Protein AF-0000000077150929 (afdb_homodimer)

Organism: Ruminiclostridium cellulolyticum (strain ATCC 35319 / DSM 5812 / JCM 6584 / H10) (NCBI:txid394503)

Structure (mmCIF, N/CA/C/O backbone):
data_AF-0000000077150929-model_v1
#
loop_
_entity.id
_entity.type
_entity.pdbx_description
1 polymer 'Diaminopimelate decarboxylase'
#
loop_
_atom_site.group_PDB
_atom_site.id
_atom_site.type_symbol
_atom_site.label_atom_id
_atom_site.label_alt_id
_atom_site.label_comp_id
_atom_site.label_asym_id
_atom_site.label_entity_id
_atom_site.label_seq_id
_atom_site.pdbx_PDB_ins_code
_atom_site.Cartn_x
_atom_site.Cartn_y
_atom_site.Cartn_z
_atom_site.occupancy
_atom_site.B_iso_or_equiv
_atom_site.auth_seq_id
_atom_site.auth_comp_id
_atom_site.auth_asym_id
_atom_site.auth_atom_id
_atom_site.pdbx_PDB_model_num
ATOM 1 N N . MET A 1 1 ? -29.828 -8.18 18.344 1 57.78 1 MET A N 1
ATOM 2 C CA . MET A 1 1 ? -28.828 -8.023 17.281 1 57.78 1 MET A CA 1
ATOM 3 C C . MET A 1 1 ? -28.578 -6.555 16.984 1 57.78 1 MET A C 1
ATOM 5 O O . MET A 1 1 ? -29.516 -5.754 16.938 1 57.78 1 MET A O 1
ATOM 9 N N . THR A 1 2 ? -27.281 -6.09 17.109 1 67.56 2 THR A N 1
ATOM 10 C CA . THR A 1 2 ? -26.969 -4.676 16.922 1 67.56 2 THR A CA 1
ATOM 11 C C . THR A 1 2 ? -27.359 -4.219 15.516 1 67.56 2 THR A C 1
ATOM 13 O O . THR A 1 2 ? -27.062 -4.906 14.531 1 67.56 2 THR A O 1
ATOM 16 N N . GLU A 1 3 ? -28.234 -3.213 15.422 1 86.12 3 GLU A N 1
ATOM 17 C CA . GLU A 1 3 ? -28.609 -2.625 14.133 1 86.12 3 GLU A CA 1
ATOM 18 C C . GLU A 1 3 ? -27.375 -2.074 13.406 1 86.12 3 GLU A C 1
ATOM 20 O O . GLU A 1 3 ? -26.5 -1.465 14.031 1 86.12 3 GLU A O 1
ATOM 25 N N . TYR A 1 4 ? -27.344 -2.453 12.133 1 93.94 4 TYR A N 1
ATOM 26 C CA . TYR A 1 4 ? -26.219 -2.029 11.297 1 93.94 4 TYR A CA 1
ATOM 27 C C . TYR A 1 4 ? -26.156 -0.51 11.203 1 93.94 4 TYR A C 1
ATOM 29 O O . TYR A 1 4 ? -27.188 0.16 11.164 1 93.94 4 TYR A O 1
ATOM 37 N N . TYR A 1 5 ? -24.969 0.054 11.242 1 94.94 5 TYR A N 1
ATOM 38 C CA . TYR A 1 5 ? -24.719 1.474 11.023 1 94.94 5 TYR A CA 1
ATOM 39 C C . TYR A 1 5 ? -25.375 1.953 9.734 1 94.94 5 TYR A C 1
ATOM 41 O O . TYR A 1 5 ? -25.969 3.035 9.695 1 94.94 5 TYR A O 1
ATOM 49 N N . SER A 1 6 ? -25.312 1.135 8.648 1 95.81 6 SER A N 1
ATOM 50 C CA . SER A 1 6 ? -25.859 1.521 7.352 1 95.81 6 SER A CA 1
ATOM 51 C C . SER A 1 6 ? -27.375 1.677 7.422 1 95.81 6 SER A C 1
ATOM 53 O O . SER A 1 6 ? -27.953 2.553 6.766 1 95.81 6 SER A O 1
ATOM 55 N N . THR A 1 7 ? -28 0.831 8.227 1 94.5 7 THR A N 1
ATOM 56 C CA . THR A 1 7 ? -29.453 0.877 8.383 1 94.5 7 THR A CA 1
ATOM 57 C C . THR A 1 7 ? -29.859 2.08 9.219 1 94.5 7 THR A C 1
ATOM 59 O O . THR A 1 7 ? -30.781 2.82 8.852 1 94.5 7 THR A O 1
ATOM 62 N N . ILE A 1 8 ? -29.141 2.316 10.305 1 94.75 8 ILE A N 1
ATOM 63 C CA . ILE A 1 8 ? -29.453 3.389 11.242 1 94.75 8 ILE A CA 1
ATOM 64 C C . ILE A 1 8 ? -29.328 4.742 10.539 1 94.75 8 ILE A C 1
ATOM 66 O O . ILE A 1 8 ? -30.125 5.652 10.781 1 94.75 8 ILE A O 1
ATOM 70 N N . THR A 1 9 ? -28.406 4.863 9.617 1 97.06 9 THR A N 1
ATOM 71 C CA . THR A 1 9 ? -28.078 6.156 9.023 1 97.06 9 THR A CA 1
ATOM 72 C C . THR A 1 9 ? -28.75 6.324 7.672 1 97.06 9 THR A C 1
ATOM 74 O O . THR A 1 9 ? -28.688 7.402 7.07 1 97.06 9 THR A O 1
ATOM 77 N N . GLY A 1 10 ? -29.422 5.27 7.137 1 97.38 10 GLY A N 1
ATOM 78 C CA . GLY A 1 10 ? -29.875 5.348 5.754 1 97.38 10 GLY A CA 1
ATOM 79 C C . GLY A 1 10 ? -28.734 5.566 4.773 1 97.38 10 GLY A C 1
ATOM 80 O O . GLY A 1 10 ? -28.859 6.352 3.83 1 97.38 10 GLY A O 1
ATOM 81 N N . PHE A 1 11 ? -27.641 4.926 5.004 1 98.5 11 PHE A N 1
ATOM 82 C CA . PHE A 1 11 ? -26.344 5.203 4.387 1 98.5 11 PHE A CA 1
ATOM 83 C C . PHE A 1 11 ? -26.453 5.168 2.869 1 98.5 11 PHE A C 1
ATOM 85 O O . PHE A 1 11 ? -25.844 5.984 2.18 1 98.5 11 PHE A O 1
ATOM 92 N N . PHE A 1 12 ? -27.219 4.297 2.264 1 98.5 12 PHE A N 1
ATOM 93 C CA . PHE A 1 12 ? -27.188 4.051 0.828 1 98.5 12 PHE A CA 1
ATOM 94 C C . PHE A 1 12 ? -28.281 4.82 0.117 1 98.5 12 PHE A C 1
ATOM 96 O O . PHE A 1 12 ? -28.516 4.629 -1.08 1 98.5 12 PHE A O 1
ATOM 103 N N . GLY A 1 13 ? -29.047 5.699 0.881 1 98.06 13 GLY A N 1
ATOM 104 C CA . GLY A 1 13 ? -30.078 6.531 0.282 1 98.06 13 GLY A CA 1
ATOM 105 C C . GLY A 1 13 ? -31.109 5.734 -0.485 1 98.06 13 GLY A C 1
ATOM 106 O O . GLY A 1 13 ? -31.672 4.77 0.039 1 98.06 13 GLY A O 1
ATOM 107 N N . ASN A 1 14 ? -31.328 6.145 -1.753 1 97.81 14 ASN A N 1
ATOM 108 C CA . ASN A 1 14 ? -32.344 5.523 -2.59 1 97.81 14 ASN A CA 1
ATOM 109 C C . ASN A 1 14 ? -31.828 4.254 -3.256 1 97.81 14 ASN A C 1
ATOM 111 O O . ASN A 1 14 ? -32.438 3.748 -4.199 1 97.81 14 ASN A O 1
ATOM 115 N N . SER A 1 15 ? -30.781 3.77 -2.852 1 97.88 15 SER A N 1
ATOM 116 C CA . SER A 1 15 ? -30.188 2.568 -3.422 1 97.88 15 SER A CA 1
ATOM 117 C C . SER A 1 15 ? -29.906 1.526 -2.346 1 97.88 15 SER A C 1
ATOM 119 O O . SER A 1 15 ? -30.469 1.587 -1.252 1 97.88 15 SER A O 1
ATOM 121 N N . ASN A 1 16 ? -29.234 0.502 -2.641 1 97.94 16 ASN A N 1
ATOM 122 C CA . ASN A 1 16 ? -28.734 -0.528 -1.731 1 97.94 16 ASN A CA 1
ATOM 123 C C . ASN A 1 16 ? -27.469 -1.186 -2.266 1 97.94 16 ASN A C 1
ATOM 125 O O . ASN A 1 16 ? -27.062 -0.921 -3.395 1 97.94 16 ASN A O 1
ATOM 129 N N . PRO A 1 17 ? -26.812 -1.961 -1.461 1 98.44 17 PRO A N 1
ATOM 130 C CA . PRO A 1 17 ? -25.531 -2.535 -1.854 1 98.44 17 PRO A CA 1
ATOM 131 C C . PRO A 1 17 ? -25.609 -3.328 -3.156 1 98.44 17 PRO A C 1
ATOM 133 O O . PRO A 1 17 ? -24.719 -3.229 -4 1 98.44 17 PRO A O 1
ATOM 136 N N . GLU A 1 18 ? -26.641 -4.094 -3.352 1 98.5 18 GLU A N 1
ATOM 137 C CA . GLU A 1 18 ? -26.766 -4.918 -4.551 1 98.5 18 GLU A CA 1
ATOM 138 C C . GLU A 1 18 ? -26.906 -4.051 -5.801 1 98.5 18 GLU A C 1
ATOM 140 O O . GLU A 1 18 ? -26.234 -4.301 -6.809 1 98.5 18 GLU A O 1
ATOM 145 N N . LYS A 1 19 ? -27.766 -3.045 -5.727 1 98.44 19 LYS A N 1
ATOM 146 C CA . LYS A 1 19 ? -27.969 -2.139 -6.852 1 98.44 19 LYS A CA 1
ATOM 147 C C . LYS A 1 19 ? -26.703 -1.371 -7.18 1 98.44 19 LYS A C 1
ATOM 149 O O . LYS A 1 19 ? -26.359 -1.182 -8.352 1 98.44 19 LYS A O 1
ATOM 154 N N . LEU A 1 20 ? -26 -0.906 -6.168 1 98.81 20 LEU A N 1
ATOM 155 C CA . LEU A 1 20 ? -24.766 -0.151 -6.355 1 98.81 20 LEU A CA 1
ATOM 156 C C . LEU A 1 20 ? -23.703 -1.002 -7.051 1 98.81 20 LEU A C 1
ATOM 158 O O . LEU A 1 20 ? -23.047 -0.542 -7.992 1 98.81 20 LEU A O 1
ATOM 162 N N . LEU A 1 21 ? -23.531 -2.291 -6.613 1 98.69 21 LEU A N 1
ATOM 163 C CA . LEU A 1 21 ? -22.516 -3.148 -7.219 1 98.69 21 LEU A CA 1
ATOM 164 C C . LEU A 1 21 ? -22.906 -3.52 -8.648 1 98.69 21 LEU A C 1
ATOM 166 O O . LEU A 1 21 ? -22.031 -3.668 -9.508 1 98.69 21 LEU A O 1
ATOM 170 N N . LYS A 1 22 ? -24.172 -3.709 -8.867 1 98.06 22 LYS A N 1
ATOM 171 C CA . LYS A 1 22 ? -24.625 -3.996 -10.227 1 98.06 22 LYS A CA 1
ATOM 172 C C . LYS A 1 22 ? -24.312 -2.84 -11.164 1 98.06 22 LYS A C 1
ATOM 174 O O . LYS A 1 22 ? -23.906 -3.059 -12.312 1 98.06 22 LYS A O 1
ATOM 179 N N . GLU A 1 23 ? -24.516 -1.656 -10.688 1 98.31 23 GLU A N 1
ATOM 180 C CA . GLU A 1 23 ? -24.375 -0.468 -11.523 1 98.31 23 GLU A CA 1
ATOM 181 C C . GLU A 1 23 ? -22.906 -0.069 -11.664 1 98.31 23 GLU A C 1
ATOM 183 O O . GLU A 1 23 ? -22.453 0.307 -12.75 1 98.31 23 GLU A O 1
ATOM 188 N N . PHE A 1 24 ? -22.047 -0.119 -10.594 1 98.5 24 PHE A N 1
ATOM 189 C CA . PHE A 1 24 ? -20.734 0.52 -10.586 1 98.5 24 PHE A CA 1
ATOM 190 C C . PHE A 1 24 ? -19.625 -0.521 -10.477 1 98.5 24 PHE A C 1
ATOM 192 O O . PHE A 1 24 ? -18.453 -0.191 -10.594 1 98.5 24 PHE A O 1
ATOM 199 N N . GLY A 1 25 ? -20 -1.821 -10.227 1 98.12 25 GLY A N 1
ATOM 200 C CA . GLY A 1 25 ? -19.016 -2.893 -10.148 1 98.12 25 GLY A CA 1
ATOM 201 C C . GLY A 1 25 ? -18.5 -3.117 -8.742 1 98.12 25 GLY A C 1
ATOM 202 O O . GLY A 1 25 ? -18.688 -2.283 -7.859 1 98.12 25 GLY A O 1
ATOM 203 N N . SER A 1 26 ? -17.844 -4.215 -8.469 1 98.5 26 SER A N 1
ATOM 204 C CA . SER A 1 26 ? -17.219 -4.633 -7.223 1 98.5 26 SER A CA 1
ATOM 205 C C . SER A 1 26 ? -15.711 -4.777 -7.383 1 98.5 26 SER A C 1
ATOM 207 O O . SER A 1 26 ? -15.227 -5.188 -8.445 1 98.5 26 SER A O 1
ATOM 209 N N . PRO A 1 27 ? -14.984 -4.484 -6.352 1 98.69 27 PRO A N 1
ATOM 210 C CA . PRO A 1 27 ? -15.352 -3.758 -5.137 1 98.69 27 PRO A CA 1
ATOM 211 C C . PRO A 1 27 ? -15.641 -2.279 -5.395 1 98.69 27 PRO A C 1
ATOM 213 O O . PRO A 1 27 ? -15.344 -1.77 -6.477 1 98.69 27 PRO A O 1
ATOM 216 N N . LEU A 1 28 ? -16.281 -1.668 -4.43 1 98.94 28 LEU A N 1
ATOM 217 C CA . LEU A 1 28 ? -16.75 -0.303 -4.625 1 98.94 28 LEU A CA 1
ATOM 218 C C . LEU A 1 28 ? -16.625 0.508 -3.34 1 98.94 28 LEU A C 1
ATOM 220 O O . LEU A 1 28 ? -17.016 0.044 -2.266 1 98.94 28 LEU A O 1
ATOM 224 N N . TYR A 1 29 ? -16 1.685 -3.414 1 98.94 29 TYR A N 1
ATOM 225 C CA . TYR A 1 29 ? -16.094 2.646 -2.322 1 98.94 29 TYR A CA 1
ATOM 226 C C . TYR A 1 29 ? -17.359 3.477 -2.434 1 98.94 29 TYR A C 1
ATOM 228 O O . TYR A 1 29 ? -17.656 4.027 -3.496 1 98.94 29 TYR A O 1
ATOM 236 N N . VAL A 1 30 ? -18.094 3.543 -1.378 1 98.94 30 VAL A N 1
ATOM 237 C CA . VAL A 1 30 ? -19.312 4.336 -1.333 1 98.94 30 VAL A CA 1
ATOM 238 C C . VAL A 1 30 ? -19.234 5.352 -0.193 1 98.94 30 VAL A C 1
ATOM 240 O O . VAL A 1 30 ? -18.891 4.996 0.937 1 98.94 30 VAL A O 1
ATOM 243 N N . TYR A 1 31 ? -19.5 6.598 -0.533 1 98.94 31 TYR A N 1
ATOM 244 C CA . TYR A 1 31 ? -19.5 7.668 0.458 1 98.94 31 TYR A CA 1
ATOM 245 C C . TYR A 1 31 ? -20.906 8.25 0.623 1 98.94 31 TYR A C 1
ATOM 247 O O . TYR A 1 31 ? -21.719 8.195 -0.3 1 98.94 31 TYR A O 1
ATOM 255 N N . ASN A 1 32 ? -21.172 8.766 1.785 1 98.94 32 ASN A N 1
ATOM 256 C CA . ASN A 1 32 ? -22.438 9.43 2.088 1 98.94 32 ASN A CA 1
ATOM 257 C C . ASN A 1 32 ? -22.234 10.922 2.355 1 98.94 32 ASN A C 1
ATOM 259 O O . ASN A 1 32 ? -21.609 11.297 3.348 1 98.94 32 ASN A O 1
ATOM 263 N N . GLU A 1 33 ? -22.828 11.711 1.55 1 98.94 33 GLU A N 1
ATOM 264 C CA . GLU A 1 33 ? -22.625 13.156 1.597 1 98.94 33 GLU A CA 1
ATOM 265 C C . GLU A 1 33 ? -23.172 13.75 2.895 1 98.94 33 GLU A C 1
ATOM 267 O O . GLU A 1 33 ? -22.547 14.641 3.482 1 98.94 33 GLU A O 1
ATOM 272 N N . LYS A 1 34 ? -24.312 13.32 3.344 1 98.81 34 LYS A N 1
ATOM 273 C CA . LYS A 1 34 ? -24.922 13.852 4.555 1 98.81 34 LYS A CA 1
ATOM 274 C C . LYS A 1 34 ? -24.016 13.641 5.766 1 98.81 34 LYS A C 1
ATOM 276 O O . LYS A 1 34 ? -23.844 14.547 6.582 1 98.81 34 LYS A O 1
ATOM 281 N N . ILE A 1 35 ? -23.5 12.484 5.844 1 98.88 35 ILE A N 1
ATOM 282 C CA . ILE A 1 35 ? -22.609 12.164 6.957 1 98.88 35 ILE A CA 1
ATOM 283 C C . ILE A 1 35 ? -21.344 13.016 6.879 1 98.88 35 ILE A C 1
ATOM 285 O O . ILE A 1 35 ? -20.922 13.594 7.883 1 98.88 35 ILE A O 1
ATOM 289 N N . LEU A 1 36 ? -20.75 13.109 5.707 1 98.94 36 LEU A N 1
ATOM 290 C CA . LEU A 1 36 ? -19.547 13.914 5.504 1 98.94 36 LEU A CA 1
ATOM 291 C C . LEU A 1 36 ? -19.781 15.359 5.93 1 98.94 36 LEU A C 1
ATOM 293 O O . LEU A 1 36 ? -18.984 15.93 6.676 1 98.94 36 LEU A O 1
ATOM 297 N N . ARG A 1 37 ? -20.859 15.961 5.477 1 98.88 37 ARG A N 1
ATOM 298 C CA . ARG A 1 37 ? -21.188 17.344 5.793 1 98.88 37 ARG A CA 1
ATOM 299 C C . ARG A 1 37 ? -21.391 17.531 7.293 1 98.88 37 ARG A C 1
ATOM 301 O O . ARG A 1 37 ? -20.922 18.516 7.875 1 98.88 37 ARG A O 1
ATOM 308 N N . GLN A 1 38 ? -22.109 16.594 7.871 1 98.62 38 GLN A N 1
ATOM 309 C CA . GLN A 1 38 ? -22.344 16.688 9.305 1 98.62 38 GLN A CA 1
ATOM 310 C C . GLN A 1 38 ? -21.016 16.641 10.078 1 98.62 38 GLN A C 1
ATOM 312 O O . GLN A 1 38 ? -20.828 17.375 11.047 1 98.62 38 GLN A O 1
ATOM 317 N N . LYS A 1 39 ? -20.125 15.75 9.711 1 98.62 39 LYS A N 1
ATOM 318 C CA . LYS A 1 39 ? -18.828 15.641 10.375 1 98.62 39 LYS A CA 1
ATOM 319 C C . LYS A 1 39 ? -18.016 16.922 10.219 1 98.62 39 LYS A C 1
ATOM 321 O O . LYS A 1 39 ? -17.312 17.344 11.141 1 98.62 39 LYS A O 1
ATOM 326 N N . CYS A 1 40 ? -18.094 17.531 9.039 1 98.75 40 CYS A N 1
ATOM 327 C CA . CYS A 1 40 ? -17.453 18.828 8.828 1 98.75 40 CYS A CA 1
ATOM 328 C C . CYS A 1 40 ? -18 19.875 9.805 1 98.75 40 CYS A C 1
ATOM 330 O O . CYS A 1 40 ? -17.219 20.594 10.438 1 98.75 40 CYS A O 1
ATOM 332 N N . ARG A 1 41 ? -19.281 19.891 9.961 1 98.31 41 ARG A N 1
ATOM 333 C CA . ARG A 1 41 ? -19.938 20.875 10.836 1 98.31 41 ARG A CA 1
ATOM 334 C C . ARG A 1 41 ? -19.562 20.625 12.297 1 98.31 41 ARG A C 1
ATOM 336 O O . ARG A 1 41 ? -19.406 21.562 13.07 1 98.31 41 ARG A O 1
ATOM 343 N N . ASP A 1 42 ? -19.438 19.312 12.633 1 97.75 42 ASP A N 1
ATOM 344 C CA . ASP A 1 42 ? -18.984 18.984 13.977 1 97.75 42 ASP A CA 1
ATOM 345 C C . ASP A 1 42 ? -17.625 19.625 14.266 1 97.75 42 ASP A C 1
ATOM 347 O O . ASP A 1 42 ? -17.422 20.219 15.32 1 97.75 42 ASP A O 1
ATOM 351 N N . MET A 1 43 ? -16.719 19.547 13.32 1 97.62 43 MET A N 1
ATOM 352 C CA . MET A 1 43 ? -15.359 20.047 13.531 1 97.62 43 MET A CA 1
ATOM 353 C C . MET A 1 43 ? -15.32 21.562 13.469 1 97.62 43 MET A C 1
ATOM 355 O O . MET A 1 43 ? -14.531 22.203 14.18 1 97.62 43 MET A O 1
ATOM 359 N N . LYS A 1 44 ? -16.141 22.141 12.633 1 97 44 LYS A N 1
ATOM 360 C CA . LYS A 1 44 ? -16.219 23.594 12.562 1 97 44 LYS A CA 1
ATOM 361 C C . LYS A 1 44 ? -16.688 24.188 13.883 1 97 44 LYS A C 1
ATOM 363 O O . LYS A 1 44 ? -16.281 25.281 14.25 1 97 44 LYS A O 1
ATOM 368 N N . ASN A 1 45 ? -17.484 23.406 14.555 1 96.19 45 ASN A N 1
ATOM 369 C CA . ASN A 1 45 ? -18.078 23.875 15.805 1 96.19 45 ASN A CA 1
ATOM 370 C C . ASN A 1 45 ? -17.406 23.219 17.016 1 96.19 45 ASN A C 1
ATOM 372 O O . ASN A 1 45 ? -18.031 23.078 18.078 1 96.19 45 ASN A O 1
ATOM 376 N N . LEU A 1 46 ? -16.234 22.781 16.812 1 95.31 46 LEU A N 1
ATOM 377 C CA . LEU A 1 46 ? -15.508 22.062 17.844 1 95.31 46 LEU A CA 1
ATOM 378 C C . LEU A 1 46 ? -15.32 22.922 19.094 1 95.31 46 LEU A C 1
ATOM 380 O O . LEU A 1 46 ? -15.242 22.391 20.203 1 95.31 46 LEU A O 1
ATOM 384 N N . VAL A 1 47 ? -15.195 24.297 18.938 1 96.5 47 VAL A N 1
ATOM 385 C CA . VAL A 1 47 ? -15.023 25.234 20.062 1 96.5 47 VAL A CA 1
ATOM 386 C C . VAL A 1 47 ? -15.938 26.438 19.875 1 96.5 47 VAL A C 1
ATOM 388 O O . VAL A 1 47 ? -16.422 26.688 18.766 1 96.5 47 VAL A O 1
ATOM 391 N N . GLU A 1 48 ? -16.203 27.141 21 1 94.56 48 GLU A N 1
ATOM 392 C CA . GLU A 1 48 ? -16.938 28.406 20.938 1 94.56 48 GLU A CA 1
ATOM 393 C C . GLU A 1 48 ? -15.984 29.594 20.812 1 94.56 48 GLU A C 1
ATOM 395 O O . GLU A 1 48 ? -16.406 30.75 20.859 1 94.56 48 GLU A O 1
ATOM 400 N N . TYR A 1 49 ? -14.875 29.469 20.328 1 94.94 49 TYR A N 1
ATOM 401 C CA . TYR A 1 49 ? -13.875 30.5 20.078 1 94.94 49 TYR A CA 1
ATOM 402 C C . TYR A 1 49 ? -14.008 31.047 18.656 1 94.94 49 TYR A C 1
ATOM 404 O O . TYR A 1 49 ? -14.062 30.297 17.688 1 94.94 49 TYR A O 1
ATOM 412 N N . LYS A 1 50 ? -14.148 32.375 18.484 1 92.94 50 LYS A N 1
ATOM 413 C CA . LYS A 1 50 ? -14.516 33.062 17.25 1 92.94 50 LYS A CA 1
ATOM 414 C C . LYS A 1 50 ? -13.477 32.812 16.156 1 92.94 50 LYS A C 1
ATOM 416 O O . LYS A 1 50 ? -13.828 32.562 15.008 1 92.94 50 LYS A O 1
ATOM 421 N N . ASN A 1 51 ? -12.164 32.938 16.469 1 96.88 51 ASN A N 1
ATOM 422 C CA . ASN A 1 51 ? -11.094 32.75 15.492 1 96.88 51 ASN A CA 1
ATOM 423 C C . ASN A 1 51 ? -10.586 31.328 15.453 1 96.88 51 ASN A C 1
ATOM 425 O O . ASN A 1 51 ? -9.461 31.047 15.875 1 96.88 51 ASN A O 1
ATOM 429 N N . PHE A 1 52 ? -11.445 30.453 14.984 1 98.19 52 PHE A N 1
ATOM 430 C CA . PHE A 1 52 ? -11.148 29.031 14.914 1 98.19 52 PHE A CA 1
ATOM 431 C C . PHE A 1 52 ? -11.492 28.469 13.539 1 98.19 52 PHE A C 1
ATOM 433 O O . PHE A 1 52 ? -12.523 28.828 12.953 1 98.19 52 PHE A O 1
ATOM 440 N N . VAL A 1 53 ? -10.602 27.672 12.93 1 98.25 53 VAL A N 1
ATOM 441 C CA . VAL A 1 53 ? -10.914 27.031 11.648 1 98.25 53 VAL A CA 1
ATOM 442 C C . VAL A 1 53 ? -10.242 25.672 11.57 1 98.25 53 VAL A C 1
ATOM 444 O O . VAL A 1 53 ? -9.062 25.531 11.914 1 98.25 53 VAL A O 1
ATOM 447 N N . PRO A 1 54 ? -10.984 24.625 11.266 1 98.56 54 PRO A N 1
ATOM 448 C CA . PRO A 1 54 ? -10.367 23.328 11.016 1 98.56 54 PRO A CA 1
ATOM 449 C C . PRO A 1 54 ? -9.773 23.219 9.609 1 98.56 54 PRO A C 1
ATOM 451 O O . PRO A 1 54 ? -10.359 23.719 8.648 1 98.56 54 PRO A O 1
ATOM 454 N N . ASN A 1 55 ? -8.602 22.688 9.484 1 98.81 55 ASN A N 1
ATOM 455 C CA . ASN A 1 55 ? -7.992 22.266 8.227 1 98.81 55 ASN A CA 1
ATOM 456 C C . ASN A 1 55 ? -8.203 20.781 7.965 1 98.81 55 ASN A C 1
ATOM 458 O O . ASN A 1 55 ? -7.668 19.938 8.688 1 98.81 55 ASN A O 1
ATOM 462 N N . TYR A 1 56 ? -8.969 20.516 6.957 1 98.88 56 TYR A N 1
ATOM 463 C CA . TYR A 1 56 ? -9.117 19.109 6.582 1 98.88 56 TYR A CA 1
ATOM 464 C C . TYR A 1 56 ? -7.789 18.531 6.102 1 98.88 56 TYR A C 1
ATOM 466 O O . TYR A 1 56 ? -7.199 19.031 5.141 1 98.88 56 TYR A O 1
ATOM 474 N N . SER A 1 57 ? -7.27 17.516 6.852 1 98.62 57 SER A N 1
ATOM 475 C CA . SER A 1 57 ? -6.062 16.828 6.406 1 98.62 57 SER A CA 1
ATOM 476 C C . SER A 1 57 ? -6.363 15.875 5.254 1 98.62 57 SER A C 1
ATOM 478 O O . SER A 1 57 ? -6.82 14.75 5.477 1 98.62 57 SER A O 1
ATOM 480 N N . ILE A 1 58 ? -5.98 16.203 4.051 1 98.44 58 ILE A N 1
ATOM 481 C CA . ILE A 1 58 ? -6.5 15.5 2.883 1 98.44 58 ILE A CA 1
ATOM 482 C C . ILE A 1 58 ? -5.762 14.172 2.703 1 98.44 58 ILE A C 1
ATOM 484 O O . ILE A 1 58 ? -6.168 13.336 1.897 1 98.44 58 ILE A O 1
ATOM 488 N N . LYS A 1 59 ? -4.672 13.945 3.51 1 97.94 59 LYS A N 1
ATOM 489 C CA . LYS A 1 59 ? -4.02 12.641 3.443 1 97.94 59 LYS A CA 1
ATOM 490 C C . LYS A 1 59 ? -4.996 11.523 3.793 1 97.94 59 LYS A C 1
ATOM 492 O O . LYS A 1 59 ? -4.812 10.375 3.379 1 97.94 59 LYS A O 1
ATOM 497 N N . ALA A 1 60 ? -6.074 11.859 4.566 1 98.38 60 ALA A N 1
ATOM 498 C CA . ALA A 1 60 ? -7.086 10.875 4.949 1 98.38 60 ALA A CA 1
ATOM 499 C C . ALA A 1 60 ? -7.887 10.406 3.734 1 98.38 60 ALA A C 1
ATOM 501 O O . ALA A 1 60 ? -8.266 9.234 3.643 1 98.38 60 ALA A O 1
ATOM 502 N N . ASN A 1 61 ? -8.211 11.297 2.904 1 98.88 61 ASN A N 1
ATOM 503 C CA . ASN A 1 61 ? -8.969 11.047 1.679 1 98.88 61 ASN A CA 1
ATOM 504 C C . ASN A 1 61 ? -8.852 12.219 0.706 1 98.88 61 ASN A C 1
ATOM 506 O O . ASN A 1 61 ? -9.305 13.328 1 1 98.88 61 ASN A O 1
ATOM 510 N N . SER A 1 62 ? -8.281 12.008 -0.423 1 98.5 62 SER A N 1
ATOM 511 C CA . SER A 1 62 ? -7.965 13.078 -1.362 1 98.5 62 SER A CA 1
ATOM 512 C C . SER A 1 62 ? -8.898 13.055 -2.566 1 98.5 62 SER A C 1
ATOM 514 O O . SER A 1 62 ? -8.555 13.547 -3.641 1 98.5 62 SER A O 1
ATOM 516 N N . ASN A 1 63 ? -10.07 12.383 -2.463 1 98.81 63 ASN A N 1
ATOM 517 C CA . ASN A 1 63 ? -11.039 12.43 -3.557 1 98.81 63 ASN A CA 1
ATOM 518 C C . ASN A 1 63 ? -11.477 13.859 -3.854 1 98.81 63 ASN A C 1
ATOM 520 O O . ASN A 1 63 ? -11.906 14.578 -2.953 1 98.81 63 ASN A O 1
ATOM 524 N N . LEU A 1 64 ? -11.422 14.234 -5.066 1 98.44 64 LEU A N 1
ATOM 525 C CA . LEU A 1 64 ? -11.648 15.609 -5.492 1 98.44 64 LEU A CA 1
ATOM 526 C C . LEU A 1 64 ? -13.062 16.062 -5.121 1 98.44 64 LEU A C 1
ATOM 528 O O . LEU A 1 64 ? -13.25 17.172 -4.629 1 98.44 64 LEU A O 1
ATOM 532 N N . SER A 1 65 ? -14.055 15.219 -5.348 1 98.5 65 SER A N 1
ATOM 533 C CA . SER A 1 65 ? -15.445 15.562 -5.055 1 98.5 65 SER A CA 1
ATOM 534 C C . SER A 1 65 ? -15.656 15.758 -3.555 1 98.5 65 SER A C 1
ATOM 536 O O . SER A 1 65 ? -16.391 16.656 -3.139 1 98.5 65 SER A O 1
ATOM 538 N N . LEU A 1 66 ? -15.07 14.945 -2.742 1 98.88 66 LEU A N 1
ATOM 539 C CA . LEU A 1 66 ? -15.203 15.055 -1.292 1 98.88 66 LEU A CA 1
ATOM 540 C C . LEU A 1 66 ? -14.523 16.312 -0.775 1 98.88 66 LEU A C 1
ATOM 542 O O . LEU A 1 66 ? -15.062 17 0.09 1 98.88 66 LEU A O 1
ATOM 546 N N . ILE A 1 67 ? -13.328 16.625 -1.334 1 98.81 67 ILE A N 1
ATOM 547 C CA . ILE A 1 67 ? -12.586 17.812 -0.954 1 98.81 67 ILE A CA 1
ATOM 548 C C . ILE A 1 67 ? -13.422 19.062 -1.247 1 98.81 67 ILE A C 1
ATOM 550 O O . ILE A 1 67 ? -13.453 20 -0.447 1 98.81 67 ILE A O 1
ATOM 554 N N . LYS A 1 68 ? -14.102 19.047 -2.375 1 98.69 68 LYS A N 1
ATOM 555 C CA . LYS A 1 68 ? -14.945 20.188 -2.744 1 98.69 68 LYS A CA 1
ATOM 556 C C . LYS A 1 68 ? -16.109 20.359 -1.765 1 98.69 68 LYS A C 1
ATOM 558 O O . LYS A 1 68 ? -16.469 21.484 -1.422 1 98.69 68 LYS A O 1
ATOM 563 N N . ILE A 1 69 ? -16.656 19.266 -1.326 1 98.81 69 ILE A N 1
ATOM 564 C CA . ILE A 1 69 ? -17.719 19.312 -0.336 1 98.81 69 ILE A CA 1
ATOM 565 C C . ILE A 1 69 ? -17.188 19.891 0.973 1 98.81 69 ILE A C 1
ATOM 567 O O . ILE A 1 69 ? -17.844 20.719 1.603 1 98.81 69 ILE A O 1
ATOM 571 N N . VAL A 1 70 ? -16.016 19.438 1.385 1 98.88 70 VAL A N 1
ATOM 572 C CA . VAL A 1 70 ? -15.375 19.938 2.598 1 98.88 70 VAL A CA 1
ATOM 573 C C . VAL A 1 70 ? -15.18 21.453 2.5 1 98.88 70 VAL A C 1
ATOM 575 O O . VAL A 1 70 ? -15.453 22.188 3.453 1 98.88 70 VAL A O 1
ATOM 578 N N . LYS A 1 71 ? -14.727 21.906 1.338 1 98.81 71 LYS A N 1
ATOM 579 C CA . LYS A 1 71 ? -14.555 23.344 1.102 1 98.81 71 LYS A CA 1
ATOM 580 C C . LYS A 1 71 ? -15.891 24.078 1.198 1 98.81 71 LYS A C 1
ATOM 582 O O . LYS A 1 71 ? -15.969 25.141 1.796 1 98.81 71 LYS A O 1
ATOM 587 N N . GLU A 1 72 ? -16.938 23.516 0.605 1 98.69 72 GLU A N 1
ATOM 588 C CA . GLU A 1 72 ? -18.266 24.094 0.641 1 98.69 72 GLU A CA 1
ATOM 589 C C . GLU A 1 72 ? -18.766 24.266 2.076 1 98.69 72 GLU A C 1
ATOM 591 O O . GLU A 1 72 ? -19.5 25.203 2.377 1 98.69 72 GLU A O 1
ATOM 596 N N . GLU A 1 73 ? -18.359 23.359 2.941 1 98.62 73 GLU A N 1
ATOM 597 C CA . GLU A 1 73 ? -18.766 23.406 4.34 1 98.62 73 GLU A CA 1
ATOM 598 C C . GLU A 1 73 ? -17.938 24.438 5.125 1 98.62 73 GLU A C 1
ATOM 600 O O . GLU A 1 73 ? -18.172 24.625 6.32 1 98.62 73 GLU A O 1
ATOM 605 N N . GLY A 1 74 ? -16.969 24.984 4.531 1 98.06 74 GLY A N 1
ATOM 606 C CA . GLY A 1 74 ? -16.266 26.125 5.125 1 98.06 74 GLY A CA 1
ATOM 607 C C . GLY A 1 74 ? -14.977 25.719 5.824 1 98.06 74 GLY A C 1
ATOM 608 O O . GLY A 1 74 ? -14.391 26.531 6.547 1 98.06 74 GLY A O 1
ATOM 609 N N . LEU A 1 75 ? -14.547 24.516 5.645 1 98.75 75 LEU A N 1
ATOM 610 C CA . LEU A 1 75 ? -13.25 24.125 6.199 1 98.75 75 LEU A CA 1
ATOM 611 C C . LEU A 1 75 ? -12.109 24.609 5.305 1 98.75 75 LEU A C 1
ATOM 613 O O . LEU A 1 75 ? -12.328 24.891 4.125 1 98.75 75 LEU A O 1
ATOM 617 N N . ARG A 1 76 ? -10.969 24.797 5.844 1 98.81 76 ARG A N 1
ATOM 618 C CA . ARG A 1 76 ? -9.703 24.891 5.117 1 98.81 76 ARG A CA 1
ATOM 619 C C . ARG A 1 76 ? -9.039 23.531 4.98 1 98.81 76 ARG A C 1
ATOM 621 O O . ARG A 1 76 ? -9.703 22.5 5.102 1 98.81 76 ARG A O 1
ATOM 628 N N . ALA A 1 77 ? -7.688 23.531 4.523 1 98.88 77 ALA A N 1
ATOM 629 C CA . ALA A 1 77 ? -7.074 22.219 4.32 1 98.88 77 ALA A CA 1
ATOM 630 C C . ALA A 1 77 ? -5.578 22.266 4.609 1 98.88 77 ALA A C 1
ATOM 632 O O . ALA A 1 77 ? -4.949 23.312 4.512 1 98.88 77 ALA A O 1
ATOM 633 N N . ASP A 1 78 ? -5.07 21.203 5.039 1 98.69 78 ASP A N 1
ATOM 634 C CA . ASP A 1 78 ? -3.623 21.047 5.117 1 98.69 78 ASP A CA 1
ATOM 635 C C . ASP A 1 78 ? -3.135 19.953 4.172 1 98.69 78 ASP A C 1
ATOM 637 O O . ASP A 1 78 ? -3.916 19.094 3.752 1 98.69 78 ASP A O 1
ATOM 641 N N . ALA A 1 79 ? -1.914 20.094 3.732 1 98.75 79 ALA A N 1
ATOM 642 C CA . ALA A 1 79 ? -1.27 19.203 2.76 1 98.75 79 ALA A CA 1
ATOM 643 C C . ALA A 1 79 ? 0.066 18.688 3.287 1 98.75 79 ALA A C 1
ATOM 645 O O . ALA A 1 79 ? 0.773 19.406 4.004 1 98.75 79 ALA A O 1
ATOM 646 N N . MET A 1 80 ? 0.397 17.484 2.83 1 98.19 80 MET A N 1
ATOM 647 C CA . MET A 1 80 ? 1.638 16.859 3.277 1 98.19 80 MET A CA 1
ATOM 648 C C . MET A 1 80 ? 2.643 16.766 2.135 1 98.19 80 MET A C 1
ATOM 650 O O . MET A 1 80 ?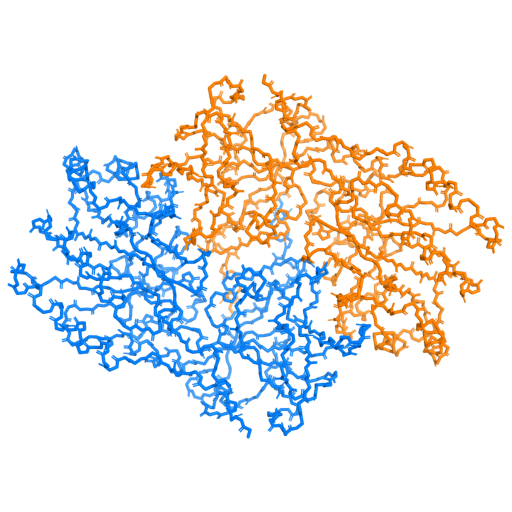 3.803 16.406 2.35 1 98.19 80 MET A O 1
ATOM 654 N N . SER A 1 81 ? 2.256 17.109 0.956 1 98.5 81 SER A N 1
ATOM 655 C CA . SER A 1 81 ? 3.111 17.016 -0.224 1 98.5 81 SER A CA 1
ATOM 656 C C . SER A 1 81 ? 2.742 18.078 -1.252 1 98.5 81 SER A C 1
ATOM 658 O O . SER A 1 81 ? 1.677 18.688 -1.164 1 98.5 81 SER A O 1
ATOM 660 N N . ALA A 1 82 ? 3.654 18.312 -2.209 1 98.19 82 ALA A N 1
ATOM 661 C CA . ALA A 1 82 ? 3.361 19.203 -3.318 1 98.19 82 ALA A CA 1
ATOM 662 C C . ALA A 1 82 ? 2.166 18.719 -4.129 1 98.19 82 ALA A C 1
ATOM 664 O O . ALA A 1 82 ? 1.374 19.516 -4.633 1 98.19 82 ALA A O 1
ATOM 665 N N . GLY A 1 83 ? 2.041 17.375 -4.281 1 98.38 83 GLY A N 1
ATOM 666 C CA . GLY A 1 83 ? 0.894 16.812 -4.98 1 98.38 83 GLY A CA 1
ATOM 667 C C . GLY A 1 83 ? -0.428 17.156 -4.316 1 98.38 83 GLY A C 1
ATOM 668 O O . GLY A 1 83 ? -1.415 17.438 -5 1 98.38 83 GLY A O 1
ATOM 669 N N . GLU A 1 84 ? -0.448 17.172 -3.039 1 98.75 84 GLU A N 1
ATOM 670 C CA . GLU A 1 84 ? -1.664 17.516 -2.314 1 98.75 84 GLU A CA 1
ATOM 671 C C . GLU A 1 84 ? -1.973 19.016 -2.451 1 98.75 84 GLU A C 1
ATOM 673 O O . GLU A 1 84 ? -3.137 19.406 -2.57 1 98.75 84 GLU A O 1
ATOM 678 N N . ILE A 1 85 ? -0.909 19.844 -2.396 1 98.88 85 ILE A N 1
ATOM 679 C CA . ILE A 1 85 ? -1.124 21.266 -2.625 1 98.88 85 ILE A CA 1
ATOM 680 C C . ILE A 1 85 ? -1.756 21.484 -3.998 1 98.88 85 ILE A C 1
ATOM 682 O O . ILE A 1 85 ? -2.752 22.203 -4.125 1 98.88 85 ILE A O 1
ATOM 686 N N . GLN A 1 86 ? -1.175 20.844 -4.977 1 98.75 86 GLN A N 1
ATOM 687 C CA . GLN A 1 86 ? -1.669 20.984 -6.344 1 98.75 86 GLN A CA 1
ATOM 688 C C . GLN A 1 86 ? -3.129 20.562 -6.449 1 98.75 86 GLN A C 1
ATOM 690 O O . GLN A 1 86 ? -3.932 21.219 -7.109 1 98.75 86 GLN A O 1
ATOM 695 N N . LEU A 1 87 ? -3.465 19.469 -5.812 1 98.75 87 LEU A N 1
ATOM 696 C CA . LEU A 1 87 ? -4.836 18.969 -5.828 1 98.75 87 LEU A CA 1
ATOM 697 C C . LEU A 1 87 ? -5.785 19.969 -5.18 1 98.75 87 LEU A C 1
ATOM 699 O O . LEU A 1 87 ? -6.887 20.203 -5.684 1 98.75 87 LEU A O 1
ATOM 703 N N . LEU A 1 88 ? -5.371 20.5 -4.055 1 98.88 88 LEU A N 1
ATOM 704 C CA . LEU A 1 88 ? -6.203 21.438 -3.312 1 98.88 88 LEU A CA 1
ATOM 705 C C . LEU A 1 88 ? -6.426 22.719 -4.113 1 98.88 88 LEU A C 1
ATOM 707 O O . LEU A 1 88 ? -7.539 23.25 -4.152 1 98.88 88 LEU A O 1
ATOM 711 N N . LEU A 1 89 ? -5.379 23.219 -4.703 1 98.81 89 LEU A N 1
ATOM 712 C CA . LEU A 1 89 ? -5.527 24.359 -5.59 1 98.81 89 LEU A CA 1
ATOM 713 C C . LEU A 1 89 ? -6.449 24.031 -6.758 1 98.81 89 LEU A C 1
ATOM 715 O O . LEU A 1 89 ? -7.316 24.844 -7.109 1 98.81 89 LEU A O 1
ATOM 719 N N . HIS A 1 90 ? -6.273 22.828 -7.324 1 98.19 90 HIS A N 1
ATOM 720 C CA . HIS A 1 90 ? -7.125 22.359 -8.414 1 98.19 90 HIS A CA 1
ATOM 721 C C . HIS A 1 90 ? -8.578 22.266 -7.973 1 98.19 90 HIS A C 1
ATOM 723 O O . HIS A 1 90 ? -9.492 22.484 -8.773 1 98.19 90 HIS A O 1
ATOM 729 N N . ALA A 1 91 ? -8.844 21.984 -6.707 1 98.19 91 ALA A N 1
ATOM 730 C CA . ALA A 1 91 ? -10.18 21.844 -6.148 1 98.19 91 ALA A CA 1
ATOM 731 C C . ALA A 1 91 ? -10.812 23.188 -5.859 1 98.19 91 ALA A C 1
ATOM 733 O O . ALA A 1 91 ? -11.992 23.281 -5.508 1 98.19 91 ALA A O 1
ATOM 734 N N . GLY A 1 92 ? -10.023 24.281 -5.914 1 98.44 92 GLY A N 1
ATOM 735 C CA . GLY A 1 92 ? -10.594 25.609 -5.789 1 98.44 92 GLY A CA 1
ATOM 736 C C . GLY A 1 92 ? -10.211 26.297 -4.496 1 98.44 92 GLY A C 1
ATOM 737 O O . GLY A 1 92 ? -10.656 27.422 -4.23 1 98.44 92 GLY A O 1
ATOM 738 N N . PHE A 1 93 ? -9.406 25.703 -3.695 1 98.81 93 PHE A N 1
ATOM 739 C CA . PHE A 1 93 ? -8.914 26.391 -2.506 1 98.81 93 PHE A CA 1
ATOM 740 C C . PHE A 1 93 ? -7.977 27.531 -2.887 1 98.81 93 PHE A C 1
ATOM 742 O O . PHE A 1 93 ? -7.219 27.422 -3.854 1 98.81 93 PHE A O 1
ATOM 749 N N . GLU A 1 94 ? -8.023 28.562 -2.117 1 98.69 94 GLU A N 1
ATOM 750 C CA . GLU A 1 94 ? -7.039 29.641 -2.242 1 98.69 94 GLU A CA 1
ATOM 751 C C . GLU A 1 94 ? -5.793 29.344 -1.408 1 98.69 94 GLU A C 1
ATOM 753 O O . GLU A 1 94 ? -5.871 28.672 -0.381 1 98.69 94 GLU A O 1
ATOM 758 N N . PRO A 1 95 ? -4.652 29.812 -1.849 1 98.62 95 PRO A N 1
ATOM 759 C CA . PRO A 1 95 ? -3.404 29.547 -1.136 1 98.62 95 PRO A CA 1
ATOM 760 C C . PRO A 1 95 ? -3.492 29.859 0.354 1 98.62 95 PRO A C 1
ATOM 762 O O . PRO A 1 95 ? -2.979 29.109 1.184 1 98.62 95 PRO A O 1
ATOM 765 N N . GLU A 1 96 ? -4.184 30.906 0.731 1 98.06 96 GLU A N 1
ATOM 766 C CA . GLU A 1 96 ? -4.266 31.344 2.123 1 98.06 96 GLU A CA 1
ATOM 767 C C . GLU A 1 96 ? -5.078 30.359 2.961 1 98.06 96 GLU A C 1
ATOM 769 O O . GLU A 1 96 ? -5.039 30.406 4.191 1 98.06 96 GLU A O 1
ATOM 774 N N . GLU A 1 97 ? -5.863 29.484 2.279 1 98.69 97 GLU A N 1
ATOM 775 C CA . GLU A 1 97 ? -6.672 28.484 2.953 1 98.69 97 GLU A CA 1
ATOM 776 C C . GLU A 1 97 ? -5.875 27.188 3.17 1 98.69 97 GLU A C 1
ATOM 778 O O . GLU A 1 97 ? -6.371 26.25 3.781 1 98.69 97 GLU A O 1
ATOM 783 N N . LEU A 1 98 ? -4.633 27.188 2.699 1 98.88 98 LEU A N 1
ATOM 784 C CA . LEU A 1 98 ? -3.83 25.969 2.734 1 98.88 98 LEU A CA 1
ATOM 785 C C . LEU A 1 98 ? -2.711 26.078 3.764 1 98.88 98 LEU A C 1
ATOM 787 O O . LEU A 1 98 ? -2.189 27.172 3.998 1 98.88 98 LEU A O 1
ATOM 791 N N . PHE A 1 99 ? -2.393 25.031 4.391 1 98.88 99 PHE A N 1
ATOM 792 C CA . PHE A 1 99 ? -1.291 24.891 5.336 1 98.88 99 PHE A CA 1
ATOM 793 C C . PHE A 1 99 ? -0.432 23.688 4.98 1 98.88 99 PHE A C 1
ATOM 795 O O . PHE A 1 99 ? -0.911 22.547 5 1 98.88 99 PHE A O 1
ATOM 802 N N . PHE A 1 100 ? 0.782 23.922 4.516 1 98.81 100 PHE A N 1
ATOM 803 C CA . PHE A 1 100 ? 1.675 22.844 4.105 1 98.81 100 PHE A CA 1
ATOM 804 C C . PHE A 1 100 ? 2.51 22.359 5.285 1 98.81 100 PHE A C 1
ATOM 806 O O . PHE A 1 100 ? 3.312 23.109 5.84 1 98.81 100 PHE A O 1
ATOM 813 N N . VAL A 1 101 ? 2.314 21.062 5.723 1 98.31 101 VAL A N 1
ATOM 814 C CA . VAL A 1 101 ? 2.984 20.484 6.883 1 98.31 101 VAL A CA 1
ATOM 815 C C . VAL A 1 101 ? 3.797 19.266 6.453 1 98.31 101 VAL A C 1
ATOM 817 O O . VAL A 1 101 ? 3.486 18.141 6.844 1 98.31 101 VAL A O 1
ATOM 820 N N . PRO A 1 102 ? 4.871 19.469 5.77 1 97.19 102 PRO A N 1
ATOM 821 C CA . PRO A 1 102 ? 5.656 18.359 5.223 1 97.19 102 PRO A CA 1
ATOM 822 C C . PRO A 1 102 ? 6.695 17.844 6.211 1 97.19 102 PRO A C 1
ATOM 824 O O . PRO A 1 102 ? 6.852 18.391 7.301 1 97.19 102 PRO A O 1
ATOM 827 N N . ASN A 1 103 ? 7.336 16.703 5.859 1 95.94 103 ASN A N 1
ATOM 828 C CA . ASN A 1 103 ? 8.539 16.203 6.508 1 95.94 103 ASN A CA 1
ATOM 829 C C . ASN A 1 103 ? 9.531 15.633 5.492 1 95.94 103 ASN A C 1
ATOM 831 O O . ASN A 1 103 ? 9.133 14.953 4.547 1 95.94 103 ASN A O 1
ATOM 835 N N . ASN A 1 104 ? 10.766 15.984 5.613 1 96.44 104 ASN A N 1
ATOM 836 C CA . ASN A 1 104 ? 11.867 15.461 4.809 1 96.44 104 ASN A CA 1
ATOM 837 C C . ASN A 1 104 ? 11.672 15.773 3.326 1 96.44 104 ASN A C 1
ATOM 839 O O . ASN A 1 104 ? 11.773 14.883 2.48 1 96.44 104 ASN A O 1
ATOM 843 N N . VAL A 1 105 ? 11.461 17.031 3.035 1 97.19 105 VAL A N 1
ATOM 844 C CA . VAL A 1 105 ? 11.141 17.359 1.652 1 97.19 105 VAL A CA 1
ATOM 845 C C . VAL A 1 105 ? 12.312 18.109 1.016 1 97.19 105 VAL A C 1
ATOM 847 O O . VAL A 1 105 ? 13.156 18.672 1.72 1 97.19 105 VAL A O 1
ATOM 850 N N . SER A 1 106 ? 12.305 18.094 -0.264 1 97.44 106 SER A N 1
ATOM 851 C CA . SER A 1 106 ? 13.344 18.734 -1.066 1 97.44 106 SER A CA 1
ATOM 852 C C . SER A 1 106 ? 13.156 20.25 -1.109 1 97.44 106 SER A C 1
ATOM 854 O O . SER A 1 106 ? 12.094 20.766 -0.762 1 97.44 106 SER A O 1
ATOM 856 N N . GLU A 1 107 ? 14.242 20.891 -1.514 1 97.81 107 GLU A N 1
ATOM 857 C CA . GLU A 1 107 ? 14.164 22.328 -1.774 1 97.81 107 GLU A CA 1
ATOM 858 C C . GLU A 1 107 ? 13.078 22.641 -2.797 1 97.81 107 GLU A C 1
ATOM 860 O O . GLU A 1 107 ? 12.328 23.609 -2.633 1 97.81 107 GLU A O 1
ATOM 865 N N . SER A 1 108 ? 13.016 21.844 -3.828 1 97.62 108 SER A N 1
ATOM 866 C CA . SER A 1 108 ? 12.047 22.078 -4.891 1 97.62 108 SER A CA 1
ATOM 867 C C . SER A 1 108 ? 10.617 21.984 -4.359 1 97.62 108 SER A C 1
ATOM 869 O O . SER A 1 108 ? 9.742 22.75 -4.781 1 97.62 108 SER A O 1
ATOM 871 N N . GLU A 1 109 ? 10.352 21.078 -3.492 1 97.56 109 GLU A N 1
ATOM 872 C CA . GLU A 1 109 ? 9.016 20.922 -2.922 1 97.56 109 GLU A CA 1
ATOM 873 C C . GLU A 1 109 ? 8.664 22.109 -2.031 1 97.56 109 GLU A C 1
ATOM 875 O O . GLU A 1 109 ? 7.543 22.625 -2.078 1 97.56 109 GLU A O 1
ATOM 880 N N . LEU A 1 110 ? 9.609 22.562 -1.23 1 98.38 110 LEU A N 1
ATOM 881 C CA . LEU A 1 110 ? 9.391 23.766 -0.422 1 98.38 110 LEU A CA 1
ATOM 882 C C . LEU A 1 110 ? 9.164 24.984 -1.307 1 98.38 110 LEU A C 1
ATOM 884 O O . LEU A 1 110 ? 8.273 25.797 -1.036 1 98.38 110 LEU A O 1
ATOM 888 N N . LYS A 1 111 ? 9.961 25.078 -2.316 1 98.38 111 LYS A N 1
ATOM 889 C CA . LYS A 1 111 ? 9.852 26.219 -3.232 1 98.38 111 LYS A CA 1
ATOM 890 C C . LYS A 1 111 ? 8.492 26.234 -3.932 1 98.38 111 LYS A C 1
ATOM 892 O O . LYS A 1 111 ? 7.938 27.297 -4.195 1 98.38 111 LYS A O 1
ATOM 897 N N . TYR A 1 112 ? 7.996 25.062 -4.262 1 98.44 112 TYR A N 1
ATOM 898 C CA . TYR A 1 112 ? 6.672 24.969 -4.867 1 98.44 112 TYR A CA 1
ATOM 899 C C . TYR A 1 112 ? 5.617 25.609 -3.971 1 98.44 112 TYR A C 1
ATOM 901 O O . TYR A 1 112 ? 4.762 26.359 -4.445 1 98.44 112 TYR A O 1
ATOM 909 N N . ALA A 1 113 ? 5.664 25.281 -2.678 1 98.69 113 ALA A N 1
ATOM 910 C CA . ALA A 1 113 ? 4.723 25.859 -1.729 1 98.69 113 ALA A CA 1
ATOM 911 C C . ALA A 1 113 ? 4.887 27.375 -1.666 1 98.69 113 ALA A C 1
ATOM 913 O O . ALA A 1 113 ? 3.904 28.125 -1.764 1 98.69 113 ALA A O 1
ATOM 914 N N . VAL A 1 114 ? 6.129 27.859 -1.567 1 98.5 114 VAL A N 1
ATOM 915 C CA . VAL A 1 114 ? 6.445 29.281 -1.445 1 98.5 114 VAL A CA 1
ATOM 916 C C . VAL A 1 114 ? 5.965 30.016 -2.689 1 98.5 114 VAL A C 1
ATOM 918 O O . VAL A 1 114 ? 5.309 31.062 -2.586 1 98.5 114 VAL A O 1
ATOM 921 N N . ASP A 1 115 ? 6.246 29.438 -3.85 1 98.5 115 ASP A N 1
ATOM 922 C CA . ASP A 1 115 ? 5.898 30.078 -5.117 1 98.5 115 ASP A CA 1
ATOM 923 C C . ASP A 1 115 ? 4.387 30.172 -5.289 1 98.5 115 ASP A C 1
ATOM 925 O O . ASP A 1 115 ? 3.893 31.047 -5.996 1 98.5 115 ASP A O 1
ATOM 929 N N . ASN A 1 116 ? 3.645 29.328 -4.668 1 98.56 116 ASN A N 1
ATOM 930 C CA . ASN A 1 116 ? 2.189 29.344 -4.777 1 98.56 116 ASN A CA 1
ATOM 931 C C . ASN A 1 116 ? 1.547 30.047 -3.592 1 98.56 116 ASN A C 1
ATOM 933 O O . ASN A 1 116 ? 0.325 30.031 -3.436 1 98.56 116 ASN A O 1
ATOM 937 N N . GLY A 1 117 ? 2.324 30.609 -2.719 1 98.5 117 GLY A N 1
ATOM 938 C CA . GLY A 1 117 ? 1.816 31.422 -1.622 1 98.5 117 GLY A CA 1
ATOM 939 C C . GLY A 1 117 ? 1.259 30.594 -0.479 1 98.5 117 GLY A C 1
ATOM 940 O O . GLY A 1 117 ? 0.428 31.078 0.294 1 98.5 117 GLY A O 1
ATOM 941 N N . VAL A 1 118 ? 1.641 29.344 -0.355 1 98.81 118 VAL A N 1
ATOM 942 C CA . VAL A 1 118 ? 1.14 28.453 0.689 1 98.81 118 VAL A CA 1
ATOM 943 C C . VAL A 1 118 ? 2.062 28.516 1.904 1 98.81 118 VAL A C 1
ATOM 945 O O . VAL A 1 118 ? 3.283 28.391 1.771 1 98.81 118 VAL A O 1
ATOM 948 N N . LEU A 1 119 ? 1.532 28.734 3.076 1 98.69 119 LEU A N 1
ATOM 949 C CA . LEU A 1 119 ? 2.303 28.797 4.312 1 98.69 119 LEU A CA 1
ATOM 950 C C . LEU A 1 119 ? 2.895 27.422 4.641 1 98.69 119 LEU A C 1
ATOM 952 O O . LEU A 1 119 ? 2.209 26.406 4.539 1 98.69 119 LEU A O 1
ATOM 956 N N . VAL A 1 120 ? 4.156 27.406 5.031 1 98.75 120 VAL A N 1
ATOM 957 C CA . VAL A 1 120 ? 4.875 26.156 5.297 1 98.75 120 VAL A CA 1
ATOM 958 C C . VAL A 1 120 ? 5.148 26.031 6.793 1 98.75 120 VAL A C 1
ATOM 960 O O . VAL A 1 120 ? 5.566 26.984 7.441 1 98.75 120 VAL A O 1
ATOM 963 N N . SER A 1 121 ? 4.863 24.891 7.328 1 98.69 121 SER A N 1
ATOM 964 C CA . SER A 1 121 ? 5.328 24.5 8.656 1 98.69 121 SER A CA 1
ATOM 965 C C . SER A 1 121 ? 6.496 23.531 8.57 1 98.69 121 SER A C 1
ATOM 967 O O . SER A 1 121 ? 6.34 22.391 8.102 1 98.69 121 SER A O 1
ATOM 969 N N . VAL A 1 122 ? 7.652 23.906 9.055 1 97.88 122 VAL A N 1
ATOM 970 C CA . VAL A 1 122 ? 8.828 23.062 8.945 1 97.88 122 VAL A CA 1
ATOM 971 C C . VAL A 1 122 ? 8.867 22.078 10.117 1 97.88 122 VAL A C 1
ATOM 973 O O . VAL A 1 122 ? 8.375 22.375 11.203 1 97.88 122 VAL A O 1
ATOM 976 N N . ASP A 1 123 ? 9.492 20.969 9.883 1 95.94 123 ASP A N 1
ATOM 977 C CA . ASP A 1 123 ? 9.492 19.906 10.883 1 95.94 123 ASP A CA 1
ATOM 978 C C . ASP A 1 123 ? 10.898 19.672 11.438 1 95.94 123 ASP A C 1
ATOM 980 O O . ASP A 1 123 ? 11.141 18.688 12.141 1 95.94 123 ASP A O 1
ATOM 984 N N . SER A 1 124 ? 11.891 20.453 11.047 1 96.44 124 SER A N 1
ATOM 985 C CA . SER A 1 124 ? 13.266 20.344 11.531 1 96.44 124 SER A CA 1
ATOM 986 C C . SER A 1 124 ? 13.992 21.688 11.406 1 96.44 124 SER A C 1
ATOM 988 O O . SER A 1 124 ? 13.578 22.547 10.633 1 96.44 124 SER A O 1
ATOM 990 N N . LEU A 1 125 ? 15.055 21.797 12.211 1 97.31 125 LEU A N 1
ATOM 991 C CA . LEU A 1 125 ? 15.883 23 12.117 1 97.31 125 LEU A CA 1
ATOM 992 C C . LEU A 1 125 ? 16.516 23.109 10.742 1 97.31 125 LEU A C 1
ATOM 994 O O . LEU A 1 125 ? 16.609 24.203 10.18 1 97.31 125 LEU A O 1
ATOM 998 N N . SER A 1 126 ? 16.875 22 10.18 1 96.19 126 SER A N 1
ATOM 999 C CA . SER A 1 126 ? 17.5 21.984 8.852 1 96.19 126 SER A CA 1
ATOM 1000 C C . SER A 1 126 ? 16.516 22.469 7.785 1 96.19 126 SER A C 1
ATOM 1002 O O . SER A 1 126 ? 16.906 23.188 6.859 1 96.19 126 SER A O 1
ATOM 1004 N N . GLN A 1 127 ? 15.312 22.094 7.883 1 97.19 127 GLN A N 1
ATOM 1005 C CA . GLN A 1 127 ? 14.305 22.531 6.934 1 97.19 127 GLN A CA 1
ATOM 1006 C C . GLN A 1 127 ? 14.008 24.031 7.102 1 97.19 127 GLN A C 1
ATOM 1008 O O . GLN A 1 127 ? 13.703 24.719 6.125 1 97.19 127 GLN A O 1
ATOM 1013 N N . LEU A 1 128 ? 14.07 24.469 8.367 1 98.44 128 LEU A N 1
ATOM 1014 C CA . LEU A 1 128 ? 13.914 25.906 8.594 1 98.44 128 LEU A CA 1
ATOM 1015 C C . LEU A 1 128 ? 15.031 26.688 7.91 1 98.44 128 LEU A C 1
ATOM 1017 O O . LEU A 1 128 ? 14.781 27.734 7.289 1 98.44 128 LEU A O 1
ATOM 1021 N N . GLU A 1 129 ? 16.266 26.203 8.086 1 98.25 129 GLU A N 1
ATOM 1022 C CA . GLU A 1 129 ? 17.406 26.812 7.414 1 98.25 129 GLU A CA 1
ATOM 1023 C C . GLU A 1 129 ? 17.188 26.875 5.902 1 98.25 129 GLU A C 1
ATOM 1025 O O . GLU A 1 129 ? 17.422 27.906 5.273 1 98.25 129 GLU A O 1
ATOM 1030 N N . LEU A 1 130 ? 16.766 25.781 5.375 1 97.94 130 LEU A N 1
ATOM 1031 C CA . LEU A 1 130 ? 16.531 25.688 3.938 1 97.94 130 LEU A CA 1
ATOM 1032 C C . LEU A 1 130 ? 15.422 26.641 3.502 1 97.94 130 LEU A C 1
ATOM 1034 O O . LEU A 1 130 ? 15.555 27.344 2.496 1 97.94 130 LEU A O 1
ATOM 1038 N N . LEU A 1 131 ? 14.32 26.625 4.211 1 98.62 131 LEU A N 1
ATOM 1039 C CA . LEU A 1 131 ? 13.211 27.531 3.898 1 98.62 131 LEU A CA 1
ATOM 1040 C C . LEU A 1 131 ? 13.656 28.984 3.961 1 98.62 131 LEU A C 1
ATOM 1042 O O . LEU A 1 131 ? 13.242 29.797 3.135 1 98.62 131 LEU A O 1
ATOM 1046 N N . GLY A 1 132 ? 14.461 29.297 4.984 1 98.56 132 GLY A N 1
ATOM 1047 C CA . GLY A 1 132 ? 14.992 30.641 5.113 1 98.56 132 GLY A CA 1
ATOM 1048 C C . GLY A 1 132 ? 15.758 31.109 3.889 1 98.56 132 GLY A C 1
ATOM 1049 O O . GLY A 1 132 ? 15.625 32.25 3.463 1 98.56 132 GLY A O 1
ATOM 1050 N N . LYS A 1 133 ? 16.531 30.203 3.328 1 98.12 133 LYS A N 1
ATOM 1051 C CA . LYS A 1 133 ? 17.328 30.516 2.146 1 98.12 133 LYS A CA 1
ATOM 1052 C C . LYS A 1 133 ? 16.422 30.812 0.947 1 98.12 133 LYS A C 1
ATOM 1054 O O . LYS A 1 133 ? 16.734 31.703 0.141 1 98.12 133 LYS A O 1
ATOM 1059 N N . ILE A 1 134 ? 15.305 30.172 0.84 1 97.44 134 ILE A N 1
ATOM 1060 C CA . ILE A 1 134 ? 14.531 30.297 -0.39 1 97.44 134 ILE A CA 1
ATOM 1061 C C . ILE A 1 134 ? 13.352 31.25 -0.162 1 97.44 134 ILE A C 1
ATOM 1063 O O . ILE A 1 134 ? 12.664 31.625 -1.109 1 97.44 134 ILE A O 1
ATOM 1067 N N . ASN A 1 135 ? 13.039 31.594 1.003 1 97.94 135 ASN A N 1
ATOM 1068 C CA . ASN A 1 135 ? 11.938 32.469 1.383 1 97.94 135 ASN A CA 1
ATOM 1069 C C . ASN A 1 135 ? 12.406 33.562 2.338 1 97.94 135 ASN A C 1
ATOM 1071 O O . ASN A 1 135 ? 11.773 33.812 3.367 1 97.94 135 ASN A O 1
ATOM 1075 N N . THR A 1 136 ? 13.531 34.188 2.035 1 97.88 136 THR A N 1
ATOM 1076 C CA . THR A 1 136 ? 14.086 35.219 2.889 1 97.88 136 THR A CA 1
ATOM 1077 C C . THR A 1 136 ? 13.07 36.344 3.111 1 97.88 136 THR A C 1
ATOM 1079 O O . THR A 1 136 ? 12.438 36.812 2.164 1 97.88 136 THR A O 1
ATOM 1082 N N . GLY A 1 137 ? 12.883 36.75 4.355 1 98.25 137 GLY A N 1
ATOM 1083 C CA . GLY A 1 137 ? 11.953 37.812 4.699 1 98.25 137 GLY A CA 1
ATOM 1084 C C . GLY A 1 137 ? 10.516 37.344 4.789 1 98.25 137 GLY A C 1
ATOM 1085 O O . GLY A 1 137 ? 9.617 38.125 5.117 1 98.25 137 GLY A O 1
ATOM 1086 N N . GLY A 1 138 ? 10.305 36.062 4.527 1 98 138 GLY A N 1
ATOM 1087 C CA . GLY A 1 138 ? 8.953 35.531 4.492 1 98 138 GLY A CA 1
ATOM 1088 C C . GLY A 1 138 ? 8.484 35 5.832 1 98 138 GLY A C 1
ATOM 1089 O O . GLY A 1 138 ? 9.039 35.344 6.875 1 98 138 GLY A O 1
ATOM 1090 N N . LYS A 1 139 ? 7.402 34.25 5.848 1 98.12 139 LYS A N 1
ATOM 1091 C CA . LYS A 1 139 ? 6.801 33.656 7.039 1 98.12 139 LYS A CA 1
ATOM 1092 C C . LYS A 1 139 ? 7.062 32.156 7.098 1 98.12 139 LYS A C 1
ATOM 1094 O O . LYS A 1 139 ? 7.316 31.516 6.07 1 98.12 139 LYS A O 1
ATOM 1099 N N . ALA A 1 140 ? 7.055 31.609 8.227 1 98.19 140 ALA A N 1
ATOM 1100 C CA . ALA A 1 140 ? 7.133 30.172 8.469 1 98.19 140 ALA A CA 1
ATOM 1101 C C . ALA A 1 140 ? 6.379 29.797 9.742 1 98.19 140 ALA A C 1
ATOM 1103 O O . ALA A 1 140 ? 6.18 30.625 10.625 1 98.19 140 ALA A O 1
ATOM 1104 N N . ALA A 1 141 ? 5.879 28.672 9.734 1 98.69 141 ALA A N 1
ATOM 1105 C CA . ALA A 1 141 ? 5.457 28 10.961 1 98.69 141 ALA A CA 1
ATOM 1106 C C . ALA A 1 141 ? 6.406 26.859 11.32 1 98.69 141 ALA A C 1
ATOM 1108 O O . ALA A 1 141 ? 7.234 26.453 10.5 1 98.69 141 ALA A O 1
ATOM 1109 N N . VAL A 1 142 ? 6.352 26.391 12.562 1 98.56 142 VAL A N 1
ATOM 1110 C CA . VAL A 1 142 ? 7.23 25.312 13.008 1 98.56 142 VAL A CA 1
ATOM 1111 C C . VAL A 1 142 ? 6.414 24.25 13.734 1 98.56 142 VAL A C 1
ATOM 1113 O O . VAL A 1 142 ? 5.594 24.562 14.594 1 98.56 142 VAL A O 1
ATOM 1116 N N . ARG A 1 143 ? 6.559 23.031 13.328 1 97.94 143 ARG A N 1
ATOM 1117 C CA . ARG A 1 143 ? 5.984 21.891 14.039 1 97.94 143 ARG A CA 1
ATOM 1118 C C . ARG A 1 143 ? 6.848 21.5 15.227 1 97.94 143 ARG A C 1
ATOM 1120 O O . ARG A 1 143 ? 8.031 21.188 15.07 1 97.94 143 ARG A O 1
ATOM 1127 N N . PHE A 1 144 ? 6.281 21.484 16.375 1 96.5 144 PHE A N 1
ATOM 1128 C CA . PHE A 1 144 ? 7.035 21.109 17.562 1 96.5 144 PHE A CA 1
ATOM 1129 C C . PHE A 1 144 ? 6.609 19.734 18.062 1 96.5 144 PHE A C 1
ATOM 1131 O O . PHE A 1 144 ? 5.445 19.344 17.922 1 96.5 144 PHE A O 1
ATOM 1138 N N . ASN A 1 145 ? 7.52 19 18.516 1 92.25 145 ASN A N 1
ATOM 1139 C CA . ASN A 1 145 ? 7.32 17.734 19.188 1 92.25 145 ASN A CA 1
ATOM 1140 C C . ASN A 1 145 ? 7.348 17.891 20.703 1 92.25 145 ASN A C 1
ATOM 1142 O O . ASN A 1 145 ? 8.414 18.109 21.297 1 92.25 145 ASN A O 1
ATOM 1146 N N . PRO A 1 146 ? 6.258 17.75 21.344 1 83.81 146 PRO A N 1
ATOM 1147 C CA . PRO A 1 146 ? 6.191 18 22.781 1 83.81 146 PRO A CA 1
ATOM 1148 C C . PRO A 1 146 ? 6.828 16.875 23.609 1 83.81 146 PRO A C 1
ATOM 1150 O O . PRO A 1 146 ? 6.973 17 24.828 1 83.81 146 PRO A O 1
ATOM 1153 N N . GLY A 1 147 ? 7.207 15.773 22.984 1 79.5 147 GLY A N 1
ATOM 1154 C CA . GLY A 1 147 ? 7.809 14.664 23.688 1 79.5 147 GLY A CA 1
ATOM 1155 C C . GLY A 1 147 ? 6.789 13.703 24.266 1 79.5 147 GLY A C 1
ATOM 1156 O O . GLY A 1 147 ? 7.152 12.688 24.875 1 79.5 147 GLY A O 1
ATOM 1157 N N . VAL A 1 148 ? 5.547 14.016 24.078 1 77.5 148 VAL A N 1
ATOM 1158 C CA . VAL A 1 148 ? 4.469 13.125 24.5 1 77.5 148 VAL A CA 1
ATOM 1159 C C . VAL A 1 148 ? 3.604 12.766 23.297 1 77.5 148 VAL A C 1
ATOM 1161 O O . VAL A 1 148 ? 3.354 13.602 22.422 1 77.5 148 VAL A O 1
ATOM 1164 N N . GLY A 1 149 ? 3.414 11.508 23.141 1 72.44 149 GLY A N 1
ATOM 1165 C CA . GLY A 1 149 ? 2.613 11.039 22.031 1 72.44 149 GLY A CA 1
ATOM 1166 C C . GLY A 1 149 ? 1.434 10.18 22.453 1 72.44 149 GLY A C 1
ATOM 1167 O O . GLY A 1 149 ? 1.384 9.711 23.594 1 72.44 149 GLY A O 1
ATOM 1168 N N . ALA A 1 150 ? 0.379 10.18 21.562 1 72.12 150 ALA A N 1
ATOM 1169 C CA . ALA A 1 150 ? -0.812 9.375 21.828 1 72.12 150 ALA A CA 1
ATOM 1170 C C . ALA A 1 150 ? -1.33 8.742 20.531 1 72.12 150 ALA A C 1
ATOM 1172 O O . ALA A 1 150 ? -1.206 9.328 19.453 1 72.12 150 ALA A O 1
ATOM 1173 N N . GLY A 1 151 ? -1.717 7.324 20.656 1 72.56 151 GLY A N 1
ATOM 1174 C CA . GLY A 1 151 ? -2.271 6.68 19.484 1 72.56 151 GLY A CA 1
ATOM 1175 C C . GLY A 1 151 ? -2.611 5.219 19.703 1 72.56 151 GLY A C 1
ATOM 1176 O O . GLY A 1 151 ? -2.244 4.641 20.734 1 72.56 151 GLY A O 1
ATOM 1177 N N . HIS A 1 152 ? -3.328 4.723 18.656 1 71.5 152 HIS A N 1
ATOM 1178 C CA . HIS A 1 152 ? -3.852 3.369 18.797 1 71.5 152 HIS A CA 1
ATOM 1179 C C . HIS A 1 152 ? -2.824 2.334 18.359 1 71.5 152 HIS A C 1
ATOM 1181 O O . HIS A 1 152 ? -2.994 1.138 18.609 1 71.5 152 HIS A O 1
ATOM 1187 N N . HIS A 1 153 ? -1.895 2.773 17.578 1 80.38 153 HIS A N 1
ATOM 1188 C CA . HIS A 1 153 ? -0.817 1.919 17.094 1 80.38 153 HIS A CA 1
ATOM 1189 C C . HIS A 1 153 ? 0.511 2.668 17.062 1 80.38 153 HIS A C 1
ATOM 1191 O O . HIS A 1 153 ? 0.555 3.854 16.734 1 80.38 153 HIS A O 1
ATOM 1197 N N . GLU A 1 154 ? 1.543 1.993 17.312 1 79.62 154 GLU A N 1
ATOM 1198 C CA . GLU A 1 154 ? 2.863 2.615 17.328 1 79.62 154 GLU A CA 1
ATOM 1199 C C . GLU A 1 154 ? 3.184 3.273 16 1 79.62 154 GLU A C 1
ATOM 1201 O O . GLU A 1 154 ? 3.801 4.34 15.953 1 79.62 154 GLU A O 1
ATOM 1206 N N . LYS A 1 155 ? 2.637 2.752 14.945 1 80.94 155 LYS A N 1
ATOM 1207 C CA . LYS A 1 155 ? 2.973 3.193 13.602 1 80.94 155 LYS A CA 1
ATOM 1208 C C . LYS A 1 155 ? 2.266 4.5 13.258 1 80.94 155 LYS A C 1
ATOM 1210 O O . LYS A 1 155 ? 2.559 5.121 12.234 1 80.94 155 LYS A O 1
ATOM 1215 N N . VAL A 1 156 ? 1.424 5.09 14.172 1 79.38 156 VAL A N 1
ATOM 1216 C CA . VAL A 1 156 ? 0.695 6.316 13.875 1 79.38 156 VAL A CA 1
ATOM 1217 C C . VAL A 1 156 ? 0.808 7.285 15.047 1 79.38 156 VAL A C 1
ATOM 1219 O O . VAL A 1 156 ? 0.053 8.258 15.133 1 79.38 156 VAL A O 1
ATOM 1222 N N . VAL A 1 157 ? 1.646 7.004 15.977 1 79 157 VAL A N 1
ATOM 1223 C CA . VAL A 1 157 ? 1.995 7.945 17.031 1 79 157 VAL A CA 1
ATOM 1224 C C . VAL A 1 157 ? 3.021 8.953 16.516 1 79 157 VAL A C 1
ATOM 1226 O O . VAL A 1 157 ? 4.199 8.617 16.359 1 79 157 VAL A O 1
ATOM 1229 N N . THR A 1 158 ? 2.641 10.07 16.312 1 81.44 158 THR A N 1
ATOM 1230 C CA . THR A 1 158 ? 3.443 11.023 15.555 1 81.44 158 THR A CA 1
ATOM 1231 C C . THR A 1 158 ? 4.164 11.992 16.484 1 81.44 158 THR A C 1
ATOM 1233 O O . THR A 1 158 ? 4.793 12.945 16.031 1 81.44 158 THR A O 1
ATOM 1236 N N . ALA A 1 159 ? 4.02 11.867 17.703 1 78.94 159 ALA A N 1
ATOM 1237 C CA . ALA A 1 159 ? 4.812 12.633 18.656 1 78.94 159 ALA A CA 1
ATOM 1238 C C . ALA A 1 159 ? 5.418 11.719 19.719 1 78.94 159 ALA A C 1
ATOM 1240 O O . ALA A 1 159 ? 5.188 10.508 19.719 1 78.94 159 ALA A O 1
ATOM 1241 N N . GLY A 1 160 ? 6.266 12.344 20.609 1 83.44 160 GLY A N 1
ATOM 1242 C CA . GLY A 1 160 ? 6.977 11.547 21.609 1 83.44 160 GLY A CA 1
ATOM 1243 C C . GLY A 1 160 ? 8.461 11.445 21.344 1 83.44 160 GLY A C 1
ATOM 1244 O O . GLY A 1 160 ? 8.961 12.016 20.359 1 83.44 160 GLY A O 1
ATOM 1245 N N . LYS A 1 161 ? 9.094 10.68 22.078 1 83.56 161 LYS A N 1
ATOM 1246 C CA . LYS A 1 161 ? 10.555 10.664 22.047 1 83.56 161 LYS A CA 1
ATOM 1247 C C . LYS A 1 161 ? 11.07 9.773 20.922 1 83.56 161 LYS A C 1
ATOM 1249 O O . LYS A 1 161 ? 12.25 9.844 20.562 1 83.56 161 LYS A O 1
ATOM 1254 N N . LYS A 1 162 ? 10.227 9.039 20.375 1 85.06 162 LYS A N 1
ATOM 1255 C CA . LYS A 1 162 ? 10.664 8.102 19.344 1 85.06 162 LYS A CA 1
ATOM 1256 C C . LYS A 1 162 ? 9.953 8.383 18.016 1 85.06 162 LYS A C 1
ATOM 1258 O O . LYS A 1 162 ? 9.422 7.461 17.391 1 85.06 162 LYS A O 1
ATOM 1263 N N . THR A 1 163 ? 9.945 9.617 17.641 1 89.5 163 THR A N 1
ATOM 1264 C CA . THR A 1 163 ? 9.297 9.945 16.375 1 89.5 163 THR A CA 1
ATOM 1265 C C . THR A 1 163 ? 10.211 10.797 15.508 1 89.5 163 THR A C 1
ATOM 1267 O O . THR A 1 163 ? 11.07 11.516 16.016 1 89.5 163 THR A O 1
ATOM 1270 N N . LYS A 1 164 ? 9.984 10.688 14.227 1 91.5 164 LYS A N 1
ATOM 1271 C CA . LYS A 1 164 ? 10.758 11.43 13.234 1 91.5 164 LYS A CA 1
ATOM 1272 C C . LYS A 1 164 ? 10.242 12.859 13.094 1 91.5 164 LYS A C 1
ATOM 1274 O O . LYS A 1 164 ? 10.812 13.656 12.344 1 91.5 164 LYS A O 1
ATOM 1279 N N . PHE A 1 165 ? 9.148 13.227 13.805 1 94.81 165 PHE A N 1
ATOM 1280 C CA . PHE A 1 165 ? 8.445 14.461 13.484 1 94.81 165 PHE A CA 1
ATOM 1281 C C . PHE A 1 165 ? 8.805 15.555 14.484 1 94.81 165 PHE A C 1
ATOM 1283 O O . PHE A 1 165 ? 8.953 15.297 15.68 1 94.81 165 PHE A O 1
ATOM 1290 N N . GLY A 1 166 ? 8.93 16.781 13.938 1 95.38 166 GLY A N 1
ATOM 1291 C CA . GLY A 1 166 ? 8.867 18.016 14.719 1 95.38 166 GLY A CA 1
ATOM 1292 C C . GLY A 1 166 ? 10.203 18.406 15.32 1 95.38 166 GLY A C 1
ATOM 1293 O O . GLY A 1 166 ? 11.102 17.578 15.445 1 95.38 166 GLY A O 1
ATOM 1294 N N . VAL A 1 167 ? 10.312 19.625 15.68 1 95.81 167 VAL A N 1
ATOM 1295 C CA . VAL A 1 167 ? 11.438 20.203 16.406 1 95.81 167 VAL A CA 1
ATOM 1296 C C . VAL A 1 167 ? 11.219 20.031 17.906 1 95.81 167 VAL A C 1
ATOM 1298 O O . VAL A 1 167 ? 10.109 20.219 18.406 1 95.81 167 VAL A O 1
ATOM 1301 N N . ASN A 1 168 ? 12.258 19.641 18.562 1 94.06 168 ASN A N 1
ATOM 1302 C CA . ASN A 1 168 ? 12.141 19.531 20.016 1 94.06 168 ASN A CA 1
ATOM 1303 C C . ASN A 1 168 ? 11.766 20.875 20.641 1 94.06 168 ASN A C 1
ATOM 1305 O O . ASN A 1 168 ? 12.242 21.922 20.219 1 94.06 168 ASN A O 1
ATOM 1309 N N . ILE A 1 169 ? 10.977 20.797 21.703 1 92.88 169 ILE A N 1
ATOM 1310 C CA . ILE A 1 169 ? 10.445 22 22.312 1 92.88 169 ILE A CA 1
ATOM 1311 C C . ILE A 1 169 ? 11.578 22.828 22.906 1 92.88 169 ILE A C 1
ATOM 1313 O O . ILE A 1 169 ? 11.445 24.047 23.078 1 92.88 169 ILE A O 1
ATOM 1317 N N . ASP A 1 170 ? 12.711 22.219 23.219 1 93.06 170 ASP A N 1
ATOM 1318 C CA . ASP A 1 170 ? 13.828 22.938 23.828 1 93.06 170 ASP A CA 1
ATOM 1319 C C . ASP A 1 170 ? 14.656 23.656 22.766 1 93.06 170 ASP A C 1
ATOM 1321 O O . ASP A 1 170 ? 15.648 24.312 23.094 1 93.06 170 ASP A O 1
ATOM 1325 N N . CYS A 1 171 ? 14.18 23.656 21.516 1 95.25 171 CYS A N 1
ATOM 1326 C CA . CYS A 1 171 ? 14.945 24.25 20.438 1 95.25 171 CYS A CA 1
ATOM 1327 C C . CYS A 1 171 ? 14.344 25.578 20 1 95.25 171 CYS A C 1
ATOM 1329 O O . CYS A 1 171 ? 14.656 26.094 18.922 1 95.25 171 CYS A O 1
ATOM 1331 N N . VAL A 1 172 ? 13.523 26.188 20.797 1 97.38 172 VAL A N 1
ATOM 1332 C CA . VAL A 1 172 ? 12.844 27.438 20.453 1 97.38 172 VAL A CA 1
ATOM 1333 C C . VAL A 1 172 ? 13.867 28.531 20.156 1 97.38 172 VAL A C 1
ATOM 1335 O O . VAL A 1 172 ? 13.734 29.281 19.188 1 97.38 172 VAL A O 1
ATOM 1338 N N . ASP A 1 173 ? 14.914 28.578 21 1 97.75 173 ASP A N 1
ATOM 1339 C CA . ASP A 1 173 ? 15.945 29.594 20.797 1 97.75 173 ASP A CA 1
ATOM 1340 C C . ASP A 1 173 ? 16.656 29.406 19.469 1 97.75 173 ASP A C 1
ATOM 1342 O O . ASP A 1 173 ? 16.953 30.391 18.766 1 97.75 173 ASP A O 1
ATOM 1346 N N . GLN A 1 174 ? 16.922 28.172 19.141 1 98.06 174 GLN A N 1
ATOM 1347 C CA . GLN A 1 174 ? 17.547 27.875 17.844 1 98.06 174 GLN A CA 1
ATOM 1348 C C . GLN A 1 174 ? 16.625 28.266 16.688 1 98.06 174 GLN A C 1
ATOM 1350 O O . GLN A 1 174 ? 17.094 28.766 15.664 1 98.06 174 GLN A O 1
ATOM 1355 N N . VAL A 1 175 ? 15.367 28.047 16.828 1 98.44 175 VAL A N 1
ATOM 1356 C CA . VAL A 1 175 ? 14.375 28.422 15.82 1 98.44 175 VAL A CA 1
ATOM 1357 C C . VAL A 1 175 ? 14.414 29.922 15.602 1 98.44 175 VAL A C 1
ATOM 1359 O O . VAL A 1 175 ? 14.477 30.391 14.461 1 98.44 175 VAL A O 1
ATOM 1362 N N . LYS A 1 176 ? 14.406 30.703 16.719 1 98.25 176 LYS A N 1
ATOM 1363 C CA . LYS A 1 176 ? 14.43 32.156 16.641 1 98.25 176 LYS A CA 1
ATOM 1364 C C . LYS A 1 176 ? 15.711 32.656 15.969 1 98.25 176 LYS A C 1
ATOM 1366 O O . LYS A 1 176 ? 15.688 33.594 15.18 1 98.25 176 LYS A O 1
ATOM 1371 N N . GLU A 1 177 ? 16.766 31.953 16.344 1 98.5 177 GLU A N 1
ATOM 1372 C CA . GLU A 1 177 ? 18.062 32.312 15.766 1 98.5 177 GLU A CA 1
ATOM 1373 C C . GLU A 1 177 ? 18.062 32.156 14.25 1 98.5 177 GLU A C 1
ATOM 1375 O O . GLU A 1 177 ? 18.469 33.031 13.516 1 98.5 177 GLU A O 1
ATOM 1380 N N . ILE A 1 178 ? 17.625 30.984 13.781 1 98.5 178 ILE A N 1
ATOM 1381 C CA . ILE A 1 178 ? 17.609 30.703 12.352 1 98.5 178 ILE A CA 1
ATOM 1382 C C . ILE A 1 178 ? 16.656 31.656 11.648 1 98.5 178 ILE A C 1
ATOM 1384 O O . ILE A 1 178 ? 16.969 32.188 10.578 1 98.5 178 ILE A O 1
ATOM 1388 N N . ALA A 1 179 ? 15.461 31.875 12.211 1 98.06 179 ALA A N 1
ATOM 1389 C CA . ALA A 1 179 ? 14.492 32.812 11.633 1 98.06 179 ALA A CA 1
ATOM 1390 C C . ALA A 1 179 ? 15.102 34.219 11.492 1 98.06 179 ALA A C 1
ATOM 1392 O O . ALA A 1 179 ? 14.914 34.875 10.469 1 98.06 179 ALA A O 1
ATOM 1393 N N . GLY A 1 180 ? 15.781 34.656 12.562 1 98 180 GLY A N 1
ATOM 1394 C CA . GLY A 1 180 ? 16.438 35.938 12.523 1 98 180 GLY A CA 1
ATOM 1395 C C . GLY A 1 180 ? 17.484 36.062 11.438 1 98 180 GLY A C 1
ATOM 1396 O O . GLY A 1 180 ? 17.578 37.094 10.758 1 98 180 GLY A O 1
ATOM 1397 N N . LYS A 1 181 ? 18.25 34.969 11.289 1 98.44 181 LYS A N 1
ATOM 1398 C CA . LYS A 1 181 ? 19.312 34.906 10.289 1 98.44 181 LYS A CA 1
ATOM 1399 C C . LYS A 1 181 ? 18.766 35.25 8.898 1 98.44 181 LYS A C 1
ATOM 1401 O O . LYS A 1 181 ? 19.453 35.844 8.078 1 98.44 181 LYS A O 1
ATOM 1406 N N . TYR A 1 182 ? 17.531 34.906 8.617 1 98.5 182 TYR A N 1
ATOM 1407 C CA . TYR A 1 182 ? 16.984 35.031 7.273 1 98.5 182 TYR A CA 1
ATOM 1408 C C . TYR A 1 182 ? 15.828 36.031 7.266 1 98.5 182 TYR A C 1
ATOM 1410 O O . TYR A 1 182 ? 15.055 36.094 6.305 1 98.5 182 TYR A O 1
ATOM 1418 N N . ASN A 1 183 ? 15.633 36.781 8.367 1 98.25 183 ASN A N 1
ATOM 1419 C CA . ASN A 1 183 ? 14.594 37.781 8.516 1 98.25 183 ASN A CA 1
ATOM 1420 C C . ASN A 1 183 ? 13.203 37.188 8.312 1 98.25 183 ASN A C 1
ATOM 1422 O O . ASN A 1 183 ? 12.359 37.781 7.641 1 98.25 183 ASN A O 1
ATOM 1426 N N . MET A 1 184 ? 13.023 35.969 8.781 1 97.81 184 MET A N 1
ATOM 1427 C CA . MET A 1 184 ? 11.727 35.281 8.688 1 97.81 184 MET A CA 1
ATOM 1428 C C . MET A 1 184 ? 10.859 35.594 9.898 1 97.81 184 MET A C 1
ATOM 1430 O O . MET A 1 184 ? 11.375 35.781 11 1 97.81 184 MET A O 1
ATOM 1434 N N . LYS A 1 185 ? 9.586 35.688 9.734 1 98 185 LYS A N 1
ATOM 1435 C CA . LYS A 1 185 ? 8.641 35.719 10.844 1 98 185 LYS A CA 1
ATOM 1436 C C . LYS A 1 185 ? 8.078 34.344 11.148 1 98 185 LYS A C 1
ATOM 1438 O O . LYS A 1 185 ? 7.465 33.719 10.281 1 98 185 LYS A O 1
ATOM 1443 N N . ILE A 1 186 ? 8.344 33.875 12.297 1 98.44 186 ILE A N 1
ATOM 1444 C CA . ILE A 1 186 ? 7.613 32.688 12.75 1 98.44 186 ILE A CA 1
ATOM 1445 C C . ILE A 1 186 ? 6.188 33.094 13.133 1 98.44 186 ILE A C 1
ATOM 1447 O O . ILE A 1 186 ? 5.957 33.625 14.211 1 98.44 186 ILE A O 1
ATOM 1451 N N . CYS A 1 187 ? 5.25 32.812 12.25 1 98.12 187 CYS A N 1
ATOM 1452 C CA . CYS A 1 187 ? 3.908 33.375 12.422 1 98.12 187 CYS A CA 1
ATOM 1453 C C . CYS A 1 187 ? 2.992 32.344 13.094 1 98.12 187 CYS A C 1
ATOM 1455 O O . CYS A 1 187 ? 1.872 32.688 13.492 1 98.12 187 CYS A O 1
ATOM 1457 N N . GLY A 1 188 ? 3.455 31.109 13.273 1 98.31 188 GLY A N 1
ATOM 1458 C CA . GLY A 1 188 ? 2.627 30.094 13.914 1 98.31 188 GLY A CA 1
ATOM 1459 C C . GLY A 1 188 ? 3.41 28.875 14.352 1 98.31 188 GLY A C 1
ATOM 1460 O O . GLY A 1 188 ? 4.551 28.672 13.93 1 98.31 188 GLY A O 1
ATOM 1461 N N . VAL A 1 189 ? 2.791 28.047 15.203 1 98.31 189 VAL A N 1
ATOM 1462 C CA . VAL A 1 189 ? 3.322 26.766 15.648 1 98.31 189 VAL A CA 1
ATOM 1463 C C . VAL A 1 189 ? 2.246 25.688 15.531 1 98.31 189 VAL A C 1
ATOM 1465 O O . VAL A 1 189 ? 1.051 25.984 15.594 1 98.31 189 VAL A O 1
ATOM 1468 N N . ASN A 1 190 ? 2.654 24.547 15.281 1 98.12 190 ASN A N 1
ATOM 1469 C CA . ASN A 1 190 ? 1.711 23.422 15.188 1 98.12 190 ASN A CA 1
ATOM 1470 C C . ASN A 1 190 ? 2.283 22.156 15.812 1 98.12 190 ASN A C 1
ATOM 1472 O O . ASN A 1 190 ? 3.48 22.078 16.094 1 98.12 190 ASN A O 1
ATOM 1476 N N . GLN A 1 191 ? 1.375 21.188 16.047 1 94.81 191 GLN A N 1
ATOM 1477 C CA . GLN A 1 191 ? 1.729 19.859 16.547 1 94.81 191 GLN A CA 1
ATOM 1478 C C . GLN A 1 191 ? 0.807 18.797 15.961 1 94.81 191 GLN A C 1
ATOM 1480 O O . GLN A 1 191 ? -0.238 19.109 15.391 1 94.81 191 GLN A O 1
ATOM 1485 N N . HIS A 1 192 ? 1.219 17.578 16.031 1 91.38 192 HIS A N 1
ATOM 1486 C CA . HIS A 1 192 ? 0.391 16.406 15.82 1 91.38 192 HIS A CA 1
ATOM 1487 C C . HIS A 1 192 ? 0.805 15.266 16.75 1 91.38 192 HIS A C 1
ATOM 1489 O O . HIS A 1 192 ? 1.873 14.672 16.578 1 91.38 192 HIS A O 1
ATOM 1495 N N . ILE A 1 193 ? -0.033 14.938 17.656 1 83.38 193 ILE A N 1
ATOM 1496 C CA . ILE A 1 193 ? 0.438 14.086 18.75 1 83.38 193 ILE A CA 1
ATOM 1497 C C . ILE A 1 193 ? 0.018 12.641 18.5 1 83.38 193 ILE A C 1
ATOM 1499 O O . ILE A 1 193 ? 0.433 11.734 19.219 1 83.38 193 ILE A O 1
ATOM 1503 N N . GLY A 1 194 ? -0.873 12.422 17.484 1 84.75 194 GLY A N 1
ATOM 1504 C CA . GLY A 1 194 ? -1.276 11.055 17.203 1 84.75 194 GLY A CA 1
ATOM 1505 C C . GLY A 1 194 ? -2.633 10.961 16.531 1 84.75 194 GLY A C 1
ATOM 1506 O O . GLY A 1 194 ? -3.062 11.898 15.852 1 84.75 194 GLY A O 1
ATOM 1507 N N . SER A 1 195 ? -3.094 9.664 16.609 1 83.5 195 SER A N 1
ATOM 1508 C CA . SER A 1 195 ? -4.336 9.375 15.891 1 83.5 195 SER A CA 1
ATOM 1509 C C . SER A 1 195 ? -5.324 8.633 16.781 1 83.5 195 SER A C 1
ATOM 1511 O O . SER A 1 195 ? -4.926 7.953 17.734 1 83.5 195 SER A O 1
ATOM 1513 N N . LEU A 1 196 ? -6.566 8.82 16.5 1 84.94 196 LEU A N 1
ATOM 1514 C CA . LEU A 1 196 ? -7.668 8.055 17.078 1 84.94 196 LEU A CA 1
ATOM 1515 C C . LEU A 1 196 ? -7.82 8.359 18.562 1 84.94 196 LEU A C 1
ATOM 1517 O O . LEU A 1 196 ? -7.918 7.438 19.375 1 84.94 196 LEU A O 1
ATOM 1521 N N . PHE A 1 197 ? -7.859 9.617 18.875 1 84 197 PHE A N 1
ATOM 1522 C CA . PHE A 1 197 ? -8.188 10.031 20.234 1 84 197 PHE A CA 1
ATOM 1523 C C . PHE A 1 197 ? -9.664 9.797 20.531 1 84 197 PHE A C 1
ATOM 1525 O O . PHE A 1 197 ? -10.531 10.289 19.797 1 84 197 PHE A O 1
ATOM 1532 N N . MET A 1 198 ? -9.805 9.07 21.625 1 86.81 198 MET A N 1
ATOM 1533 C CA . MET A 1 198 ? -11.188 8.805 22.016 1 86.81 198 MET A CA 1
ATOM 1534 C C . MET A 1 198 ? -11.516 9.477 23.344 1 86.81 198 MET A C 1
ATOM 1536 O O . MET A 1 198 ? -12.641 9.367 23.844 1 86.81 198 MET A O 1
ATOM 1540 N N . GLU A 1 199 ? -10.469 10.117 23.875 1 83.19 199 GLU A N 1
ATOM 1541 C CA . GLU A 1 199 ? -10.633 10.898 25.109 1 83.19 199 GLU A CA 1
ATOM 1542 C C . GLU A 1 199 ? -10.008 12.281 24.969 1 83.19 199 GLU A C 1
ATOM 1544 O O . GLU A 1 199 ? -8.906 12.422 24.438 1 83.19 199 GLU A O 1
ATOM 1549 N N . GLY A 1 200 ? -10.641 13.211 25.516 1 81.94 200 GLY A N 1
ATOM 1550 C CA . GLY A 1 200 ? -10.258 14.602 25.281 1 81.94 200 GLY A CA 1
ATOM 1551 C C . GLY A 1 200 ? -9.094 15.047 26.141 1 81.94 200 GLY A C 1
ATOM 1552 O O . GLY A 1 200 ? -8.344 15.953 25.766 1 81.94 200 GLY A O 1
ATOM 1553 N N . ASP A 1 201 ? -8.797 14.367 27.234 1 83.5 201 ASP A N 1
ATOM 1554 C CA . ASP A 1 201 ? -7.848 14.883 28.219 1 83.5 201 ASP A CA 1
ATOM 1555 C C . ASP A 1 201 ? -6.422 14.867 27.672 1 83.5 201 ASP A C 1
ATOM 1557 O O . ASP A 1 201 ? -5.672 15.828 27.859 1 83.5 201 ASP A O 1
ATOM 1561 N N . SER A 1 202 ? -6.094 13.797 26.984 1 82.81 202 SER A N 1
ATOM 1562 C CA . SER A 1 202 ? -4.754 13.727 26.422 1 82.81 202 SER A CA 1
ATOM 1563 C C . SER A 1 202 ? -4.555 14.805 25.344 1 82.81 202 SER A C 1
ATOM 1565 O O . SER A 1 202 ? -3.471 15.375 25.234 1 82.81 202 SER A O 1
ATOM 1567 N N . TYR A 1 203 ? -5.543 15.031 24.656 1 88.5 203 TYR A N 1
ATOM 1568 C CA . TYR A 1 203 ? -5.477 16.062 23.625 1 88.5 203 TYR A CA 1
ATOM 1569 C C . TYR A 1 203 ? -5.316 17.453 24.25 1 88.5 203 TYR A C 1
ATOM 1571 O O . TYR A 1 203 ? -4.5 18.25 23.797 1 88.5 203 TYR A O 1
ATOM 1579 N N . ILE A 1 204 ? -6.02 17.688 25.297 1 90.62 204 ILE A N 1
ATOM 1580 C CA . ILE A 1 204 ? -6.004 18.984 25.969 1 90.62 204 ILE A CA 1
ATOM 1581 C C . ILE A 1 204 ? -4.625 19.234 26.578 1 90.62 204 ILE A C 1
ATOM 1583 O O . ILE A 1 204 ? -4.102 20.344 26.5 1 90.62 204 ILE A O 1
ATOM 1587 N N . GLU A 1 205 ? -4.039 18.203 27.094 1 89.62 205 GLU A N 1
ATOM 1588 C CA . GLU A 1 205 ? -2.693 18.328 27.641 1 89.62 205 GLU A CA 1
ATOM 1589 C C . GLU A 1 205 ? -1.687 18.672 26.547 1 89.62 205 GLU A C 1
ATOM 1591 O O . GLU A 1 205 ? -0.768 19.453 26.75 1 89.62 205 GLU A O 1
ATOM 1596 N N . GLY A 1 206 ? -1.875 18 25.422 1 90 206 GLY A N 1
ATOM 1597 C CA . GLY A 1 206 ? -1.049 18.328 24.281 1 90 206 GLY A CA 1
ATOM 1598 C C . GLY A 1 206 ? -1.194 19.781 23.844 1 90 206 GLY A C 1
ATOM 1599 O O . GLY A 1 206 ? -0.205 20.438 23.5 1 90 206 GLY A O 1
ATOM 1600 N N . VAL A 1 207 ? -2.402 20.266 23.891 1 94.19 207 VAL A N 1
ATOM 1601 C CA . VAL A 1 207 ? -2.682 21.656 23.5 1 94.19 207 VAL A CA 1
ATOM 1602 C C . VAL A 1 207 ? -1.997 22.609 24.469 1 94.19 207 VAL A C 1
ATOM 1604 O O . VAL A 1 207 ? -1.366 23.578 24.047 1 94.19 207 VAL A O 1
ATOM 1607 N N . LYS A 1 208 ? -2.092 22.328 25.75 1 94.75 208 LYS A N 1
ATOM 1608 C CA . LYS A 1 208 ? -1.46 23.172 26.75 1 94.75 208 LYS A CA 1
ATOM 1609 C C . LYS A 1 208 ? 0.051 23.234 26.547 1 94.75 208 LYS A C 1
ATOM 1611 O O . LYS A 1 208 ? 0.658 24.297 26.672 1 94.75 208 LYS A O 1
ATOM 1616 N N . SER A 1 209 ? 0.587 22.109 26.219 1 93.62 209 SER A N 1
ATOM 1617 C CA . SER A 1 209 ? 2.021 22.062 25.953 1 93.62 209 SER A CA 1
ATOM 1618 C C . SER A 1 209 ? 2.398 22.938 24.766 1 93.62 209 SER A C 1
ATOM 1620 O O . SER A 1 209 ? 3.395 23.656 24.812 1 93.62 209 SER A O 1
ATOM 1622 N N . LEU A 1 210 ? 1.632 22.891 23.734 1 96 210 LEU A N 1
ATOM 1623 C CA . LEU A 1 210 ? 1.899 23.672 22.531 1 96 210 LEU A CA 1
ATOM 1624 C C . LEU A 1 210 ? 1.728 25.172 22.812 1 96 210 LEU A C 1
ATOM 1626 O O . LEU A 1 210 ? 2.48 25.984 22.281 1 96 210 LEU A O 1
ATOM 1630 N N . LEU A 1 211 ? 0.737 25.5 23.609 1 97.12 211 LEU A N 1
ATOM 1631 C CA . LEU A 1 211 ? 0.5 26.891 23.969 1 97.12 211 LEU A CA 1
ATOM 1632 C C . LEU A 1 211 ? 1.674 27.453 24.766 1 97.12 211 LEU A C 1
ATOM 1634 O O . LEU A 1 211 ? 2.021 28.625 24.609 1 97.12 211 LEU A O 1
ATOM 1638 N N . SER A 1 212 ? 2.258 26.594 25.578 1 96.19 212 SER A N 1
ATOM 1639 C CA . SER A 1 212 ? 3.443 27.016 26.312 1 96.19 212 SER A CA 1
ATOM 1640 C C . SER A 1 212 ? 4.594 27.344 25.375 1 96.19 212 SER A C 1
ATOM 1642 O O . SER A 1 212 ? 5.398 28.25 25.656 1 96.19 212 SER A O 1
ATOM 1644 N N . VAL A 1 213 ? 4.719 26.641 24.297 1 96.69 213 VAL A N 1
ATOM 1645 C CA . VAL A 1 213 ? 5.723 26.922 23.266 1 96.69 213 VAL A CA 1
ATOM 1646 C C . VAL A 1 213 ? 5.371 28.234 22.547 1 96.69 213 VAL A C 1
ATOM 1648 O O . VAL A 1 213 ? 6.234 29.078 22.344 1 96.69 213 VAL A O 1
ATOM 1651 N N . ALA A 1 214 ? 4.125 28.375 22.188 1 97.44 214 ALA A N 1
ATOM 1652 C CA . ALA A 1 214 ? 3.652 29.547 21.469 1 97.44 214 ALA A CA 1
ATOM 1653 C C . ALA A 1 214 ? 3.938 30.828 22.25 1 97.44 214 ALA A C 1
ATOM 1655 O O . ALA A 1 214 ? 4.262 31.875 21.656 1 97.44 214 ALA A O 1
ATOM 1656 N N . GLU A 1 215 ? 3.871 30.75 23.547 1 95.94 215 GLU A N 1
ATOM 1657 C CA . GLU A 1 215 ? 4.062 31.906 24.422 1 95.94 215 GLU A CA 1
ATOM 1658 C C . GLU A 1 215 ? 5.477 32.469 24.297 1 95.94 215 GLU A C 1
ATOM 1660 O O . GLU A 1 215 ? 5.723 33.625 24.641 1 95.94 215 GLU A O 1
ATOM 1665 N N . GLN A 1 216 ? 6.332 31.641 23.828 1 95.88 216 GLN A N 1
ATOM 1666 C CA . GLN A 1 216 ? 7.73 32.031 23.734 1 95.88 216 GLN A CA 1
ATOM 1667 C C . GLN A 1 216 ? 7.98 32.875 22.484 1 95.88 216 GLN A C 1
ATOM 1669 O O . GLN A 1 216 ? 9.062 33.438 22.312 1 95.88 216 GLN A O 1
ATOM 1674 N N . PHE A 1 217 ? 6.992 33 21.656 1 95.38 217 PHE A N 1
ATOM 1675 C CA . PHE A 1 217 ? 7.09 33.812 20.469 1 95.38 217 PHE A CA 1
ATOM 1676 C C . PHE A 1 217 ? 6.285 35.094 20.641 1 95.38 217 PHE A C 1
ATOM 1678 O O . PHE A 1 217 ? 5.191 35.094 21.203 1 95.38 217 PHE A O 1
ATOM 1685 N N . GLU A 1 218 ? 6.723 36.344 20.359 1 87.06 218 GLU A N 1
ATOM 1686 C CA . GLU A 1 218 ? 6.148 37.625 20.656 1 87.06 218 GLU A CA 1
ATOM 1687 C C . GLU A 1 218 ? 4.898 37.906 19.828 1 87.06 218 GLU A C 1
ATOM 1689 O O . GLU A 1 218 ? 3.955 38.531 20.297 1 87.06 218 GLU A O 1
ATOM 1694 N N . ASP A 1 219 ? 4.785 37.469 18.609 1 92.25 219 ASP A N 1
ATOM 1695 C CA . ASP A 1 219 ? 3.693 37.875 17.734 1 92.25 219 ASP A CA 1
ATOM 1696 C C . ASP A 1 219 ? 3.279 36.75 16.797 1 92.25 219 ASP A C 1
ATOM 1698 O O . ASP A 1 219 ? 3.264 36.906 15.57 1 92.25 219 ASP A O 1
ATOM 1702 N N . ILE A 1 220 ? 2.748 35.719 17.484 1 96.44 220 ILE A N 1
ATOM 1703 C CA . ILE A 1 220 ? 2.289 34.625 16.625 1 96.44 220 ILE A CA 1
ATOM 1704 C C . ILE A 1 220 ? 0.897 34.938 16.078 1 96.44 220 ILE A C 1
ATOM 1706 O O . ILE A 1 220 ? 0.108 35.625 16.75 1 96.44 220 ILE A O 1
ATOM 1710 N N . ASP A 1 221 ? 0.611 34.5 14.883 1 97.81 221 ASP A N 1
ATOM 1711 C CA . ASP A 1 221 ? -0.676 34.719 14.234 1 97.81 221 ASP A CA 1
ATOM 1712 C C . ASP A 1 221 ? -1.634 33.562 14.484 1 97.81 221 ASP A C 1
ATOM 1714 O O . ASP A 1 221 ? -2.854 33.719 14.477 1 97.81 221 ASP A O 1
ATOM 1718 N N . PHE A 1 222 ? -1.052 32.344 14.719 1 98.5 222 PHE A N 1
ATOM 1719 C CA . PHE A 1 222 ? -1.951 31.219 14.891 1 98.5 222 PHE A CA 1
ATOM 1720 C C . PHE A 1 222 ? -1.251 30.078 15.625 1 98.5 222 PHE A C 1
ATOM 1722 O O . PHE A 1 222 ? -0.02 30.047 15.688 1 98.5 222 PHE A O 1
ATOM 1729 N N . VAL A 1 223 ? -2.027 29.172 16.203 1 98.44 223 VAL A N 1
ATOM 1730 C CA . VAL A 1 223 ? -1.637 27.875 16.75 1 98.44 223 VAL A CA 1
ATOM 1731 C C . VAL A 1 223 ? -2.488 26.781 16.109 1 98.44 223 VAL A C 1
ATOM 1733 O O . VAL A 1 223 ? -3.719 26.859 16.125 1 98.44 223 VAL A O 1
ATOM 1736 N N . ASP A 1 224 ? -1.825 25.844 15.5 1 98.56 224 ASP A N 1
ATOM 1737 C CA . ASP A 1 224 ? -2.506 24.672 14.984 1 98.56 224 ASP A CA 1
ATOM 1738 C C . ASP A 1 224 ? -2.377 23.484 15.945 1 98.56 224 ASP A C 1
ATOM 1740 O O . ASP A 1 224 ? -1.288 22.938 16.125 1 98.56 224 ASP A O 1
ATOM 1744 N N . MET A 1 225 ? -3.49 23.078 16.484 1 96.75 225 MET A N 1
ATOM 1745 C CA . MET A 1 225 ? -3.506 22.141 17.594 1 96.75 225 MET A CA 1
ATOM 1746 C C . MET A 1 225 ? -3.457 20.703 17.078 1 96.75 225 MET A C 1
ATOM 1748 O O . MET A 1 225 ? -3.531 19.75 17.875 1 96.75 225 MET A O 1
ATOM 1752 N N . GLY A 1 226 ? -3.344 20.516 15.773 1 95.5 226 GLY A N 1
ATOM 1753 C CA . GLY A 1 226 ? -3.213 19.188 15.195 1 95.5 226 GLY A CA 1
ATOM 1754 C C . GLY A 1 226 ? -4.543 18.484 15.016 1 95.5 226 GLY A C 1
ATOM 1755 O O . GLY A 1 226 ? -5.559 19.125 14.734 1 95.5 226 GLY A O 1
ATOM 1756 N N . GLY A 1 227 ? -4.449 17.219 14.883 1 93.69 227 GLY A N 1
ATOM 1757 C CA . GLY A 1 227 ? -5.621 16.391 14.672 1 93.69 227 GLY A CA 1
ATOM 1758 C C . GLY A 1 227 ? -5.602 15.117 15.492 1 93.69 227 GLY A C 1
ATOM 1759 O O . GLY A 1 227 ? -5.242 15.133 16.672 1 93.69 227 GLY A O 1
ATOM 1760 N N . GLY A 1 228 ? -6.203 14.117 14.867 1 91.38 228 GLY A N 1
ATOM 1761 C CA . GLY A 1 228 ? -6.16 12.812 15.508 1 91.38 228 GLY A CA 1
ATOM 1762 C C . GLY A 1 228 ? -7.473 12.43 16.172 1 91.38 228 GLY A C 1
ATOM 1763 O O . GLY A 1 228 ? -7.559 11.391 16.844 1 91.38 228 GLY A O 1
ATOM 1764 N N . PHE A 1 229 ? -8.492 13.203 15.914 1 93.81 229 PHE A N 1
ATOM 1765 C CA . PHE A 1 229 ? -9.797 12.898 16.484 1 93.81 229 PHE A CA 1
ATOM 1766 C C . PHE A 1 229 ? -10.297 11.531 16.016 1 93.81 229 PHE A C 1
ATOM 1768 O O . PHE A 1 229 ? -10.25 11.234 14.812 1 93.81 229 PHE A O 1
ATOM 1775 N N . GLY A 1 230 ? -10.734 10.758 16.984 1 94.25 230 GLY A N 1
ATOM 1776 C CA . GLY A 1 230 ? -11.094 9.383 16.656 1 94.25 230 GLY A CA 1
ATOM 1777 C C . GLY A 1 230 ? -12.578 9.203 16.391 1 94.25 230 GLY A C 1
ATOM 1778 O O . GLY A 1 230 ? -13.367 10.125 16.609 1 94.25 230 GLY A O 1
ATOM 1779 N N . ILE A 1 231 ? -12.953 8.125 15.836 1 96.94 231 ILE A N 1
ATOM 1780 C CA . ILE A 1 231 ? -14.32 7.625 15.664 1 96.94 231 ILE A CA 1
ATOM 1781 C C . ILE A 1 231 ? -14.43 6.215 16.234 1 96.94 231 ILE A C 1
ATOM 1783 O O . ILE A 1 231 ? -13.414 5.531 16.422 1 96.94 231 ILE A O 1
ATOM 1787 N N . PRO A 1 232 ? -15.625 5.844 16.594 1 96.81 232 PRO A N 1
ATOM 1788 C CA . PRO A 1 232 ? -15.773 4.457 17.031 1 96.81 232 PRO A CA 1
ATOM 1789 C C . PRO A 1 232 ? -15.719 3.459 15.883 1 96.81 232 PRO A C 1
ATOM 1791 O O . PRO A 1 232 ? -16.656 3.367 15.094 1 96.81 232 PRO A O 1
ATOM 1794 N N . TYR A 1 233 ? -14.68 2.672 15.836 1 97.19 233 TYR A N 1
ATOM 1795 C CA . TYR A 1 233 ? -14.562 1.644 14.812 1 97.19 233 TYR A CA 1
ATOM 1796 C C . TYR A 1 233 ? -15.289 0.37 15.227 1 97.19 233 TYR A C 1
ATOM 1798 O O . TYR A 1 233 ? -15.641 -0.454 14.383 1 97.19 233 TYR A O 1
ATOM 1806 N N . ASN A 1 234 ? -15.453 0.174 16.5 1 96.56 234 ASN A N 1
ATOM 1807 C CA . ASN A 1 234 ? -16.156 -0.992 17.016 1 96.56 234 ASN A CA 1
ATOM 1808 C C . ASN A 1 234 ? -17.594 -0.651 17.422 1 96.56 234 ASN A C 1
ATOM 1810 O O . ASN A 1 234 ? -18 -0.923 18.547 1 96.56 234 ASN A O 1
ATOM 1814 N N . LYS A 1 235 ? -18.312 -0.117 16.469 1 95.94 235 LYS A N 1
ATOM 1815 C CA . LYS A 1 235 ? -19.688 0.287 16.734 1 95.94 235 LYS A CA 1
ATOM 1816 C C . LYS A 1 235 ? -20.562 -0.917 17.078 1 95.94 235 LYS A C 1
ATOM 1818 O O . LYS A 1 235 ? -21.469 -0.815 17.906 1 95.94 235 LYS A O 1
ATOM 1823 N N . GLN A 1 236 ? -20.359 -2.006 16.453 1 93.62 236 GLN A N 1
ATOM 1824 C CA . GLN A 1 236 ? -21.188 -3.205 16.641 1 93.62 236 GLN A CA 1
ATOM 1825 C C . GLN A 1 236 ? -20.953 -3.816 18.016 1 93.62 236 GLN A C 1
ATOM 1827 O O . GLN A 1 236 ? -21.766 -4.625 18.484 1 93.62 236 GLN A O 1
ATOM 1832 N N . GLU A 1 237 ? -19.906 -3.404 18.656 1 93.62 237 GLU A N 1
ATOM 1833 C CA . GLU A 1 237 ? -19.625 -3.846 20.031 1 93.62 237 GLU A CA 1
ATOM 1834 C C . GLU A 1 237 ? -20.016 -2.773 21.047 1 93.62 237 GLU A C 1
ATOM 1836 O O . GLU A 1 237 ? -19.703 -2.893 22.219 1 93.62 237 GLU A O 1
ATOM 1841 N N . GLY A 1 238 ? -20.469 -1.682 20.609 1 93.44 238 GLY A N 1
ATOM 1842 C CA . GLY A 1 238 ? -21.031 -0.669 21.484 1 93.44 238 GLY A CA 1
ATOM 1843 C C . GLY A 1 238 ? -20.062 0.457 21.797 1 93.44 238 GLY A C 1
ATOM 1844 O O . GLY A 1 238 ? -20.281 1.254 22.703 1 93.44 238 GLY A O 1
ATOM 1845 N N . GLN A 1 239 ? -19.016 0.513 21.031 1 94.38 239 GLN A N 1
ATOM 1846 C CA . GLN A 1 239 ? -18.078 1.604 21.266 1 94.38 239 GLN A CA 1
ATOM 1847 C C . GLN A 1 239 ? -18.734 2.961 21.047 1 94.38 239 GLN A C 1
ATOM 1849 O O . GLN A 1 239 ? -19.406 3.18 20.031 1 94.38 239 GLN A O 1
ATOM 1854 N N . LYS A 1 240 ? -18.531 3.861 21.969 1 92.94 240 LYS A N 1
ATOM 1855 C CA . LYS A 1 240 ? -19.156 5.18 21.906 1 92.94 240 LYS A CA 1
ATOM 1856 C C . LYS A 1 240 ? -18.297 6.16 21.109 1 92.94 240 LYS A C 1
ATOM 1858 O O . LYS A 1 240 ? -17.078 6.023 21.062 1 92.94 240 LYS A O 1
ATOM 1863 N N . PRO A 1 241 ? -18.984 7.07 20.516 1 93.44 241 PRO A N 1
ATOM 1864 C CA . PRO A 1 241 ? -18.234 8.125 19.844 1 93.44 241 PRO A CA 1
ATOM 1865 C C . PRO A 1 241 ? -17.531 9.062 20.812 1 93.44 241 PRO A C 1
ATOM 1867 O O . PRO A 1 241 ? -17.781 9.016 22.016 1 93.44 241 PRO A O 1
ATOM 1870 N N . LEU A 1 242 ? -16.594 9.82 20.219 1 90.19 242 LEU A N 1
ATOM 1871 C CA . LEU A 1 242 ? -15.922 10.875 20.969 1 90.19 242 LEU A CA 1
ATOM 1872 C C . LEU A 1 242 ? -16.938 11.859 21.547 1 90.19 242 LEU A C 1
ATOM 1874 O O . LEU A 1 242 ? -17.875 12.273 20.859 1 90.19 242 LEU A O 1
ATOM 1878 N N . ASP A 1 243 ? -16.812 12.227 22.812 1 90.69 243 ASP A N 1
ATOM 1879 C CA . ASP A 1 243 ? -17.672 13.195 23.469 1 90.69 243 ASP A CA 1
ATOM 1880 C C . ASP A 1 243 ? -17.297 14.625 23.109 1 90.69 243 ASP A C 1
ATOM 1882 O O . ASP A 1 243 ? -16.609 15.312 23.875 1 90.69 243 ASP A O 1
ATOM 1886 N N . LEU A 1 244 ? -17.875 15.102 22.047 1 91.31 244 LEU A N 1
ATOM 1887 C CA . LEU A 1 244 ? -17.5 16.406 21.516 1 91.31 244 LEU A CA 1
ATOM 1888 C C . LEU A 1 244 ? -17.984 17.531 22.422 1 91.31 244 LEU A C 1
ATOM 1890 O O . LEU A 1 244 ? -17.359 18.594 22.5 1 91.31 244 LEU A O 1
ATOM 1894 N N . ALA A 1 245 ? -19.078 17.266 23.094 1 90.5 245 ALA A N 1
ATOM 1895 C CA . ALA A 1 245 ? -19.641 18.312 23.938 1 90.5 245 ALA A CA 1
ATOM 1896 C C . ALA A 1 245 ? -18.688 18.641 25.094 1 90.5 245 ALA A C 1
ATOM 1898 O O . ALA A 1 245 ? -18.359 19.812 25.312 1 90.5 245 ALA A O 1
ATOM 1899 N N . SER A 1 246 ? -18.297 17.641 25.781 1 90.31 246 SER A N 1
ATOM 1900 C CA . SER A 1 246 ? -17.359 17.844 26.891 1 90.31 246 SER A CA 1
ATOM 1901 C C . SER A 1 246 ? -16.031 18.406 26.391 1 90.31 246 SER A C 1
ATOM 1903 O O . SER A 1 246 ? -15.438 19.266 27.047 1 90.31 246 SER A O 1
ATOM 1905 N N . PHE A 1 247 ? -15.641 17.953 25.344 1 91.75 247 PHE A N 1
ATOM 1906 C CA . PHE A 1 247 ? -14.406 18.406 24.719 1 91.75 247 PHE A CA 1
ATOM 1907 C C . PHE A 1 247 ? -14.484 19.891 24.359 1 91.75 247 PHE A C 1
ATOM 1909 O O . PHE A 1 247 ? -13.562 20.656 24.641 1 91.75 247 PHE A O 1
ATOM 1916 N N . LYS A 1 248 ? -15.586 20.25 23.828 1 94.19 248 LYS A N 1
ATOM 1917 C CA . LYS A 1 248 ? -15.828 21.625 23.406 1 94.19 248 LYS A CA 1
ATOM 1918 C C . LYS A 1 248 ? -15.695 22.594 24.578 1 94.19 248 LYS A C 1
ATOM 1920 O O . LYS A 1 248 ? -15.008 23.609 24.469 1 94.19 248 LYS A O 1
ATOM 1925 N N . GLU A 1 249 ? -16.297 22.266 25.641 1 94.5 249 GLU A N 1
ATOM 1926 C CA . GLU A 1 249 ? -16.281 23.125 26.812 1 94.5 249 GLU A CA 1
ATOM 1927 C C . GLU A 1 249 ? -14.859 23.297 27.359 1 94.5 249 GLU A C 1
ATOM 1929 O O . GLU A 1 249 ? -14.398 24.406 27.562 1 94.5 249 GLU A O 1
ATOM 1934 N N . LYS A 1 250 ? -14.188 22.219 27.5 1 94.5 250 LYS A N 1
ATOM 1935 C CA . LYS A 1 250 ? -12.852 22.234 28.094 1 94.5 250 LYS A CA 1
ATOM 1936 C C . LYS A 1 250 ? -11.859 22.953 27.188 1 94.5 250 LYS A C 1
ATOM 1938 O O . LYS A 1 250 ? -11.086 23.797 27.641 1 94.5 250 LYS A O 1
ATOM 1943 N N . LEU A 1 251 ? -11.914 22.703 25.938 1 95.81 251 LEU A N 1
ATOM 1944 C CA . LEU A 1 251 ? -10.977 23.297 25 1 95.81 251 LEU A CA 1
ATOM 1945 C C . LEU A 1 251 ? -11.234 24.781 24.844 1 95.81 251 LEU A C 1
ATOM 1947 O O . LEU A 1 251 ? -10.289 25.578 24.797 1 95.81 251 LEU A O 1
ATOM 1951 N N . THR A 1 252 ? -12.516 25.172 24.812 1 97.5 252 THR A N 1
ATOM 1952 C CA . THR A 1 252 ? -12.867 26.594 24.719 1 97.5 252 THR A CA 1
ATOM 1953 C C . THR A 1 252 ? -12.273 27.359 25.891 1 97.5 252 THR A C 1
ATOM 1955 O O . THR A 1 252 ? -11.688 28.438 25.703 1 97.5 252 THR A O 1
ATOM 1958 N N . GLN A 1 253 ? -12.406 26.75 27.031 1 96.81 253 GLN A N 1
ATOM 1959 C CA . GLN A 1 253 ? -11.898 27.406 28.234 1 96.81 253 GLN A CA 1
ATOM 1960 C C . GLN A 1 253 ? -10.383 27.578 28.172 1 96.81 253 GLN A C 1
ATOM 1962 O O . GLN A 1 253 ? -9.867 28.641 28.5 1 96.81 253 GLN A O 1
ATOM 1967 N N . VAL A 1 254 ? -9.703 26.609 27.734 1 96.88 254 VAL A N 1
ATOM 1968 C CA . VAL A 1 254 ? -8.25 26.625 27.641 1 96.88 254 VAL A CA 1
ATOM 1969 C C . VAL A 1 254 ? -7.816 27.719 26.672 1 96.88 254 VAL A C 1
ATOM 1971 O O . VAL A 1 254 ? -6.91 28.5 26.953 1 96.88 254 VAL A O 1
ATOM 1974 N N . LEU A 1 255 ? -8.453 27.859 25.5 1 98 255 LEU A N 1
ATOM 1975 C CA . LEU A 1 255 ? -8.086 28.797 24.438 1 98 255 LEU A CA 1
ATOM 1976 C C . LEU A 1 255 ? -8.359 30.234 24.859 1 98 255 LEU A C 1
ATOM 1978 O O . LEU A 1 255 ? -7.523 31.125 24.656 1 98 255 LEU A O 1
ATOM 1982 N N . GLU A 1 256 ? -9.516 30.438 25.469 1 97.5 256 GLU A N 1
ATOM 1983 C CA . GLU A 1 256 ? -9.891 31.766 25.906 1 97.5 256 GLU A CA 1
ATOM 1984 C C . GLU A 1 256 ? -8.961 32.281 27 1 97.5 256 GLU A C 1
ATOM 1986 O O . GLU A 1 256 ? -8.477 33.406 26.953 1 97.5 256 GLU A O 1
ATOM 1991 N N . GLN A 1 257 ? -8.734 31.375 27.969 1 97.19 257 GLN A N 1
ATOM 1992 C CA . GLN A 1 257 ? -7.852 31.75 29.062 1 97.19 257 GLN A CA 1
ATOM 1993 C C . GLN A 1 257 ? -6.453 32.094 28.562 1 97.19 257 GLN A C 1
ATOM 1995 O O . GLN A 1 257 ? -5.836 33.062 29.016 1 97.19 257 GLN A O 1
ATOM 2000 N N . TRP A 1 258 ? -5.992 31.312 27.672 1 97.31 258 TRP A N 1
ATOM 2001 C CA . TRP A 1 258 ? -4.645 31.531 27.156 1 97.31 258 TRP A CA 1
ATOM 2002 C C . TRP A 1 258 ? -4.562 32.844 26.359 1 97.31 258 TRP A C 1
ATOM 2004 O O . TRP A 1 258 ? -3.609 33.594 26.516 1 97.31 258 TRP A O 1
ATOM 2014 N N . THR A 1 259 ? -5.5 33.156 25.469 1 97.06 259 THR A N 1
ATOM 2015 C CA . THR A 1 259 ? -5.449 34.344 24.641 1 97.06 259 THR A CA 1
ATOM 2016 C C . THR A 1 259 ? -5.609 35.594 25.484 1 97.06 259 THR A C 1
ATOM 2018 O O . THR A 1 259 ? -5.047 36.656 25.156 1 97.06 259 THR A O 1
ATOM 2021 N N . ASP A 1 260 ? -6.402 35.5 26.547 1 96.5 260 ASP A N 1
ATOM 2022 C CA . ASP A 1 260 ? -6.52 36.594 27.469 1 96.5 260 ASP A CA 1
ATOM 2023 C C . ASP A 1 260 ? -5.172 36.938 28.109 1 96.5 260 ASP A C 1
ATOM 2025 O O . ASP A 1 260 ? -4.82 38.125 28.234 1 96.5 260 ASP A O 1
ATOM 2029 N N . LYS A 1 261 ? -4.516 35.875 28.438 1 96.06 261 LYS A N 1
ATOM 2030 C CA . LYS A 1 261 ? -3.191 36.062 29.016 1 96.06 261 LYS A CA 1
ATOM 2031 C C . LYS A 1 261 ? -2.188 36.562 27.969 1 96.06 261 LYS A C 1
ATOM 2033 O O . LYS A 1 261 ? -1.352 37.406 28.266 1 96.06 261 LYS A O 1
ATOM 2038 N N . TYR A 1 262 ? -2.221 35.938 26.781 1 95.69 262 TYR A N 1
ATOM 2039 C CA . TYR A 1 262 ? -1.315 36.281 25.672 1 95.69 262 TYR A CA 1
ATOM 2040 C C . TYR A 1 262 ? -1.554 37.688 25.188 1 95.69 262 TYR A C 1
ATOM 2042 O O . TYR A 1 262 ? -0.632 38.344 24.703 1 95.69 262 TYR A O 1
ATOM 2050 N N . GLY A 1 263 ? -2.789 38.25 25.281 1 94.94 263 GLY A N 1
ATOM 2051 C CA . GLY A 1 263 ? -3.117 39.625 24.938 1 94.94 263 GLY A CA 1
ATOM 2052 C C . GLY A 1 263 ? -3.477 39.812 23.484 1 94.94 263 GLY A C 1
ATOM 2053 O O . GLY A 1 263 ? -3.564 40.938 23 1 94.94 263 GLY A O 1
ATOM 2054 N N . LYS A 1 264 ? -3.646 38.75 22.766 1 95.12 264 LYS A N 1
ATOM 2055 C CA . LYS A 1 264 ? -3.986 38.812 21.344 1 95.12 264 LYS A CA 1
ATOM 2056 C C . LYS A 1 264 ? -4.895 37.625 20.969 1 95.12 264 LYS A C 1
ATOM 2058 O O . LYS A 1 264 ? -4.625 36.5 21.328 1 95.12 264 LYS A O 1
ATOM 2063 N N . LYS A 1 265 ? -5.988 37.938 20.328 1 96.38 265 LYS A N 1
ATOM 2064 C CA . LYS A 1 265 ? -6.859 36.875 19.797 1 96.38 265 LYS A CA 1
ATOM 2065 C C . LYS A 1 265 ? -6.297 36.312 18.5 1 96.38 265 LYS A C 1
ATOM 2067 O O . LYS A 1 265 ? -6.48 36.875 17.438 1 96.38 265 LYS A O 1
ATOM 2072 N N . ILE A 1 266 ? -5.691 35.219 18.625 1 97.56 266 ILE A N 1
ATOM 2073 C CA . ILE A 1 266 ? -5.035 34.625 17.484 1 97.56 266 ILE A CA 1
ATOM 2074 C C . ILE A 1 266 ? -5.969 33.594 16.844 1 97.56 266 ILE A C 1
ATOM 2076 O O . ILE A 1 266 ? -7.055 33.312 17.359 1 97.56 266 ILE A O 1
ATOM 2080 N N . LEU A 1 267 ? -5.586 33.125 15.695 1 98.44 267 LEU A N 1
ATOM 2081 C CA . LEU A 1 267 ? -6.309 32.031 15.016 1 98.44 267 LEU A CA 1
ATOM 2082 C C . LEU A 1 267 ? -5.914 30.688 15.57 1 98.44 267 LEU A C 1
ATOM 2084 O O . LEU A 1 267 ? -4.727 30.391 15.734 1 98.44 267 LEU A O 1
ATOM 2088 N N . PHE A 1 268 ? -6.887 29.891 15.977 1 98.62 268 PHE A N 1
ATOM 2089 C CA . PHE A 1 268 ? -6.641 28.484 16.312 1 98.62 268 PHE A CA 1
ATOM 2090 C C . PHE A 1 268 ? -7.094 27.562 15.188 1 98.62 268 PHE A C 1
ATOM 2092 O O . PHE A 1 268 ? -8.133 27.797 14.57 1 98.62 268 PHE A O 1
ATOM 2099 N N . LYS A 1 269 ? -6.281 26.578 14.883 1 98.5 269 LYS A N 1
ATOM 2100 C CA . LYS A 1 269 ? -6.574 25.609 13.836 1 98.5 269 LYS A CA 1
ATOM 2101 C C . LYS A 1 269 ? -6.5 24.188 14.375 1 98.5 269 LYS A C 1
ATOM 2103 O O . LYS A 1 269 ? -5.898 23.938 15.422 1 98.5 269 LYS A O 1
ATOM 2108 N N . THR A 1 270 ? -7.16 23.266 13.75 1 97.75 270 THR A N 1
ATOM 2109 C CA . THR A 1 270 ? -7.004 21.828 13.914 1 97.75 270 THR A CA 1
ATOM 2110 C C . THR A 1 270 ? -6.848 21.141 12.555 1 97.75 270 THR A C 1
ATOM 2112 O O . THR A 1 270 ? -7.023 21.781 11.508 1 97.75 270 THR A O 1
ATOM 2115 N N . GLU A 1 271 ? -6.434 19.891 12.594 1 98 271 GLU A N 1
ATOM 2116 C CA . GLU A 1 271 ? -6.188 19.141 11.367 1 98 271 GLU A CA 1
ATOM 2117 C C . GLU A 1 271 ? -6.953 17.828 11.352 1 98 271 GLU A C 1
ATOM 2119 O O . GLU A 1 271 ? -6.355 16.75 11.203 1 98 271 GLU A O 1
ATOM 2124 N N . PRO A 1 272 ? -8.289 17.891 11.445 1 97.75 272 PRO A N 1
ATOM 2125 C CA . PRO A 1 272 ? -9.055 16.641 11.406 1 97.75 272 PRO A CA 1
ATOM 2126 C C . PRO A 1 272 ? -9.023 15.984 10.031 1 97.75 272 PRO A C 1
ATOM 2128 O O . PRO A 1 272 ? -9.25 16.641 9.016 1 97.75 272 PRO A O 1
ATOM 2131 N N . GLY A 1 273 ? -8.641 14.695 9.961 1 97.88 273 GLY A N 1
ATOM 2132 C CA . GLY A 1 273 ? -8.742 13.859 8.781 1 97.88 273 GLY A CA 1
ATOM 2133 C C . GLY A 1 273 ? -9.711 12.703 8.953 1 97.88 273 GLY A C 1
ATOM 2134 O O . GLY A 1 273 ? -10.852 12.758 8.477 1 97.88 273 GLY A O 1
ATOM 2135 N N . ARG A 1 274 ? -9.359 11.836 9.867 1 97.81 274 ARG A N 1
ATOM 2136 C CA . ARG A 1 274 ? -10.133 10.633 10.156 1 97.81 274 ARG A CA 1
ATOM 2137 C C . ARG A 1 274 ? -11.562 10.992 10.547 1 97.81 274 ARG A C 1
ATOM 2139 O O . ARG A 1 274 ? -12.523 10.453 9.984 1 97.81 274 ARG A O 1
ATOM 2146 N N . TYR A 1 275 ? -11.695 11.875 11.5 1 97.69 275 TYR A N 1
ATOM 2147 C CA . TYR A 1 275 ? -13.016 12.195 12.031 1 97.69 275 TYR A CA 1
ATOM 2148 C C . TYR A 1 275 ? -13.953 12.664 10.922 1 97.69 275 TYR A C 1
ATOM 2150 O O . TYR A 1 275 ? -15.141 12.344 10.938 1 97.69 275 TYR A O 1
ATOM 2158 N N . ILE A 1 276 ? -13.414 13.359 10 1 98.5 276 ILE A N 1
ATOM 2159 C CA . ILE A 1 276 ? -14.227 14 8.969 1 98.5 276 ILE A CA 1
ATOM 2160 C C . ILE A 1 276 ? -14.758 12.945 7.996 1 98.5 276 ILE A C 1
ATOM 2162 O O . ILE A 1 276 ? -15.945 12.938 7.668 1 98.5 276 ILE A O 1
ATOM 2166 N N . VAL A 1 277 ? -13.914 12.031 7.594 1 98.88 277 VAL A N 1
ATOM 2167 C CA . VAL A 1 277 ? -14.305 11.328 6.375 1 98.88 277 VAL A CA 1
ATOM 2168 C C . VAL A 1 277 ? -14.477 9.844 6.668 1 98.88 277 VAL A C 1
ATOM 2170 O O . VAL A 1 277 ? -15.109 9.117 5.895 1 98.88 277 VAL A O 1
ATOM 2173 N N . ALA A 1 278 ? -14.008 9.305 7.758 1 98.75 278 ALA A N 1
ATOM 2174 C CA . ALA A 1 278 ? -13.953 7.863 7.992 1 98.75 278 ALA A CA 1
ATOM 2175 C C . ALA A 1 278 ? -15.344 7.246 7.957 1 98.75 278 ALA A C 1
ATOM 2177 O O . ALA A 1 278 ? -15.602 6.312 7.191 1 98.75 278 ALA A O 1
ATOM 2178 N N . GLU A 1 279 ? -16.281 7.812 8.711 1 98.69 279 GLU A N 1
ATOM 2179 C CA . GLU A 1 279 ? -17.594 7.211 8.875 1 98.69 279 GLU A CA 1
ATOM 2180 C C . GLU A 1 279 ? -18.469 7.441 7.648 1 98.69 279 GLU A C 1
ATOM 2182 O O . GLU A 1 279 ? -19.531 6.816 7.5 1 98.69 279 GLU A O 1
ATOM 2187 N N . SER A 1 280 ? -18 8.305 6.762 1 98.81 280 SER A N 1
ATOM 2188 C CA . SER A 1 280 ? -18.781 8.586 5.566 1 98.81 280 SER A CA 1
ATOM 2189 C C . SER A 1 280 ? -18.484 7.59 4.453 1 98.81 280 SER A C 1
ATOM 2191 O O . SER A 1 280 ? -19.125 7.605 3.4 1 98.81 280 SER A O 1
ATOM 2193 N N . GLY A 1 281 ? -17.547 6.695 4.66 1 98.88 281 GLY A N 1
ATOM 2194 C CA . GLY A 1 281 ? -17.125 5.805 3.588 1 98.88 281 GLY A CA 1
ATOM 2195 C C . GLY A 1 281 ? -17.25 4.336 3.953 1 98.88 281 GLY A C 1
ATOM 2196 O O . GLY A 1 281 ? -16.906 3.941 5.07 1 98.88 281 GLY A O 1
ATOM 2197 N N . VAL A 1 282 ? -17.75 3.535 3.035 1 98.81 282 VAL A N 1
ATOM 2198 C CA . VAL A 1 282 ? -17.859 2.086 3.154 1 98.81 282 VAL A CA 1
ATOM 2199 C C . VAL A 1 282 ? -17.312 1.418 1.897 1 98.81 282 VAL A C 1
ATOM 2201 O O . VAL A 1 282 ? -17.391 1.982 0.803 1 98.81 282 VAL A O 1
ATOM 2204 N N . ILE A 1 283 ? -16.688 0.237 2.104 1 98.94 283 ILE A N 1
ATOM 2205 C CA . ILE A 1 283 ? -16.312 -0.59 0.961 1 98.94 283 ILE A CA 1
ATOM 2206 C C . ILE A 1 283 ? -17.312 -1.725 0.793 1 98.94 283 ILE A C 1
ATOM 2208 O O . ILE A 1 283 ? -17.625 -2.432 1.754 1 98.94 283 ILE A O 1
ATOM 2212 N N . LEU A 1 284 ? -17.844 -1.839 -0.385 1 98.94 284 LEU A N 1
ATOM 2213 C CA . LEU A 1 284 ? -18.656 -2.99 -0.738 1 98.94 284 LEU A CA 1
ATOM 2214 C C . LEU A 1 284 ? -17.875 -3.984 -1.581 1 98.94 284 LEU A C 1
ATOM 2216 O O . LEU A 1 284 ? -17.109 -3.588 -2.465 1 98.94 284 LEU A O 1
ATOM 2220 N N . GLY A 1 285 ? -18.016 -5.254 -1.296 1 98.81 285 GLY A N 1
ATOM 2221 C CA . GLY A 1 285 ? -17.391 -6.312 -2.076 1 98.81 285 GLY A CA 1
ATOM 2222 C C . GLY A 1 285 ? -18.172 -7.609 -2.062 1 98.81 285 GLY A C 1
ATOM 2223 O O . GLY A 1 285 ? -19.031 -7.809 -1.202 1 98.81 285 GLY A O 1
ATOM 2224 N N . ASN A 1 286 ? -17.891 -8.492 -2.961 1 98.75 286 ASN A N 1
ATOM 2225 C CA . ASN A 1 286 ? -18.594 -9.766 -3.105 1 98.75 286 ASN A CA 1
ATOM 2226 C C . ASN A 1 286 ? -17.828 -10.898 -2.412 1 98.75 286 ASN A C 1
ATOM 2228 O O . ASN A 1 286 ? -16.609 -10.914 -2.4 1 98.75 286 ASN A O 1
ATOM 2232 N N . VAL A 1 287 ? -18.625 -11.812 -1.871 1 98.62 287 VAL A N 1
ATOM 2233 C CA . VAL A 1 287 ? -18.078 -13.07 -1.39 1 98.62 287 VAL A CA 1
ATOM 2234 C C . VAL A 1 287 ? -18.031 -14.086 -2.529 1 98.62 287 VAL A C 1
ATOM 2236 O O . VAL A 1 287 ? -19.078 -14.422 -3.104 1 98.62 287 VAL A O 1
ATOM 2239 N N . TYR A 1 288 ? -16.844 -14.562 -2.812 1 97.88 288 TYR A N 1
ATOM 2240 C CA . TYR A 1 288 ? -16.703 -15.484 -3.936 1 97.88 288 TYR A CA 1
ATOM 2241 C C . TYR A 1 288 ? -16.453 -16.906 -3.445 1 97.88 288 TYR A C 1
ATOM 2243 O O . TYR A 1 288 ? -16.688 -17.875 -4.176 1 97.88 288 TYR A O 1
ATOM 2251 N N . THR A 1 289 ? -15.945 -17.016 -2.219 1 97.06 289 THR A N 1
ATOM 2252 C CA . THR A 1 289 ? -15.648 -18.344 -1.703 1 97.06 289 THR A CA 1
ATOM 2253 C C . THR A 1 289 ? -15.883 -18.406 -0.197 1 97.06 289 THR A C 1
ATOM 2255 O O . THR A 1 289 ? -15.602 -17.438 0.521 1 97.06 289 THR A O 1
ATOM 2258 N N . THR A 1 290 ? -16.469 -19.484 0.267 1 96.56 290 THR A N 1
ATOM 2259 C CA . THR A 1 290 ? -16.422 -19.891 1.666 1 96.56 290 THR A CA 1
ATOM 2260 C C . THR A 1 290 ? -15.766 -21.266 1.805 1 96.56 290 THR A C 1
ATOM 2262 O O . THR A 1 290 ? -16.078 -22.188 1.049 1 96.56 290 THR A O 1
ATOM 2265 N N . LYS A 1 291 ? -14.758 -21.359 2.561 1 94.19 291 LYS A N 1
ATOM 2266 C CA . LYS A 1 291 ? -14.102 -22.656 2.711 1 94.19 291 LYS A CA 1
ATOM 2267 C C . LYS A 1 291 ? -13.547 -22.828 4.121 1 94.19 291 LYS A C 1
ATOM 2269 O O . LYS A 1 291 ? -13.375 -21.844 4.852 1 94.19 291 LYS A O 1
ATOM 2274 N N . ALA A 1 292 ? -13.383 -24.062 4.434 1 91.44 292 ALA A N 1
ATOM 2275 C CA . ALA A 1 292 ? -12.734 -24.422 5.691 1 91.44 292 ALA A CA 1
ATOM 2276 C C . ALA A 1 292 ? -11.391 -25.109 5.434 1 91.44 292 ALA A C 1
ATOM 2278 O O . ALA A 1 292 ? -11.328 -26.094 4.684 1 91.44 292 ALA A O 1
ATOM 2279 N N . ASN A 1 293 ? -10.32 -24.516 5.852 1 89.88 293 ASN A N 1
ATOM 2280 C CA . ASN A 1 293 ? -9 -25.141 5.828 1 89.88 293 ASN A CA 1
ATOM 2281 C C . ASN A 1 293 ? -8.547 -25.547 7.23 1 89.88 293 ASN A C 1
ATOM 2283 O O . ASN A 1 293 ? -8.312 -24.688 8.086 1 89.88 293 ASN A O 1
ATOM 2287 N N . TYR A 1 294 ? -8.484 -26.844 7.434 1 88.62 294 TYR A N 1
ATOM 2288 C CA . TYR A 1 294 ? -8.031 -27.406 8.703 1 88.62 294 TYR A CA 1
ATOM 2289 C C . TYR A 1 294 ? -8.789 -26.797 9.867 1 88.62 294 TYR A C 1
ATOM 2291 O O . TYR A 1 294 ? -8.18 -26.344 10.852 1 88.62 294 TYR A O 1
ATOM 2299 N N . GLY A 1 295 ? -10.016 -26.578 9.75 1 87.81 295 GLY A N 1
ATOM 2300 C CA . GLY A 1 295 ? -10.883 -26.172 10.836 1 87.81 295 GLY A CA 1
ATOM 2301 C C . GLY A 1 295 ? -11.094 -24.672 10.898 1 87.81 295 GLY A C 1
ATOM 2302 O O . GLY A 1 295 ? -11.898 -24.172 11.695 1 87.81 295 GLY A O 1
ATOM 2303 N N . ASN A 1 296 ? -10.414 -23.906 10.125 1 92.5 296 ASN A N 1
ATOM 2304 C CA . ASN A 1 296 ? -10.594 -22.469 10.055 1 92.5 296 ASN A CA 1
ATOM 2305 C C . ASN A 1 296 ? -11.484 -22.062 8.883 1 92.5 296 ASN A C 1
ATOM 2307 O O . ASN A 1 296 ? -11.234 -22.469 7.746 1 92.5 296 ASN A O 1
ATOM 2311 N N . LYS A 1 297 ? -12.5 -21.328 9.172 1 96.12 297 LYS A N 1
ATOM 2312 C CA . LYS A 1 297 ? -13.414 -20.891 8.117 1 96.12 297 LYS A CA 1
ATOM 2313 C C . LYS A 1 297 ? -12.953 -19.594 7.488 1 96.12 297 LYS A C 1
ATOM 2315 O O . LYS A 1 297 ? -12.695 -18.609 8.195 1 96.12 297 LYS A O 1
ATOM 2320 N N . TYR A 1 298 ? -12.844 -19.609 6.211 1 97.75 298 TYR A N 1
ATOM 2321 C CA . TYR A 1 298 ? -12.422 -18.438 5.445 1 97.75 298 TYR A CA 1
ATOM 2322 C C . TYR A 1 298 ? -13.539 -17.953 4.527 1 97.75 298 TYR A C 1
ATOM 2324 O O . TYR A 1 298 ? -14.242 -18.766 3.918 1 97.75 298 TYR A O 1
ATOM 2332 N N . VAL A 1 299 ? -13.758 -16.672 4.543 1 98.44 299 VAL A N 1
ATOM 2333 C CA . VAL A 1 299 ? -14.641 -16 3.598 1 98.44 299 VAL A CA 1
ATOM 2334 C C . VAL A 1 299 ? -13.82 -15.172 2.615 1 98.44 299 VAL A C 1
ATOM 2336 O O . VAL A 1 299 ? -13.258 -14.141 2.984 1 98.44 299 VAL A O 1
ATOM 2339 N N . GLY A 1 300 ? -13.75 -15.656 1.378 1 98.5 300 GLY A N 1
ATOM 2340 C CA . GLY A 1 300 ? -12.953 -15.016 0.346 1 98.5 300 GLY A CA 1
ATOM 2341 C C . GLY A 1 300 ? -13.711 -13.961 -0.427 1 98.5 300 GLY A C 1
ATOM 2342 O O . GLY A 1 300 ? -14.797 -14.227 -0.954 1 98.5 300 GLY A O 1
ATOM 2343 N N . THR A 1 301 ? -13.125 -12.75 -0.526 1 98.75 301 THR A N 1
ATOM 2344 C CA . THR A 1 301 ? -13.781 -11.609 -1.161 1 98.75 301 THR A CA 1
ATOM 2345 C C . THR A 1 301 ? -12.859 -10.961 -2.186 1 98.75 301 THR A C 1
ATOM 2347 O O . THR A 1 301 ? -11.719 -11.391 -2.365 1 98.75 301 THR A O 1
ATOM 2350 N N . ASP A 1 302 ? -13.406 -9.961 -2.9 1 98.62 302 ASP A N 1
ATOM 2351 C CA . ASP A 1 302 ? -12.578 -9.18 -3.807 1 98.62 302 ASP A CA 1
ATOM 2352 C C . ASP A 1 302 ? -12.039 -7.926 -3.115 1 98.62 302 ASP A C 1
ATOM 2354 O O . ASP A 1 302 ? -11.539 -7.016 -3.775 1 98.62 302 ASP A O 1
ATOM 2358 N N . ILE A 1 303 ? -12.18 -7.871 -1.789 1 98.75 303 ILE A N 1
ATOM 2359 C CA . ILE A 1 303 ? -11.602 -6.773 -1.022 1 98.75 303 ILE A CA 1
ATOM 2360 C C . ILE A 1 303 ? -10.219 -7.176 -0.519 1 98.75 303 ILE A C 1
ATOM 2362 O O . ILE A 1 303 ? -10.062 -7.594 0.631 1 98.75 303 ILE A O 1
ATOM 2366 N N . GLY A 1 304 ? -9.188 -7.051 -1.339 1 98.44 304 GLY A N 1
ATOM 2367 C CA . GLY A 1 304 ? -7.809 -7.305 -0.945 1 98.44 304 GLY A CA 1
ATOM 2368 C C . GLY A 1 304 ? -7.16 -6.121 -0.251 1 98.44 304 GLY A C 1
ATOM 2369 O O . GLY A 1 304 ? -7.746 -5.035 -0.185 1 98.44 304 GLY A O 1
ATOM 2370 N N . PHE A 1 305 ? -5.938 -6.355 0.248 1 98.06 305 PHE A N 1
ATOM 2371 C CA . PHE A 1 305 ? -5.289 -5.25 0.945 1 98.06 305 PHE A CA 1
ATOM 2372 C C . PHE A 1 305 ? -4.887 -4.152 -0.035 1 98.06 305 PHE A C 1
ATOM 2374 O O . PHE A 1 305 ? -4.551 -3.041 0.375 1 98.06 305 PHE A O 1
ATOM 2381 N N . ASN A 1 306 ? -4.902 -4.426 -1.413 1 98.38 306 ASN A N 1
ATOM 2382 C CA . ASN A 1 306 ? -4.746 -3.371 -2.408 1 98.38 306 ASN A CA 1
ATOM 2383 C C . ASN A 1 306 ? -5.918 -2.393 -2.377 1 98.38 306 ASN A C 1
ATOM 2385 O O . ASN A 1 306 ? -5.793 -1.255 -2.832 1 98.38 306 ASN A O 1
ATOM 2389 N N . VAL A 1 307 ? -7.094 -2.871 -1.868 1 98.75 307 VAL A N 1
ATOM 2390 C CA . VAL A 1 307 ? -8.305 -2.061 -1.755 1 98.75 307 VAL A CA 1
ATOM 2391 C C . VAL A 1 307 ? -8.336 -1.365 -0.396 1 98.75 307 VAL A C 1
ATOM 2393 O O . VAL A 1 307 ? -8.594 -0.163 -0.313 1 98.75 307 VAL A O 1
ATOM 2396 N N . LEU A 1 308 ? -8.039 -2.094 0.622 1 98.81 308 LEU A N 1
ATOM 2397 C CA . LEU A 1 308 ? -7.988 -1.573 1.984 1 98.81 308 LEU A CA 1
ATOM 2398 C C . LEU A 1 308 ? -6.754 -2.09 2.717 1 98.81 308 LEU A C 1
ATOM 2400 O O . LEU A 1 308 ? -6.738 -3.229 3.189 1 98.81 308 LEU A O 1
ATOM 2404 N N . ALA A 1 309 ? -5.82 -1.265 2.934 1 98.12 309 ALA A N 1
ATOM 2405 C CA . ALA A 1 309 ? -4.508 -1.668 3.432 1 98.12 309 ALA A CA 1
ATOM 2406 C C . ALA A 1 309 ? -4.469 -1.648 4.957 1 98.12 309 ALA A C 1
ATOM 2408 O O . ALA A 1 309 ? -3.59 -2.256 5.57 1 98.12 309 ALA A O 1
ATOM 2409 N N . ARG A 1 310 ? -5.363 -1.026 5.621 1 97.69 310 ARG A N 1
ATOM 2410 C CA . ARG A 1 310 ? -5.266 -0.67 7.035 1 97.69 310 ARG A CA 1
ATOM 2411 C C . ARG A 1 310 ? -5.184 -1.917 7.906 1 97.69 310 ARG A C 1
ATOM 2413 O O . ARG A 1 310 ? -4.367 -1.982 8.828 1 97.69 310 ARG A O 1
ATOM 2420 N N . PRO A 1 311 ? -5.992 -2.945 7.633 1 97.69 311 PRO A N 1
ATOM 2421 C CA . PRO A 1 311 ? -5.898 -4.113 8.508 1 97.69 311 PRO A CA 1
ATOM 2422 C C . PRO A 1 311 ? -4.52 -4.77 8.477 1 97.69 311 PRO A C 1
ATOM 2424 O O . PRO A 1 311 ? -3.977 -5.133 9.523 1 97.69 311 PRO A O 1
ATOM 2427 N N . VAL A 1 312 ? -3.932 -4.848 7.297 1 95.81 312 VAL A N 1
ATOM 2428 C CA . VAL A 1 312 ? -2.65 -5.535 7.184 1 95.81 312 VAL A CA 1
ATOM 2429 C C . VAL A 1 312 ? -1.532 -4.641 7.707 1 95.81 312 VAL A C 1
ATOM 2431 O O . VAL A 1 312 ? -0.562 -5.125 8.297 1 95.81 312 VAL A O 1
ATOM 2434 N N . MET A 1 313 ? -1.646 -3.393 7.562 1 94.62 313 MET A N 1
ATOM 2435 C CA . MET A 1 313 ? -0.572 -2.465 7.906 1 94.62 313 MET A CA 1
ATOM 2436 C C . MET A 1 313 ? -0.611 -2.117 9.391 1 94.62 313 MET A C 1
ATOM 2438 O O . MET A 1 313 ? 0.435 -1.963 10.023 1 94.62 313 MET A O 1
ATOM 2442 N N . TYR A 1 314 ? -1.898 -1.994 9.961 1 93.69 314 TYR A N 1
ATOM 2443 C CA . TYR A 1 314 ? -2.023 -1.404 11.289 1 93.69 314 TYR A CA 1
ATOM 2444 C C . TYR A 1 314 ? -2.783 -2.334 12.234 1 93.69 314 TYR A C 1
ATOM 2446 O O . TYR A 1 314 ? -3.041 -1.982 13.383 1 93.69 314 TYR A O 1
ATOM 2454 N N . ASP A 1 315 ? -3.188 -3.465 11.734 1 94.5 315 ASP A N 1
ATOM 2455 C CA . ASP A 1 315 ? -4.082 -4.336 12.492 1 94.5 315 ASP A CA 1
ATOM 2456 C C . ASP A 1 315 ? -5.383 -3.615 12.844 1 94.5 315 ASP A C 1
ATOM 2458 O O . ASP A 1 315 ? -5.918 -3.787 13.938 1 94.5 315 ASP A O 1
ATOM 2462 N N . SER A 1 316 ? -5.836 -2.768 11.961 1 96.44 316 SER A N 1
ATOM 2463 C CA . SER A 1 316 ? -7.004 -1.931 12.211 1 96.44 316 SER A CA 1
ATOM 2464 C C . SER A 1 316 ? -8.289 -2.75 12.164 1 96.44 316 SER A C 1
ATOM 2466 O O . SER A 1 316 ? -8.422 -3.662 11.344 1 96.44 316 SER A O 1
ATOM 2468 N N . HIS A 1 317 ? -9.219 -2.381 13.016 1 97.69 317 HIS A N 1
ATOM 2469 C CA . HIS A 1 317 ? -10.555 -2.969 13.023 1 97.69 317 HIS A CA 1
ATOM 2470 C C . HIS A 1 317 ? -11.523 -2.146 12.172 1 97.69 317 HIS A C 1
ATOM 2472 O O . HIS A 1 317 ? -11.539 -0.917 12.266 1 97.69 317 HIS A O 1
ATOM 2478 N N . HIS A 1 318 ? -12.258 -2.771 11.391 1 98.62 318 HIS A N 1
ATOM 2479 C CA . HIS A 1 318 ? -13.445 -2.26 10.719 1 98.62 318 HIS A CA 1
ATOM 2480 C C . HIS A 1 318 ? -14.641 -3.184 10.938 1 98.62 318 HIS A C 1
ATOM 2482 O O . HIS A 1 318 ? -14.531 -4.398 10.766 1 98.62 318 HIS A O 1
ATOM 2488 N N . ASP A 1 319 ? -15.703 -2.607 11.367 1 98 319 ASP A N 1
ATOM 2489 C CA . ASP A 1 319 ? -16.938 -3.395 11.438 1 98 319 ASP A CA 1
ATOM 2490 C C . ASP A 1 319 ? -17.328 -3.906 10.055 1 98 319 ASP A C 1
ATOM 2492 O O . ASP A 1 319 ? -16.984 -3.293 9.039 1 98 319 ASP A O 1
ATOM 2496 N N . ILE A 1 320 ? -18.016 -5.051 10.039 1 98.12 320 ILE A N 1
ATOM 2497 C CA . ILE A 1 320 ? -18.469 -5.652 8.789 1 98.12 320 ILE A CA 1
ATOM 2498 C C . ILE A 1 320 ? -19.984 -5.852 8.828 1 98.12 320 ILE A C 1
ATOM 2500 O O . ILE A 1 320 ? -20.516 -6.355 9.812 1 98.12 320 ILE A O 1
ATOM 2504 N N . GLU A 1 321 ? -20.656 -5.391 7.84 1 97.69 321 GLU A N 1
ATOM 2505 C CA . GLU A 1 321 ? -22.062 -5.68 7.613 1 97.69 321 GLU A CA 1
ATOM 2506 C C . GLU A 1 321 ? -22.25 -6.641 6.445 1 97.69 321 GLU A C 1
ATOM 2508 O O . GLU A 1 321 ? -21.484 -6.609 5.48 1 97.69 321 GLU A O 1
ATOM 2513 N N . V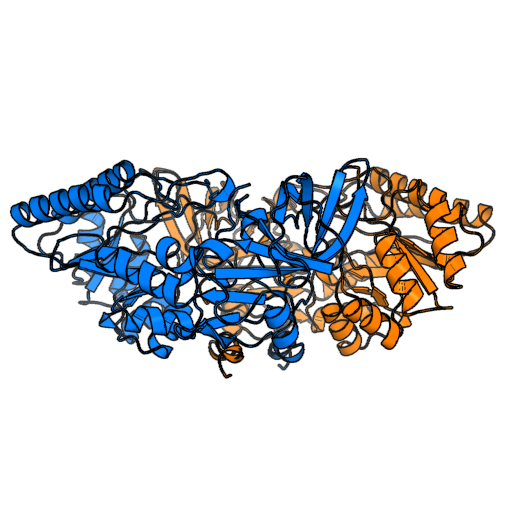AL A 1 322 ? -23.234 -7.543 6.52 1 97.75 322 VAL A N 1
ATOM 2514 C CA . VAL A 1 322 ? -23.484 -8.57 5.512 1 97.75 322 VAL A CA 1
ATOM 2515 C C . VAL A 1 322 ? -24.844 -8.32 4.855 1 97.75 322 VAL A C 1
ATOM 2517 O O . VAL A 1 322 ? -25.828 -8.055 5.539 1 97.75 322 VAL A O 1
ATOM 2520 N N . TYR A 1 323 ? -24.812 -8.383 3.533 1 97.75 323 TYR A N 1
ATOM 2521 C CA . TYR A 1 323 ? -26.047 -8.125 2.783 1 97.75 323 TYR A CA 1
ATOM 2522 C C . TYR A 1 323 ? -26.375 -9.281 1.851 1 97.75 323 TYR A C 1
ATOM 2524 O O . TYR A 1 323 ? -25.469 -9.883 1.258 1 97.75 323 TYR A O 1
ATOM 2532 N N . ARG A 1 324 ? -27.578 -9.625 1.721 1 96.75 324 ARG A N 1
ATOM 2533 C CA . ARG A 1 324 ? -28.125 -10.641 0.82 1 96.75 324 ARG A CA 1
ATOM 2534 C C . ARG A 1 324 ? -29.422 -10.164 0.18 1 96.75 324 ARG A C 1
ATOM 2536 O O . ARG A 1 324 ? -30.312 -9.672 0.87 1 96.75 324 ARG A O 1
ATOM 2543 N N . ASN A 1 325 ? -29.484 -10.258 -1.102 1 93.38 325 ASN A N 1
ATOM 2544 C CA . ASN A 1 325 ? -30.656 -9.828 -1.853 1 93.38 325 ASN A CA 1
ATOM 2545 C C . ASN A 1 325 ? -31.047 -8.391 -1.52 1 93.38 325 ASN A C 1
ATOM 2547 O O . ASN A 1 325 ? -32.219 -8.102 -1.26 1 93.38 325 ASN A O 1
ATOM 2551 N N . GLY A 1 326 ? -30.047 -7.59 -1.365 1 90.69 326 GLY A N 1
ATOM 2552 C CA . GLY A 1 326 ? -30.234 -6.16 -1.175 1 90.69 326 GLY A CA 1
ATOM 2553 C C . GLY A 1 326 ? -30.625 -5.793 0.246 1 90.69 326 GLY A C 1
ATOM 2554 O O . GLY A 1 326 ? -30.875 -4.625 0.542 1 90.69 326 GLY A O 1
ATOM 2555 N N . LYS A 1 327 ? -30.578 -6.762 1.179 1 92.5 327 LYS A N 1
ATOM 2556 C CA . LYS A 1 327 ? -31.016 -6.523 2.553 1 92.5 327 LYS A CA 1
ATOM 2557 C C . LYS A 1 327 ? -29.922 -6.891 3.547 1 92.5 327 LYS A C 1
ATOM 2559 O O . LYS A 1 327 ? -29.125 -7.809 3.307 1 92.5 327 LYS A O 1
ATOM 2564 N N . PRO A 1 328 ? -29.906 -6.117 4.633 1 94.5 328 PRO A N 1
ATOM 2565 C CA . PRO A 1 328 ? -28.953 -6.477 5.684 1 94.5 328 PRO A CA 1
ATOM 2566 C C . PRO A 1 328 ? -29.281 -7.812 6.344 1 94.5 328 PRO A C 1
ATOM 2568 O O . PRO A 1 328 ? -30.453 -8.133 6.562 1 94.5 328 PRO A O 1
ATOM 2571 N N . LEU A 1 329 ? -28.219 -8.562 6.539 1 91.75 329 LEU A N 1
ATOM 2572 C CA . LEU A 1 329 ? -28.328 -9.82 7.273 1 91.75 329 LEU A CA 1
ATOM 2573 C C . LEU A 1 329 ? -27.922 -9.633 8.734 1 91.75 329 LEU A C 1
ATOM 2575 O O . LEU A 1 329 ? -26.734 -9.523 9.039 1 91.75 329 LEU A O 1
ATOM 2579 N N . ASN A 1 330 ? -28.797 -9.352 9.516 1 77.12 330 ASN A N 1
ATOM 2580 C CA . ASN A 1 330 ? -28.484 -9.203 10.93 1 77.12 330 ASN A CA 1
ATOM 2581 C C . ASN A 1 330 ? -29.234 -10.234 11.781 1 77.12 330 ASN A C 1
ATOM 2583 O O . ASN A 1 330 ? -30 -9.867 12.68 1 77.12 330 ASN A O 1
ATOM 2587 N N . GLU A 1 331 ? -29.047 -11.477 11.359 1 74.69 331 GLU A N 1
ATOM 2588 C CA . GLU A 1 331 ? -29.75 -12.578 12.016 1 74.69 331 GLU A CA 1
ATOM 2589 C C . GLU A 1 331 ? -28.984 -13.07 13.234 1 74.69 331 GLU A C 1
ATOM 2591 O O . GLU A 1 331 ? -27.797 -12.742 13.406 1 74.69 331 GLU A O 1
ATOM 2596 N N . ALA A 1 332 ? -29.641 -13.844 14.039 1 73.12 332 ALA A N 1
ATOM 2597 C CA . ALA A 1 332 ? -29.125 -14.266 15.344 1 73.12 332 ALA A CA 1
ATOM 2598 C C . ALA A 1 332 ? -28.047 -15.336 15.195 1 73.12 332 ALA A C 1
ATOM 2600 O O . ALA A 1 332 ? -27.109 -15.383 15.984 1 73.12 332 ALA A O 1
ATOM 2601 N N . GLU A 1 333 ? -28 -16.062 14.117 1 89.56 333 GLU A N 1
ATOM 2602 C CA . GLU A 1 333 ? -26.984 -17.094 14 1 89.56 333 GLU A CA 1
ATOM 2603 C C . GLU A 1 333 ? -25.672 -16.516 13.469 1 89.56 333 GLU A C 1
ATOM 2605 O O . GLU A 1 333 ? -25.656 -15.805 12.461 1 89.56 333 GLU A O 1
ATOM 2610 N N . THR A 1 334 ? -24.609 -16.703 14.273 1 93.69 334 THR A N 1
ATOM 2611 C CA . THR A 1 334 ? -23.297 -16.172 13.898 1 93.69 334 THR A CA 1
ATOM 2612 C C . THR A 1 334 ? -22.25 -17.281 13.906 1 93.69 334 THR A C 1
ATOM 2614 O O . THR A 1 334 ? -22.469 -18.359 14.445 1 93.69 334 THR A O 1
ATOM 2617 N N . GLU A 1 335 ? -21.234 -17.109 13.219 1 94.56 335 GLU A N 1
ATOM 2618 C CA . GLU A 1 335 ? -20.062 -17.969 13.234 1 94.56 335 GLU A CA 1
ATOM 2619 C C . GLU A 1 335 ? -18.766 -17.156 13.18 1 94.56 335 GLU A C 1
ATOM 2621 O O . GLU A 1 335 ? -18.781 -15.992 12.758 1 94.56 335 GLU A O 1
ATOM 2626 N N . GLU A 1 336 ? -17.703 -17.797 13.68 1 96.75 336 GLU A N 1
ATOM 2627 C CA . GLU A 1 336 ? -16.391 -17.156 13.617 1 96.75 336 GLU A CA 1
ATOM 2628 C C . GLU A 1 336 ? -15.727 -17.422 12.266 1 96.75 336 GLU A C 1
ATOM 2630 O O . GLU A 1 336 ? -15.578 -18.578 11.852 1 96.75 336 GLU A O 1
ATOM 2635 N N . VAL A 1 337 ? -15.391 -16.375 11.562 1 97.81 337 VAL A N 1
ATOM 2636 C CA . VAL A 1 337 ? -14.797 -16.531 10.242 1 97.81 337 VAL A CA 1
ATOM 2637 C C . VAL A 1 337 ? -13.625 -15.562 10.078 1 97.81 337 VAL A C 1
ATOM 2639 O O . VAL A 1 337 ? -13.539 -14.562 10.805 1 97.81 337 VAL A O 1
ATOM 2642 N N . THR A 1 338 ? -12.695 -15.898 9.242 1 98.31 338 THR A N 1
ATOM 2643 C CA . THR A 1 338 ? -11.656 -14.992 8.758 1 98.31 338 THR A CA 1
ATOM 2644 C C . THR A 1 338 ? -11.984 -14.492 7.355 1 98.31 338 THR A C 1
ATOM 2646 O O . THR A 1 338 ? -12.086 -15.281 6.418 1 98.31 338 THR A O 1
ATOM 2649 N N . VAL A 1 339 ? -12.227 -13.164 7.246 1 98.75 339 VAL A N 1
ATOM 2650 C CA . VAL A 1 339 ? -12.539 -12.539 5.965 1 98.75 339 VAL A CA 1
ATOM 2651 C C . VAL A 1 339 ? -11.25 -12.172 5.242 1 98.75 339 VAL A C 1
ATOM 2653 O O . VAL A 1 339 ? -10.391 -11.477 5.797 1 98.75 339 VAL A O 1
ATOM 2656 N N . VAL A 1 340 ? -11.086 -12.664 4.016 1 98.56 340 VAL A N 1
ATOM 2657 C CA . VAL A 1 340 ? -9.828 -12.5 3.293 1 98.56 340 VAL A CA 1
ATOM 2658 C C . VAL A 1 340 ? -10.094 -11.938 1.901 1 98.56 340 VAL A C 1
ATOM 2660 O O . VAL A 1 340 ? -11.234 -11.977 1.418 1 98.56 340 VAL A O 1
ATOM 2663 N N 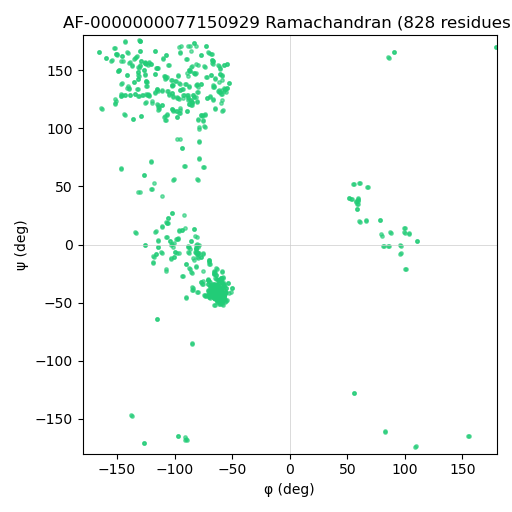. GLY A 1 341 ? -9.055 -11.328 1.335 1 98.38 341 GLY A N 1
ATOM 2664 C CA . GLY A 1 341 ? -9.164 -10.766 0 1 98.38 341 GLY A CA 1
ATOM 2665 C C . GLY A 1 341 ? -8.641 -11.68 -1.086 1 98.38 341 GLY A C 1
ATOM 2666 O O . GLY A 1 341 ? -8.531 -12.891 -0.88 1 98.38 341 GLY A O 1
ATOM 2667 N N . ASN A 1 342 ? -8.414 -11.109 -2.287 1 98.31 342 ASN A N 1
ATOM 2668 C CA . ASN A 1 342 ? -8.031 -11.883 -3.463 1 98.31 342 ASN A CA 1
ATOM 2669 C C . ASN A 1 342 ? -6.586 -11.602 -3.875 1 98.31 342 ASN A C 1
ATOM 2671 O O . ASN A 1 342 ? -6.195 -11.867 -5.012 1 98.31 342 ASN A O 1
ATOM 2675 N N . ILE A 1 343 ? -5.805 -10.969 -2.957 1 97.62 343 ILE A N 1
ATOM 2676 C CA . ILE A 1 343 ? -4.367 -10.82 -3.172 1 97.62 343 ILE A CA 1
ATOM 2677 C C . ILE A 1 343 ? -3.654 -12.117 -2.785 1 97.62 343 ILE A C 1
ATOM 2679 O O . ILE A 1 343 ? -3.971 -12.727 -1.761 1 97.62 343 ILE A O 1
ATOM 2683 N N . CYS A 1 344 ? -2.727 -12.516 -3.564 1 93.69 344 CYS A N 1
ATOM 2684 C CA . CYS A 1 344 ? -2.043 -13.781 -3.344 1 93.69 344 CYS A CA 1
ATOM 2685 C C . CYS A 1 344 ? -0.97 -13.641 -2.271 1 93.69 344 CYS A C 1
ATOM 2687 O O . CYS A 1 344 ? 0.201 -13.938 -2.516 1 93.69 344 CYS A O 1
ATOM 2689 N N . GLU A 1 345 ? -1.334 -13.211 -1.158 1 94 345 GLU A N 1
ATOM 2690 C CA . GLU A 1 345 ? -0.537 -13.109 0.061 1 94 345 GLU A CA 1
ATOM 2691 C C . GLU A 1 345 ? -1.32 -13.609 1.274 1 94 345 GLU A C 1
ATOM 2693 O O . GLU A 1 345 ? -2.508 -13.312 1.416 1 94 345 GLU A O 1
ATOM 2698 N N . SER A 1 346 ? -0.642 -14.305 2.141 1 92.5 346 SER A N 1
ATOM 2699 C CA . SER A 1 346 ? -1.298 -14.844 3.326 1 92.5 346 SER A CA 1
ATOM 2700 C C . SER A 1 346 ? -1.805 -13.734 4.238 1 92.5 346 SER A C 1
ATOM 2702 O O . SER A 1 346 ? -2.793 -13.914 4.953 1 92.5 346 SER A O 1
ATOM 2704 N N . GLY A 1 347 ? -1.145 -12.578 4.156 1 94.19 347 GLY A N 1
ATOM 2705 C CA . GLY A 1 347 ? -1.502 -11.469 5.023 1 94.19 347 GLY A CA 1
ATOM 2706 C C . GLY A 1 347 ? -2.707 -10.688 4.527 1 94.19 347 GLY A C 1
ATOM 2707 O O . GLY A 1 347 ? -3.172 -9.766 5.199 1 94.19 347 GLY A O 1
ATOM 2708 N N . ASP A 1 348 ? -3.262 -11.102 3.406 1 97.25 348 ASP A N 1
ATOM 2709 C CA . ASP A 1 348 ? -4.43 -10.422 2.857 1 97.25 348 ASP A CA 1
ATOM 2710 C C . ASP A 1 348 ? -5.688 -10.766 3.65 1 97.25 348 ASP A C 1
ATOM 2712 O O . ASP A 1 348 ? -6.609 -11.391 3.123 1 97.25 348 ASP A O 1
ATOM 2716 N N . ILE A 1 349 ? -5.711 -10.32 4.883 1 98.06 349 ILE A N 1
ATOM 2717 C CA . ILE A 1 349 ? -6.789 -10.555 5.84 1 98.06 349 ILE A CA 1
ATOM 2718 C C . ILE A 1 349 ? -7.465 -9.234 6.191 1 98.06 349 ILE A C 1
ATOM 2720 O O . ILE A 1 349 ? -6.812 -8.305 6.672 1 98.06 349 ILE A O 1
ATOM 2724 N N . ILE A 1 350 ? -8.719 -9.141 5.941 1 98.19 350 ILE A N 1
ATOM 2725 C CA . ILE A 1 350 ? -9.5 -7.949 6.25 1 98.19 350 ILE A CA 1
ATOM 2726 C C . ILE A 1 350 ? -9.969 -8 7.703 1 98.19 350 ILE A C 1
ATOM 2728 O O . ILE A 1 350 ? -9.992 -6.977 8.391 1 98.19 350 ILE A O 1
ATOM 2732 N N . ALA A 1 351 ? -10.352 -9.18 8.133 1 98.31 351 ALA A N 1
ATOM 2733 C CA . ALA A 1 351 ? -10.82 -9.398 9.5 1 98.31 351 ALA A CA 1
ATOM 2734 C C . ALA A 1 351 ? -10.539 -10.82 9.961 1 98.31 351 ALA A C 1
ATOM 2736 O O . ALA A 1 351 ? -11 -11.781 9.344 1 98.31 351 ALA A O 1
ATOM 2737 N N . LYS A 1 352 ? -9.805 -10.953 11 1 97.25 352 LYS A N 1
ATOM 2738 C CA . LYS A 1 352 ? -9.406 -12.266 11.516 1 97.25 352 LYS A CA 1
ATOM 2739 C C . LYS A 1 352 ? -10.328 -12.719 12.641 1 97.25 352 LYS A C 1
ATOM 2741 O O . LYS A 1 352 ? -10.594 -11.961 13.578 1 97.25 352 LYS A O 1
ATOM 2746 N N . ASN A 1 353 ? -10.891 -13.883 12.492 1 96.5 353 ASN A N 1
ATOM 2747 C CA . ASN A 1 353 ? -11.688 -14.516 13.539 1 96.5 353 ASN A CA 1
ATOM 2748 C C . ASN A 1 353 ? -12.828 -13.617 14.008 1 96.5 353 ASN A C 1
ATOM 2750 O O . ASN A 1 353 ? -12.977 -13.375 15.203 1 96.5 353 ASN A O 1
ATOM 2754 N N . ARG A 1 354 ? -13.586 -13.148 13.125 1 96.62 354 ARG A N 1
ATOM 2755 C CA . ARG A 1 354 ? -14.688 -12.242 13.406 1 96.62 354 ARG A CA 1
ATOM 2756 C C . ARG A 1 354 ? -16 -13 13.531 1 96.62 354 ARG A C 1
ATOM 2758 O O . ARG A 1 354 ? -16.281 -13.914 12.742 1 96.62 354 ARG A O 1
ATOM 2765 N N . LYS A 1 355 ? -16.766 -12.703 14.57 1 95.25 355 LYS A N 1
ATOM 2766 C CA . LYS A 1 355 ? -18.109 -13.25 14.672 1 95.25 355 LYS A CA 1
ATOM 2767 C C . LYS A 1 355 ? -19.078 -12.508 13.75 1 95.25 355 LYS A C 1
ATOM 2769 O O . LYS A 1 355 ? -19.312 -11.312 13.93 1 95.25 355 LYS A O 1
ATOM 2774 N N . LEU A 1 356 ? -19.547 -13.18 12.711 1 96 356 LEU A N 1
ATOM 2775 C CA . LEU A 1 356 ? -20.453 -12.609 11.711 1 96 356 LEU A CA 1
ATOM 2776 C C . LEU A 1 356 ? -21.625 -13.547 11.438 1 96 356 LEU A C 1
ATOM 2778 O O . LEU A 1 356 ? -21.562 -14.734 11.773 1 96 356 LEU A O 1
ATOM 2782 N N . PRO A 1 357 ? -22.719 -12.984 10.836 1 95.44 357 PRO A N 1
ATOM 2783 C CA . PRO A 1 357 ? -23.75 -13.898 10.352 1 95.44 357 PRO A CA 1
ATOM 2784 C C . PRO A 1 357 ? -23.203 -14.961 9.398 1 95.44 357 PRO A C 1
ATOM 2786 O O . PRO A 1 357 ? -22.156 -14.766 8.797 1 95.44 357 PRO A O 1
ATOM 2789 N N . VAL A 1 358 ? -23.922 -16.094 9.328 1 95.81 358 VAL A N 1
ATOM 2790 C CA . VAL A 1 358 ? -23.484 -17.141 8.406 1 95.81 358 VAL A CA 1
ATOM 2791 C C . VAL A 1 358 ? -23.438 -16.578 6.984 1 95.81 358 VAL A C 1
ATOM 2793 O O . VAL A 1 358 ? -24.484 -16.234 6.422 1 95.81 358 VAL A O 1
ATOM 2796 N N . ILE A 1 359 ? -22.266 -16.531 6.445 1 96.94 359 ILE A N 1
ATOM 2797 C CA . ILE A 1 359 ? -22.031 -15.922 5.137 1 96.94 359 ILE A CA 1
ATOM 2798 C C . ILE A 1 359 ? -22.031 -17.016 4.062 1 96.94 359 ILE A C 1
ATOM 2800 O O . ILE A 1 359 ? -21.484 -18.094 4.277 1 96.94 359 ILE A O 1
ATOM 2804 N N . LYS A 1 360 ? -22.625 -16.719 2.982 1 96.69 360 LYS A N 1
ATOM 2805 C CA . LYS A 1 360 ? -22.625 -17.594 1.822 1 96.69 360 LYS A CA 1
ATOM 2806 C C . LYS A 1 360 ? -22 -16.906 0.608 1 96.69 360 LYS A C 1
ATOM 2808 O O . LYS A 1 360 ? -21.906 -15.688 0.562 1 96.69 360 LYS A O 1
ATOM 2813 N N . GLU A 1 361 ? -21.469 -17.719 -0.364 1 97.44 361 GLU A N 1
ATOM 2814 C CA . GLU A 1 361 ? -21.031 -17.156 -1.644 1 97.44 361 GLU A CA 1
ATOM 2815 C C . GLU A 1 361 ? -22.156 -16.359 -2.309 1 97.44 361 GLU A C 1
ATOM 2817 O O . GLU A 1 361 ? -23.312 -16.766 -2.275 1 97.44 361 GLU A O 1
ATOM 2822 N N . GLY A 1 362 ? -21.812 -15.172 -2.812 1 97.06 362 GLY A N 1
ATOM 2823 C CA . GLY A 1 362 ? -22.797 -14.289 -3.412 1 97.06 362 GLY A CA 1
ATOM 2824 C C . GLY A 1 362 ? -23.234 -13.164 -2.492 1 97.06 362 GLY A C 1
ATOM 2825 O O . GLY A 1 362 ? -23.797 -12.164 -2.947 1 97.06 362 GLY A O 1
ATOM 2826 N N . ASP A 1 363 ? -23.031 -13.359 -1.151 1 98.31 363 ASP A N 1
ATOM 2827 C CA . ASP A 1 363 ? -23.297 -12.266 -0.228 1 98.31 363 ASP A CA 1
ATOM 2828 C C . ASP A 1 363 ? -22.406 -11.062 -0.517 1 98.31 363 ASP A C 1
ATOM 2830 O O . ASP A 1 363 ? -21.359 -11.203 -1.152 1 98.31 363 ASP A O 1
ATOM 2834 N N . ILE A 1 364 ? -22.891 -9.898 -0.149 1 98.75 364 ILE A N 1
ATOM 2835 C CA . ILE A 1 364 ? -22.109 -8.664 -0.216 1 98.75 364 ILE A CA 1
ATOM 2836 C C . ILE A 1 364 ? -21.672 -8.258 1.187 1 98.75 364 ILE A C 1
ATOM 2838 O O . ILE A 1 364 ? -22.453 -8.32 2.137 1 98.75 364 ILE A O 1
ATOM 2842 N N . LEU A 1 365 ? -20.422 -8 1.345 1 98.69 365 LEU A N 1
ATOM 2843 C CA . LEU A 1 365 ? -19.922 -7.457 2.604 1 98.69 365 LEU A CA 1
ATOM 2844 C C . LEU A 1 365 ? -19.734 -5.945 2.506 1 98.69 365 LEU A C 1
ATOM 2846 O O . LEU A 1 365 ? -19.328 -5.434 1.465 1 98.69 365 LEU A O 1
ATOM 2850 N N . GLY A 1 366 ? -20.062 -5.262 3.539 1 98.69 366 GLY A N 1
ATOM 2851 C CA . GLY A 1 366 ? -19.75 -3.861 3.748 1 98.69 366 GLY A CA 1
ATOM 2852 C C . GLY A 1 366 ? -18.703 -3.645 4.832 1 98.69 366 GLY A C 1
ATOM 2853 O O . GLY A 1 366 ? -18.969 -3.908 6.008 1 98.69 366 GLY A O 1
ATOM 2854 N N . ILE A 1 367 ? -17.516 -3.229 4.453 1 98.94 367 ILE A N 1
ATOM 2855 C CA . ILE A 1 367 ? -16.484 -2.85 5.418 1 98.94 367 ILE A CA 1
ATOM 2856 C C . ILE A 1 367 ? -16.688 -1.392 5.832 1 98.94 367 ILE A C 1
ATOM 2858 O O . ILE A 1 367 ? -16.5 -0.481 5.02 1 98.94 367 ILE A O 1
ATOM 2862 N N . MET A 1 368 ? -16.906 -1.131 7.109 1 98.62 368 MET A N 1
ATOM 2863 C CA . MET A 1 368 ? -17.375 0.17 7.586 1 98.62 368 MET A CA 1
ATOM 2864 C C . MET A 1 368 ? -16.188 1.082 7.906 1 98.62 368 MET A C 1
ATOM 2866 O O . MET A 1 368 ? -15.062 0.613 8.055 1 98.62 368 MET A O 1
ATOM 2870 N N . ASP A 1 369 ? -16.453 2.365 7.934 1 98.69 369 ASP A N 1
ATOM 2871 C CA . ASP A 1 369 ? -15.531 3.404 8.383 1 98.69 369 ASP A CA 1
ATOM 2872 C C . ASP A 1 369 ? -14.25 3.398 7.551 1 98.69 369 ASP A C 1
ATOM 2874 O O . ASP A 1 369 ? -13.148 3.5 8.094 1 98.69 369 ASP A O 1
ATOM 2878 N N . ALA A 1 370 ? -14.445 3.137 6.211 1 98.75 370 ALA A N 1
ATOM 2879 C CA . ALA A 1 370 ? -13.305 3.023 5.301 1 98.75 370 ALA A CA 1
ATOM 2880 C C . ALA A 1 370 ? -13.047 4.34 4.574 1 98.75 370 ALA A C 1
ATOM 2882 O O . ALA A 1 370 ? -12.258 4.391 3.625 1 98.75 370 ALA A O 1
ATOM 2883 N N . GLY A 1 371 ? -13.688 5.398 5.023 1 98.88 371 GLY A N 1
ATOM 2884 C CA . GLY A 1 371 ? -13.531 6.676 4.348 1 98.88 371 GLY A CA 1
ATOM 2885 C C . GLY A 1 371 ? -12.148 7.281 4.512 1 98.88 371 GLY A C 1
ATOM 2886 O O . GLY A 1 371 ? -11.695 8.047 3.66 1 98.88 371 GLY A O 1
ATOM 2887 N N . ALA A 1 372 ? -11.547 7.023 5.621 1 98.69 372 ALA A N 1
ATOM 2888 C CA . ALA A 1 372 ? -10.219 7.566 5.898 1 98.69 372 ALA A CA 1
ATOM 2889 C C . ALA A 1 372 ? -9.141 6.508 5.695 1 98.69 372 ALA A C 1
ATOM 2891 O O . ALA A 1 372 ? -9.25 5.391 6.207 1 98.69 372 ALA A O 1
ATOM 2892 N N . TYR A 1 373 ? -8.109 6.887 4.945 1 98.06 373 TYR A N 1
ATOM 2893 C CA . TYR A 1 373 ? -6.926 6.066 4.719 1 98.06 373 TYR A CA 1
ATOM 2894 C C . TYR A 1 373 ? -7.297 4.75 4.047 1 98.06 373 TYR A C 1
ATOM 2896 O O . TYR A 1 373 ? -6.66 3.723 4.289 1 98.06 373 TYR A O 1
ATOM 2904 N N . GLY A 1 374 ? -8.477 4.699 3.41 1 98.56 374 GLY A N 1
ATOM 2905 C CA . GLY A 1 374 ? -8.867 3.578 2.57 1 98.56 374 GLY A CA 1
ATOM 2906 C C . GLY A 1 374 ? -8.359 3.688 1.147 1 98.56 374 GLY A C 1
ATOM 2907 O O . GLY A 1 374 ? -7.223 3.299 0.859 1 98.56 374 GLY A O 1
ATOM 2908 N N . PHE A 1 375 ? -9.188 4.449 0.338 1 98.81 375 PHE A N 1
ATOM 2909 C CA . PHE A 1 375 ? -8.805 4.609 -1.061 1 98.81 375 PHE A CA 1
ATOM 2910 C C . PHE A 1 375 ? -7.461 5.312 -1.179 1 98.81 375 PHE A C 1
ATOM 2912 O O . PHE A 1 375 ? -6.672 5.012 -2.078 1 98.81 375 PHE A O 1
ATOM 2919 N N . ALA A 1 376 ? -7.191 6.215 -0.251 1 98.44 376 ALA A N 1
ATOM 2920 C CA . ALA A 1 376 ? -5.965 7.004 -0.307 1 98.44 376 ALA A CA 1
ATOM 2921 C C . ALA A 1 376 ? -4.73 6.109 -0.276 1 98.44 376 ALA A C 1
ATOM 2923 O O . ALA A 1 376 ? -3.693 6.449 -0.847 1 98.44 376 ALA A O 1
ATOM 2924 N N . MET A 1 377 ? -4.844 4.941 0.355 1 98.12 377 MET A N 1
ATOM 2925 C CA . MET A 1 377 ? -3.713 4.027 0.501 1 98.12 377 MET A CA 1
ATOM 2926 C C . MET A 1 377 ? -3.834 2.852 -0.464 1 98.12 377 MET A C 1
ATOM 2928 O O . MET A 1 377 ? -3.025 1.925 -0.425 1 98.12 377 MET A O 1
ATOM 2932 N N . SER A 1 378 ? -4.844 2.822 -1.323 1 98.5 378 SER A N 1
ATOM 2933 C CA . SER A 1 378 ? -5.059 1.71 -2.244 1 98.5 378 SER A CA 1
ATOM 2934 C C . SER A 1 378 ? -3.951 1.639 -3.291 1 98.5 378 SER A C 1
ATOM 2936 O O . SER A 1 378 ? -3.193 2.596 -3.467 1 98.5 378 SER A O 1
ATOM 2938 N N . SER A 1 379 ? -3.75 0.509 -3.9 1 98.06 379 SER A N 1
ATOM 2939 C CA . SER A 1 379 ? -2.723 0.283 -4.91 1 98.06 379 SER A CA 1
ATOM 2940 C C . SER A 1 379 ? -3.223 -0.655 -6.004 1 98.06 379 SER A C 1
ATOM 2942 O O . SER A 1 379 ? -4.348 -1.155 -5.938 1 98.06 379 SER A O 1
ATOM 2944 N N . ASN A 1 380 ? -2.396 -0.82 -7.008 1 98.38 380 ASN A N 1
ATOM 2945 C CA . ASN A 1 380 ? -2.695 -1.737 -8.102 1 98.38 380 ASN A CA 1
ATOM 2946 C C . ASN A 1 380 ? -1.917 -3.043 -7.969 1 98.38 380 ASN A C 1
ATOM 2948 O O . ASN A 1 380 ? -1.621 -3.701 -8.969 1 98.38 380 ASN A O 1
ATOM 2952 N N . TYR A 1 381 ? -1.546 -3.438 -6.715 1 98.31 381 TYR A N 1
ATOM 2953 C CA . TYR A 1 381 ? -0.824 -4.688 -6.516 1 98.31 381 TYR A CA 1
ATOM 2954 C C . TYR A 1 381 ? -1.553 -5.852 -7.176 1 98.31 381 TYR A C 1
ATOM 2956 O O . TYR A 1 381 ? -2.783 -5.922 -7.141 1 98.31 381 TYR A O 1
ATOM 2964 N N . ASN A 1 382 ? -0.812 -6.797 -7.84 1 98.31 382 ASN A N 1
ATOM 2965 C CA . ASN A 1 382 ? -1.285 -7.906 -8.664 1 98.31 382 ASN A CA 1
ATOM 2966 C C . ASN A 1 382 ? -1.964 -7.41 -9.938 1 98.31 382 ASN A C 1
ATOM 2968 O O . ASN A 1 382 ? -2.812 -8.102 -10.5 1 98.31 382 ASN A O 1
ATOM 2972 N N . MET A 1 383 ? -1.653 -6.145 -10.32 1 98.12 383 MET A N 1
ATOM 2973 C CA . MET A 1 383 ? -2.24 -5.523 -11.5 1 98.12 383 MET A CA 1
ATOM 2974 C C . MET A 1 383 ? -3.762 -5.48 -11.398 1 98.12 383 MET A C 1
ATOM 2976 O O . MET A 1 383 ? -4.461 -5.688 -12.391 1 98.12 383 MET A O 1
ATOM 2980 N N . ARG A 1 384 ? -4.246 -5.375 -10.195 1 98.44 384 ARG A N 1
ATOM 2981 C CA . ARG A 1 384 ? -5.684 -5.227 -9.977 1 98.44 384 ARG A CA 1
ATOM 2982 C C . ARG A 1 384 ? -6.109 -3.768 -10.125 1 98.44 384 ARG A C 1
ATOM 2984 O O . ARG A 1 384 ? -5.34 -2.857 -9.812 1 98.44 384 ARG A O 1
ATOM 2991 N N . LEU A 1 385 ? -7.301 -3.531 -10.594 1 98.31 385 LEU A N 1
ATOM 2992 C CA . LEU A 1 385 ? -7.84 -2.195 -10.836 1 98.31 385 LEU A CA 1
ATOM 2993 C C . LEU A 1 385 ? -8.336 -1.57 -9.531 1 98.31 385 LEU A C 1
ATOM 2995 O O . LEU A 1 385 ? -9.039 -2.221 -8.758 1 98.31 385 LEU A O 1
ATOM 2999 N N . ARG A 1 386 ? -7.945 -0.326 -9.242 1 98.56 386 ARG A N 1
ATOM 3000 C CA . ARG A 1 386 ? -8.531 0.357 -8.094 1 98.56 386 ARG A CA 1
ATOM 3001 C C . ARG A 1 386 ? -10.023 0.6 -8.305 1 98.56 386 ARG A C 1
ATOM 3003 O O . ARG A 1 386 ? -10.453 0.92 -9.414 1 98.56 386 ARG A O 1
ATOM 3010 N N . PRO A 1 387 ? -10.828 0.489 -7.25 1 98.69 387 PRO A N 1
ATOM 3011 C CA . PRO A 1 387 ? -12.289 0.543 -7.355 1 98.69 387 PRO A CA 1
ATOM 3012 C C . PRO A 1 387 ? -12.797 1.919 -7.777 1 98.69 387 PRO A C 1
ATOM 3014 O O . PRO A 1 387 ? -12.094 2.918 -7.625 1 98.69 387 PRO A O 1
ATOM 3017 N N . ALA A 1 388 ? -14 1.921 -8.328 1 98.88 388 ALA A N 1
ATOM 3018 C CA . ALA A 1 388 ? -14.727 3.176 -8.484 1 98.88 388 ALA A CA 1
ATOM 3019 C C . ALA A 1 388 ? -15.125 3.75 -7.129 1 98.88 388 ALA A C 1
ATOM 3021 O O . ALA A 1 388 ? -15.133 3.035 -6.125 1 98.88 388 ALA A O 1
ATOM 3022 N N . GLU A 1 389 ? -15.328 5.004 -7.047 1 98.94 389 GLU A N 1
ATOM 3023 C CA . GLU A 1 389 ? -15.875 5.699 -5.883 1 98.94 389 GLU A CA 1
ATOM 3024 C C . GLU A 1 389 ? -17.203 6.371 -6.219 1 98.94 389 GLU A C 1
ATOM 3026 O O . GLU A 1 389 ? -17.328 7.043 -7.246 1 98.94 389 GLU A O 1
ATOM 3031 N N . VAL A 1 390 ? -18.156 6.121 -5.34 1 98.94 390 VAL A N 1
ATOM 3032 C CA . VAL A 1 390 ? -19.516 6.621 -5.547 1 98.94 390 VAL A CA 1
ATOM 3033 C C . VAL A 1 390 ? -19.953 7.449 -4.336 1 98.94 390 VAL A C 1
ATOM 3035 O O . VAL A 1 390 ? -19.625 7.113 -3.197 1 98.94 390 VAL A O 1
ATOM 3038 N N . LEU A 1 391 ? -20.625 8.539 -4.578 1 98.94 391 LEU A N 1
ATOM 3039 C CA . LEU A 1 391 ? -21.188 9.391 -3.535 1 98.94 391 LEU A CA 1
ATOM 3040 C C . LEU A 1 391 ? -22.703 9.32 -3.527 1 98.94 391 LEU A C 1
ATOM 3042 O O . LEU A 1 391 ? -23.344 9.547 -4.555 1 98.94 391 LEU A O 1
ATOM 3046 N N . ILE A 1 392 ? -23.219 8.891 -2.387 1 98.94 392 ILE A N 1
ATOM 3047 C CA . ILE A 1 392 ? -24.641 9.086 -2.172 1 98.94 392 ILE A CA 1
ATOM 3048 C C . ILE A 1 392 ? -24.922 10.547 -1.818 1 98.94 392 ILE A C 1
ATOM 3050 O O . ILE A 1 392 ? -24.625 10.984 -0.708 1 98.94 392 ILE A O 1
ATOM 3054 N N . LYS A 1 393 ? -25.562 11.273 -2.723 1 98.69 393 LYS A N 1
ATOM 3055 C CA . LYS A 1 393 ? -25.812 12.695 -2.539 1 98.69 393 LYS A CA 1
ATOM 3056 C C . LYS A 1 393 ? -26.891 12.93 -1.479 1 98.69 393 LYS A C 1
ATOM 3058 O O . LYS A 1 393 ? -27.547 11.984 -1.036 1 98.69 393 LYS A O 1
ATOM 3063 N N . GLU A 1 394 ? -27.062 14.109 -1.106 1 98.12 394 GLU A N 1
ATOM 3064 C CA . GLU A 1 394 ? -28.031 14.461 -0.072 1 98.12 394 GLU A CA 1
ATOM 3065 C C . GLU A 1 394 ? -29.438 14.055 -0.473 1 98.12 394 GLU A C 1
ATOM 3067 O O . GLU A 1 394 ? -30.266 13.727 0.385 1 98.12 394 GLU A O 1
ATOM 3072 N N . ASP A 1 395 ? -29.766 14.016 -1.751 1 98.12 395 ASP A N 1
ATOM 3073 C CA . ASP A 1 395 ? -31.094 13.633 -2.225 1 98.12 395 ASP A CA 1
ATOM 3074 C C . ASP A 1 395 ? -31.234 12.109 -2.273 1 98.12 395 ASP A C 1
ATOM 3076 O O . ASP A 1 395 ? -32.281 11.594 -2.639 1 98.12 395 ASP A O 1
ATOM 3080 N N . GLY A 1 396 ? -30.156 11.445 -1.957 1 98.31 396 GLY A N 1
ATOM 3081 C CA . GLY A 1 396 ? -30.188 9.992 -1.856 1 98.31 396 GLY A CA 1
ATOM 3082 C C . GLY A 1 396 ? -29.734 9.289 -3.127 1 98.31 396 GLY A C 1
ATOM 3083 O O . GLY A 1 396 ? -29.641 8.062 -3.162 1 98.31 396 GLY A O 1
ATOM 3084 N N . GLU A 1 397 ? -29.391 10.047 -4.137 1 98.5 397 GLU A N 1
ATOM 3085 C CA . GLU A 1 397 ? -29.031 9.453 -5.422 1 98.5 397 GLU A CA 1
ATOM 3086 C C . GLU A 1 397 ? -27.531 9.188 -5.5 1 98.5 397 GLU A C 1
ATOM 3088 O O . GLU A 1 397 ? -26.734 10.016 -5.074 1 98.5 397 GLU A O 1
ATOM 3093 N N . PRO A 1 398 ? -27.172 8.008 -6.055 1 98.69 398 PRO A N 1
ATOM 3094 C CA . PRO A 1 398 ? -25.75 7.711 -6.242 1 98.69 398 PRO A CA 1
ATOM 3095 C C . PRO A 1 398 ? -25.156 8.445 -7.434 1 98.69 398 PRO A C 1
ATOM 3097 O O . PRO A 1 398 ? -25.797 8.578 -8.477 1 98.69 398 PRO A O 1
ATOM 3100 N N . THR A 1 399 ? -23.984 8.938 -7.238 1 98.56 399 THR A N 1
ATOM 3101 C CA . THR A 1 399 ? -23.25 9.609 -8.297 1 98.56 399 THR A CA 1
ATOM 3102 C C . THR A 1 399 ? -21.797 9.125 -8.328 1 98.56 399 THR A C 1
ATOM 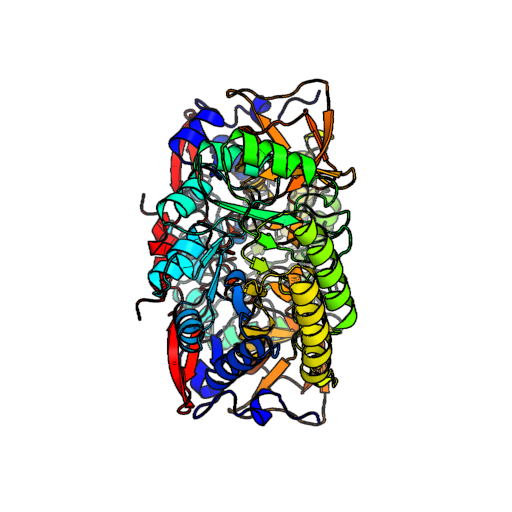3104 O O . THR A 1 399 ? -21.125 9.07 -7.297 1 98.56 399 THR A O 1
ATOM 3107 N N . LEU A 1 400 ? -21.344 8.734 -9.539 1 98.81 400 LEU A N 1
ATOM 3108 C CA . LEU A 1 400 ? -19.938 8.352 -9.719 1 98.81 400 LEU A CA 1
ATOM 3109 C C . LEU A 1 400 ? -19.016 9.555 -9.523 1 98.81 400 LEU A C 1
ATOM 3111 O O . LEU A 1 400 ? -19.203 10.594 -10.164 1 98.81 400 LEU A O 1
ATOM 3115 N N . ILE A 1 401 ? -18.031 9.43 -8.586 1 98.88 401 ILE A N 1
ATOM 3116 C CA . ILE A 1 401 ? -17.172 10.586 -8.328 1 98.88 401 ILE A CA 1
ATOM 3117 C C . ILE A 1 401 ? -15.727 10.25 -8.672 1 98.88 401 ILE A C 1
ATOM 3119 O O . ILE A 1 401 ? -14.867 11.133 -8.695 1 98.88 401 ILE A O 1
ATOM 3123 N N . ARG A 1 402 ? -15.398 9.055 -8.922 1 98.75 402 ARG A N 1
ATOM 3124 C CA . ARG A 1 402 ? -14.148 8.57 -9.5 1 98.75 402 ARG A CA 1
ATOM 3125 C C . ARG A 1 402 ? -14.367 7.277 -10.273 1 98.75 402 ARG A C 1
ATOM 3127 O O . ARG A 1 402 ? -14.883 6.301 -9.727 1 98.75 402 ARG A O 1
ATOM 3134 N N . ARG A 1 403 ? -14.039 7.188 -11.508 1 98.56 403 ARG A N 1
ATOM 3135 C CA . ARG A 1 403 ? -14.219 5.953 -12.266 1 98.56 403 ARG A CA 1
ATOM 3136 C C . ARG A 1 403 ? -13.195 4.902 -11.859 1 98.56 403 ARG A C 1
ATOM 3138 O O . ARG A 1 403 ? -12.117 5.238 -11.359 1 98.56 403 ARG A O 1
ATOM 3145 N N . ARG A 1 404 ? -13.539 3.666 -12.016 1 98.5 404 ARG A N 1
ATOM 3146 C CA . ARG A 1 404 ? -12.641 2.537 -11.82 1 98.5 404 ARG A CA 1
ATOM 3147 C C . ARG A 1 404 ? -11.445 2.615 -12.773 1 98.5 404 ARG A C 1
ATOM 3149 O O . ARG A 1 404 ? -11.562 3.146 -13.875 1 98.5 404 ARG A O 1
ATOM 3156 N N . ASP A 1 405 ? -10.266 2.137 -12.32 1 98.44 405 ASP A N 1
ATOM 3157 C CA . ASP A 1 405 ? -9.133 1.992 -13.234 1 98.44 405 ASP A CA 1
ATOM 3158 C C . ASP A 1 405 ? -9.484 1.098 -14.414 1 98.44 405 ASP A C 1
ATOM 3160 O O . ASP A 1 405 ? -10.406 0.281 -14.328 1 98.44 405 ASP A O 1
ATOM 3164 N N . THR A 1 406 ? -8.805 1.307 -15.477 1 97.88 406 THR A N 1
ATOM 3165 C CA . THR A 1 406 ? -8.789 0.393 -16.609 1 97.88 406 THR A CA 1
ATOM 3166 C C . THR A 1 406 ? -7.391 -0.17 -16.844 1 97.88 406 THR A C 1
ATOM 3168 O O . THR A 1 406 ? -6.426 0.293 -16.234 1 97.88 406 THR A O 1
ATOM 3171 N N . PHE A 1 407 ? -7.281 -1.208 -17.656 1 97.62 407 PHE A N 1
ATOM 3172 C CA . PHE A 1 407 ? -5.977 -1.754 -18 1 97.62 407 PHE A CA 1
ATOM 3173 C C . PHE A 1 407 ? -5.094 -0.685 -18.641 1 97.62 407 PHE A C 1
ATOM 3175 O O . PHE A 1 407 ? -3.898 -0.606 -18.344 1 97.62 407 PHE A O 1
ATOM 3182 N N . GLU A 1 408 ? -5.664 0.155 -19.406 1 97.38 408 GLU A N 1
ATOM 3183 C CA . GLU A 1 408 ? -4.934 1.226 -20.078 1 97.38 408 GLU A CA 1
ATOM 3184 C C . GLU A 1 408 ? -4.348 2.209 -19.078 1 97.38 408 GLU A C 1
ATOM 3186 O O . GLU A 1 408 ? -3.25 2.732 -19.281 1 97.38 408 GLU A O 1
ATOM 3191 N N . ASP A 1 409 ? -5.086 2.484 -18.016 1 97.38 409 ASP A N 1
ATOM 3192 C CA . ASP A 1 409 ? -4.562 3.346 -16.969 1 97.38 409 ASP A CA 1
ATOM 3193 C C . ASP A 1 409 ? -3.287 2.76 -16.359 1 97.38 409 ASP A C 1
ATOM 3195 O O . ASP A 1 409 ? -2.352 3.496 -16.031 1 97.38 409 ASP A O 1
ATOM 3199 N N . LEU A 1 410 ? -3.248 1.376 -16.172 1 97.19 410 LEU A N 1
ATOM 3200 C CA . LEU A 1 410 ? -2.148 0.709 -15.484 1 97.19 410 LEU A CA 1
ATOM 3201 C C . LEU A 1 410 ? -0.883 0.73 -16.344 1 97.19 410 LEU A C 1
ATOM 3203 O O . LEU A 1 410 ? 0.229 0.744 -15.805 1 97.19 410 LEU A O 1
ATOM 3207 N N . ILE A 1 411 ? -0.998 0.717 -17.688 1 97.44 411 ILE A N 1
ATOM 3208 C CA . ILE A 1 411 ? 0.198 0.539 -18.5 1 97.44 411 ILE A CA 1
ATOM 3209 C C . ILE A 1 411 ? 0.574 1.862 -19.172 1 97.44 411 ILE A C 1
ATOM 3211 O O . ILE A 1 411 ? 1.507 1.919 -19.969 1 97.44 411 ILE A O 1
ATOM 3215 N N . ALA A 1 412 ? -0.172 2.971 -18.797 1 97.06 412 ALA A N 1
ATOM 3216 C CA . ALA A 1 412 ? 0.006 4.266 -19.438 1 97.06 412 ALA A CA 1
ATOM 3217 C C . ALA A 1 412 ? 1.453 4.742 -19.328 1 97.06 412 ALA A C 1
ATOM 3219 O O . ALA A 1 412 ? 1.995 5.32 -20.281 1 97.06 412 ALA A O 1
ATOM 3220 N N . ASN A 1 413 ? 2.123 4.48 -18.25 1 97.31 413 ASN A N 1
ATOM 3221 C CA . ASN A 1 413 ? 3.447 5.031 -17.984 1 97.31 413 ASN A CA 1
ATOM 3222 C C . ASN A 1 413 ? 4.539 4.25 -18.703 1 97.31 413 ASN A C 1
ATOM 3224 O O . ASN A 1 413 ? 5.699 4.664 -18.719 1 97.31 413 ASN A O 1
ATOM 3228 N N . PHE A 1 414 ? 4.207 3.117 -19.344 1 97 414 PHE A N 1
ATOM 3229 C CA . PHE A 1 414 ? 5.18 2.332 -20.094 1 97 414 PHE A CA 1
ATOM 3230 C C . PHE A 1 414 ? 5.293 2.842 -21.531 1 97 414 PHE A C 1
ATOM 3232 O O . PHE A 1 414 ? 6.141 2.375 -22.297 1 97 414 PHE A O 1
ATOM 3239 N N . ASN A 1 415 ? 4.426 3.787 -21.938 1 89.94 415 ASN A N 1
ATOM 3240 C CA . ASN A 1 415 ? 4.512 4.391 -23.266 1 89.94 415 ASN A CA 1
ATOM 3241 C C . ASN A 1 415 ? 5.605 5.453 -23.328 1 89.94 415 ASN A C 1
ATOM 3243 O O . ASN A 1 415 ? 5.316 6.652 -23.328 1 89.94 415 ASN A O 1
ATOM 3247 N N . ILE A 1 416 ? 6.836 5.059 -23.359 1 86 416 ILE A N 1
ATOM 3248 C CA . ILE A 1 416 ? 7.996 5.945 -23.297 1 86 416 ILE A CA 1
ATOM 3249 C C . ILE A 1 416 ? 8.57 6.145 -24.688 1 86 416 ILE A C 1
ATOM 3251 O O . ILE A 1 416 ? 8.492 5.254 -25.531 1 86 416 ILE A O 1
ATOM 3255 N N . MET B 1 1 ? 35.75 -3.311 5.699 1 55.53 1 MET B N 1
ATOM 3256 C CA . MET B 1 1 ? 34.375 -2.941 5.441 1 55.53 1 MET B CA 1
ATOM 3257 C C . MET B 1 1 ? 33.844 -3.662 4.207 1 55.53 1 MET B C 1
ATOM 3259 O O . MET B 1 1 ? 34.531 -3.812 3.213 1 55.53 1 MET B O 1
ATOM 3263 N N . THR B 1 2 ? 32.688 -4.418 4.387 1 65.5 2 THR B N 1
ATOM 3264 C CA . THR B 1 2 ? 32.188 -5.219 3.287 1 65.5 2 THR B CA 1
ATOM 3265 C C . THR B 1 2 ? 31.891 -4.348 2.068 1 65.5 2 THR B C 1
ATOM 3267 O O . THR B 1 2 ? 31.344 -3.252 2.197 1 65.5 2 THR B O 1
ATOM 3270 N N . GLU B 1 3 ? 32.5 -4.691 0.924 1 85.62 3 GLU B N 1
ATOM 3271 C CA . GLU B 1 3 ? 32.281 -3.996 -0.337 1 85.62 3 GLU B CA 1
ATOM 3272 C C . GLU B 1 3 ? 30.781 -4.02 -0.704 1 85.62 3 GLU B C 1
ATOM 3274 O O . GLU B 1 3 ? 30.109 -5.027 -0.492 1 85.62 3 GLU B O 1
ATOM 3279 N N . TYR B 1 4 ? 30.359 -2.848 -1.104 1 93.56 4 TYR B N 1
ATOM 3280 C CA . TYR B 1 4 ? 28.953 -2.697 -1.49 1 93.56 4 TYR B CA 1
ATOM 3281 C C . TYR B 1 4 ? 28.609 -3.639 -2.635 1 93.56 4 TYR B C 1
ATOM 3283 O O . TYR B 1 4 ? 29.438 -3.898 -3.512 1 93.56 4 TYR B O 1
ATOM 3291 N N . TYR B 1 5 ? 27.422 -4.207 -2.604 1 94.81 5 TYR B N 1
ATOM 3292 C CA . TYR B 1 5 ? 26.875 -5.023 -3.678 1 94.81 5 TYR B CA 1
ATOM 3293 C C . TYR B 1 5 ? 26.938 -4.289 -5.012 1 94.81 5 TYR B C 1
ATOM 3295 O O . TYR B 1 5 ? 27.297 -4.883 -6.035 1 94.81 5 TYR B O 1
ATOM 3303 N N . SER B 1 6 ? 26.625 -2.98 -5.027 1 95.69 6 SER B N 1
ATOM 3304 C CA . SER B 1 6 ? 26.609 -2.201 -6.258 1 95.69 6 SER B CA 1
ATOM 3305 C C . SER B 1 6 ? 28 -2.113 -6.875 1 95.69 6 SER B C 1
ATOM 3307 O O . SER B 1 6 ? 28.141 -2.125 -8.102 1 95.69 6 SER B O 1
ATOM 3309 N N . THR B 1 7 ? 29 -2.045 -6.004 1 94.31 7 THR B N 1
ATOM 3310 C CA . THR B 1 7 ? 30.375 -1.952 -6.469 1 94.31 7 THR B CA 1
ATOM 3311 C C . THR B 1 7 ? 30.859 -3.297 -7.008 1 94.31 7 THR B C 1
ATOM 3313 O O . THR B 1 7 ? 31.438 -3.367 -8.094 1 94.31 7 THR B O 1
ATOM 3316 N N . ILE B 1 8 ? 30.547 -4.359 -6.289 1 94.62 8 ILE B N 1
ATOM 3317 C CA . ILE B 1 8 ? 30.984 -5.703 -6.641 1 94.62 8 ILE B CA 1
ATOM 3318 C C . ILE B 1 8 ? 30.391 -6.109 -7.984 1 94.62 8 ILE B C 1
ATOM 3320 O O . ILE B 1 8 ? 31.062 -6.754 -8.797 1 94.62 8 ILE B O 1
ATOM 3324 N N . THR B 1 9 ? 29.188 -5.668 -8.289 1 97 9 THR B N 1
ATOM 3325 C CA . THR B 1 9 ? 28.469 -6.148 -9.453 1 97 9 THR B CA 1
ATOM 3326 C C . THR B 1 9 ? 28.578 -5.16 -10.609 1 97 9 THR B C 1
ATOM 3328 O O . THR B 1 9 ? 28.141 -5.449 -11.727 1 97 9 THR B O 1
ATOM 3331 N N . GLY B 1 10 ? 29.172 -3.961 -10.391 1 97.38 10 GLY B N 1
ATOM 3332 C CA . GLY B 1 10 ? 29.078 -2.928 -11.414 1 97.38 10 GLY B CA 1
ATOM 3333 C C . GLY B 1 10 ? 27.656 -2.541 -11.742 1 97.38 10 GLY B C 1
ATOM 3334 O O . GLY B 1 10 ? 27.312 -2.352 -12.906 1 97.38 10 GLY B O 1
ATOM 3335 N N . PHE B 1 11 ? 26.844 -2.459 -10.742 1 98.44 11 PHE B N 1
ATOM 3336 C CA . PHE B 1 11 ? 25.391 -2.406 -10.844 1 98.44 11 PHE B CA 1
ATOM 3337 C C . PHE B 1 11 ? 24.953 -1.257 -11.742 1 98.44 11 PHE B C 1
ATOM 3339 O O . PHE B 1 11 ? 24 -1.398 -12.516 1 98.44 11 PHE B O 1
ATOM 3346 N N . PHE B 1 12 ? 25.578 -0.12 -11.727 1 98.5 12 PHE B N 1
ATOM 3347 C CA . PHE B 1 12 ? 25.078 1.087 -12.367 1 98.5 12 PHE B CA 1
ATOM 3348 C C . PHE B 1 12 ? 25.703 1.274 -13.742 1 98.5 12 PHE B C 1
ATOM 3350 O O . PHE B 1 12 ? 25.516 2.311 -14.383 1 98.5 12 PHE B O 1
ATOM 3357 N N . GLY B 1 13 ? 26.531 0.255 -14.203 1 98.06 13 GLY B N 1
ATOM 3358 C CA . GLY B 1 13 ? 27.125 0.309 -15.531 1 98.06 13 GLY B CA 1
ATOM 3359 C C . GLY B 1 13 ? 27.938 1.566 -15.766 1 98.06 13 GLY B C 1
ATOM 3360 O O . GLY B 1 13 ? 28.797 1.915 -14.961 1 98.06 13 GLY B O 1
ATOM 3361 N N . ASN B 1 14 ? 27.625 2.262 -16.875 1 97.88 14 ASN B N 1
ATOM 3362 C CA . ASN B 1 14 ? 28.359 3.449 -17.281 1 97.88 14 ASN B CA 1
ATOM 3363 C C . ASN B 1 14 ? 27.859 4.695 -16.562 1 97.88 14 ASN B C 1
ATOM 3365 O O . ASN B 1 14 ? 28.188 5.82 -16.953 1 97.88 14 ASN B O 1
ATOM 3369 N N . SER B 1 15 ? 27.125 4.551 -15.586 1 97.88 15 SER B N 1
ATOM 3370 C CA . SER B 1 15 ? 26.562 5.664 -14.828 1 97.88 15 SER B CA 1
ATOM 3371 C C . SER B 1 15 ? 26.875 5.523 -13.344 1 97.88 15 SER B C 1
ATOM 3373 O O . SER B 1 15 ? 27.766 4.777 -12.953 1 97.88 15 SER B O 1
ATOM 3375 N N . ASN B 1 16 ? 26.312 6.309 -12.531 1 98 16 ASN B N 1
ATOM 3376 C CA . ASN B 1 16 ? 26.359 6.25 -11.07 1 98 16 ASN B CA 1
ATOM 3377 C C . ASN B 1 16 ? 25.109 6.863 -10.453 1 98 16 ASN B C 1
ATOM 3379 O O . ASN B 1 16 ? 24.281 7.445 -11.156 1 98 16 ASN B O 1
ATOM 3383 N N . PRO B 1 17 ? 24.922 6.688 -9.18 1 98.44 17 PRO B N 1
ATOM 3384 C CA . PRO B 1 17 ? 23.703 7.141 -8.531 1 98.44 17 PRO B CA 1
ATOM 3385 C C . PRO B 1 17 ? 23.438 8.633 -8.742 1 98.44 17 PRO B C 1
ATOM 3387 O O . PRO B 1 17 ? 22.297 9.031 -8.984 1 98.44 17 PRO B O 1
ATOM 3390 N N . GLU B 1 18 ? 24.438 9.453 -8.664 1 98.5 18 GLU B N 1
ATOM 3391 C CA . GLU B 1 18 ? 24.266 10.891 -8.805 1 98.5 18 GLU B CA 1
ATOM 3392 C C . GLU B 1 18 ? 23.797 11.25 -10.211 1 98.5 18 GLU B C 1
ATOM 3394 O O . GLU B 1 18 ? 22.859 12.039 -10.383 1 98.5 18 GLU B O 1
ATOM 3399 N N . LYS B 1 19 ? 24.438 10.672 -11.211 1 98.5 19 LYS B N 1
ATOM 3400 C CA . LYS B 1 19 ? 24.078 10.922 -12.602 1 98.5 19 LYS B CA 1
ATOM 3401 C C . LYS B 1 19 ? 22.656 10.445 -12.898 1 98.5 19 LYS B C 1
ATOM 3403 O O . LYS B 1 19 ? 21.906 11.117 -13.602 1 98.5 19 LYS B O 1
ATOM 3408 N N . LEU B 1 20 ? 22.297 9.281 -12.398 1 98.81 20 LEU B N 1
ATOM 3409 C CA . LEU B 1 20 ? 20.984 8.719 -12.617 1 98.81 20 LEU B CA 1
ATOM 3410 C C . LEU B 1 20 ? 19.891 9.609 -12.023 1 98.81 20 LEU B C 1
ATOM 3412 O O . LEU B 1 20 ? 18.891 9.883 -12.672 1 98.81 20 LEU B O 1
ATOM 3416 N N . LEU B 1 21 ? 20.109 10.117 -10.766 1 98.69 21 LEU B N 1
ATOM 3417 C CA . LEU B 1 21 ? 19.109 10.961 -10.133 1 98.69 21 LEU B CA 1
ATOM 3418 C C . LEU B 1 21 ? 19 12.312 -10.828 1 98.69 21 LEU B C 1
ATOM 3420 O O . LEU B 1 21 ? 17.922 12.898 -10.906 1 98.69 21 LEU B O 1
ATOM 3424 N N . LYS B 1 22 ? 20.125 12.812 -11.273 1 98.12 22 LYS B N 1
ATOM 3425 C CA . LYS B 1 22 ? 20.109 14.07 -12.016 1 98.12 22 LYS B CA 1
ATOM 3426 C C . LYS B 1 22 ? 19.281 13.938 -13.289 1 98.12 22 LYS B C 1
ATOM 3428 O O . LYS B 1 22 ? 18.531 14.844 -13.648 1 98.12 22 LYS B O 1
ATOM 3433 N N . GLU B 1 23 ? 19.453 12.836 -13.953 1 98.31 23 GLU B N 1
ATOM 3434 C CA . GLU B 1 23 ? 18.812 12.633 -15.258 1 98.31 23 GLU B CA 1
ATOM 3435 C C . GLU B 1 23 ? 17.359 12.227 -15.102 1 98.31 23 GLU B C 1
ATOM 3437 O O . GLU B 1 23 ? 16.5 12.695 -15.852 1 98.31 23 GLU B O 1
ATOM 3442 N N . PHE B 1 24 ? 16.953 11.344 -14.141 1 98.5 24 PHE B N 1
ATOM 3443 C CA . PHE B 1 24 ? 15.656 10.695 -14.133 1 98.5 24 PHE B CA 1
ATOM 3444 C C . PHE B 1 24 ? 14.844 11.117 -12.914 1 98.5 24 PHE B C 1
ATOM 3446 O O . PHE B 1 24 ? 13.664 10.789 -12.797 1 98.5 24 PHE B O 1
ATOM 3453 N N . GLY B 1 25 ? 15.484 11.859 -11.953 1 98.12 25 GLY B N 1
ATOM 3454 C CA . GLY B 1 25 ? 14.789 12.352 -10.773 1 98.12 25 GLY B CA 1
ATOM 3455 C C . GLY B 1 25 ? 14.852 11.391 -9.602 1 98.12 25 GLY B C 1
ATOM 3456 O O . GLY B 1 25 ? 15.227 10.227 -9.766 1 98.12 25 GLY B O 1
ATOM 3457 N N . SER B 1 26 ? 14.523 11.812 -8.414 1 98.5 26 SER B N 1
ATOM 3458 C CA . SER B 1 26 ? 14.469 11.07 -7.156 1 98.5 26 SER B CA 1
ATOM 3459 C C . SER B 1 26 ? 13.047 11.031 -6.602 1 98.5 26 SER B C 1
ATOM 3461 O O . SER B 1 26 ? 12.289 11.992 -6.746 1 98.5 26 SER B O 1
ATOM 3463 N N . PRO B 1 27 ? 12.711 9.969 -5.957 1 98.69 27 PRO B N 1
ATOM 3464 C CA . PRO B 1 27 ? 13.367 8.664 -5.91 1 98.69 27 PRO B CA 1
ATOM 3465 C C . PRO B 1 27 ? 13.297 7.914 -7.238 1 98.69 27 PRO B C 1
ATOM 3467 O O . PRO B 1 27 ? 12.547 8.312 -8.133 1 98.69 27 PRO B O 1
ATOM 3470 N N . LEU B 1 28 ? 14.125 6.914 -7.348 1 98.94 28 LEU B N 1
ATOM 3471 C CA . LEU B 1 28 ? 14.266 6.227 -8.625 1 98.94 28 LEU B CA 1
ATOM 3472 C C . LEU B 1 28 ? 14.477 4.73 -8.422 1 98.94 28 LEU B C 1
ATOM 3474 O O . LEU B 1 28 ? 15.297 4.32 -7.598 1 98.94 28 LEU B O 1
ATOM 3478 N N . TYR B 1 29 ? 13.68 3.898 -9.109 1 98.94 29 TYR B N 1
ATOM 3479 C CA . TYR B 1 29 ? 13.992 2.479 -9.211 1 98.94 29 TYR B CA 1
ATOM 3480 C C . TYR B 1 29 ? 14.984 2.219 -10.336 1 98.94 29 TYR B C 1
ATOM 3482 O O . TYR B 1 29 ? 14.789 2.676 -11.461 1 98.94 29 TYR B O 1
ATOM 3490 N N . VAL B 1 30 ? 16.031 1.524 -10.023 1 98.94 30 VAL B N 1
ATOM 3491 C CA . VAL B 1 30 ? 17.031 1.166 -11.016 1 98.94 30 VAL B CA 1
ATOM 3492 C C . VAL B 1 30 ? 17.203 -0.351 -11.062 1 98.94 30 VAL B C 1
ATOM 3494 O O . VAL B 1 30 ? 17.344 -0.997 -10.023 1 98.94 30 VAL B O 1
ATOM 3497 N N . TYR B 1 31 ? 17.125 -0.885 -12.273 1 98.94 31 TYR B N 1
ATOM 3498 C CA . TYR B 1 31 ? 17.297 -2.318 -12.477 1 98.94 31 TYR B CA 1
ATOM 3499 C C . TYR B 1 31 ? 18.547 -2.598 -13.305 1 98.94 31 TYR B C 1
ATOM 3501 O O . TYR B 1 31 ? 18.984 -1.752 -14.094 1 98.94 31 TYR B O 1
ATOM 3509 N N . ASN B 1 32 ? 19.125 -3.744 -13.094 1 98.94 32 ASN B N 1
ATOM 3510 C CA . ASN B 1 32 ? 20.281 -4.195 -13.852 1 98.94 32 ASN B CA 1
ATOM 3511 C C . ASN B 1 32 ? 19.953 -5.414 -14.711 1 98.94 32 ASN B C 1
ATOM 3513 O O . ASN B 1 32 ? 19.656 -6.488 -14.188 1 98.94 32 ASN B O 1
ATOM 3517 N N . GLU B 1 33 ? 20.078 -5.254 -15.977 1 98.94 33 GLU B N 1
ATOM 3518 C CA . GLU B 1 33 ? 19.656 -6.285 -16.922 1 98.94 33 GLU B CA 1
ATOM 3519 C C . GLU B 1 33 ? 20.531 -7.535 -16.797 1 98.94 33 GLU B C 1
ATOM 3521 O O . GLU B 1 33 ? 20.031 -8.656 -16.875 1 98.94 33 GLU B O 1
ATOM 3526 N N . LYS B 1 34 ? 21.812 -7.383 -16.625 1 98.81 34 LYS B N 1
ATOM 3527 C CA . LYS B 1 34 ? 22.719 -8.523 -16.531 1 98.81 34 LYS B CA 1
ATOM 3528 C C . LYS B 1 34 ? 22.359 -9.414 -15.344 1 98.81 34 LYS B C 1
ATOM 3530 O O . LYS B 1 34 ? 22.344 -10.641 -15.469 1 98.81 34 LYS B O 1
ATOM 3535 N N . ILE B 1 35 ? 22.094 -8.781 -14.266 1 98.88 35 ILE B N 1
ATOM 3536 C CA . ILE B 1 35 ? 21.734 -9.531 -13.07 1 98.88 35 ILE B CA 1
ATOM 3537 C C . ILE B 1 35 ? 20.406 -10.25 -13.289 1 98.88 35 ILE B C 1
ATOM 3539 O O . ILE B 1 35 ? 20.266 -11.43 -12.969 1 98.88 35 ILE B O 1
ATOM 3543 N N . LEU B 1 36 ? 19.406 -9.555 -13.828 1 98.94 36 LEU B N 1
ATOM 3544 C CA . LEU B 1 36 ? 18.109 -10.141 -14.102 1 98.94 36 LEU B CA 1
ATOM 3545 C C . LEU B 1 36 ? 18.234 -11.375 -14.992 1 98.94 36 LEU B C 1
ATOM 3547 O O . LEU B 1 36 ? 17.672 -12.422 -14.688 1 98.94 36 LEU B O 1
ATOM 3551 N N . ARG B 1 37 ? 18.969 -11.258 -16.062 1 98.88 37 ARG B N 1
ATOM 3552 C CA . ARG B 1 37 ? 19.141 -12.359 -17.016 1 98.88 37 ARG B CA 1
ATOM 3553 C C . ARG B 1 37 ? 19.844 -13.539 -16.344 1 98.88 37 ARG B C 1
ATOM 3555 O O . ARG B 1 37 ? 19.469 -14.688 -16.547 1 98.88 37 ARG B O 1
ATOM 3562 N N . GLN B 1 38 ? 20.875 -13.219 -15.586 1 98.62 38 GLN B N 1
ATOM 3563 C CA . GLN B 1 38 ? 21.578 -14.289 -14.891 1 98.62 38 GLN B CA 1
ATOM 3564 C C . GLN B 1 38 ? 20.656 -15.039 -13.938 1 98.62 38 GLN B C 1
ATOM 3566 O O . GLN B 1 38 ? 20.703 -16.266 -13.852 1 98.62 38 GLN B O 1
ATOM 3571 N N . LYS B 1 39 ? 19.844 -14.328 -13.188 1 98.69 39 LYS B N 1
ATOM 3572 C CA . LYS B 1 39 ? 18.906 -14.953 -12.258 1 98.69 39 LYS B CA 1
ATOM 3573 C C . LYS B 1 39 ? 17.891 -15.82 -12.992 1 98.69 39 LYS B C 1
ATOM 3575 O O . LYS B 1 39 ? 17.5 -16.891 -12.508 1 98.69 39 LYS B O 1
ATOM 3580 N N . CYS B 1 40 ? 17.438 -15.359 -14.156 1 98.75 40 CYS B N 1
ATOM 3581 C CA . CYS B 1 40 ? 16.562 -16.172 -14.992 1 98.75 40 CYS B CA 1
ATOM 3582 C C . CYS B 1 40 ? 17.234 -17.484 -15.375 1 98.75 40 CYS B C 1
ATOM 3584 O O . CYS B 1 40 ? 16.641 -18.562 -15.266 1 98.75 40 CYS B O 1
ATOM 3586 N N . ARG B 1 41 ? 18.484 -17.391 -15.766 1 98.31 41 ARG B N 1
ATOM 3587 C CA . ARG B 1 41 ? 19.219 -18.578 -16.203 1 98.31 41 ARG B CA 1
ATOM 3588 C C . ARG B 1 41 ? 19.453 -19.531 -15.031 1 98.31 41 ARG B C 1
ATOM 3590 O O . ARG B 1 41 ? 19.406 -20.75 -15.211 1 98.31 41 ARG B O 1
ATOM 3597 N N . ASP B 1 42 ? 19.672 -18.938 -13.844 1 97.81 42 ASP B N 1
ATOM 3598 C CA . ASP B 1 42 ? 19.781 -19.766 -12.648 1 97.81 42 ASP B CA 1
ATOM 3599 C C . ASP B 1 42 ? 18.531 -20.625 -12.461 1 97.81 42 ASP B C 1
ATOM 3601 O O . ASP B 1 42 ? 18.625 -21.828 -12.211 1 97.81 42 ASP B O 1
ATOM 3605 N N . MET B 1 43 ? 17.375 -20.047 -12.633 1 97.69 43 MET B N 1
ATOM 3606 C CA . MET B 1 43 ? 16.109 -20.75 -12.383 1 97.69 43 MET B CA 1
ATOM 3607 C C . MET B 1 43 ? 15.797 -21.719 -13.516 1 97.69 43 MET B C 1
ATOM 3609 O O . MET B 1 43 ? 15.219 -22.781 -13.281 1 97.69 43 MET B O 1
ATOM 3613 N N . LYS B 1 44 ? 16.172 -21.344 -14.711 1 97 44 LYS B N 1
ATOM 3614 C CA . LYS B 1 44 ? 15.969 -22.25 -15.844 1 97 44 LYS B CA 1
ATOM 3615 C C . LYS B 1 44 ? 16.781 -23.531 -15.672 1 97 44 LYS B C 1
ATOM 3617 O O . LYS B 1 44 ? 16.359 -24.609 -16.109 1 97 44 LYS B O 1
ATOM 3622 N N . ASN B 1 45 ? 17.875 -23.375 -15 1 96.25 45 ASN B N 1
ATOM 3623 C CA . ASN B 1 45 ? 18.781 -24.5 -14.82 1 96.25 45 ASN B CA 1
ATOM 3624 C C . ASN B 1 45 ? 18.719 -25.062 -13.398 1 96.25 45 ASN B C 1
ATOM 3626 O O . ASN B 1 45 ? 19.703 -25.641 -12.906 1 96.25 45 ASN B O 1
ATOM 3630 N N . LEU B 1 46 ? 17.641 -24.812 -12.789 1 95.31 46 LEU B N 1
ATOM 3631 C CA . LEU B 1 46 ? 17.453 -25.203 -11.391 1 95.31 46 LEU B CA 1
ATOM 3632 C C . LEU B 1 46 ? 17.594 -26.703 -11.219 1 95.31 46 LEU B C 1
ATOM 3634 O O . LEU B 1 46 ? 18 -27.188 -10.156 1 95.31 46 LEU B O 1
ATOM 3638 N N . VAL B 1 47 ? 17.188 -27.531 -12.273 1 96.44 47 VAL B N 1
ATOM 3639 C CA . VAL B 1 47 ? 17.281 -29 -12.242 1 96.44 47 VAL B CA 1
ATOM 3640 C C . VAL B 1 47 ? 17.859 -29.5 -13.562 1 96.44 47 VAL B C 1
ATOM 3642 O O . VAL B 1 47 ? 17.859 -28.781 -14.562 1 96.44 47 VAL B O 1
ATOM 3645 N N . GLU B 1 48 ? 18.375 -30.75 -13.547 1 94.69 48 GLU B N 1
ATOM 3646 C CA . GLU B 1 48 ? 18.828 -31.406 -14.766 1 94.69 48 GLU B CA 1
ATOM 3647 C C . GLU B 1 48 ? 17.703 -32.219 -15.414 1 94.69 48 GLU B C 1
ATOM 3649 O O . GLU B 1 48 ? 17.859 -32.75 -16.516 1 94.69 48 GLU B O 1
ATOM 3654 N N . TYR B 1 49 ? 16.547 -32.062 -15.062 1 94.94 49 TYR B N 1
ATOM 3655 C CA . TYR B 1 49 ? 15.375 -32.75 -15.609 1 94.94 49 TYR B CA 1
ATOM 3656 C C . TYR B 1 49 ? 14.906 -32.031 -16.875 1 94.94 49 TYR B C 1
ATOM 3658 O O . TYR B 1 49 ? 14.734 -30.828 -16.906 1 94.94 49 TYR B O 1
ATOM 3666 N N . LYS B 1 50 ? 14.75 -32.781 -18.016 1 92.88 50 LYS B N 1
ATOM 3667 C CA . LYS B 1 50 ? 14.539 -32.25 -19.359 1 92.88 50 LYS B CA 1
ATOM 3668 C C . LYS B 1 50 ? 13.234 -31.453 -19.453 1 92.88 50 LYS B C 1
ATOM 3670 O O . LYS B 1 50 ? 13.18 -30.391 -20.062 1 92.88 50 LYS B O 1
ATOM 3675 N N . ASN B 1 51 ? 12.109 -31.984 -18.906 1 96.94 51 ASN B N 1
ATOM 3676 C CA . ASN B 1 51 ? 10.805 -31.344 -18.969 1 96.94 51 ASN B CA 1
ATOM 3677 C C . ASN B 1 51 ? 10.562 -30.438 -17.766 1 96.94 51 ASN B C 1
ATOM 3679 O O . ASN B 1 51 ? 9.734 -30.75 -16.906 1 96.94 51 ASN B O 1
ATOM 3683 N N . PHE B 1 52 ? 11.32 -29.375 -17.719 1 98.12 52 PHE B N 1
ATOM 3684 C CA . PHE B 1 52 ? 11.258 -28.422 -16.609 1 98.12 52 PHE B CA 1
ATOM 3685 C C . PHE B 1 52 ? 11.18 -26.984 -17.125 1 98.12 52 PHE B C 1
ATOM 3687 O O . PHE B 1 52 ? 11.852 -26.641 -18.094 1 98.12 52 PHE B O 1
ATOM 3694 N N . VAL B 1 53 ? 10.281 -26.156 -16.578 1 98.25 53 VAL B N 1
ATOM 3695 C CA . VAL B 1 53 ? 10.211 -24.75 -16.969 1 98.25 53 VAL B CA 1
ATOM 3696 C C . VAL B 1 53 ? 9.789 -23.891 -15.773 1 98.25 53 VAL B C 1
ATOM 3698 O O . VAL B 1 53 ? 8.852 -24.25 -15.055 1 98.25 53 VAL B O 1
ATOM 3701 N N . PRO B 1 54 ? 10.539 -22.859 -15.477 1 98.56 54 PRO B N 1
ATOM 3702 C CA . PRO B 1 54 ? 10.086 -21.922 -14.453 1 98.56 54 PRO B CA 1
ATOM 3703 C C . PRO B 1 54 ? 9.062 -20.922 -14.984 1 98.56 54 PRO B C 1
ATOM 3705 O O . PRO B 1 54 ? 9.18 -20.453 -16.125 1 98.56 54 PRO B O 1
ATOM 3708 N N . ASN B 1 55 ? 8.023 -20.656 -14.25 1 98.81 55 ASN B N 1
ATOM 3709 C CA . ASN B 1 55 ? 7.086 -19.562 -14.461 1 98.81 55 ASN B CA 1
ATOM 3710 C C . ASN B 1 55 ? 7.43 -18.359 -13.609 1 98.81 55 ASN B C 1
ATOM 3712 O O . ASN B 1 55 ? 7.324 -18.406 -12.383 1 98.81 55 ASN B O 1
ATOM 3716 N N . TYR B 1 56 ? 7.82 -17.312 -14.273 1 98.88 56 TYR B N 1
ATOM 3717 C CA . TYR B 1 56 ? 8.047 -16.094 -13.523 1 98.88 56 TYR B CA 1
ATOM 3718 C C . TYR B 1 56 ? 6.754 -15.578 -12.906 1 98.88 56 TYR B C 1
ATOM 3720 O O . TYR B 1 56 ? 5.789 -15.297 -13.617 1 98.88 56 TYR B O 1
ATOM 3728 N N . SER B 1 57 ? 6.711 -15.531 -11.539 1 98.62 57 SER B N 1
ATOM 3729 C CA . SER B 1 57 ? 5.555 -14.953 -10.867 1 98.62 57 SER B CA 1
ATOM 3730 C C . SER B 1 57 ? 5.574 -13.43 -10.953 1 98.62 57 SER B C 1
ATOM 3732 O O . SER B 1 57 ? 6.266 -12.773 -10.172 1 98.62 57 SER B O 1
ATOM 3734 N N . ILE B 1 58 ? 4.738 -12.82 -11.75 1 98.44 58 ILE B N 1
ATOM 3735 C CA . ILE B 1 58 ? 4.914 -11.414 -12.102 1 98.44 58 ILE B CA 1
ATOM 3736 C C . ILE B 1 58 ? 4.391 -10.531 -10.977 1 98.44 58 ILE B C 1
ATOM 3738 O O . ILE B 1 58 ? 4.609 -9.312 -10.984 1 98.44 58 ILE B O 1
ATOM 3742 N N . LYS B 1 59 ? 3.715 -11.164 -9.953 1 98 59 LYS B N 1
ATOM 3743 C CA . LYS B 1 59 ? 3.307 -10.352 -8.805 1 98 59 LYS B CA 1
ATOM 3744 C C . LYS B 1 59 ? 4.512 -9.703 -8.133 1 98 59 LYS B C 1
ATOM 3746 O O . LYS B 1 59 ? 4.379 -8.672 -7.473 1 98 59 LYS B O 1
ATOM 3751 N N . ALA B 1 60 ? 5.73 -10.297 -8.32 1 98.38 60 ALA B N 1
ATOM 3752 C CA . ALA B 1 60 ? 6.957 -9.758 -7.738 1 98.38 60 ALA B CA 1
ATOM 3753 C C . ALA B 1 60 ? 7.34 -8.438 -8.391 1 98.38 60 ALA B C 1
ATOM 3755 O O . ALA B 1 60 ? 7.852 -7.531 -7.73 1 98.38 60 ALA B O 1
ATOM 3756 N N . ASN B 1 61 ? 7.191 -8.367 -9.641 1 98.88 61 ASN B N 1
ATOM 3757 C CA . ASN B 1 61 ? 7.488 -7.188 -10.445 1 98.88 61 ASN B CA 1
ATOM 3758 C C . ASN B 1 61 ? 6.836 -7.273 -11.828 1 98.88 61 ASN B C 1
ATOM 3760 O O . ASN B 1 61 ? 7.176 -8.148 -12.625 1 98.88 61 ASN B O 1
ATOM 3764 N N . SER B 1 62 ? 5.957 -6.387 -12.125 1 98.56 62 SER B N 1
ATOM 3765 C CA . SER B 1 62 ? 5.148 -6.461 -13.336 1 98.56 62 SER B CA 1
ATOM 3766 C C . SER B 1 62 ? 5.582 -5.41 -14.352 1 98.56 62 SER B C 1
ATOM 3768 O O . SER B 1 62 ? 4.793 -5.008 -15.211 1 98.56 62 SER B O 1
ATOM 3770 N N . ASN B 1 63 ? 6.809 -4.859 -14.227 1 98.81 63 ASN B N 1
ATOM 3771 C CA . ASN B 1 63 ? 7.297 -3.934 -15.242 1 98.81 63 ASN B CA 1
ATOM 3772 C C . ASN B 1 63 ? 7.355 -4.594 -16.609 1 98.81 63 ASN B C 1
ATOM 3774 O O . ASN B 1 63 ? 7.949 -5.66 -16.781 1 98.81 63 ASN B O 1
ATOM 3778 N N . LEU B 1 64 ? 6.797 -3.967 -17.578 1 98.44 64 LEU B N 1
ATOM 3779 C CA . LEU B 1 64 ? 6.629 -4.531 -18.906 1 98.44 64 LEU B CA 1
ATOM 3780 C C . LEU B 1 64 ? 7.98 -4.871 -19.531 1 98.44 64 LEU B C 1
ATOM 3782 O O . LEU B 1 64 ? 8.141 -5.938 -20.125 1 98.44 64 LEU B O 1
ATOM 3786 N N . SER B 1 65 ? 8.953 -3.986 -19.406 1 98.5 65 SER B N 1
ATOM 3787 C CA . SER B 1 65 ? 10.273 -4.203 -19.984 1 98.5 65 SER B CA 1
ATOM 3788 C C . SER B 1 65 ? 10.984 -5.387 -19.328 1 98.5 65 SER B C 1
ATOM 3790 O O . SER B 1 65 ? 11.648 -6.172 -20.016 1 98.5 65 SER B O 1
ATOM 3792 N N . LEU B 1 66 ? 10.867 -5.535 -18.047 1 98.88 66 LEU B N 1
ATOM 3793 C CA . LEU B 1 66 ? 11.492 -6.641 -17.328 1 98.88 66 LEU B CA 1
ATOM 3794 C C . LEU B 1 66 ? 10.844 -7.969 -17.703 1 98.88 66 LEU B C 1
ATOM 3796 O O . LEU B 1 66 ? 11.531 -8.969 -17.906 1 98.88 66 LEU B O 1
ATOM 3800 N N . ILE B 1 67 ? 9.5 -7.961 -17.828 1 98.81 67 ILE B N 1
ATOM 3801 C CA . ILE B 1 67 ? 8.75 -9.156 -18.203 1 98.81 67 ILE B CA 1
ATOM 3802 C C . ILE B 1 67 ? 9.211 -9.625 -19.594 1 98.81 67 ILE B C 1
ATOM 3804 O O . ILE B 1 67 ? 9.375 -10.828 -19.812 1 98.81 67 ILE B O 1
ATOM 3808 N N . LYS B 1 68 ? 9.43 -8.68 -20.484 1 98.69 68 LYS B N 1
ATOM 3809 C CA . LYS B 1 68 ? 9.883 -9.031 -21.828 1 98.69 68 LYS B CA 1
ATOM 3810 C C . LYS B 1 68 ? 11.273 -9.672 -21.797 1 98.69 68 LYS B C 1
ATOM 3812 O O . LYS B 1 68 ? 11.547 -10.602 -22.547 1 98.69 68 LYS B O 1
ATOM 3817 N N . ILE B 1 69 ? 12.117 -9.18 -20.938 1 98.81 69 ILE B N 1
ATOM 3818 C CA . ILE B 1 69 ? 13.445 -9.758 -20.781 1 98.81 69 ILE B CA 1
ATOM 3819 C C . ILE B 1 69 ? 13.328 -11.18 -20.25 1 98.81 69 ILE B C 1
ATOM 3821 O O . ILE B 1 69 ? 14.016 -12.086 -20.719 1 98.81 69 ILE B O 1
ATOM 3825 N N . VAL B 1 70 ? 12.477 -11.383 -19.266 1 98.88 70 VAL B N 1
ATOM 3826 C CA . VAL B 1 70 ? 12.242 -12.703 -18.688 1 98.88 70 VAL B CA 1
ATOM 3827 C C . VAL B 1 70 ? 11.773 -13.664 -19.781 1 98.88 70 VAL B C 1
ATOM 3829 O O . VAL B 1 70 ? 12.25 -14.805 -19.859 1 98.88 70 VAL B O 1
ATOM 3832 N N . LYS B 1 71 ? 10.867 -13.195 -20.625 1 98.81 71 LYS B N 1
ATOM 3833 C CA . LYS B 1 71 ? 10.391 -14 -21.75 1 98.81 71 LYS B CA 1
ATOM 3834 C C . LYS B 1 71 ? 11.523 -14.336 -22.703 1 98.81 71 LYS B C 1
ATOM 3836 O O . LYS B 1 71 ? 11.641 -15.477 -23.172 1 98.81 71 LYS B O 1
ATOM 3841 N N . GLU B 1 72 ? 12.359 -13.359 -23.016 1 98.69 72 GLU B N 1
ATOM 3842 C CA . GLU B 1 72 ? 13.5 -13.555 -23.891 1 98.69 72 GLU B CA 1
ATOM 3843 C C . GLU B 1 72 ? 14.445 -14.633 -23.359 1 98.69 72 GLU B C 1
ATOM 3845 O O . GLU B 1 72 ? 15.078 -15.352 -24.125 1 98.69 72 GLU B O 1
ATOM 3850 N N . GLU B 1 73 ? 14.531 -14.734 -22.062 1 98.62 73 GLU B N 1
ATOM 3851 C CA . GLU B 1 73 ? 15.406 -15.719 -21.422 1 98.62 73 GLU B CA 1
ATOM 3852 C C . GLU B 1 73 ? 14.766 -17.109 -21.422 1 98.62 73 GLU B C 1
ATOM 3854 O O . GLU B 1 73 ? 15.375 -18.078 -20.953 1 98.62 73 GLU B O 1
ATOM 3859 N N . GLY B 1 74 ? 13.562 -17.203 -21.812 1 98.06 74 GLY B N 1
ATOM 3860 C CA . GLY B 1 74 ? 12.953 -18.5 -22.031 1 98.06 74 GLY B CA 1
ATOM 3861 C C . GLY B 1 74 ? 12.078 -18.953 -20.891 1 98.06 74 GLY B C 1
ATOM 3862 O O . GLY B 1 74 ? 11.664 -20.125 -20.844 1 98.06 74 GLY B O 1
ATOM 3863 N N . LEU B 1 75 ? 11.805 -18.094 -19.953 1 98.75 75 LEU B N 1
ATOM 3864 C CA . LEU B 1 75 ? 10.883 -18.469 -18.891 1 98.75 75 LEU B CA 1
ATOM 3865 C C . LEU B 1 75 ? 9.438 -18.312 -19.344 1 98.75 75 LEU B C 1
ATOM 3867 O O . LEU B 1 75 ? 9.164 -17.609 -20.328 1 98.75 75 LEU B O 1
ATOM 3871 N N . ARG B 1 76 ? 8.547 -19.016 -18.766 1 98.81 76 ARG B N 1
ATOM 3872 C CA . ARG B 1 76 ? 7.109 -18.766 -18.797 1 98.81 76 ARG B CA 1
ATOM 3873 C C . ARG B 1 76 ? 6.676 -17.859 -17.656 1 98.81 76 ARG B C 1
ATOM 3875 O O . ARG B 1 76 ? 7.5 -17.156 -17.062 1 98.81 76 ARG B O 1
ATOM 3882 N N . ALA B 1 77 ? 5.27 -17.766 -17.438 1 98.88 77 ALA B N 1
ATOM 3883 C CA . ALA B 1 77 ? 4.848 -16.844 -16.375 1 98.88 77 ALA B CA 1
ATOM 3884 C C . ALA B 1 77 ? 3.57 -17.328 -15.703 1 98.88 77 ALA B C 1
ATOM 3886 O O . ALA B 1 77 ? 2.785 -18.062 -16.312 1 98.88 77 ALA B O 1
ATOM 3887 N N . ASP B 1 78 ? 3.439 -17.016 -14.5 1 98.69 78 ASP B N 1
ATOM 3888 C CA . ASP B 1 78 ? 2.162 -17.219 -13.82 1 98.69 78 ASP B CA 1
ATOM 3889 C C . ASP B 1 78 ? 1.561 -15.875 -13.391 1 98.69 78 ASP B C 1
ATOM 3891 O O . ASP B 1 78 ? 2.273 -14.875 -13.273 1 98.69 78 ASP B O 1
ATOM 3895 N N . ALA B 1 79 ? 0.253 -15.852 -13.32 1 98.75 79 ALA B N 1
ATOM 3896 C CA . ALA B 1 79 ? -0.539 -14.664 -13.016 1 98.75 79 ALA B CA 1
ATOM 3897 C C . ALA B 1 79 ? -1.494 -14.922 -11.852 1 98.75 79 ALA B C 1
ATOM 3899 O O . ALA B 1 79 ? -2.004 -16.031 -11.703 1 98.75 79 ALA B O 1
ATOM 3900 N N . MET B 1 80 ? -1.762 -13.844 -11.117 1 98.19 80 MET B N 1
ATOM 3901 C CA . MET B 1 80 ? -2.641 -13.953 -9.953 1 98.19 80 MET B CA 1
ATOM 3902 C C . MET B 1 80 ? -3.957 -13.227 -10.195 1 98.19 80 MET B C 1
ATOM 3904 O O . MET B 1 80 ? -4.891 -13.344 -9.398 1 98.19 80 MET B O 1
ATOM 3908 N N . SER B 1 81 ? -4.074 -12.523 -11.266 1 98.5 81 SER B N 1
ATOM 3909 C CA . SER B 1 81 ? -5.266 -11.742 -11.586 1 98.5 81 SER B CA 1
ATOM 3910 C C . SER B 1 81 ? -5.473 -11.641 -13.094 1 98.5 81 SER B C 1
ATOM 3912 O O . SER B 1 81 ? -4.566 -11.938 -13.867 1 98.5 81 SER B O 1
ATOM 3914 N N . ALA B 1 82 ? -6.691 -11.242 -13.484 1 98.19 82 ALA B N 1
ATOM 3915 C CA . ALA B 1 82 ? -6.969 -10.984 -14.898 1 98.19 82 ALA B CA 1
ATOM 3916 C C . ALA B 1 82 ? -6.078 -9.867 -15.438 1 98.19 82 ALA B C 1
ATOM 3918 O O . ALA B 1 82 ? -5.664 -9.898 -16.594 1 98.19 82 ALA B O 1
ATOM 3919 N N . GLY B 1 83 ? -5.797 -8.844 -14.602 1 98.38 83 GLY B N 1
ATOM 3920 C CA . GLY B 1 83 ? -4.898 -7.777 -15.008 1 98.38 83 GLY B CA 1
ATOM 3921 C C . GLY B 1 83 ? -3.506 -8.266 -15.344 1 98.38 83 GLY B C 1
ATOM 3922 O O . GLY B 1 83 ? -2.891 -7.797 -16.312 1 98.38 83 GLY B O 1
ATOM 3923 N N . GLU B 1 84 ? -3.037 -9.203 -14.609 1 98.75 84 GLU B N 1
ATOM 3924 C CA . GLU B 1 84 ? -1.719 -9.766 -14.883 1 98.75 84 GLU B CA 1
ATOM 3925 C C . GLU B 1 84 ? -1.73 -10.609 -16.156 1 98.75 84 GLU B C 1
ATOM 3927 O O . GLU B 1 84 ? -0.769 -10.594 -16.922 1 98.75 84 GLU B O 1
ATOM 3932 N N . ILE B 1 85 ? -2.822 -11.375 -16.359 1 98.88 85 ILE B N 1
ATOM 3933 C CA . ILE B 1 85 ? -2.943 -12.125 -17.609 1 98.88 85 ILE B CA 1
ATOM 3934 C C . ILE B 1 85 ? -2.889 -11.156 -18.797 1 98.88 85 ILE B C 1
ATOM 3936 O O . ILE B 1 85 ? -2.139 -11.375 -19.75 1 98.88 85 ILE B O 1
ATOM 3940 N N . GLN B 1 86 ? -3.666 -10.117 -18.688 1 98.75 86 GLN B N 1
ATOM 3941 C CA . GLN B 1 86 ? -3.727 -9.133 -19.766 1 98.75 86 GLN B CA 1
ATOM 3942 C C . GLN B 1 86 ? -2.352 -8.523 -20.031 1 98.75 86 GLN B C 1
ATOM 3944 O O . GLN B 1 86 ? -1.96 -8.352 -21.188 1 98.75 86 GLN B O 1
ATOM 3949 N N . LEU B 1 87 ? -1.64 -8.219 -19 1 98.75 87 LEU B N 1
ATOM 3950 C CA . LEU B 1 87 ? -0.303 -7.645 -19.125 1 98.75 87 LEU B CA 1
ATOM 3951 C C . LEU B 1 87 ? 0.64 -8.625 -19.812 1 98.75 87 LEU B C 1
ATOM 3953 O O . LEU B 1 87 ? 1.431 -8.227 -20.672 1 98.75 87 LEU B O 1
ATOM 3957 N N . LEU B 1 88 ? 0.578 -9.867 -19.391 1 98.88 88 LEU B N 1
ATOM 3958 C CA . LEU B 1 88 ? 1.454 -10.891 -19.953 1 98.88 88 LEU B CA 1
ATOM 3959 C C . LEU B 1 88 ? 1.162 -11.117 -21.422 1 98.88 88 LEU B C 1
ATOM 3961 O O . LEU B 1 88 ? 2.086 -11.258 -22.234 1 98.88 88 LEU B O 1
ATOM 3965 N N . LEU B 1 89 ? -0.094 -11.188 -21.75 1 98.81 89 LEU B N 1
ATOM 3966 C CA . LEU B 1 89 ? -0.465 -11.289 -23.156 1 98.81 89 LEU B CA 1
ATOM 3967 C C . LEU B 1 89 ? 0.016 -10.062 -23.938 1 98.81 89 LEU B C 1
ATOM 3969 O O . LEU B 1 89 ? 0.554 -10.195 -25.031 1 98.81 89 LEU B O 1
ATOM 3973 N N . HIS B 1 90 ? -0.148 -8.875 -23.312 1 98.19 90 HIS B N 1
ATOM 3974 C CA . HIS B 1 90 ? 0.322 -7.629 -23.906 1 98.19 90 HIS B CA 1
ATOM 3975 C C . HIS B 1 90 ? 1.833 -7.652 -24.109 1 98.19 90 HIS B C 1
ATOM 3977 O O . HIS B 1 90 ? 2.344 -7.07 -25.078 1 98.19 90 HIS B O 1
ATOM 3983 N N . ALA B 1 91 ? 2.572 -8.352 -23.266 1 98.19 91 ALA B N 1
ATOM 3984 C CA . ALA B 1 91 ? 4.027 -8.438 -23.312 1 98.19 91 ALA B CA 1
ATOM 3985 C C . ALA B 1 91 ? 4.488 -9.445 -24.359 1 98.19 91 ALA B C 1
ATOM 3987 O O . ALA B 1 91 ? 5.684 -9.555 -24.641 1 98.19 91 ALA B O 1
ATOM 3988 N N . GLY B 1 92 ? 3.553 -10.25 -24.906 1 98.44 92 GLY B N 1
ATOM 3989 C CA . GLY B 1 92 ? 3.896 -11.133 -26 1 98.44 92 GLY B CA 1
ATOM 3990 C C . GLY B 1 92 ? 3.895 -12.594 -25.625 1 98.44 92 GLY B C 1
ATOM 3991 O O . GLY B 1 92 ? 4.203 -13.461 -26.438 1 98.44 92 GLY B O 1
ATOM 3992 N N . PHE B 1 93 ? 3.541 -12.922 -24.422 1 98.81 93 PHE B N 1
ATOM 3993 C CA . PHE B 1 93 ? 3.406 -14.32 -24.047 1 98.81 93 PHE B CA 1
ATOM 3994 C C . PHE B 1 93 ? 2.221 -14.961 -24.766 1 98.81 93 PHE B C 1
ATOM 3996 O O . PHE B 1 93 ? 1.196 -14.305 -24.984 1 98.81 93 PHE B O 1
ATOM 4003 N N . GLU B 1 94 ? 2.369 -16.219 -25.094 1 98.69 94 GLU B N 1
ATOM 4004 C CA . GLU B 1 94 ? 1.247 -17 -25.594 1 98.69 94 GLU B CA 1
ATOM 4005 C C . GLU B 1 94 ? 0.45 -17.625 -24.453 1 98.69 94 GLU B C 1
ATOM 4007 O O . GLU B 1 94 ? 1.002 -17.906 -23.391 1 98.69 94 GLU B O 1
ATOM 4012 N N . PRO B 1 95 ? -0.832 -17.797 -24.641 1 98.62 95 PRO B N 1
ATOM 4013 C CA . PRO B 1 95 ? -1.678 -18.344 -23.578 1 98.62 95 PRO B CA 1
ATOM 4014 C C . PRO B 1 95 ? -1.116 -19.625 -22.969 1 98.62 95 PRO B C 1
ATOM 4016 O O . PRO B 1 95 ? -1.165 -19.812 -21.75 1 98.62 95 PRO B O 1
ATOM 4019 N N . GLU B 1 96 ? -0.517 -20.484 -23.766 1 98.06 96 GLU B N 1
ATOM 4020 C CA . GLU B 1 96 ? -0.013 -21.766 -23.297 1 98.06 96 GLU B CA 1
ATOM 4021 C C . GLU B 1 96 ? 1.197 -21.594 -22.391 1 98.06 96 GLU B C 1
ATOM 4023 O O . GLU B 1 96 ? 1.598 -22.516 -21.688 1 98.06 96 GLU B O 1
ATOM 4028 N N . GLU B 1 97 ? 1.809 -20.391 -22.438 1 98.69 97 GLU B N 1
ATOM 4029 C CA . GLU B 1 97 ? 2.959 -20.078 -21.594 1 98.69 97 GLU B CA 1
ATOM 4030 C C . GLU B 1 97 ? 2.518 -19.516 -20.234 1 98.69 97 GLU B C 1
ATOM 4032 O O . GLU B 1 97 ? 3.35 -19.25 -19.375 1 98.69 97 GLU B O 1
ATOM 4037 N N . LEU B 1 98 ? 1.212 -19.359 -20.062 1 98.88 98 LEU B N 1
ATOM 4038 C CA . LEU B 1 98 ? 0.689 -18.719 -18.875 1 98.88 98 LEU B CA 1
ATOM 4039 C C . LEU B 1 98 ? 0.01 -19.719 -17.953 1 98.88 98 LEU B C 1
ATOM 4041 O O . LEU B 1 98 ? -0.567 -20.703 -18.422 1 98.88 98 LEU B O 1
ATOM 4045 N N . PHE B 1 99 ? 0.111 -19.531 -16.703 1 98.88 99 PHE B N 1
ATOM 4046 C CA . PHE B 1 99 ? -0.538 -20.312 -15.656 1 98.88 99 PHE B CA 1
ATOM 4047 C C . PHE B 1 99 ? -1.256 -19.391 -14.68 1 98.88 99 PHE B C 1
ATOM 4049 O O . PHE B 1 99 ? -0.624 -18.562 -14.016 1 98.88 99 PHE B O 1
ATOM 4056 N N . PHE B 1 100 ? -2.574 -19.406 -14.68 1 98.81 100 PHE B N 1
ATOM 4057 C CA . PHE B 1 100 ? -3.365 -18.547 -13.82 1 98.81 100 PHE B CA 1
ATOM 4058 C C . PHE B 1 100 ? -3.631 -19.219 -12.477 1 98.81 100 PHE B C 1
ATOM 4060 O O . PHE B 1 100 ? -4.293 -20.25 -12.414 1 98.81 100 PHE B O 1
ATOM 4067 N N . VAL B 1 101 ? -3.086 -18.641 -11.352 1 98.31 101 VAL B N 1
ATOM 4068 C CA . VAL B 1 101 ? -3.189 -19.219 -10.008 1 98.31 101 VAL B CA 1
ATOM 4069 C C . VAL B 1 101 ? -3.891 -18.234 -9.078 1 98.31 101 VAL B C 1
ATOM 4071 O O . VAL B 1 101 ? -3.277 -17.703 -8.141 1 98.31 101 VAL B O 1
ATOM 4074 N N . PRO B 1 102 ? -5.16 -18.031 -9.242 1 97.19 102 PRO B N 1
ATOM 4075 C CA . PRO B 1 102 ? -5.895 -17.031 -8.477 1 97.19 102 PRO B CA 1
ATOM 4076 C C . PRO B 1 102 ? -6.41 -17.562 -7.141 1 97.19 102 PRO B C 1
ATOM 4078 O O . PRO B 1 102 ? -6.254 -18.75 -6.852 1 97.19 102 PRO B O 1
ATOM 4081 N N . ASN B 1 103 ? -6.926 -16.672 -6.293 1 95.94 103 ASN B N 1
ATOM 4082 C CA . ASN B 1 103 ? -7.719 -17 -5.113 1 95.94 103 ASN B CA 1
ATOM 4083 C C . ASN B 1 103 ? -8.898 -16.031 -4.945 1 95.94 103 ASN B C 1
ATOM 4085 O O . ASN B 1 103 ? -8.758 -14.828 -5.168 1 95.94 103 ASN B O 1
ATOM 4089 N N . ASN B 1 104 ? -10.047 -16.562 -4.664 1 96.56 104 ASN B N 1
ATOM 4090 C CA . ASN B 1 104 ? -11.25 -15.789 -4.359 1 96.56 104 ASN B CA 1
ATOM 4091 C C . ASN B 1 104 ? -11.648 -14.891 -5.523 1 96.56 104 ASN B C 1
ATOM 4093 O O . ASN B 1 104 ? -11.898 -13.695 -5.336 1 96.56 104 ASN B O 1
ATOM 4097 N N . VAL B 1 105 ? -11.781 -15.477 -6.676 1 97.12 105 VAL B N 1
ATOM 4098 C CA . VAL B 1 105 ? -12.039 -14.656 -7.852 1 97.12 105 VAL B CA 1
ATOM 4099 C C . VAL B 1 105 ? -13.461 -14.883 -8.344 1 97.12 105 VAL B C 1
ATOM 4101 O O . VAL B 1 105 ? -14.07 -15.906 -8.039 1 97.12 105 VAL B O 1
ATOM 4104 N N . SER B 1 106 ? -13.914 -13.938 -9.094 1 97.31 106 SER B N 1
ATOM 4105 C CA . SER B 1 106 ? -15.258 -13.953 -9.664 1 97.31 106 SER B CA 1
ATOM 4106 C C . SER B 1 106 ? -15.352 -14.898 -10.852 1 97.31 106 SER B C 1
ATOM 4108 O O . SER B 1 106 ? -14.328 -15.32 -11.398 1 97.31 106 SER B O 1
ATOM 4110 N N . GLU B 1 107 ? -16.594 -15.219 -11.172 1 97.81 107 GLU B N 1
ATOM 4111 C CA . GLU B 1 107 ? -16.844 -15.977 -12.398 1 97.81 107 GLU B CA 1
ATOM 4112 C C . GLU B 1 107 ? -16.266 -15.266 -13.617 1 97.81 107 GLU B C 1
ATOM 4114 O O . GLU B 1 107 ? -15.68 -15.906 -14.492 1 97.81 107 GLU B O 1
ATOM 4119 N N . SER B 1 108 ? -16.438 -13.961 -13.656 1 97.62 108 SER B N 1
ATOM 4120 C CA . SER B 1 108 ? -15.969 -13.195 -14.797 1 97.62 108 SER B CA 1
ATOM 4121 C C . SER B 1 108 ? -14.453 -13.289 -14.938 1 97.62 108 SER B C 1
ATOM 4123 O O . SER B 1 108 ? -13.93 -13.344 -16.062 1 97.62 108 SER B O 1
ATOM 4125 N N . GLU B 1 109 ? -13.75 -13.266 -13.852 1 97.56 109 GLU B N 1
ATOM 4126 C CA . GLU B 1 109 ? -12.297 -13.367 -13.891 1 97.56 109 GLU B CA 1
ATOM 4127 C C . GLU B 1 109 ? -11.852 -14.75 -14.367 1 97.56 109 GLU B C 1
ATOM 4129 O O . GLU B 1 109 ? -10.914 -14.867 -15.164 1 97.56 109 GLU B O 1
ATOM 4134 N N . LEU B 1 110 ? -12.508 -15.789 -13.898 1 98.38 110 LEU B N 1
ATOM 4135 C CA . LEU B 1 110 ? -12.219 -17.141 -14.375 1 98.38 110 LEU B CA 1
ATOM 4136 C C . LEU B 1 110 ? -12.523 -17.266 -15.859 1 98.38 110 LEU B C 1
ATOM 4138 O O . LEU B 1 110 ? -11.742 -17.859 -16.609 1 98.38 110 LEU B O 1
ATOM 4142 N N . LYS B 1 111 ? -13.633 -16.719 -16.234 1 98.31 111 LYS B N 1
ATOM 4143 C CA . LYS B 1 111 ? -14.055 -16.797 -17.625 1 98.31 111 LYS B CA 1
ATOM 4144 C C . LYS B 1 111 ? -13.062 -16.062 -18.531 1 98.31 111 LYS B C 1
ATOM 4146 O O . LYS B 1 111 ? -12.82 -16.5 -19.672 1 98.31 111 LYS B O 1
ATOM 4151 N N . TYR B 1 112 ? -12.531 -14.961 -18.047 1 98.44 112 TYR B N 1
ATOM 4152 C CA . TYR B 1 112 ? -11.516 -14.242 -18.812 1 98.44 112 TYR B CA 1
ATOM 4153 C C . TYR B 1 112 ? -10.328 -15.148 -19.125 1 98.44 112 TYR B C 1
ATOM 4155 O O . TYR B 1 112 ? -9.844 -15.156 -20.266 1 98.44 112 TYR B O 1
ATOM 4163 N N . ALA B 1 113 ? -9.844 -15.875 -18.125 1 98.69 113 ALA B N 1
ATOM 4164 C CA . ALA B 1 113 ? -8.742 -16.797 -18.344 1 98.69 113 ALA B CA 1
ATOM 4165 C C . ALA B 1 113 ? -9.117 -17.875 -19.344 1 98.69 113 ALA B C 1
ATOM 4167 O O . ALA B 1 113 ? -8.367 -18.141 -20.297 1 98.69 113 ALA B O 1
ATOM 4168 N N . VAL B 1 114 ? -10.305 -18.469 -19.188 1 98.5 114 VAL B N 1
ATOM 4169 C CA . VAL B 1 114 ? -10.781 -19.562 -20.047 1 98.5 114 VAL B CA 1
ATOM 4170 C C . VAL B 1 114 ? -10.914 -19.062 -21.484 1 98.5 114 VAL B C 1
ATOM 4172 O O . VAL B 1 114 ? -10.438 -19.719 -22.422 1 98.5 114 VAL B O 1
ATOM 4175 N N . ASP B 1 115 ? -11.492 -17.875 -21.625 1 98.5 115 ASP B N 1
ATOM 4176 C CA . ASP B 1 115 ? -11.734 -17.312 -22.953 1 98.5 115 ASP B CA 1
ATOM 4177 C C . ASP B 1 115 ? -10.43 -17 -23.672 1 98.5 115 ASP B C 1
ATOM 4179 O O . ASP B 1 115 ? -10.375 -16.984 -24.906 1 98.5 115 ASP B O 1
ATOM 4183 N N . ASN B 1 116 ? -9.375 -16.766 -22.953 1 98.56 116 ASN B N 1
ATOM 4184 C CA . ASN B 1 116 ? -8.078 -16.453 -23.547 1 98.56 116 ASN B CA 1
ATOM 4185 C C . ASN B 1 116 ? -7.184 -17.688 -23.609 1 98.56 116 ASN B C 1
ATOM 4187 O O . ASN B 1 116 ? -6.004 -17.578 -23.953 1 98.56 116 ASN B O 1
ATOM 4191 N N . GLY B 1 117 ? -7.68 -18.828 -23.234 1 98.5 117 GLY B N 1
ATOM 4192 C CA . GLY B 1 117 ? -6.957 -20.078 -23.375 1 98.5 117 GLY B CA 1
ATOM 4193 C C . GLY B 1 117 ? -5.898 -20.266 -22.297 1 98.5 117 GLY B C 1
ATOM 4194 O O . GLY B 1 117 ? -4.938 -21.016 -22.5 1 98.5 117 GLY B O 1
ATOM 4195 N N . VAL B 1 118 ? -6.004 -19.594 -21.172 1 98.81 118 VAL B N 1
ATOM 4196 C CA . VAL B 1 118 ? -5.023 -19.688 -20.109 1 98.81 118 VAL B CA 1
ATOM 4197 C C . VAL B 1 118 ? -5.449 -20.766 -19.109 1 98.81 118 VAL B C 1
ATOM 4199 O O . VAL B 1 118 ? -6.602 -20.797 -18.672 1 98.81 118 VAL B O 1
ATOM 4202 N N . LEU B 1 119 ? -4.574 -21.688 -18.781 1 98.69 119 LEU B N 1
ATOM 4203 C CA . LEU B 1 119 ? -4.848 -22.75 -17.812 1 98.69 119 LEU B CA 1
ATOM 4204 C C . LEU B 1 119 ? -5.051 -22.172 -16.422 1 98.69 119 LEU B C 1
ATOM 4206 O O . LEU B 1 119 ? -4.293 -21.312 -15.977 1 98.69 119 LEU B O 1
ATOM 4210 N N . VAL B 1 120 ? -6.074 -22.656 -15.727 1 98.75 120 VAL B N 1
ATOM 4211 C CA . VAL B 1 120 ? -6.441 -22.141 -14.414 1 98.75 120 VAL B CA 1
ATOM 4212 C C . VAL B 1 120 ? -6.133 -23.188 -13.344 1 98.75 120 VAL B C 1
ATOM 4214 O O . VAL B 1 120 ? -6.441 -24.359 -13.516 1 98.75 120 VAL B O 1
ATOM 4217 N N . SER B 1 121 ? -5.492 -22.781 -12.297 1 98.69 121 SER B N 1
ATOM 4218 C CA . SER B 1 121 ? -5.383 -23.562 -11.078 1 98.69 121 SER B CA 1
ATOM 4219 C C . SER B 1 121 ? -6.336 -23.047 -10 1 98.69 121 SER B C 1
ATOM 4221 O O . SER B 1 121 ? -6.18 -21.938 -9.5 1 98.69 121 SER B O 1
ATOM 4223 N N . VAL B 1 122 ? -7.297 -23.859 -9.594 1 97.94 122 VAL B N 1
ATOM 4224 C CA . VAL B 1 122 ? -8.281 -23.406 -8.609 1 97.94 122 VAL B CA 1
ATOM 4225 C C . VAL B 1 122 ? -7.727 -23.594 -7.203 1 97.94 122 VAL B C 1
ATOM 4227 O O . VAL B 1 122 ? -6.918 -24.5 -6.965 1 97.94 122 VAL B O 1
ATOM 4230 N N . ASP B 1 123 ? -8.211 -22.797 -6.312 1 96.19 123 ASP B N 1
ATOM 4231 C CA . ASP B 1 123 ? -7.684 -22.797 -4.953 1 96.19 123 ASP B CA 1
ATOM 4232 C C . ASP B 1 123 ? -8.727 -23.281 -3.955 1 96.19 123 ASP B C 1
ATOM 4234 O O . ASP B 1 123 ? -8.531 -23.203 -2.742 1 96.19 123 ASP B O 1
ATOM 4238 N N . SER B 1 124 ? -9.898 -23.688 -4.391 1 96.56 124 SER B N 1
ATOM 4239 C CA . SER B 1 124 ? -10.977 -24.188 -3.549 1 96.56 124 SER B CA 1
ATOM 4240 C C . SER B 1 124 ? -11.898 -25.109 -4.336 1 96.56 124 SER B C 1
ATOM 4242 O O . SER B 1 124 ? -11.938 -25.062 -5.566 1 96.56 124 SER B O 1
ATOM 4244 N N . LEU B 1 125 ? -12.602 -25.953 -3.576 1 97.38 125 LEU B N 1
ATOM 4245 C CA . LEU B 1 125 ? -13.594 -26.828 -4.203 1 97.38 125 LEU B CA 1
ATOM 4246 C C . LEU B 1 125 ? -14.695 -26.016 -4.863 1 97.38 125 LEU B C 1
ATOM 4248 O O . LEU B 1 125 ? -15.164 -26.344 -5.953 1 97.38 125 LEU B O 1
ATOM 4252 N N . SER B 1 126 ? -15.047 -24.922 -4.254 1 96.31 126 SER B N 1
ATOM 4253 C CA . SER B 1 126 ? -16.094 -24.062 -4.805 1 96.31 126 SER B CA 1
ATOM 4254 C C . SER B 1 126 ? -15.648 -23.453 -6.133 1 96.31 126 SER B C 1
ATOM 4256 O O . SER B 1 126 ? -16.453 -23.312 -7.059 1 96.31 126 SER B O 1
ATOM 4258 N N . GLN B 1 127 ? -14.445 -23.078 -6.238 1 97.25 127 GLN B N 1
ATOM 4259 C CA . GLN B 1 127 ? -13.922 -22.516 -7.484 1 97.25 127 GLN B CA 1
ATOM 4260 C C . GLN B 1 127 ? -13.852 -23.594 -8.57 1 97.25 127 GLN B C 1
ATOM 4262 O O . GLN B 1 127 ? -14.047 -23.297 -9.75 1 97.25 127 GLN B O 1
ATOM 4267 N N . LEU B 1 128 ? -13.531 -24.828 -8.133 1 98.44 128 LEU B N 1
ATOM 4268 C CA . LEU B 1 128 ? -13.547 -25.906 -9.102 1 98.44 128 LEU B CA 1
ATOM 4269 C C . LEU B 1 128 ? -14.945 -26.109 -9.664 1 98.44 128 LEU B C 1
ATOM 4271 O O . LEU B 1 128 ? -15.109 -26.312 -10.875 1 98.44 128 LEU B O 1
ATOM 4275 N N . GLU B 1 129 ? -15.922 -26.109 -8.758 1 98.25 129 GLU B N 1
ATOM 4276 C CA . GLU B 1 129 ? -17.312 -26.219 -9.188 1 98.25 129 GLU B CA 1
ATOM 4277 C C . GLU B 1 129 ? -17.656 -25.109 -10.188 1 98.25 129 GLU B C 1
ATOM 4279 O O . GLU B 1 129 ? -18.266 -25.391 -11.227 1 98.25 129 GLU B O 1
ATOM 4284 N N . LEU B 1 130 ? -17.281 -23.938 -9.859 1 97.94 130 LEU B N 1
ATOM 4285 C CA . LEU B 1 130 ? -17.562 -22.781 -10.711 1 97.94 130 LEU B CA 1
ATOM 4286 C C . LEU B 1 130 ? -16.859 -22.922 -12.055 1 97.94 130 LEU B C 1
ATOM 4288 O O . LEU B 1 130 ? -17.453 -22.672 -13.102 1 97.94 130 LEU B O 1
ATOM 4292 N N . LEU B 1 131 ? -15.594 -23.25 -12.023 1 98.56 131 LEU B N 1
ATOM 4293 C CA . LEU B 1 131 ? -14.836 -23.438 -13.258 1 98.56 131 LEU B CA 1
ATOM 4294 C C . LEU B 1 131 ? -15.461 -24.516 -14.125 1 98.56 131 LEU B C 1
ATOM 4296 O O . LEU B 1 131 ? -15.5 -24.391 -15.352 1 98.56 131 LEU B O 1
ATOM 4300 N N . GLY B 1 132 ? -15.883 -25.609 -13.469 1 98.56 132 GLY B N 1
ATOM 4301 C CA . GLY B 1 132 ? -16.547 -26.688 -14.195 1 98.56 132 GLY B CA 1
ATOM 4302 C C . GLY B 1 132 ? -17.766 -26.219 -14.969 1 98.56 132 GLY B C 1
ATOM 4303 O O . GLY B 1 132 ? -17.984 -26.656 -16.109 1 98.56 132 GLY B O 1
ATOM 4304 N N . LYS B 1 133 ? -18.516 -25.344 -14.359 1 98.12 133 LYS B N 1
ATOM 4305 C CA . LYS B 1 133 ? -19.719 -24.812 -15 1 98.12 133 LYS B CA 1
ATOM 4306 C C . LYS B 1 133 ? -19.375 -23.984 -16.234 1 98.12 133 LYS B C 1
ATOM 4308 O O . LYS B 1 133 ? -20.094 -24.031 -17.234 1 98.12 133 LYS B O 1
ATOM 4313 N N . ILE B 1 134 ? -18.281 -23.297 -16.219 1 97.44 134 ILE B N 1
ATOM 4314 C CA . ILE B 1 134 ? -18.031 -22.344 -17.297 1 97.44 134 ILE B CA 1
ATOM 4315 C C . ILE B 1 134 ? -17.016 -22.938 -18.281 1 97.44 134 ILE B C 1
ATOM 4317 O O . ILE B 1 134 ? -16.781 -22.391 -19.359 1 97.44 134 ILE B O 1
ATOM 4321 N N . ASN B 1 135 ? -16.375 -23.984 -17.969 1 97.88 135 ASN B N 1
ATOM 4322 C CA . ASN B 1 135 ? -15.375 -24.656 -18.781 1 97.88 135 ASN B CA 1
ATOM 4323 C C . ASN B 1 135 ? -15.633 -26.156 -18.859 1 97.88 135 ASN B C 1
ATOM 4325 O O . ASN B 1 135 ? -14.719 -26.953 -18.672 1 97.88 135 ASN B O 1
ATOM 4329 N N . THR B 1 136 ? -16.859 -26.531 -19.078 1 97.88 136 THR B N 1
ATOM 4330 C CA . THR B 1 136 ? -17.234 -27.938 -19.141 1 97.88 136 THR B CA 1
ATOM 4331 C C . THR B 1 136 ? -16.406 -28.688 -20.188 1 97.88 136 THR B C 1
ATOM 4333 O O . THR B 1 136 ? -16.234 -28.203 -21.312 1 97.88 136 THR B O 1
ATOM 4336 N N . GLY B 1 137 ? -15.852 -29.828 -19.828 1 98.25 137 GLY B N 1
ATOM 4337 C CA . GLY B 1 137 ? -15.047 -30.641 -20.734 1 98.25 137 GLY B CA 1
ATOM 4338 C C . GLY B 1 137 ? -13.617 -30.156 -20.844 1 98.25 137 GLY B C 1
ATOM 4339 O O . GLY B 1 137 ? -12.805 -30.766 -21.547 1 98.25 137 GLY B O 1
ATOM 4340 N N . GLY B 1 138 ? -13.312 -29.047 -20.125 1 98 138 GLY B N 1
ATOM 4341 C CA . GLY B 1 138 ? -11.992 -28.438 -20.234 1 98 138 GLY B CA 1
ATOM 4342 C C . GLY B 1 138 ? -11 -28.984 -19.234 1 98 138 GLY B C 1
ATOM 4343 O O . GLY B 1 138 ? -11.203 -30.078 -18.672 1 98 138 GLY B O 1
ATOM 4344 N N . LYS B 1 139 ? -9.875 -28.328 -19.078 1 98.12 139 LYS B N 1
ATOM 4345 C CA . LYS B 1 139 ? -8.797 -28.703 -18.156 1 98.12 139 LYS B CA 1
ATOM 4346 C C . LYS B 1 139 ? -8.773 -27.797 -16.938 1 98.12 139 LYS B C 1
ATOM 4348 O O . LYS B 1 139 ? -9.266 -26.672 -16.984 1 98.12 139 LYS B O 1
ATOM 4353 N N . ALA B 1 140 ? -8.281 -28.266 -15.891 1 98.19 140 ALA B N 1
ATOM 4354 C CA . ALA B 1 140 ? -8.031 -27.5 -14.68 1 98.19 140 ALA B CA 1
ATOM 4355 C C . ALA B 1 140 ? -6.824 -28.047 -13.922 1 98.19 140 ALA B C 1
ATOM 4357 O O . ALA B 1 140 ? -6.465 -29.219 -14.086 1 98.19 140 ALA B O 1
ATOM 4358 N N . ALA B 1 141 ? -6.172 -27.203 -13.281 1 98.69 141 ALA B N 1
ATOM 4359 C CA . ALA B 1 141 ? -5.242 -27.594 -12.227 1 98.69 141 ALA B CA 1
ATOM 4360 C C . ALA B 1 141 ? -5.801 -27.25 -10.844 1 98.69 141 ALA B C 1
ATOM 4362 O O . ALA B 1 141 ? -6.793 -26.531 -10.734 1 98.69 141 ALA B O 1
ATOM 4363 N N . VAL B 1 142 ? -5.234 -27.844 -9.797 1 98.56 142 VAL B N 1
ATOM 4364 C CA . VAL B 1 142 ? -5.703 -27.594 -8.438 1 98.56 142 VAL B CA 1
ATOM 4365 C C . VAL B 1 142 ? -4.52 -27.281 -7.531 1 98.56 142 VAL B C 1
ATOM 4367 O O . VAL B 1 142 ? -3.506 -27.984 -7.551 1 98.56 142 VAL B O 1
ATOM 4370 N N . ARG B 1 143 ? -4.598 -26.203 -6.828 1 98 143 ARG B N 1
ATOM 4371 C CA . ARG B 1 143 ? -3.625 -25.859 -5.793 1 98 143 ARG B CA 1
ATOM 4372 C C . ARG B 1 143 ? -3.924 -26.609 -4.5 1 98 143 ARG B C 1
ATOM 4374 O O . ARG B 1 143 ? -5.02 -26.484 -3.943 1 98 143 ARG B O 1
ATOM 4381 N N . PHE B 1 144 ? -2.986 -27.344 -4.031 1 96.62 144 PHE B N 1
ATOM 4382 C CA . PHE B 1 144 ? -3.189 -28.078 -2.789 1 96.62 144 PHE B CA 1
ATOM 4383 C C . PHE B 1 144 ? -2.393 -27.453 -1.65 1 96.62 144 PHE B C 1
ATOM 4385 O O . PHE B 1 144 ? -1.307 -26.922 -1.869 1 96.62 144 PHE B O 1
ATOM 4392 N N . ASN B 1 145 ? -2.945 -27.453 -0.531 1 92.5 145 ASN B N 1
ATOM 4393 C CA . ASN B 1 145 ? -2.309 -27.062 0.723 1 92.5 145 ASN B CA 1
ATOM 4394 C C . ASN B 1 145 ? -1.822 -28.281 1.505 1 92.5 145 ASN B C 1
ATOM 4396 O O . ASN B 1 145 ? -2.627 -29.016 2.078 1 92.5 145 ASN B O 1
ATOM 4400 N N . PRO B 1 146 ? -0.569 -28.469 1.582 1 84.44 146 PRO B N 1
ATOM 4401 C CA . PRO B 1 146 ? -0.034 -29.672 2.223 1 84.44 146 PRO B CA 1
ATOM 4402 C C . PRO B 1 146 ? -0.135 -29.625 3.744 1 84.44 146 PRO B C 1
ATOM 4404 O O . PRO B 1 146 ? 0.146 -30.625 4.418 1 84.44 146 PRO B O 1
ATOM 4407 N N . GLY B 1 147 ? -0.525 -28.5 4.309 1 80.19 147 GLY B N 1
ATOM 4408 C CA . GLY B 1 147 ? -0.641 -28.375 5.754 1 80.19 147 GLY B CA 1
ATOM 4409 C C . GLY B 1 147 ? 0.666 -28 6.426 1 80.19 147 GLY B C 1
ATOM 4410 O O . GLY B 1 147 ? 0.714 -27.828 7.645 1 80.19 147 GLY B O 1
ATOM 4411 N N . VAL B 1 148 ? 1.694 -27.875 5.652 1 77.88 148 VAL B N 1
ATOM 4412 C CA . VAL B 1 148 ? 2.986 -27.422 6.152 1 77.88 148 VAL B CA 1
ATOM 4413 C C . VAL B 1 148 ? 3.42 -26.172 5.402 1 77.88 148 VAL B C 1
ATOM 4415 O O . VAL B 1 148 ? 3.201 -26.047 4.195 1 77.88 148 VAL B O 1
ATOM 4418 N N . GLY B 1 149 ? 3.742 -25.188 6.172 1 72.5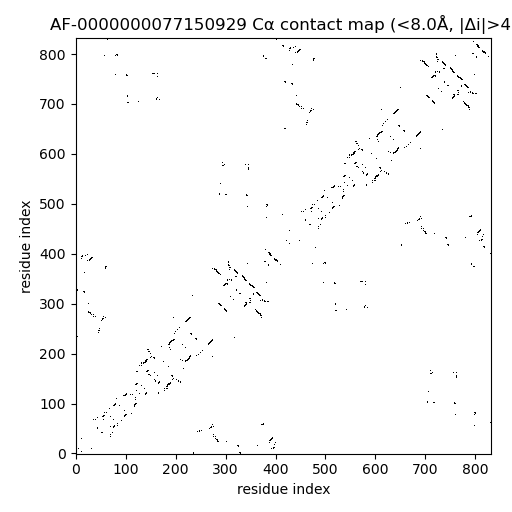 149 GLY B N 1
ATOM 4419 C CA . GLY B 1 149 ? 4.16 -23.938 5.574 1 72.5 149 GLY B CA 1
ATOM 4420 C C . GLY B 1 149 ? 5.543 -23.5 6.02 1 72.5 149 GLY B C 1
ATOM 4421 O O . GLY B 1 149 ? 6.078 -24.016 7.004 1 72.5 149 GLY B O 1
ATOM 4422 N N . ALA B 1 150 ? 6.203 -22.656 5.152 1 72.19 150 ALA B N 1
ATOM 4423 C CA . ALA B 1 150 ? 7.527 -22.125 5.457 1 72.19 150 ALA B CA 1
ATOM 4424 C C . ALA B 1 150 ? 7.656 -20.672 4.992 1 72.19 150 ALA B C 1
ATOM 4426 O O . ALA B 1 150 ? 7.074 -20.281 3.977 1 72.19 150 ALA B O 1
ATOM 4427 N N . GLY B 1 151 ? 8.266 -19.766 5.938 1 72.75 151 GLY B N 1
ATOM 4428 C CA . GLY B 1 151 ? 8.469 -18.391 5.535 1 72.75 151 GLY B CA 1
ATOM 4429 C C . GLY B 1 151 ? 9.094 -17.531 6.621 1 72.75 151 GLY B C 1
ATOM 4430 O O . GLY B 1 151 ? 9.227 -17.984 7.766 1 72.75 151 GLY B O 1
ATOM 4431 N N . HIS B 1 152 ? 9.461 -16.312 6.125 1 71.56 152 HIS B N 1
ATOM 4432 C CA . HIS B 1 152 ? 10.203 -15.438 7.02 1 71.56 152 HIS B CA 1
ATOM 4433 C C . HIS B 1 152 ? 9.266 -14.602 7.875 1 71.56 152 HIS B C 1
ATOM 4435 O O . HIS B 1 152 ? 9.695 -13.961 8.844 1 71.56 152 HIS B O 1
ATOM 4441 N N . HIS B 1 153 ? 8.055 -14.477 7.422 1 80.19 153 HIS B N 1
ATOM 4442 C CA . HIS B 1 153 ? 7.023 -13.727 8.141 1 80.19 153 HIS B CA 1
ATOM 4443 C C . HIS B 1 153 ? 5.672 -14.422 8.039 1 80.19 153 HIS B C 1
ATOM 4445 O O . HIS B 1 153 ? 5.32 -14.969 6.992 1 80.19 153 HIS B O 1
ATOM 4451 N N . GLU B 1 154 ? 4.922 -14.336 9.039 1 79.62 154 GLU B N 1
ATOM 4452 C CA . GLU B 1 154 ? 3.611 -14.984 9.062 1 79.62 154 GLU B CA 1
ATOM 4453 C C . GLU B 1 154 ? 2.732 -14.492 7.914 1 79.62 154 GLU B C 1
ATOM 4455 O O . GLU B 1 154 ? 1.971 -15.266 7.336 1 79.62 154 GLU B O 1
ATOM 4460 N N . LYS B 1 155 ? 2.965 -13.297 7.48 1 80.75 155 LYS B N 1
ATOM 4461 C CA . LYS B 1 155 ? 2.104 -12.656 6.488 1 80.75 155 LYS B CA 1
ATOM 4462 C C . LYS B 1 155 ? 2.418 -13.156 5.082 1 80.75 155 LYS B C 1
ATOM 4464 O O . LYS B 1 155 ? 1.678 -12.875 4.137 1 80.75 155 LYS B O 1
ATOM 4469 N N . VAL B 1 156 ? 3.422 -14.047 4.902 1 79.31 156 VAL B N 1
ATOM 4470 C CA . VAL B 1 156 ? 3.785 -14.523 3.57 1 79.31 156 VAL B CA 1
ATOM 4471 C C . VAL B 1 156 ? 3.941 -16.047 3.582 1 79.31 156 VAL B C 1
ATOM 4473 O O . VAL B 1 156 ? 4.504 -16.625 2.65 1 79.31 156 VAL B O 1
ATOM 4476 N N . VAL B 1 157 ? 3.559 -16.672 4.637 1 78.62 157 VAL B N 1
ATOM 4477 C CA . VAL B 1 157 ? 3.461 -18.125 4.688 1 78.62 157 VAL B CA 1
ATOM 4478 C C . VAL B 1 157 ? 2.164 -18.578 4.02 1 78.62 157 VAL B C 1
ATOM 4480 O O . VAL B 1 157 ? 1.082 -18.453 4.594 1 78.62 157 VAL B O 1
ATOM 4483 N N . THR B 1 158 ? 2.246 -19.125 2.945 1 81.5 158 THR B N 1
ATOM 4484 C CA . THR B 1 158 ? 1.079 -19.328 2.096 1 81.5 158 THR B CA 1
ATOM 4485 C C . THR B 1 158 ? 0.587 -20.766 2.188 1 81.5 158 THR B C 1
ATOM 4487 O O . THR B 1 158 ? -0.318 -21.172 1.453 1 81.5 158 THR B O 1
ATOM 4490 N N . ALA B 1 159 ? 1.178 -21.531 2.928 1 79.19 159 ALA B N 1
ATOM 4491 C CA . ALA B 1 159 ? 0.666 -22.875 3.211 1 79.19 159 ALA B CA 1
ATOM 4492 C C . ALA B 1 159 ? 0.646 -23.156 4.715 1 79.19 159 ALA B C 1
ATOM 4494 O O . ALA B 1 159 ? 1.052 -22.297 5.512 1 79.19 159 ALA B O 1
ATOM 4495 N N . GLY B 1 160 ? 0.098 -24.359 5.086 1 83.75 160 GLY B N 1
ATOM 4496 C CA . GLY B 1 160 ? -0.067 -24.672 6.496 1 83.75 160 GLY B CA 1
ATOM 4497 C C . GLY B 1 160 ? -1.517 -24.656 6.945 1 83.75 160 GLY B C 1
ATOM 4498 O O . GLY B 1 160 ? -2.418 -24.391 6.141 1 83.75 160 GLY B O 1
ATOM 4499 N N . LYS B 1 161 ? -1.703 -24.797 8.141 1 84 161 LYS B N 1
ATOM 4500 C CA . LYS B 1 161 ? -3.051 -25.016 8.664 1 84 161 LYS B CA 1
ATOM 4501 C C . LYS B 1 161 ? -3.787 -23.688 8.844 1 84 161 LYS B C 1
ATOM 4503 O O . LYS B 1 161 ? -5.012 -23.672 9 1 84 161 LYS B O 1
ATOM 4508 N N . LYS B 1 162 ? -3.082 -22.672 8.781 1 85.5 162 LYS B N 1
ATOM 4509 C CA . LYS B 1 162 ? -3.695 -21.375 9.031 1 85.5 162 LYS B CA 1
ATOM 4510 C C . LYS B 1 162 ? -3.57 -20.469 7.809 1 85.5 162 LYS B C 1
ATOM 4512 O O . LYS B 1 162 ? -3.156 -19.312 7.93 1 85.5 162 LYS B O 1
ATOM 4517 N N . THR B 1 163 ? -3.893 -21 6.672 1 89.81 163 THR B N 1
ATOM 4518 C CA . THR B 1 163 ? -3.814 -20.172 5.469 1 89.81 163 THR B CA 1
ATOM 4519 C C . THR B 1 163 ? -5.109 -20.266 4.668 1 89.81 163 THR B C 1
ATOM 4521 O O . THR B 1 163 ? -5.824 -21.266 4.746 1 89.81 163 THR B O 1
ATOM 4524 N N . LYS B 1 164 ? -5.348 -19.219 3.914 1 91.81 164 LYS B N 1
ATOM 4525 C CA . LYS B 1 164 ? -6.543 -19.109 3.08 1 91.81 164 LYS B CA 1
ATOM 4526 C C . LYS B 1 164 ? -6.359 -19.875 1.77 1 91.81 164 LYS B C 1
ATOM 4528 O O . LYS B 1 164 ? -7.285 -19.953 0.959 1 91.81 164 LYS B O 1
ATOM 4533 N N . PHE B 1 165 ? -5.168 -20.469 1.521 1 95.06 165 PHE B N 1
ATOM 4534 C CA . PHE B 1 165 ? -4.84 -20.938 0.18 1 95.06 165 PHE B CA 1
ATOM 4535 C C . PHE B 1 165 ? -4.992 -22.453 0.087 1 95.06 165 PHE B C 1
ATOM 4537 O O . PHE B 1 165 ? -4.652 -23.172 1.026 1 95.06 165 PHE B O 1
ATOM 4544 N N . GLY B 1 166 ? -5.508 -22.875 -1.08 1 95.56 166 GLY B N 1
ATOM 4545 C CA . GLY B 1 166 ? -5.371 -24.25 -1.539 1 95.56 166 GLY B CA 1
ATOM 4546 C C . GLY B 1 166 ? -6.453 -25.172 -1.004 1 95.56 166 GLY B C 1
ATOM 4547 O O . GLY B 1 166 ? -7.105 -24.859 -0.005 1 95.56 166 GLY B O 1
ATOM 4548 N N . VAL B 1 167 ? -6.633 -26.266 -1.634 1 96.06 167 VAL B N 1
ATOM 4549 C CA . VAL B 1 167 ? -7.5 -27.359 -1.234 1 96.06 167 VAL B CA 1
ATOM 4550 C C . VAL B 1 167 ? -6.742 -28.312 -0.312 1 96.06 167 VAL B C 1
ATOM 4552 O O . VAL B 1 167 ? -5.574 -28.625 -0.553 1 96.06 167 VAL B O 1
ATOM 4555 N N . ASN B 1 168 ? -7.398 -28.703 0.732 1 94.44 168 ASN B N 1
ATOM 4556 C CA . ASN B 1 168 ? -6.766 -29.672 1.62 1 94.44 168 ASN B CA 1
ATOM 4557 C C . ASN B 1 168 ? -6.414 -30.953 0.883 1 94.44 168 ASN B C 1
ATOM 4559 O O . ASN B 1 168 ? -7.176 -31.422 0.031 1 94.44 168 ASN B O 1
ATOM 4563 N N . ILE B 1 169 ? -5.297 -31.562 1.276 1 93.19 169 ILE B N 1
ATOM 4564 C CA . ILE B 1 169 ? -4.789 -32.719 0.558 1 93.19 169 ILE B CA 1
ATOM 4565 C C . ILE B 1 169 ? -5.762 -33.875 0.717 1 93.19 169 ILE B C 1
ATOM 4567 O O . ILE B 1 169 ? -5.781 -34.812 -0.112 1 93.19 169 ILE B O 1
ATOM 4571 N N . ASP B 1 170 ? -6.578 -33.906 1.75 1 93.38 170 ASP B N 1
ATOM 4572 C CA . ASP B 1 170 ? -7.516 -35 1.986 1 93.38 170 ASP B CA 1
ATOM 4573 C C . ASP B 1 170 ? -8.773 -34.844 1.129 1 93.38 170 ASP B C 1
ATOM 4575 O O . ASP B 1 170 ? -9.68 -35.656 1.196 1 93.38 170 ASP B O 1
ATOM 4579 N N . CYS B 1 171 ? -8.781 -33.844 0.224 1 95.56 171 CYS B N 1
ATOM 4580 C CA . CYS B 1 171 ? -9.977 -33.562 -0.575 1 95.56 171 CYS B CA 1
ATOM 4581 C C . CYS B 1 171 ? -9.789 -34.031 -2.012 1 95.56 171 CYS B C 1
ATOM 4583 O O . CYS B 1 171 ? -10.547 -33.656 -2.9 1 95.56 171 CYS B O 1
ATOM 4585 N N . VAL B 1 172 ? -8.844 -34.906 -2.295 1 97.44 172 VAL B N 1
ATOM 4586 C CA . VAL B 1 172 ? -8.547 -35.344 -3.648 1 97.44 172 VAL B CA 1
ATOM 4587 C C . VAL B 1 172 ? -9.766 -36.031 -4.242 1 97.44 172 VAL B C 1
ATOM 4589 O O . VAL B 1 172 ? -10.109 -35.812 -5.406 1 97.44 172 VAL B O 1
ATOM 4592 N N . ASP B 1 173 ? -10.438 -36.875 -3.412 1 97.81 173 ASP B N 1
ATOM 4593 C CA . ASP B 1 173 ? -11.617 -37.562 -3.908 1 97.81 173 ASP B CA 1
ATOM 4594 C C . ASP B 1 173 ? -12.719 -36.594 -4.297 1 97.81 173 ASP B C 1
ATOM 4596 O O . ASP B 1 173 ? -13.406 -36.781 -5.305 1 97.81 173 ASP B O 1
ATOM 4600 N N . GLN B 1 174 ? -12.883 -35.562 -3.492 1 98.12 174 GLN B N 1
ATOM 4601 C CA . GLN B 1 174 ? -13.875 -34.531 -3.809 1 98.12 174 GLN B CA 1
ATOM 4602 C C . GLN B 1 174 ? -13.508 -33.812 -5.09 1 98.12 174 GLN B C 1
ATOM 4604 O O . GLN B 1 174 ? -14.383 -33.469 -5.887 1 98.12 174 GLN B O 1
ATOM 4609 N N . VAL B 1 175 ? -12.258 -33.531 -5.297 1 98.44 175 VAL B N 1
ATOM 4610 C CA . VAL B 1 175 ? -11.773 -32.906 -6.512 1 98.44 175 VAL B CA 1
ATOM 4611 C C . VAL B 1 175 ? -12.133 -33.75 -7.73 1 98.44 175 VAL B C 1
ATOM 4613 O O . VAL B 1 175 ? -12.68 -33.25 -8.711 1 98.44 175 VAL B O 1
ATOM 4616 N N . LYS B 1 176 ? -11.852 -35.062 -7.648 1 98.25 176 LYS B N 1
ATOM 4617 C CA . LYS B 1 176 ? -12.141 -36 -8.75 1 98.25 176 LYS B CA 1
ATOM 4618 C C . LYS B 1 176 ? -13.641 -36.031 -9.039 1 98.25 176 LYS B C 1
ATOM 4620 O O . LYS B 1 176 ? -14.047 -36.094 -10.195 1 98.25 176 LYS B O 1
ATOM 4625 N N . GLU B 1 177 ? -14.367 -36.031 -7.934 1 98.5 177 GLU B N 1
ATOM 4626 C CA . GLU B 1 177 ? -15.82 -36.062 -8.078 1 98.5 177 GLU B CA 1
ATOM 4627 C C . GLU B 1 177 ? -16.344 -34.844 -8.82 1 98.5 177 GLU B C 1
ATOM 4629 O O . GLU B 1 177 ? -17.125 -34.969 -9.766 1 98.5 177 GLU B O 1
ATOM 4634 N N . ILE B 1 178 ? -15.914 -33.656 -8.406 1 98.5 178 ILE B N 1
ATOM 4635 C CA . ILE B 1 178 ? -16.359 -32.406 -9.039 1 98.5 178 ILE B CA 1
ATOM 4636 C C . ILE B 1 178 ? -15.891 -32.375 -10.492 1 98.5 178 ILE B C 1
ATOM 4638 O O . ILE B 1 178 ? -16.656 -32 -11.383 1 98.5 178 ILE B O 1
ATOM 4642 N N . ALA B 1 179 ? -14.633 -32.75 -10.75 1 98.06 179 ALA B N 1
ATOM 4643 C CA . ALA B 1 179 ? -14.109 -32.781 -12.109 1 98.06 179 ALA B CA 1
ATOM 4644 C C . ALA B 1 179 ? -14.938 -33.688 -12.992 1 98.06 179 ALA B C 1
ATOM 4646 O O . ALA B 1 179 ? -15.25 -33.344 -14.141 1 98.06 179 ALA B O 1
ATOM 4647 N N . GLY B 1 180 ? -15.25 -34.875 -12.453 1 98 180 GLY B N 1
ATOM 4648 C CA . GLY B 1 180 ? -16.078 -35.844 -13.188 1 98 180 GLY B CA 1
ATOM 4649 C C . GLY B 1 180 ? -17.453 -35.281 -13.531 1 98 180 GLY B C 1
ATOM 4650 O O . GLY B 1 180 ? -17.953 -35.5 -14.633 1 98 180 GLY B O 1
ATOM 4651 N N . LYS B 1 181 ? -18.031 -34.594 -12.562 1 98.44 181 LYS B N 1
ATOM 4652 C CA . LYS B 1 181 ? -19.359 -34 -12.727 1 98.44 181 LYS B CA 1
ATOM 4653 C C . LYS B 1 181 ? -19.406 -33.125 -13.969 1 98.44 181 LYS B C 1
ATOM 4655 O O . LYS B 1 181 ? -20.438 -33.031 -14.648 1 98.44 181 LYS B O 1
ATOM 4660 N N . TYR B 1 182 ? -18.328 -32.469 -14.328 1 98.5 182 TYR B N 1
ATOM 4661 C CA . TYR B 1 182 ? -18.328 -31.5 -15.414 1 98.5 182 TYR B CA 1
ATOM 4662 C C . TYR B 1 182 ? -17.422 -31.969 -16.547 1 98.5 182 TYR B C 1
ATOM 4664 O O . TYR B 1 182 ? -17.062 -31.172 -17.438 1 98.5 182 TYR B O 1
ATOM 4672 N N . ASN B 1 183 ? -16.969 -33.25 -16.516 1 98.25 183 ASN B N 1
ATOM 4673 C CA . ASN B 1 183 ? -16.109 -33.844 -17.547 1 98.25 183 ASN B CA 1
ATOM 4674 C C . ASN B 1 183 ? -14.812 -33.062 -17.719 1 98.25 183 ASN B C 1
ATOM 4676 O O . ASN B 1 183 ? -14.367 -32.844 -18.844 1 98.25 183 ASN B O 1
ATOM 4680 N N . MET B 1 184 ? -14.281 -32.562 -16.594 1 97.81 184 MET B N 1
ATOM 4681 C CA . MET B 1 184 ? -13.023 -31.828 -16.641 1 97.81 184 MET B CA 1
ATOM 4682 C C . MET B 1 184 ? -11.836 -32.781 -16.469 1 97.81 184 MET B C 1
ATOM 4684 O O . MET B 1 184 ? -11.945 -33.781 -15.781 1 97.81 184 MET B O 1
ATOM 4688 N N . LYS B 1 185 ? -10.75 -32.5 -17.062 1 98 185 LYS B N 1
ATOM 4689 C CA . LYS B 1 185 ? -9.484 -33.156 -16.797 1 98 185 LYS B CA 1
ATOM 4690 C C . LYS B 1 185 ? -8.633 -32.375 -15.805 1 98 185 LYS B C 1
ATOM 4692 O O . LYS B 1 185 ? -8.273 -31.219 -16.062 1 98 185 LYS B O 1
ATOM 4697 N N . ILE B 1 186 ? -8.391 -32.938 -14.688 1 98.44 186 ILE B N 1
ATOM 4698 C CA . ILE B 1 186 ? -7.363 -32.375 -13.828 1 98.44 186 ILE B CA 1
ATOM 4699 C C . ILE B 1 186 ? -5.98 -32.688 -14.406 1 98.44 186 ILE B C 1
ATOM 4701 O O . ILE B 1 186 ? -5.469 -33.781 -14.258 1 98.44 186 ILE B O 1
ATOM 4705 N N . CYS B 1 187 ? -5.387 -31.703 -15.07 1 98.19 187 CYS B N 1
ATOM 4706 C CA . CYS B 1 187 ? -4.18 -31.969 -15.844 1 98.19 187 CYS B CA 1
ATOM 4707 C C . CYS B 1 187 ? -2.932 -31.625 -15.039 1 98.19 187 CYS B C 1
ATOM 4709 O O . CYS B 1 187 ? -1.815 -31.938 -15.453 1 98.19 187 CYS B O 1
ATOM 4711 N N . GLY B 1 188 ? -3.084 -31.016 -13.867 1 98.38 188 GLY B N 1
ATOM 4712 C CA . GLY B 1 188 ? -1.929 -30.672 -13.055 1 98.38 188 GLY B CA 1
ATOM 4713 C C . GLY B 1 188 ? -2.291 -30.312 -11.625 1 98.38 188 GLY B C 1
ATOM 4714 O O . GLY B 1 188 ? -3.461 -30.062 -11.32 1 98.38 188 GLY B O 1
ATOM 4715 N N . VAL B 1 189 ? -1.286 -30.281 -10.742 1 98.38 189 VAL B N 1
ATOM 4716 C CA . VAL B 1 189 ? -1.403 -29.844 -9.352 1 98.38 189 VAL B CA 1
ATOM 4717 C C . VAL B 1 189 ? -0.275 -28.859 -9.023 1 98.38 189 VAL B C 1
ATOM 4719 O O . VAL B 1 189 ? 0.796 -28.906 -9.633 1 98.38 189 VAL B O 1
ATOM 4722 N N . ASN B 1 190 ? -0.552 -27.984 -8.195 1 98.19 190 ASN B N 1
ATOM 4723 C CA . ASN B 1 190 ? 0.467 -27.031 -7.777 1 98.19 190 ASN B CA 1
ATOM 4724 C C . ASN B 1 190 ? 0.371 -26.719 -6.285 1 98.19 190 ASN B C 1
ATOM 4726 O O . ASN B 1 190 ? -0.617 -27.078 -5.637 1 98.19 190 ASN B O 1
ATOM 4730 N N . GLN B 1 191 ? 1.454 -26.094 -5.758 1 95 191 GLN B N 1
ATOM 4731 C CA . GLN B 1 191 ? 1.523 -25.625 -4.379 1 95 191 GLN B CA 1
ATOM 4732 C C . GLN B 1 191 ? 2.344 -24.344 -4.27 1 95 191 GLN B C 1
ATOM 4734 O O . GLN B 1 191 ? 3.049 -23.969 -5.211 1 95 191 GLN B O 1
ATOM 4739 N N . HIS B 1 192 ? 2.191 -23.656 -3.203 1 91.62 192 HIS B N 1
ATOM 4740 C CA . HIS B 1 192 ? 3.074 -22.578 -2.762 1 91.62 192 HIS B CA 1
ATOM 4741 C C . HIS B 1 192 ? 3.221 -22.578 -1.243 1 91.62 192 HIS B C 1
ATOM 4743 O O . HIS B 1 192 ? 2.279 -22.234 -0.525 1 91.62 192 HIS B O 1
ATOM 4749 N N . ILE B 1 193 ? 4.367 -22.891 -0.766 1 83.88 193 ILE B N 1
ATOM 4750 C CA . ILE B 1 193 ? 4.465 -23.203 0.655 1 83.88 193 ILE B CA 1
ATOM 4751 C C . ILE B 1 193 ? 5.004 -22 1.416 1 83.88 193 ILE B C 1
ATOM 4753 O O . ILE B 1 193 ? 5.035 -22 2.648 1 83.88 193 ILE B O 1
ATOM 4757 N N . GLY B 1 194 ? 5.5 -20.969 0.663 1 84.94 194 GLY B N 1
ATOM 4758 C CA . GLY B 1 194 ? 6 -19.781 1.35 1 84.94 194 GLY B CA 1
ATOM 4759 C C . GLY B 1 194 ? 7.02 -19 0.538 1 84.94 194 GLY B C 1
ATOM 4760 O O . GLY B 1 194 ? 7.016 -19.062 -0.693 1 84.94 194 GLY B O 1
ATOM 4761 N N . SER B 1 195 ? 7.684 -18.125 1.363 1 83.81 195 SER B N 1
ATOM 4762 C CA . SER B 1 195 ? 8.617 -17.219 0.706 1 83.81 195 SER B CA 1
ATOM 4763 C C . SER B 1 195 ? 9.969 -17.203 1.416 1 83.81 195 SER B C 1
ATOM 4765 O O . SER B 1 195 ? 10.047 -17.516 2.605 1 83.81 195 SER B O 1
ATOM 4767 N N . LEU B 1 196 ? 10.977 -16.906 0.675 1 85.38 196 LEU B N 1
ATOM 4768 C CA . LEU B 1 196 ? 12.32 -16.641 1.175 1 85.38 196 LEU B CA 1
ATOM 4769 C C . LEU B 1 196 ? 12.945 -17.906 1.765 1 85.38 196 LEU B C 1
ATOM 4771 O O . LEU B 1 196 ? 13.469 -17.875 2.879 1 85.38 196 LEU B O 1
ATOM 4775 N N . PHE B 1 197 ? 12.883 -18.953 1.01 1 84 197 PHE B N 1
ATOM 4776 C CA . PHE B 1 197 ? 13.602 -20.172 1.38 1 84 197 PHE B CA 1
ATOM 4777 C C . PHE B 1 197 ? 15.109 -19.984 1.194 1 84 197 PHE B C 1
ATOM 4779 O O . PHE B 1 197 ? 15.562 -19.641 0.102 1 84 197 PHE B O 1
ATOM 4786 N N . MET B 1 198 ? 15.742 -20.281 2.32 1 87.06 198 MET B N 1
ATOM 4787 C CA . MET B 1 198 ? 17.188 -20.172 2.238 1 87.06 198 MET B CA 1
ATOM 4788 C C . MET B 1 198 ? 17.859 -21.531 2.408 1 87.06 198 MET B C 1
ATOM 4790 O O . MET B 1 198 ? 19.094 -21.641 2.363 1 87.06 198 MET B O 1
ATOM 4794 N N . GLU B 1 199 ? 16.984 -22.516 2.633 1 83.31 199 GLU B N 1
ATOM 4795 C CA . GLU B 1 199 ? 17.438 -23.891 2.717 1 83.31 199 GLU B CA 1
ATOM 4796 C C . GLU B 1 199 ? 16.578 -24.812 1.862 1 83.31 199 GLU B C 1
ATOM 4798 O O . GLU B 1 199 ? 15.352 -24.688 1.852 1 83.31 199 GLU B O 1
ATOM 4803 N N . GLY B 1 200 ? 17.203 -25.734 1.273 1 82 200 GLY B N 1
ATOM 4804 C CA . GLY B 1 200 ? 16.531 -26.547 0.268 1 82 200 GLY B CA 1
ATOM 4805 C C . GLY B 1 200 ? 15.695 -27.672 0.863 1 82 200 GLY B C 1
ATOM 4806 O O . GLY B 1 200 ? 14.727 -28.125 0.251 1 82 200 GLY B O 1
ATOM 4807 N N . ASP B 1 201 ? 15.914 -28.062 2.105 1 83.5 201 ASP B N 1
ATOM 4808 C CA . ASP B 1 201 ? 15.32 -29.266 2.648 1 83.5 201 ASP B CA 1
ATOM 4809 C C . ASP B 1 201 ? 13.812 -29.109 2.844 1 83.5 201 ASP B C 1
ATOM 4811 O O . ASP B 1 201 ? 13.031 -30 2.523 1 83.5 201 ASP B O 1
ATOM 4815 N N . SER B 1 202 ? 13.43 -27.953 3.346 1 83.06 202 SER B N 1
ATOM 4816 C CA . SER B 1 202 ? 12.008 -27.719 3.537 1 83.06 202 SER B CA 1
ATOM 4817 C C . SER B 1 202 ? 11.266 -27.688 2.203 1 83.06 202 SER B C 1
ATOM 4819 O O . SER B 1 202 ? 10.133 -28.156 2.102 1 83.06 202 SER B O 1
ATOM 4821 N N . TYR B 1 203 ? 11.891 -27.156 1.274 1 88.75 203 TYR B N 1
ATOM 4822 C CA . TYR B 1 203 ? 11.289 -27.109 -0.056 1 88.75 203 TYR B CA 1
ATOM 4823 C C . TYR B 1 203 ? 11.148 -28.516 -0.639 1 88.75 203 TYR B C 1
ATOM 4825 O O . TYR B 1 203 ? 10.102 -28.844 -1.203 1 88.75 203 TYR B O 1
ATOM 4833 N N . ILE B 1 204 ? 12.133 -29.328 -0.449 1 90.75 204 ILE B N 1
ATOM 4834 C CA . ILE B 1 204 ? 12.148 -30.672 -0.996 1 90.75 204 ILE B CA 1
ATOM 4835 C C . ILE B 1 204 ? 11.055 -31.516 -0.335 1 90.75 204 ILE B C 1
ATOM 4837 O O . ILE B 1 204 ? 10.367 -32.281 -1.005 1 90.75 204 ILE B O 1
ATOM 4841 N N . GLU B 1 205 ? 10.883 -31.297 0.935 1 89.75 205 GLU B N 1
ATOM 4842 C CA . GLU B 1 205 ? 9.812 -32 1.633 1 89.75 205 GLU B CA 1
ATOM 4843 C C . GLU B 1 205 ? 8.438 -31.594 1.108 1 89.75 205 GLU B C 1
ATOM 4845 O O . GLU B 1 205 ? 7.539 -32.438 0.979 1 89.75 205 GLU B O 1
ATOM 4850 N N . GLY B 1 206 ? 8.32 -30.297 0.871 1 90.25 206 GLY B N 1
ATOM 4851 C CA . GLY B 1 206 ? 7.094 -29.812 0.25 1 90.25 206 GLY B CA 1
ATOM 4852 C C . GLY B 1 206 ? 6.836 -30.438 -1.112 1 90.25 206 GLY B C 1
ATOM 4853 O O . GLY B 1 206 ? 5.699 -30.797 -1.429 1 90.25 206 GLY B O 1
ATOM 4854 N N . VAL B 1 207 ? 7.879 -30.609 -1.873 1 94.38 207 VAL B N 1
ATOM 4855 C CA . VAL B 1 207 ? 7.77 -31.188 -3.205 1 94.38 207 VAL B CA 1
ATOM 4856 C C . VAL B 1 207 ? 7.328 -32.656 -3.094 1 94.38 207 VAL B C 1
ATOM 4858 O O . VAL B 1 207 ? 6.438 -33.094 -3.822 1 94.38 207 VAL B O 1
ATOM 4861 N N . LYS B 1 208 ? 7.922 -33.375 -2.178 1 94.81 208 LYS B N 1
ATOM 4862 C CA . LYS B 1 208 ? 7.559 -34.781 -1.988 1 94.81 208 LYS B CA 1
ATOM 4863 C C . LYS B 1 208 ? 6.086 -34.906 -1.611 1 94.81 208 LYS B C 1
ATOM 4865 O O . LYS B 1 208 ? 5.398 -35.812 -2.09 1 94.81 208 LYS B O 1
ATOM 4870 N N . SER B 1 209 ? 5.66 -34.031 -0.787 1 93.69 209 SER B N 1
ATOM 4871 C CA . SER B 1 209 ? 4.258 -34.031 -0.388 1 93.69 209 SER B CA 1
ATOM 4872 C C . SER B 1 209 ? 3.342 -33.781 -1.586 1 93.69 209 SER B C 1
ATOM 4874 O O . SER B 1 209 ? 2.32 -34.469 -1.732 1 93.69 209 SER B O 1
ATOM 4876 N N . LEU B 1 210 ? 3.678 -32.875 -2.43 1 96.06 210 LEU B N 1
ATOM 4877 C CA . LEU B 1 210 ? 2.873 -32.562 -3.607 1 96.06 210 LEU B CA 1
ATOM 4878 C C . LEU B 1 210 ? 2.885 -33.75 -4.594 1 96.06 210 LEU B C 1
ATOM 4880 O O . LEU B 1 210 ? 1.87 -34.031 -5.23 1 96.06 210 LEU B O 1
ATOM 4884 N N . LEU B 1 211 ? 4.035 -34.375 -4.719 1 97.19 211 LEU B N 1
ATOM 4885 C CA . LEU B 1 211 ? 4.152 -35.531 -5.609 1 97.19 211 LEU B CA 1
ATOM 4886 C C . LEU B 1 211 ? 3.262 -36.688 -5.141 1 97.19 211 LEU B C 1
ATOM 4888 O O . LEU B 1 211 ? 2.697 -37.406 -5.957 1 97.19 211 LEU B O 1
ATOM 4892 N N . SER B 1 212 ? 3.158 -36.781 -3.834 1 96.19 212 SER B N 1
ATOM 4893 C CA . SER B 1 212 ? 2.266 -37.812 -3.281 1 96.19 212 SER B CA 1
ATOM 4894 C C . SER B 1 212 ? 0.815 -37.531 -3.662 1 96.19 212 SER B C 1
ATOM 4896 O O . SER B 1 212 ? 0.032 -38.469 -3.855 1 96.19 212 SER B O 1
ATOM 4898 N N . VAL B 1 213 ? 0.426 -36.281 -3.738 1 96.75 213 VAL B N 1
ATOM 4899 C CA . VAL B 1 213 ? -0.908 -35.906 -4.184 1 96.75 213 VAL B CA 1
ATOM 4900 C C . VAL B 1 213 ? -1.06 -36.188 -5.676 1 96.75 213 VAL B C 1
ATOM 4902 O O . VAL B 1 213 ? -2.068 -36.75 -6.109 1 96.75 213 VAL B O 1
ATOM 4905 N N . ALA B 1 214 ? -0.068 -35.812 -6.438 1 97.5 214 ALA B N 1
ATOM 4906 C CA . ALA B 1 214 ? -0.088 -36 -7.891 1 97.5 214 ALA B CA 1
ATOM 4907 C C . ALA B 1 214 ? -0.284 -37.469 -8.266 1 97.5 214 ALA B C 1
ATOM 4909 O O . ALA B 1 214 ? -0.966 -37.75 -9.25 1 97.5 214 ALA B O 1
ATOM 4910 N N . GLU B 1 215 ? 0.263 -38.344 -7.461 1 96 215 GLU B N 1
ATOM 4911 C CA . GLU B 1 215 ? 0.214 -39.781 -7.727 1 96 215 GLU B CA 1
ATOM 4912 C C . GLU B 1 215 ? -1.222 -40.281 -7.695 1 96 215 GLU B C 1
ATOM 4914 O O . GLU B 1 215 ? -1.518 -41.344 -8.258 1 96 215 GLU B O 1
ATOM 4919 N N . GLN B 1 216 ? -2.047 -39.531 -7.07 1 95.94 216 GLN B N 1
ATOM 4920 C CA . GLN B 1 216 ? -3.432 -39.969 -6.918 1 95.94 216 GLN B CA 1
ATOM 4921 C C . GLN B 1 216 ? -4.246 -39.656 -8.172 1 95.94 216 GLN B C 1
ATOM 4923 O O . GLN B 1 216 ? -5.395 -40.094 -8.289 1 95.94 216 GLN B O 1
ATOM 4928 N N . PHE B 1 217 ? -3.658 -38.969 -9.086 1 95.38 217 PHE B N 1
ATOM 4929 C CA . PHE B 1 217 ? -4.312 -38.656 -10.352 1 95.38 217 PHE B CA 1
ATOM 4930 C C . PHE B 1 217 ? -3.723 -39.5 -11.477 1 95.38 217 PHE B C 1
ATOM 4932 O O . PHE B 1 217 ? -2.512 -39.75 -11.523 1 95.38 217 PHE B O 1
ATOM 4939 N N . GLU B 1 218 ? -4.43 -40.188 -12.383 1 87.06 218 GLU B N 1
ATOM 4940 C CA . GLU B 1 218 ? -4 -41.188 -13.359 1 87.06 218 GLU B CA 1
ATOM 4941 C C . GLU B 1 218 ? -3.193 -40.531 -14.484 1 87.06 218 GLU B C 1
ATOM 4943 O O . GLU B 1 218 ? -2.262 -41.156 -15.016 1 87.06 218 GLU B O 1
ATOM 4948 N N . ASP B 1 219 ? -3.443 -39.344 -14.914 1 92.25 219 ASP B N 1
ATOM 4949 C CA . ASP B 1 219 ? -2.82 -38.812 -16.109 1 92.25 219 ASP B CA 1
ATOM 4950 C C . ASP B 1 219 ? -2.59 -37.312 -15.984 1 92.25 219 ASP B C 1
ATOM 4952 O O . ASP B 1 219 ? -3.035 -36.531 -16.828 1 92.25 219 ASP B O 1
ATOM 4956 N N . ILE B 1 220 ? -1.702 -37.031 -15.008 1 96.44 220 ILE B N 1
ATOM 4957 C CA . ILE B 1 220 ? -1.411 -35.594 -14.883 1 96.44 220 ILE B CA 1
ATOM 4958 C C . ILE B 1 220 ? -0.375 -35.188 -15.93 1 96.44 220 ILE B C 1
ATOM 4960 O O . ILE B 1 220 ? 0.48 -36 -16.312 1 96.44 220 ILE B O 1
ATOM 4964 N N . ASP B 1 221 ? -0.459 -33.969 -16.406 1 97.81 221 ASP B N 1
ATOM 4965 C CA . ASP B 1 221 ? 0.454 -33.438 -17.406 1 97.81 221 ASP B CA 1
ATOM 4966 C C . ASP B 1 221 ? 1.617 -32.688 -16.75 1 97.81 221 ASP B C 1
ATOM 4968 O O . ASP B 1 221 ? 2.705 -32.594 -17.328 1 97.81 221 ASP B O 1
ATOM 4972 N N . PHE B 1 222 ? 1.363 -32.156 -15.539 1 98.5 222 PHE B N 1
ATOM 4973 C CA . PHE B 1 222 ? 2.441 -31.391 -14.93 1 98.5 222 PHE B CA 1
ATOM 4974 C C . PHE B 1 222 ? 2.248 -31.281 -13.422 1 98.5 222 PHE B C 1
ATOM 4976 O O . PHE B 1 222 ? 1.147 -31.5 -12.914 1 98.5 222 PHE B O 1
ATOM 4983 N N . VAL B 1 223 ? 3.318 -30.969 -12.703 1 98.44 223 VAL B N 1
ATOM 4984 C CA . VAL B 1 223 ? 3.367 -30.562 -11.297 1 98.44 223 VAL B CA 1
ATOM 4985 C C . VAL B 1 223 ? 4.102 -29.234 -11.172 1 98.44 223 VAL B C 1
ATOM 4987 O O . VAL B 1 223 ? 5.219 -29.078 -11.68 1 98.44 223 VAL B O 1
ATOM 4990 N N . ASP B 1 224 ? 3.43 -28.266 -10.617 1 98.56 224 ASP B N 1
ATOM 4991 C CA . ASP B 1 224 ? 4.062 -27 -10.297 1 98.56 224 ASP B CA 1
ATOM 4992 C C . ASP B 1 224 ? 4.484 -26.938 -8.836 1 98.56 224 ASP B C 1
ATOM 4994 O O . ASP B 1 224 ? 3.633 -26.875 -7.941 1 98.56 224 ASP B O 1
ATOM 4998 N N . MET B 1 225 ? 5.758 -26.875 -8.625 1 96.88 225 MET B N 1
ATOM 4999 C CA . MET B 1 225 ? 6.328 -27.062 -7.293 1 96.88 225 MET B CA 1
ATOM 5000 C C . MET B 1 225 ? 6.34 -25.734 -6.523 1 96.88 225 MET B C 1
ATOM 5002 O O . MET B 1 225 ? 6.848 -25.672 -5.402 1 96.88 225 MET B O 1
ATOM 5006 N N . GLY B 1 226 ? 5.805 -24.688 -7.121 1 95.56 226 GLY B N 1
ATOM 5007 C CA . GLY B 1 226 ? 5.699 -23.391 -6.441 1 95.56 226 GLY B CA 1
ATOM 5008 C C . GLY B 1 226 ? 6.977 -22.578 -6.512 1 95.56 226 GLY B C 1
ATOM 5009 O O . GLY B 1 226 ? 7.695 -22.625 -7.516 1 95.56 226 GLY B O 1
ATOM 5010 N N . GLY B 1 227 ? 7.059 -21.672 -5.641 1 93.81 227 GLY B N 1
ATOM 5011 C CA . GLY B 1 227 ? 8.203 -20.766 -5.582 1 93.81 227 GLY B CA 1
ATOM 5012 C C . GLY B 1 227 ? 8.695 -20.516 -4.172 1 93.81 227 GLY B C 1
ATOM 5013 O O . GLY B 1 227 ? 8.797 -21.453 -3.369 1 93.81 227 GLY B O 1
ATOM 5014 N N . GLY B 1 228 ? 9.172 -19.312 -4.008 1 91.44 228 GLY B N 1
ATOM 5015 C CA . GLY B 1 228 ? 9.578 -18.922 -2.666 1 91.44 228 GLY B CA 1
ATOM 5016 C C . GLY B 1 228 ? 11.078 -18.922 -2.469 1 91.44 228 GLY B C 1
ATOM 5017 O O . GLY B 1 228 ? 11.57 -18.703 -1.357 1 91.44 228 GLY B O 1
ATOM 5018 N N . PHE B 1 229 ? 11.805 -19.078 -3.555 1 93.88 229 PHE B N 1
ATOM 5019 C CA . PHE B 1 229 ? 13.258 -19.078 -3.463 1 93.88 229 PHE B CA 1
ATOM 5020 C C . PHE B 1 229 ? 13.766 -17.75 -2.926 1 93.88 229 PHE B C 1
ATOM 5022 O O . PHE B 1 229 ? 13.352 -16.688 -3.391 1 93.88 229 PHE B O 1
ATOM 5029 N N . GLY B 1 230 ? 14.641 -17.859 -1.951 1 94.25 230 GLY B N 1
ATOM 5030 C CA . GLY B 1 230 ? 15.086 -16.656 -1.264 1 94.25 230 GLY B CA 1
ATOM 5031 C C . GLY B 1 230 ? 16.375 -16.109 -1.818 1 94.25 230 GLY B C 1
ATOM 5032 O O . GLY B 1 230 ? 17.031 -16.734 -2.652 1 94.25 230 GLY B O 1
ATOM 5033 N N . ILE B 1 231 ? 16.703 -14.914 -1.498 1 96.94 231 ILE B N 1
ATOM 5034 C CA . ILE B 1 231 ? 17.969 -14.227 -1.723 1 96.94 231 ILE B CA 1
ATOM 5035 C C . ILE B 1 231 ? 18.516 -13.688 -0.398 1 96.94 231 ILE B C 1
ATOM 5037 O O . ILE B 1 231 ? 17.766 -13.539 0.568 1 96.94 231 ILE B O 1
ATOM 5041 N N . PRO B 1 232 ? 19.797 -13.508 -0.349 1 96.81 232 PRO B N 1
ATOM 5042 C CA . PRO B 1 232 ? 20.328 -12.883 0.869 1 96.81 232 PRO B CA 1
ATOM 5043 C C . PRO B 1 232 ? 20.016 -11.391 0.943 1 96.81 232 PRO B C 1
ATOM 5045 O O . PRO B 1 232 ? 20.609 -10.602 0.2 1 96.81 232 PRO B O 1
ATOM 5048 N N . TYR B 1 233 ? 19.188 -11.008 1.877 1 97.19 233 TYR B N 1
ATOM 5049 C CA . TYR B 1 233 ? 18.891 -9.594 2.07 1 97.19 233 TYR B CA 1
ATOM 5050 C C . TYR B 1 233 ? 19.922 -8.93 2.98 1 97.19 233 TYR B C 1
ATOM 5052 O O . TYR B 1 233 ? 20.078 -7.711 2.959 1 97.19 233 TYR B O 1
ATOM 5060 N N . ASN B 1 234 ? 20.562 -9.703 3.797 1 96.44 234 ASN B N 1
ATOM 5061 C CA . ASN B 1 234 ? 21.578 -9.203 4.703 1 96.44 234 ASN B CA 1
ATOM 5062 C C . ASN B 1 234 ? 22.984 -9.492 4.172 1 96.44 234 ASN B C 1
ATOM 5064 O O . ASN B 1 234 ? 23.812 -10.07 4.879 1 96.44 234 ASN B O 1
ATOM 5068 N N . LYS B 1 235 ? 23.219 -9.023 2.963 1 95.81 235 LYS B N 1
ATOM 5069 C CA . LYS B 1 235 ? 24.516 -9.258 2.324 1 95.81 235 LYS B CA 1
ATOM 5070 C C . LYS B 1 235 ? 25.641 -8.57 3.098 1 95.81 235 LYS B C 1
ATOM 5072 O O . LYS B 1 235 ? 26.75 -9.094 3.186 1 95.81 235 LYS B O 1
ATOM 5077 N N . GLN B 1 236 ? 25.406 -7.422 3.604 1 93.56 236 GLN B N 1
ATOM 5078 C CA . GLN B 1 236 ? 26.422 -6.625 4.293 1 93.56 236 GLN B CA 1
ATOM 5079 C C . GLN B 1 236 ? 26.797 -7.258 5.625 1 93.56 236 GLN B C 1
ATOM 5081 O O . GLN B 1 236 ? 27.844 -6.926 6.199 1 93.56 236 GLN B O 1
ATOM 5086 N N . GLU B 1 237 ? 26 -8.188 6.07 1 93.5 237 GLU B N 1
ATOM 5087 C CA . GLU B 1 237 ? 26.312 -8.93 7.289 1 93.5 237 GLU B CA 1
ATOM 5088 C C . GLU B 1 237 ? 26.844 -10.328 6.961 1 93.5 237 GLU B C 1
ATOM 5090 O O . GLU B 1 237 ? 26.984 -11.164 7.855 1 93.5 237 GLU B O 1
ATOM 5095 N N . GLY B 1 238 ? 26.938 -10.656 5.75 1 93.38 238 GLY B N 1
ATOM 5096 C CA . GLY B 1 238 ? 27.594 -11.883 5.332 1 93.38 238 GLY B CA 1
ATOM 5097 C C . GLY B 1 238 ? 26.609 -13.008 5.039 1 93.38 238 GLY B C 1
ATOM 5098 O O . GLY B 1 238 ? 27.016 -14.172 4.918 1 93.38 238 GLY B O 1
ATOM 5099 N N . GLN B 1 239 ? 25.391 -12.672 4.914 1 94.25 239 GLN B N 1
ATOM 5100 C CA . GLN B 1 239 ? 24.422 -13.719 4.594 1 94.25 239 GLN B CA 1
ATOM 5101 C C . GLN B 1 239 ? 24.719 -14.352 3.24 1 94.25 239 GLN B C 1
ATOM 5103 O O . GLN B 1 239 ? 24.922 -13.648 2.248 1 94.25 239 GLN B O 1
ATOM 5108 N N . LYS B 1 240 ? 24.719 -15.633 3.195 1 92.94 240 LYS B N 1
ATOM 5109 C CA . LYS B 1 240 ? 25.062 -16.375 1.979 1 92.94 240 LYS B CA 1
ATOM 5110 C C . LYS B 1 240 ? 23.828 -16.578 1.108 1 92.94 240 LYS B C 1
ATOM 5112 O O . LYS B 1 240 ? 22.703 -16.656 1.616 1 92.94 240 LYS B O 1
ATOM 5117 N N . PRO B 1 241 ? 24.094 -16.641 -0.148 1 93.5 241 PRO B N 1
ATOM 5118 C CA . PRO B 1 241 ? 22.969 -16.969 -1.041 1 93.5 241 PRO B CA 1
ATOM 5119 C C . PRO B 1 241 ? 22.516 -18.422 -0.911 1 93.5 241 PRO B C 1
ATOM 5121 O O . PRO B 1 241 ? 23.203 -19.234 -0.265 1 93.5 241 PRO B O 1
ATOM 5124 N N . LEU B 1 242 ? 21.328 -18.656 -1.47 1 90.12 242 LEU B N 1
ATOM 5125 C CA . LEU B 1 242 ? 20.812 -20.016 -1.567 1 90.12 242 LEU B CA 1
ATOM 5126 C C . LEU B 1 242 ? 21.797 -20.922 -2.309 1 90.12 242 LEU B C 1
ATOM 5128 O O . LEU B 1 242 ? 22.344 -20.531 -3.344 1 90.12 242 LEU B O 1
ATOM 5132 N N . ASP B 1 243 ? 22.078 -22.109 -1.79 1 90.81 243 ASP B N 1
ATOM 5133 C CA . ASP B 1 243 ? 22.953 -23.078 -2.43 1 90.81 243 ASP B CA 1
ATOM 5134 C C . ASP B 1 243 ? 22.234 -23.828 -3.551 1 90.81 243 ASP B C 1
ATOM 5136 O O . ASP B 1 243 ? 21.766 -24.953 -3.363 1 90.81 243 ASP B O 1
ATOM 5140 N N . LEU B 1 244 ? 22.297 -23.281 -4.723 1 91.31 244 LEU B N 1
ATOM 5141 C CA . LEU B 1 244 ? 21.547 -23.812 -5.855 1 91.31 244 LEU B CA 1
ATOM 5142 C C . LEU B 1 244 ? 22.125 -25.141 -6.32 1 91.31 244 LEU B C 1
ATOM 5144 O O . LEU B 1 244 ? 21.406 -26 -6.824 1 91.31 244 LEU B O 1
ATOM 5148 N N . ALA B 1 245 ? 23.422 -25.266 -6.129 1 90.69 245 ALA B N 1
ATOM 5149 C CA . ALA B 1 245 ? 24.062 -26.5 -6.602 1 90.69 245 ALA B CA 1
ATOM 5150 C C . ALA B 1 245 ? 23.547 -27.703 -5.832 1 90.69 245 ALA B C 1
ATOM 5152 O O . ALA B 1 245 ? 23.125 -28.703 -6.434 1 90.69 245 ALA B O 1
ATOM 5153 N N . SER B 1 246 ? 23.594 -27.609 -4.547 1 90.62 246 SER B N 1
ATOM 5154 C CA . SER B 1 246 ? 23.109 -28.703 -3.713 1 90.62 246 SER B CA 1
ATOM 5155 C C . SER B 1 246 ? 21.609 -28.938 -3.939 1 90.62 246 SER B C 1
ATOM 5157 O O . SER B 1 246 ? 21.156 -30.078 -3.971 1 90.62 246 SER B O 1
ATOM 5159 N N . PHE B 1 247 ? 20.953 -27.922 -4.078 1 91.88 247 PHE B N 1
ATOM 5160 C CA . PHE B 1 247 ? 19.516 -27.984 -4.324 1 91.88 247 PHE B CA 1
ATOM 5161 C C . PHE B 1 247 ? 19.219 -28.703 -5.641 1 91.88 247 PHE B C 1
ATOM 5163 O O . PHE B 1 247 ? 18.344 -29.562 -5.703 1 91.88 247 PHE B O 1
ATOM 5170 N N . LYS B 1 248 ? 19.969 -28.359 -6.617 1 94.25 248 LYS B N 1
ATOM 5171 C CA . LYS B 1 248 ? 19.812 -28.922 -7.953 1 94.25 248 LYS B CA 1
ATOM 5172 C C . LYS B 1 248 ? 19.953 -30.453 -7.926 1 94.25 248 LYS B C 1
ATOM 5174 O O . LYS B 1 248 ? 19.109 -31.156 -8.477 1 94.25 248 LYS B O 1
ATOM 5179 N N . GLU B 1 249 ? 20.938 -30.906 -7.281 1 94.62 249 GLU B N 1
ATOM 5180 C CA . GLU B 1 249 ? 21.203 -32.344 -7.211 1 94.62 249 GLU B CA 1
ATOM 5181 C C . GLU B 1 249 ? 20.078 -33.062 -6.508 1 94.62 249 GLU B C 1
ATOM 5183 O O . GLU B 1 249 ? 19.547 -34.062 -7.035 1 94.62 249 GLU B O 1
ATOM 5188 N N . LYS B 1 250 ? 19.688 -32.594 -5.402 1 94.62 250 LYS B N 1
ATOM 5189 C CA . LYS B 1 250 ? 18.656 -33.25 -4.59 1 94.62 250 LYS B CA 1
ATOM 5190 C C . LYS B 1 250 ? 17.312 -33.219 -5.289 1 94.62 250 LYS B C 1
ATOM 5192 O O . LYS B 1 250 ? 16.625 -34.25 -5.348 1 94.62 250 LYS B O 1
ATOM 5197 N N . LEU B 1 251 ? 16.953 -32.125 -5.844 1 95.88 251 LEU B N 1
ATOM 5198 C CA . LEU B 1 251 ? 15.656 -32 -6.492 1 95.88 251 LEU B CA 1
ATOM 5199 C C . LEU B 1 251 ? 15.586 -32.844 -7.762 1 95.88 251 LEU B C 1
ATOM 5201 O O . LEU B 1 251 ? 14.57 -33.469 -8.031 1 95.88 251 LEU B O 1
ATOM 5205 N N . THR B 1 252 ? 16.688 -32.844 -8.523 1 97.5 252 THR B N 1
ATOM 5206 C CA . THR B 1 252 ? 16.75 -33.656 -9.727 1 97.5 252 THR B CA 1
ATOM 5207 C C . THR B 1 252 ? 16.5 -35.125 -9.398 1 97.5 252 THR B C 1
ATOM 5209 O O . THR B 1 252 ? 15.719 -35.812 -10.086 1 97.5 252 THR B O 1
ATOM 5212 N N . GLN B 1 253 ? 17.125 -35.531 -8.336 1 96.88 253 GLN B N 1
ATOM 5213 C CA . GLN B 1 253 ? 17 -36.906 -7.93 1 96.88 253 GLN B CA 1
ATOM 5214 C C . GLN B 1 253 ? 15.547 -37.25 -7.555 1 96.88 253 GLN B C 1
ATOM 5216 O O . GLN B 1 253 ? 15.016 -38.281 -7.957 1 96.88 253 GLN B O 1
ATOM 5221 N N . VAL B 1 254 ? 14.93 -36.406 -6.848 1 96.94 254 VAL B N 1
ATOM 5222 C CA . VAL B 1 254 ? 13.547 -36.594 -6.402 1 96.94 254 VAL B CA 1
ATOM 5223 C C . VAL B 1 254 ? 12.617 -36.656 -7.609 1 96.94 254 VAL B C 1
ATOM 5225 O O . VAL B 1 254 ? 11.766 -37.562 -7.691 1 96.94 254 VAL B O 1
ATOM 5228 N N . LEU B 1 255 ? 12.773 -35.812 -8.633 1 98 255 LEU B N 1
ATOM 5229 C CA . LEU B 1 255 ? 11.898 -35.719 -9.797 1 98 255 LEU B CA 1
ATOM 5230 C C . LEU B 1 255 ? 12.07 -36.938 -10.695 1 98 255 LEU B C 1
ATOM 5232 O O . LEU B 1 255 ? 11.078 -37.531 -11.156 1 98 255 LEU B O 1
ATOM 5236 N N . GLU B 1 256 ? 13.312 -37.312 -10.898 1 97.5 256 GLU B N 1
ATOM 5237 C CA . GLU B 1 256 ? 13.594 -38.469 -11.758 1 97.5 256 GLU B CA 1
ATOM 5238 C C . GLU B 1 256 ? 13.055 -39.75 -11.141 1 97.5 256 GLU B C 1
ATOM 5240 O O . GLU B 1 256 ? 12.406 -40.531 -11.828 1 97.5 256 GLU B O 1
ATOM 5245 N N . GLN B 1 257 ? 13.336 -39.906 -9.844 1 97.19 257 GLN B N 1
ATOM 5246 C CA . GLN B 1 257 ? 12.852 -41.094 -9.164 1 97.19 257 GLN B CA 1
ATOM 5247 C C . GLN B 1 257 ? 11.336 -41.188 -9.203 1 97.19 257 GLN B C 1
ATOM 5249 O O . GLN B 1 257 ? 10.773 -42.25 -9.422 1 97.19 257 GLN B O 1
ATOM 5254 N N . TRP B 1 258 ? 10.719 -40.094 -9 1 97.25 258 TRP B N 1
ATOM 5255 C CA . TRP B 1 258 ? 9.258 -40.094 -8.969 1 97.25 258 TRP B CA 1
ATOM 5256 C C . TRP B 1 258 ? 8.688 -40.375 -10.352 1 97.25 258 TRP B C 1
ATOM 5258 O O . TRP B 1 258 ? 7.734 -41.156 -10.484 1 97.25 258 TRP B O 1
ATOM 5268 N N . THR B 1 259 ? 9.172 -39.781 -11.43 1 97 259 THR B N 1
ATOM 5269 C CA . THR B 1 259 ? 8.633 -39.969 -12.773 1 97 259 THR B CA 1
ATOM 5270 C C . THR B 1 259 ? 8.875 -41.406 -13.25 1 97 259 THR B C 1
ATOM 5272 O O . THR B 1 259 ? 8.07 -41.969 -14.008 1 97 259 THR B O 1
ATOM 5275 N N . ASP B 1 260 ? 10.008 -41.969 -12.844 1 96.44 260 ASP B N 1
ATOM 5276 C CA . ASP B 1 260 ? 10.266 -43.375 -13.164 1 96.44 260 ASP B CA 1
ATOM 5277 C C . ASP B 1 260 ? 9.195 -44.281 -12.562 1 96.44 260 ASP B C 1
ATOM 5279 O O . ASP B 1 260 ? 8.727 -45.219 -13.211 1 96.44 260 ASP B O 1
ATOM 5283 N N . LYS B 1 261 ? 8.875 -43.938 -11.359 1 96 261 LYS B N 1
ATOM 5284 C CA . LYS B 1 261 ? 7.84 -44.719 -10.68 1 96 261 LYS B CA 1
ATOM 5285 C C . LYS B 1 261 ? 6.465 -44.438 -11.281 1 96 261 LYS B C 1
ATOM 5287 O O . LYS B 1 261 ? 5.656 -45.344 -11.445 1 96 261 LYS B O 1
ATOM 5292 N N . TYR B 1 262 ? 6.16 -43.156 -11.539 1 95.69 262 TYR B N 1
ATOM 5293 C CA . TYR B 1 262 ? 4.883 -42.719 -12.094 1 95.69 262 TYR B CA 1
ATOM 5294 C C . TYR B 1 262 ? 4.691 -43.25 -13.508 1 95.69 262 TYR B C 1
ATOM 5296 O O . TYR B 1 262 ? 3.559 -43.469 -13.945 1 95.69 262 TYR B O 1
ATOM 5304 N N . GLY B 1 263 ? 5.77 -43.5 -14.305 1 94.94 263 GLY B N 1
ATOM 5305 C CA . GLY B 1 263 ? 5.727 -44.125 -15.617 1 94.94 263 GLY B CA 1
ATOM 5306 C C . GLY B 1 263 ? 5.496 -43.125 -16.734 1 94.94 263 GLY B C 1
ATOM 5307 O O . GLY B 1 263 ? 5.215 -43.5 -17.875 1 94.94 263 GLY B O 1
ATOM 5308 N N . LYS B 1 264 ? 5.57 -41.844 -16.453 1 95.06 264 LYS B N 1
ATOM 5309 C CA . LYS B 1 264 ? 5.367 -40.781 -17.422 1 95.06 264 LYS B CA 1
ATOM 5310 C C . LYS B 1 264 ? 6.262 -39.594 -17.125 1 95.06 264 LYS B C 1
ATOM 5312 O O . LYS B 1 264 ? 6.336 -39.125 -15.977 1 95.06 264 LYS B O 1
ATOM 5317 N N . LYS B 1 265 ? 6.988 -39.125 -18.109 1 96.31 265 LYS B N 1
ATOM 5318 C CA . LYS B 1 265 ? 7.773 -37.906 -17.969 1 96.31 265 LYS B CA 1
ATOM 5319 C C . LYS B 1 265 ? 6.891 -36.688 -18.094 1 96.31 265 LYS B C 1
ATOM 5321 O O . LYS B 1 265 ? 6.594 -36.219 -19.203 1 96.31 265 LYS B O 1
ATOM 5326 N N . ILE B 1 266 ? 6.551 -36.156 -17.016 1 97.56 266 ILE B N 1
ATOM 5327 C CA . ILE B 1 266 ? 5.637 -35.031 -17 1 97.56 266 ILE B CA 1
ATOM 5328 C C . ILE B 1 266 ? 6.434 -33.719 -16.969 1 97.56 266 ILE B C 1
ATOM 5330 O O . ILE B 1 266 ? 7.66 -33.75 -16.859 1 97.56 266 ILE B O 1
ATOM 5334 N N . LEU B 1 267 ? 5.754 -32.625 -17.141 1 98.44 267 LEU B N 1
ATOM 5335 C CA . LEU B 1 267 ? 6.352 -31.297 -17.016 1 98.44 267 LEU B CA 1
ATOM 5336 C C . LEU B 1 267 ? 6.41 -30.859 -15.562 1 98.44 267 LEU B C 1
ATOM 5338 O O . LEU B 1 267 ? 5.426 -31 -14.828 1 98.44 267 LEU B O 1
ATOM 5342 N N . PHE B 1 268 ? 7.578 -30.469 -15.086 1 98.62 268 PHE B N 1
ATOM 5343 C CA . PHE B 1 268 ? 7.699 -29.828 -13.781 1 98.62 268 PHE B CA 1
ATOM 5344 C C . PHE B 1 268 ? 7.871 -28.328 -13.93 1 98.62 268 PHE B C 1
ATOM 5346 O O . PHE B 1 268 ? 8.57 -27.859 -14.828 1 98.62 268 PHE B O 1
ATOM 5353 N N . LYS B 1 269 ? 7.18 -27.578 -13.102 1 98.56 269 LYS B N 1
ATOM 5354 C CA . LYS B 1 269 ? 7.234 -26.109 -13.109 1 98.56 269 LYS B CA 1
ATOM 5355 C C . LYS B 1 269 ? 7.594 -25.578 -11.734 1 98.56 269 LYS B C 1
ATOM 5357 O O . LYS B 1 269 ? 7.453 -26.266 -10.727 1 98.56 269 LYS B O 1
ATOM 5362 N N . THR B 1 270 ? 8.133 -24.406 -11.68 1 97.81 270 THR B N 1
ATOM 5363 C CA . THR B 1 270 ? 8.289 -23.594 -10.477 1 97.81 270 THR B CA 1
ATOM 5364 C C . THR B 1 270 ? 7.77 -22.172 -10.711 1 97.81 270 THR B C 1
ATOM 5366 O O . THR B 1 270 ? 7.457 -21.797 -11.844 1 97.81 270 THR B O 1
ATOM 5369 N N . GLU B 1 271 ? 7.613 -21.438 -9.625 1 98.06 271 GLU B N 1
ATOM 5370 C CA . GLU B 1 271 ? 7.066 -20.078 -9.711 1 98.06 271 GLU B CA 1
ATOM 5371 C C . GLU B 1 271 ? 7.984 -19.062 -9.031 1 98.06 271 GLU B C 1
ATOM 5373 O O . GLU B 1 271 ? 7.566 -18.344 -8.125 1 98.06 271 GLU B O 1
ATOM 5378 N N . PRO B 1 272 ? 9.234 -18.969 -9.516 1 97.81 272 PRO B N 1
ATOM 5379 C CA . PRO B 1 272 ? 10.125 -17.984 -8.898 1 97.81 272 PRO B CA 1
ATOM 5380 C C . PRO B 1 272 ? 9.711 -16.547 -9.195 1 97.81 272 PRO B C 1
ATOM 5382 O O . PRO B 1 272 ? 9.438 -16.203 -10.352 1 97.81 272 PRO B O 1
ATOM 5385 N N . GLY B 1 273 ? 9.555 -15.703 -8.164 1 97.94 273 GLY B N 1
ATOM 5386 C CA . GLY B 1 273 ? 9.359 -14.273 -8.273 1 97.94 273 GLY B CA 1
ATOM 5387 C C . GLY B 1 273 ? 10.508 -13.469 -7.676 1 97.94 273 GLY B C 1
ATOM 5388 O O . GLY B 1 273 ? 11.367 -12.969 -8.406 1 97.94 273 GLY B O 1
ATOM 5389 N N . ARG B 1 274 ? 10.648 -13.633 -6.391 1 97.81 274 ARG B N 1
ATOM 5390 C CA . ARG B 1 274 ? 11.664 -12.906 -5.629 1 97.81 274 ARG B CA 1
ATOM 5391 C C . ARG B 1 274 ? 13.062 -13.195 -6.168 1 97.81 274 ARG B C 1
ATOM 5393 O O . ARG B 1 274 ? 13.828 -12.266 -6.445 1 97.81 274 ARG B O 1
ATOM 5400 N N . TYR B 1 275 ? 13.383 -14.445 -6.301 1 97.69 275 TYR B N 1
ATOM 5401 C CA . TYR B 1 275 ? 14.734 -14.828 -6.695 1 97.69 275 TYR B CA 1
ATOM 5402 C C . TYR B 1 275 ? 15.117 -14.18 -8.016 1 97.69 275 TYR B C 1
ATOM 5404 O O . TYR B 1 275 ? 16.266 -13.773 -8.203 1 97.69 275 TYR B O 1
ATOM 5412 N N . ILE B 1 276 ? 14.18 -14.047 -8.867 1 98.56 276 ILE B N 1
ATOM 5413 C CA . ILE B 1 276 ? 14.445 -13.594 -10.227 1 98.56 276 ILE B CA 1
ATOM 5414 C C . ILE B 1 276 ? 14.758 -12.094 -10.219 1 98.56 276 ILE B C 1
ATOM 5416 O O . ILE B 1 276 ? 15.734 -11.648 -10.828 1 98.56 276 ILE B O 1
ATOM 5420 N N . VAL B 1 277 ? 13.992 -11.328 -9.477 1 98.88 277 VAL B N 1
ATOM 5421 C CA . VAL B 1 277 ? 14.023 -9.914 -9.82 1 98.88 277 VAL B CA 1
ATOM 5422 C C . VAL B 1 277 ? 14.539 -9.109 -8.625 1 98.88 277 VAL B C 1
ATOM 5424 O O . VAL B 1 277 ? 14.953 -7.957 -8.773 1 98.88 277 VAL B O 1
ATOM 5427 N N . ALA B 1 278 ? 14.578 -9.633 -7.438 1 98.75 278 ALA B N 1
ATOM 5428 C CA . ALA B 1 278 ? 14.852 -8.852 -6.23 1 98.75 278 ALA B CA 1
ATOM 5429 C C . ALA B 1 278 ? 16.219 -8.18 -6.301 1 98.75 278 ALA B C 1
ATOM 5431 O O . ALA B 1 278 ? 16.328 -6.965 -6.152 1 98.75 278 ALA B O 1
ATOM 5432 N N . GLU B 1 279 ? 17.25 -8.945 -6.617 1 98.69 279 GLU B N 1
ATOM 5433 C CA . GLU B 1 279 ? 18.625 -8.453 -6.551 1 98.69 279 GLU B CA 1
ATOM 5434 C C . GLU B 1 279 ? 18.953 -7.562 -7.746 1 98.69 279 GLU B C 1
ATOM 5436 O O . GLU B 1 279 ? 19.969 -6.863 -7.75 1 98.69 279 GLU B O 1
ATOM 5441 N N . SER B 1 280 ? 18.062 -7.57 -8.727 1 98.81 280 SER B N 1
ATOM 5442 C CA . SER B 1 280 ? 18.312 -6.754 -9.914 1 98.81 280 SER B CA 1
ATOM 5443 C C . SER B 1 280 ? 17.781 -5.332 -9.727 1 98.81 280 SER B C 1
ATOM 5445 O O . SER B 1 280 ? 18 -4.473 -10.586 1 98.81 280 SER B O 1
ATOM 5447 N N . GLY B 1 281 ? 17.156 -5.051 -8.609 1 98.88 281 GLY B N 1
ATOM 5448 C CA . GLY B 1 281 ? 16.531 -3.744 -8.43 1 98.88 281 GLY B CA 1
ATOM 5449 C C . GLY B 1 281 ? 17.016 -3.018 -7.191 1 98.88 281 GLY B C 1
ATOM 5450 O O . GLY B 1 281 ? 17.172 -3.627 -6.133 1 98.88 281 GLY B O 1
ATOM 5451 N N . VAL B 1 282 ? 17.281 -1.738 -7.328 1 98.81 282 VAL B N 1
ATOM 5452 C CA . VAL B 1 282 ? 17.672 -0.843 -6.246 1 98.81 282 VAL B CA 1
ATOM 5453 C C . VAL B 1 282 ? 16.828 0.429 -6.293 1 98.81 282 VAL B C 1
ATOM 5455 O O . VAL B 1 282 ? 16.422 0.868 -7.371 1 98.81 282 VAL B O 1
ATOM 5458 N N . ILE B 1 283 ? 16.531 0.952 -5.094 1 98.94 283 ILE B N 1
ATOM 5459 C CA . ILE B 1 283 ? 15.906 2.271 -5.02 1 98.94 283 ILE B CA 1
ATOM 5460 C C . ILE B 1 283 ? 16.969 3.314 -4.648 1 98.94 283 ILE B C 1
ATOM 5462 O O . ILE B 1 283 ? 17.719 3.131 -3.689 1 98.94 283 ILE B O 1
ATOM 5466 N N . LEU B 1 284 ? 17.047 4.344 -5.43 1 98.94 284 LEU B N 1
ATOM 5467 C CA . LEU B 1 284 ? 17.859 5.5 -5.086 1 98.94 284 LEU B CA 1
ATOM 5468 C C . LEU B 1 284 ? 17 6.645 -4.57 1 98.94 284 LEU B C 1
ATOM 5470 O O . LEU B 1 284 ? 15.914 6.898 -5.102 1 98.94 284 LEU B O 1
ATOM 5474 N N . GLY B 1 285 ? 17.438 7.293 -3.531 1 98.81 285 GLY B N 1
ATOM 5475 C CA . GLY B 1 285 ? 16.75 8.461 -2.99 1 98.81 285 GLY B CA 1
ATOM 5476 C C . GLY B 1 285 ? 17.688 9.445 -2.32 1 98.81 285 GLY B C 1
ATOM 5477 O O . GLY B 1 285 ? 18.828 9.086 -1.969 1 98.81 285 GLY B O 1
ATOM 5478 N N . ASN B 1 286 ? 17.266 10.641 -2.1 1 98.69 286 ASN B N 1
ATOM 5479 C CA . ASN B 1 286 ? 18.062 11.711 -1.505 1 98.69 286 ASN B CA 1
ATOM 5480 C C . ASN B 1 286 ? 17.797 11.836 -0.006 1 98.69 286 ASN B C 1
ATOM 5482 O O . ASN B 1 286 ? 16.672 11.633 0.452 1 98.69 286 ASN B O 1
ATOM 5486 N N . VAL B 1 287 ? 18.875 12.172 0.684 1 98.5 287 VAL B N 1
ATOM 5487 C CA . VAL B 1 287 ? 18.75 12.57 2.082 1 98.5 287 VAL B CA 1
ATOM 5488 C C . VAL B 1 287 ? 18.469 14.07 2.176 1 98.5 287 VAL B C 1
ATOM 5490 O O . VAL B 1 287 ? 19.281 14.883 1.713 1 98.5 287 VAL B O 1
ATOM 5493 N N . TYR B 1 288 ? 17.344 14.391 2.787 1 97.94 288 TYR B N 1
ATOM 5494 C CA . TYR B 1 288 ? 16.984 15.805 2.855 1 97.94 288 TYR B CA 1
ATOM 5495 C C . TYR B 1 288 ? 17.156 16.344 4.27 1 97.94 288 TYR B C 1
ATOM 5497 O O . TYR B 1 288 ? 17.266 17.562 4.465 1 97.94 288 TYR B O 1
ATOM 5505 N N . THR B 1 289 ? 17.156 15.438 5.242 1 97.06 289 THR B N 1
ATOM 5506 C CA . THR B 1 289 ? 17.297 15.891 6.621 1 97.06 289 THR B CA 1
ATOM 5507 C C . THR B 1 289 ? 18.078 14.875 7.453 1 97.06 289 THR B C 1
ATOM 5509 O O . THR B 1 289 ? 17.922 13.664 7.262 1 97.06 289 THR B O 1
ATOM 5512 N N . THR B 1 290 ? 18.953 15.344 8.312 1 96.38 290 THR B N 1
ATOM 5513 C CA . THR B 1 290 ? 19.484 14.594 9.438 1 96.38 290 THR B CA 1
ATOM 5514 C C . THR B 1 290 ? 19.156 15.297 10.758 1 96.38 290 THR B C 1
ATOM 5516 O O . THR B 1 290 ? 19.344 16.5 10.883 1 96.38 290 THR B O 1
ATOM 5519 N N . LYS B 1 291 ? 18.5 14.641 11.617 1 93.94 291 LYS B N 1
ATOM 5520 C CA . LYS B 1 291 ? 18.156 15.281 12.883 1 93.94 291 LYS B CA 1
ATOM 5521 C C . LYS B 1 291 ? 18.188 14.281 14.031 1 93.94 291 LYS B C 1
ATOM 5523 O O . LYS B 1 291 ? 18.141 13.07 13.805 1 93.94 291 LYS B O 1
ATOM 5528 N N . ALA B 1 292 ? 18.344 14.852 15.172 1 91 292 ALA B N 1
ATOM 5529 C CA . ALA B 1 292 ? 18.266 14.062 16.406 1 91 292 ALA B CA 1
ATOM 5530 C C . ALA B 1 292 ? 17.062 14.484 17.234 1 91 292 ALA B C 1
ATOM 5532 O O . ALA B 1 292 ? 16.875 15.672 17.531 1 91 292 ALA B O 1
ATOM 5533 N N . ASN B 1 293 ? 16.125 13.602 17.422 1 89.19 293 ASN B N 1
ATOM 5534 C CA . ASN B 1 293 ? 15.016 13.82 18.344 1 89.19 293 ASN B CA 1
ATOM 5535 C C . ASN B 1 293 ? 15.164 12.992 19.609 1 89.19 293 ASN B C 1
ATOM 5537 O O . ASN B 1 293 ? 15.109 11.758 19.578 1 89.19 293 ASN B O 1
ATOM 5541 N N . TYR B 1 294 ? 15.391 13.688 20.703 1 87.81 294 TYR B N 1
ATOM 5542 C CA . TYR B 1 294 ? 15.523 13.055 22.016 1 87.81 294 TYR B CA 1
ATOM 5543 C C . TYR B 1 294 ? 16.547 11.922 21.969 1 87.81 294 TYR B C 1
ATOM 5545 O O . TYR B 1 294 ? 16.266 10.812 22.422 1 87.81 294 TYR B O 1
ATOM 5553 N N . GLY B 1 295 ? 17.594 12.078 21.312 1 86.88 295 GLY B N 1
ATOM 5554 C CA . GLY B 1 295 ? 18.703 11.156 21.328 1 86.88 295 GLY B CA 1
ATOM 5555 C C . GLY B 1 295 ? 18.672 10.156 20.188 1 86.88 295 GLY B C 1
ATOM 5556 O O . GLY B 1 295 ? 19.609 9.383 20 1 86.88 295 GLY B O 1
ATOM 5557 N N . ASN B 1 296 ? 17.641 10.102 19.438 1 92.12 296 ASN B N 1
ATOM 5558 C CA . ASN B 1 296 ? 17.547 9.219 18.281 1 92.12 296 ASN B CA 1
ATOM 5559 C C . ASN B 1 296 ? 17.875 9.953 16.984 1 92.12 296 ASN B C 1
ATOM 5561 O O . ASN B 1 296 ? 17.312 11.016 16.703 1 92.12 296 ASN B O 1
ATOM 5565 N N . LYS B 1 297 ? 18.781 9.422 16.25 1 95.94 297 LYS B N 1
ATOM 5566 C CA . LYS B 1 297 ? 19.188 10.055 15 1 95.94 297 LYS B CA 1
ATOM 5567 C C . LYS B 1 297 ? 18.312 9.57 13.836 1 95.94 297 LYS B C 1
ATOM 5569 O O . LYS B 1 297 ? 18.172 8.367 13.625 1 95.94 297 LYS B O 1
ATOM 5574 N N . TYR B 1 298 ? 17.75 10.5 13.148 1 97.62 298 TYR B N 1
ATOM 5575 C CA . TYR B 1 298 ? 16.906 10.211 12 1 97.62 298 TYR B CA 1
ATOM 5576 C C . TYR B 1 298 ? 17.516 10.75 10.719 1 97.62 298 TYR B C 1
ATOM 5578 O O . TYR B 1 298 ? 18.078 11.852 10.703 1 97.62 298 TYR B O 1
ATOM 5586 N N . VAL B 1 299 ? 17.516 9.922 9.711 1 98.38 299 VAL B N 1
ATOM 5587 C CA . VAL B 1 299 ? 17.875 10.312 8.359 1 98.38 299 VAL B CA 1
ATOM 5588 C C . VAL B 1 299 ? 16.625 10.352 7.477 1 98.38 299 VAL B C 1
ATOM 5590 O O . VAL B 1 299 ? 16.078 9.305 7.133 1 98.38 299 VAL B O 1
ATOM 5593 N N . GLY B 1 300 ? 16.203 11.562 7.141 1 98.44 300 GLY B N 1
ATOM 5594 C CA . GLY B 1 300 ? 14.992 11.758 6.359 1 98.44 300 GLY B CA 1
ATOM 5595 C C . GLY B 1 300 ? 15.242 11.742 4.863 1 98.44 300 GLY B C 1
ATOM 5596 O O . GLY B 1 300 ? 16.094 12.484 4.359 1 98.44 300 GLY B O 1
ATOM 5597 N N . THR B 1 301 ? 14.469 10.914 4.137 1 98.75 301 THR B N 1
ATOM 5598 C CA . THR B 1 301 ? 14.656 10.727 2.701 1 98.75 301 THR B CA 1
ATOM 5599 C C . THR B 1 301 ? 13.336 10.891 1.96 1 98.75 301 THR B C 1
ATOM 5601 O O . THR B 1 301 ? 12.297 11.125 2.58 1 98.75 301 THR B O 1
ATOM 5604 N N . ASP B 1 302 ? 13.414 10.836 0.621 1 98.62 302 ASP B N 1
ATOM 5605 C CA . ASP B 1 302 ? 12.195 10.844 -0.178 1 98.62 302 ASP B CA 1
ATOM 5606 C C . ASP B 1 302 ? 11.742 9.422 -0.495 1 98.62 302 ASP B C 1
ATOM 5608 O O . ASP B 1 302 ? 10.898 9.211 -1.368 1 98.62 302 ASP B O 1
ATOM 5612 N N . ILE B 1 303 ? 12.344 8.438 0.189 1 98.75 303 ILE B N 1
ATOM 5613 C CA . ILE B 1 303 ? 11.898 7.055 0.046 1 98.75 303 ILE B CA 1
ATOM 5614 C C . ILE B 1 303 ? 10.875 6.723 1.129 1 98.75 303 ILE B C 1
ATOM 5616 O O . ILE B 1 303 ? 11.219 6.141 2.16 1 98.75 303 ILE B O 1
ATOM 5620 N N . GLY B 1 304 ? 9.609 7.07 0.922 1 98.44 304 GLY B N 1
ATOM 5621 C CA . GLY B 1 304 ? 8.531 6.723 1.83 1 98.44 304 GLY B CA 1
ATOM 5622 C C . GLY B 1 304 ? 7.984 5.328 1.604 1 98.44 304 GLY B C 1
ATOM 5623 O O . GLY B 1 304 ? 8.359 4.656 0.64 1 98.44 304 GLY B O 1
ATOM 5624 N N . PHE B 1 305 ? 7.078 4.914 2.504 1 98.06 305 PHE B N 1
ATOM 5625 C CA . PHE B 1 305 ? 6.547 3.564 2.338 1 98.06 305 PHE B CA 1
ATOM 5626 C C . PHE B 1 305 ? 5.645 3.486 1.113 1 98.06 305 PHE B C 1
ATOM 5628 O O . PHE B 1 305 ? 5.301 2.393 0.661 1 98.06 305 PHE B O 1
ATOM 5635 N N . ASN B 1 306 ? 5.215 4.672 0.498 1 98.38 306 ASN B N 1
ATOM 5636 C CA . ASN B 1 306 ? 4.539 4.668 -0.795 1 98.38 306 ASN B CA 1
ATOM 5637 C C . ASN B 1 306 ? 5.461 4.188 -1.91 1 98.38 306 ASN B C 1
ATOM 5639 O O . ASN B 1 306 ? 4.996 3.734 -2.957 1 98.38 306 ASN B O 1
ATOM 5643 N N . VAL B 1 307 ? 6.805 4.332 -1.689 1 98.75 307 VAL B N 1
ATOM 5644 C CA . VAL B 1 307 ? 7.82 3.912 -2.648 1 98.75 307 VAL B CA 1
ATOM 5645 C C . VAL B 1 307 ? 8.219 2.465 -2.375 1 98.75 307 VAL B C 1
ATOM 5647 O O . VAL B 1 307 ? 8.297 1.648 -3.297 1 98.75 307 VAL B O 1
ATOM 5650 N N . LEU B 1 308 ? 8.438 2.158 -1.142 1 98.81 308 LEU B N 1
ATOM 5651 C CA . LEU B 1 308 ? 8.789 0.811 -0.708 1 98.81 308 LEU B CA 1
ATOM 5652 C C . LEU B 1 308 ? 8.008 0.415 0.537 1 98.81 308 LEU B C 1
ATOM 5654 O O . LEU B 1 308 ? 8.352 0.817 1.649 1 98.81 308 LEU B O 1
ATOM 5658 N N . ALA B 1 309 ? 7.09 -0.445 0.395 1 98.12 309 ALA B N 1
ATOM 5659 C CA . ALA B 1 309 ? 6.129 -0.755 1.45 1 98.12 309 ALA B CA 1
ATOM 5660 C C . ALA B 1 309 ? 6.633 -1.889 2.338 1 98.12 309 ALA B C 1
ATOM 5662 O O . ALA B 1 309 ? 6.145 -2.078 3.453 1 98.12 309 ALA B O 1
ATOM 5663 N N . ARG B 1 310 ? 7.586 -2.641 1.95 1 97.69 310 ARG B N 1
ATOM 5664 C CA . ARG B 1 310 ? 7.941 -3.92 2.551 1 97.69 310 ARG B CA 1
ATOM 5665 C C . ARG B 1 310 ? 8.391 -3.74 3.998 1 97.69 310 ARG B C 1
ATOM 5667 O O . ARG B 1 310 ? 7.977 -4.5 4.879 1 97.69 310 ARG B O 1
ATOM 5674 N N . PRO B 1 311 ? 9.203 -2.727 4.297 1 97.75 311 PRO B N 1
ATOM 5675 C CA . PRO B 1 311 ? 9.625 -2.602 5.695 1 97.75 311 PRO B CA 1
ATOM 5676 C C . PRO B 1 311 ? 8.453 -2.367 6.645 1 97.75 311 PRO B C 1
ATOM 5678 O O . PRO B 1 311 ? 8.391 -2.98 7.715 1 97.75 311 PRO B O 1
ATOM 5681 N N . VAL B 1 312 ? 7.504 -1.55 6.234 1 95.94 312 VAL B N 1
ATOM 5682 C CA . VAL B 1 312 ? 6.402 -1.223 7.129 1 95.94 312 VAL B CA 1
ATOM 5683 C C . VAL B 1 312 ? 5.414 -2.387 7.184 1 95.94 312 VAL B C 1
ATOM 5685 O O . VAL B 1 312 ? 4.816 -2.654 8.227 1 95.94 312 VAL B O 1
ATOM 5688 N N . MET B 1 313 ? 5.262 -3.096 6.148 1 94.81 313 MET B N 1
ATOM 5689 C CA . MET B 1 313 ? 4.25 -4.145 6.062 1 94.81 313 MET B CA 1
ATOM 5690 C C . MET B 1 313 ? 4.762 -5.445 6.668 1 94.81 313 MET B C 1
ATOM 5692 O O . MET B 1 313 ? 4.004 -6.184 7.301 1 94.81 313 MET B O 1
ATOM 5696 N N . TYR B 1 314 ? 6.129 -5.734 6.449 1 93.75 314 TYR B N 1
ATOM 5697 C CA . TYR B 1 314 ? 6.625 -7.07 6.754 1 93.75 314 TYR B CA 1
ATOM 5698 C C . TYR B 1 314 ? 7.816 -7.008 7.699 1 93.75 314 TYR B C 1
ATOM 5700 O O . TYR B 1 314 ? 8.414 -8.031 8.023 1 93.75 314 TYR B O 1
ATOM 5708 N N . ASP B 1 315 ? 8.203 -5.816 8.078 1 94.5 315 ASP B N 1
ATOM 5709 C CA . ASP B 1 315 ? 9.445 -5.633 8.828 1 94.5 315 ASP B CA 1
ATOM 5710 C C . ASP B 1 315 ? 10.648 -6.156 8.039 1 94.5 315 ASP B C 1
ATOM 5712 O O . ASP B 1 315 ? 11.562 -6.742 8.609 1 94.5 315 ASP B O 1
ATOM 5716 N N . SER B 1 316 ? 10.594 -6.012 6.742 1 96.44 316 SER B N 1
ATOM 5717 C CA . SER B 1 316 ? 11.617 -6.559 5.859 1 96.44 316 SER B CA 1
ATOM 5718 C C . SER B 1 316 ? 12.922 -5.773 5.965 1 96.44 316 SER B C 1
ATOM 5720 O O . SER B 1 316 ? 12.898 -4.547 6.102 1 96.44 316 SER B O 1
ATOM 5722 N N . HIS B 1 317 ? 14.008 -6.484 5.867 1 97.69 317 HIS B N 1
ATOM 5723 C CA . HIS B 1 317 ? 15.336 -5.879 5.82 1 97.69 317 HIS B CA 1
ATOM 5724 C C . HIS B 1 317 ? 15.789 -5.648 4.383 1 97.69 317 HIS B C 1
ATOM 5726 O O . HIS B 1 317 ? 15.625 -6.527 3.529 1 97.69 317 HIS B O 1
ATOM 5732 N N . HIS B 1 318 ? 16.281 -4.543 4.117 1 98.62 318 HIS B N 1
ATOM 5733 C CA . HIS B 1 318 ? 17.047 -4.199 2.924 1 98.62 318 HIS B CA 1
ATOM 5734 C C . HIS B 1 318 ? 18.375 -3.549 3.291 1 98.62 318 HIS B C 1
ATOM 5736 O O . HIS B 1 318 ? 18.422 -2.623 4.105 1 98.62 318 HIS B O 1
ATOM 5742 N N . ASP B 1 319 ? 19.406 -4.07 2.746 1 97.94 319 ASP B N 1
ATOM 5743 C CA . ASP B 1 319 ? 20.688 -3.4 2.914 1 97.94 319 ASP B CA 1
ATOM 5744 C C . ASP B 1 319 ? 20.656 -1.987 2.338 1 97.94 319 ASP B C 1
ATOM 5746 O O . ASP B 1 319 ? 19.875 -1.706 1.42 1 97.94 319 ASP B O 1
ATOM 5750 N N . ILE B 1 320 ? 21.484 -1.109 2.904 1 98.06 320 ILE B N 1
ATOM 5751 C CA . ILE B 1 320 ? 21.547 0.276 2.453 1 98.06 320 ILE B CA 1
ATOM 5752 C C . ILE B 1 320 ? 22.984 0.63 2.078 1 98.06 320 ILE B C 1
ATOM 5754 O O . ILE B 1 320 ? 23.922 0.323 2.82 1 98.06 320 ILE B O 1
ATOM 5758 N N . GLU B 1 321 ? 23.172 1.173 0.943 1 97.56 321 GLU B N 1
ATOM 5759 C CA . GLU B 1 321 ? 24.438 1.763 0.515 1 97.56 321 GLU B CA 1
ATOM 5760 C C . GLU B 1 321 ? 24.344 3.285 0.47 1 97.56 321 GLU B C 1
ATOM 5762 O O . GLU B 1 321 ? 23.297 3.842 0.163 1 97.56 321 GLU B O 1
ATOM 5767 N N . VAL B 1 322 ? 25.422 3.977 0.822 1 97.5 322 VAL B N 1
ATOM 5768 C CA . VAL B 1 322 ? 25.469 5.434 0.894 1 97.5 322 VAL B CA 1
ATOM 5769 C C . VAL B 1 322 ? 26.438 5.973 -0.153 1 97.5 322 VAL B C 1
ATOM 5771 O O . VAL B 1 322 ? 27.547 5.461 -0.299 1 97.5 322 VAL B O 1
ATOM 5774 N N . TYR B 1 323 ? 25.953 6.973 -0.868 1 97.5 323 TYR B N 1
ATOM 5775 C CA . TYR B 1 323 ? 26.766 7.551 -1.937 1 97.5 323 TYR B CA 1
ATOM 5776 C C . TYR B 1 323 ? 26.922 9.055 -1.748 1 97.5 323 TYR B C 1
ATOM 5778 O O . TYR B 1 323 ? 25.984 9.734 -1.33 1 97.5 323 TYR B O 1
ATOM 5786 N N . ARG B 1 324 ? 28.047 9.57 -2.008 1 96.56 324 ARG B N 1
ATOM 5787 C CA . ARG B 1 324 ? 28.391 10.992 -1.986 1 96.56 324 ARG B CA 1
ATOM 5788 C C . ARG B 1 324 ? 29.281 11.359 -3.176 1 96.56 324 ARG B C 1
ATOM 5790 O O . ARG B 1 324 ? 30.25 10.664 -3.465 1 96.56 324 ARG B O 1
ATOM 5797 N N . ASN B 1 325 ? 28.891 12.367 -3.867 1 93.19 325 ASN B N 1
ATOM 5798 C CA . ASN B 1 325 ? 29.641 12.828 -5.035 1 93.19 325 ASN B CA 1
ATOM 5799 C C . ASN B 1 325 ? 29.875 11.703 -6.035 1 93.19 325 ASN B C 1
ATOM 5801 O O . ASN B 1 325 ? 30.984 11.516 -6.516 1 93.19 325 ASN B O 1
ATOM 5805 N N . GLY B 1 326 ? 28.859 10.883 -6.18 1 90.62 326 GLY B N 1
ATOM 5806 C CA . GLY B 1 326 ? 28.875 9.836 -7.184 1 90.62 326 GLY B CA 1
ATOM 5807 C C . GLY B 1 326 ? 29.672 8.617 -6.766 1 90.62 326 GLY B C 1
ATOM 5808 O O . GLY B 1 326 ? 29.828 7.672 -7.543 1 90.62 326 GLY B O 1
ATOM 5809 N N . LYS B 1 327 ? 30.125 8.578 -5.488 1 92.19 327 LYS B N 1
ATOM 5810 C CA . LYS B 1 327 ? 30.984 7.488 -5.02 1 92.19 327 LYS B CA 1
ATOM 5811 C C . LYS B 1 327 ? 30.406 6.824 -3.775 1 92.19 327 LYS B C 1
ATOM 5813 O O . LYS B 1 327 ? 29.75 7.48 -2.965 1 92.19 327 LYS B O 1
ATOM 5818 N N . PRO B 1 328 ? 30.641 5.52 -3.699 1 94.19 328 PRO B N 1
ATOM 5819 C CA . PRO B 1 328 ? 30.219 4.832 -2.48 1 94.19 328 PRO B CA 1
ATOM 5820 C C . PRO B 1 328 ? 30.984 5.293 -1.242 1 94.19 328 PRO B C 1
ATOM 5822 O O . PRO B 1 328 ? 32.188 5.539 -1.314 1 94.19 328 PRO B O 1
ATOM 5825 N N . LEU B 1 329 ? 30.203 5.473 -0.198 1 91.56 329 LEU B N 1
ATOM 5826 C CA . LEU B 1 329 ? 30.797 5.77 1.102 1 91.56 329 LEU B CA 1
ATOM 5827 C C . LEU B 1 329 ? 30.969 4.496 1.919 1 91.56 329 LEU B C 1
ATOM 5829 O O . LEU B 1 329 ? 30 3.938 2.432 1 91.56 329 LEU B O 1
ATOM 5833 N N . ASN B 1 330 ? 32.031 3.898 1.801 1 74.94 330 ASN B N 1
ATOM 5834 C CA . ASN B 1 330 ? 32.25 2.676 2.561 1 74.94 330 ASN B CA 1
ATOM 5835 C C . ASN B 1 330 ? 33.312 2.883 3.645 1 74.94 330 ASN B C 1
ATOM 5837 O O . ASN B 1 330 ? 34.438 2.352 3.549 1 74.94 330 ASN B O 1
ATOM 5841 N N . GLU B 1 331 ? 33.156 4.031 4.246 1 69.25 331 GLU B N 1
ATOM 5842 C CA . GLU B 1 331 ? 34.219 4.449 5.168 1 69.25 331 GLU B CA 1
ATOM 5843 C C . GLU B 1 331 ? 34.062 3.773 6.527 1 69.25 331 GLU B C 1
ATOM 5845 O O . GLU B 1 331 ? 33.031 3.172 6.809 1 69.25 331 GLU B O 1
ATOM 5850 N N . ALA B 1 332 ? 35 3.904 7.344 1 66.81 332 ALA B N 1
ATOM 5851 C CA . ALA B 1 332 ? 35.219 3.25 8.633 1 66.81 332 ALA B CA 1
ATOM 5852 C C . ALA B 1 332 ? 34.312 3.826 9.711 1 66.81 332 ALA B C 1
ATOM 5854 O O . ALA B 1 332 ? 33.781 3.084 10.531 1 66.81 332 ALA B O 1
ATOM 5855 N N . GLU B 1 333 ? 33.969 5.059 9.648 1 87.38 333 GLU B N 1
ATOM 5856 C CA . GLU B 1 333 ? 33.156 5.551 10.758 1 87.38 333 GLU B CA 1
ATOM 5857 C C . GLU B 1 333 ? 31.672 5.348 10.5 1 87.38 333 GLU B C 1
ATOM 5859 O O . GLU B 1 333 ? 31.172 5.652 9.414 1 87.38 333 GLU B O 1
ATOM 5864 N N . THR B 1 334 ? 31 4.648 11.453 1 93.06 334 THR B N 1
ATOM 5865 C CA . THR B 1 334 ? 29.578 4.348 11.328 1 93.06 334 THR B CA 1
ATOM 5866 C C . THR B 1 334 ? 28.797 4.902 12.523 1 93.06 334 THR B C 1
ATOM 5868 O O . THR B 1 334 ? 29.391 5.262 13.547 1 93.06 334 THR B O 1
ATOM 5871 N N . GLU B 1 335 ? 27.594 5.125 12.375 1 94.25 335 GLU B N 1
ATOM 5872 C CA . GLU B 1 335 ? 26.656 5.484 13.438 1 94.25 335 GLU B CA 1
ATOM 5873 C C . GLU B 1 335 ? 25.328 4.766 13.273 1 94.25 335 GLU B C 1
ATOM 5875 O O . GLU B 1 335 ? 24.984 4.316 12.172 1 94.25 335 GLU B O 1
ATOM 5880 N N . GLU B 1 336 ? 24.625 4.645 14.414 1 96.38 336 GLU B N 1
ATOM 5881 C CA . GLU B 1 336 ? 23.297 4.055 14.391 1 96.38 336 GLU B CA 1
ATOM 5882 C C . GLU B 1 336 ? 22.234 5.098 14.047 1 96.38 336 GLU B C 1
ATOM 5884 O O . GLU B 1 336 ? 22.141 6.141 14.695 1 96.38 336 GLU B O 1
ATOM 5889 N N . VAL B 1 337 ? 21.5 4.859 13 1 97.75 337 VAL B N 1
ATOM 5890 C CA . VAL B 1 337 ? 20.5 5.832 12.562 1 97.75 337 VAL B CA 1
ATOM 5891 C C . VAL B 1 337 ? 19.203 5.113 12.18 1 97.75 337 VAL B C 1
ATOM 5893 O O . VAL B 1 337 ? 19.219 3.91 11.906 1 97.75 337 VAL B O 1
ATOM 5896 N N . THR B 1 338 ? 18.094 5.793 12.266 1 98.25 338 THR B N 1
ATOM 5897 C CA . THR B 1 338 ? 16.828 5.375 11.695 1 98.25 338 THR B CA 1
ATOM 5898 C C . THR B 1 338 ? 16.547 6.121 10.391 1 98.25 338 THR B C 1
ATOM 5900 O O . THR B 1 338 ? 16.438 7.352 10.391 1 98.25 338 THR B O 1
ATOM 5903 N N . VAL B 1 339 ? 16.5 5.355 9.281 1 98.75 339 VAL B N 1
ATOM 5904 C CA . VAL B 1 339 ? 16.219 5.93 7.965 1 98.75 339 VAL B CA 1
ATOM 5905 C C . VAL B 1 339 ? 14.719 6.004 7.75 1 98.75 339 VAL B C 1
ATOM 5907 O O . VAL B 1 339 ? 14.016 5 7.867 1 98.75 339 VAL B O 1
ATOM 5910 N N . VAL B 1 340 ? 14.203 7.207 7.453 1 98.5 340 VAL B N 1
ATOM 5911 C CA . VAL B 1 340 ? 12.766 7.418 7.367 1 98.5 340 VAL B CA 1
ATOM 5912 C C . VAL B 1 340 ? 12.422 8.102 6.047 1 98.5 340 VAL B C 1
ATOM 5914 O O . VAL B 1 340 ? 13.297 8.664 5.387 1 98.5 340 VAL B O 1
ATOM 5917 N N . GLY B 1 341 ? 11.156 7.941 5.645 1 98.38 341 GLY B N 1
ATOM 5918 C CA . GLY B 1 341 ? 10.688 8.562 4.414 1 98.38 341 GLY B CA 1
ATOM 5919 C C . GLY B 1 341 ? 9.969 9.875 4.645 1 98.38 341 GLY B C 1
ATOM 5920 O O . GLY B 1 341 ? 10.133 10.508 5.691 1 98.38 341 GLY B O 1
ATOM 5921 N N . ASN B 1 342 ? 9.234 10.344 3.611 1 98.31 342 ASN B N 1
ATOM 5922 C CA . ASN B 1 342 ? 8.594 11.648 3.629 1 98.31 342 ASN B CA 1
ATOM 5923 C C . ASN B 1 342 ? 7.07 11.523 3.699 1 98.31 342 ASN B C 1
ATOM 5925 O O . ASN B 1 342 ? 6.348 12.461 3.367 1 98.31 342 ASN B O 1
ATOM 5929 N N . ILE B 1 343 ? 6.57 10.305 4.059 1 97.56 343 ILE B N 1
ATOM 5930 C CA . ILE B 1 343 ? 5.152 10.125 4.34 1 97.56 343 ILE B CA 1
ATOM 5931 C C . ILE B 1 343 ? 4.848 10.578 5.766 1 97.56 343 ILE B C 1
ATOM 5933 O O . ILE B 1 343 ? 5.605 10.281 6.691 1 97.56 343 ILE B O 1
ATOM 5937 N N . CYS B 1 344 ? 3.787 11.266 5.93 1 93.5 344 CYS B N 1
ATOM 5938 C CA . CYS B 1 344 ? 3.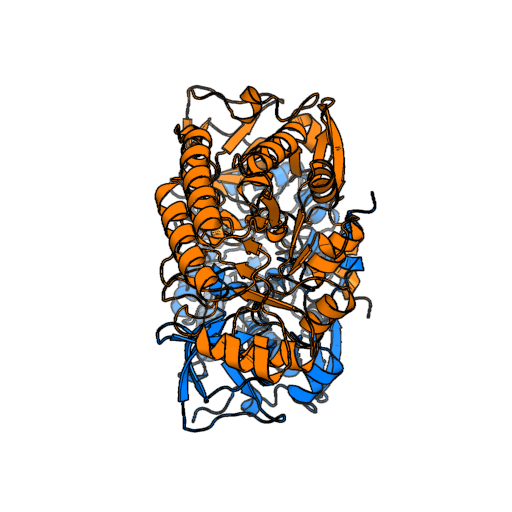447 11.828 7.23 1 93.5 344 CYS B CA 1
ATOM 5939 C C . CYS B 1 344 ? 2.822 10.773 8.133 1 93.5 344 CYS B C 1
ATOM 5941 O O . CYS B 1 344 ? 1.709 10.953 8.633 1 93.5 344 CYS B O 1
ATOM 5943 N N . GLU B 1 345 ? 3.477 9.727 8.336 1 94.06 345 GLU B N 1
ATOM 5944 C CA . GLU B 1 345 ? 3.164 8.641 9.25 1 94.06 345 GLU B CA 1
ATOM 5945 C C . GLU B 1 345 ? 4.398 8.211 10.039 1 94.06 345 GLU B C 1
ATOM 5947 O O . GLU B 1 345 ? 5.492 8.102 9.477 1 94.06 345 GLU B O 1
ATOM 5952 N N . SER B 1 346 ? 4.207 7.934 11.289 1 92.5 346 SER B N 1
ATOM 5953 C CA . SER B 1 346 ? 5.324 7.543 12.148 1 92.5 346 SER B CA 1
ATOM 5954 C C . SER B 1 346 ? 5.938 6.223 11.695 1 92.5 346 SER B C 1
ATOM 5956 O O . SER B 1 346 ? 7.133 5.988 11.883 1 92.5 346 SER B O 1
ATOM 5958 N N . GLY B 1 347 ? 5.113 5.398 11.039 1 94.12 347 GLY B N 1
ATOM 5959 C CA . GLY B 1 347 ? 5.57 4.09 10.609 1 94.12 347 GLY B CA 1
ATOM 5960 C C . GLY B 1 347 ? 6.367 4.133 9.32 1 94.12 347 GLY B C 1
ATOM 5961 O O . GLY B 1 347 ? 6.879 3.105 8.867 1 94.12 347 GLY B O 1
ATOM 5962 N N . ASP 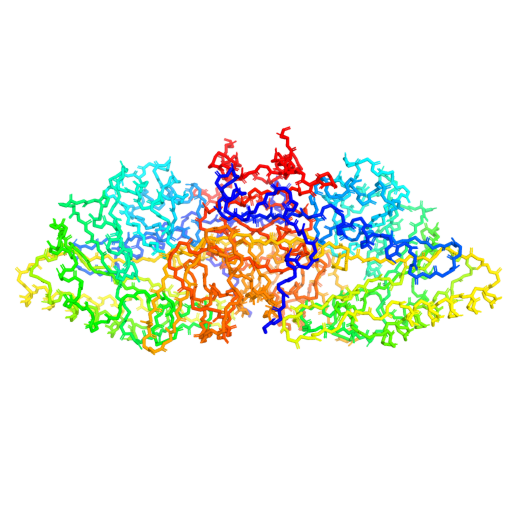B 1 348 ? 6.539 5.316 8.766 1 97.25 348 ASP B N 1
ATOM 5963 C CA . ASP B 1 348 ? 7.301 5.457 7.531 1 97.25 348 ASP B CA 1
ATOM 5964 C C . ASP B 1 348 ? 8.797 5.316 7.789 1 97.25 348 ASP B C 1
ATOM 5966 O O . ASP B 1 348 ? 9.562 6.27 7.605 1 97.25 348 ASP B O 1
ATOM 5970 N N . ILE B 1 349 ? 9.195 4.129 8.18 1 98.06 349 ILE B N 1
ATOM 5971 C CA . ILE B 1 349 ? 10.562 3.768 8.523 1 98.06 349 ILE B CA 1
ATOM 5972 C C . ILE B 1 349 ? 11.094 2.74 7.523 1 98.06 349 ILE B C 1
ATOM 5974 O O . ILE B 1 349 ? 10.516 1.662 7.367 1 98.06 349 ILE B O 1
ATOM 5978 N N . ILE B 1 350 ? 12.133 3.064 6.852 1 98.25 350 ILE B N 1
ATOM 5979 C CA . ILE B 1 350 ? 12.766 2.18 5.879 1 98.25 350 ILE B CA 1
ATOM 5980 C C . ILE B 1 350 ? 13.727 1.229 6.586 1 98.25 350 ILE B C 1
ATOM 5982 O O . ILE B 1 350 ? 13.82 0.052 6.23 1 98.25 350 ILE B O 1
ATOM 5986 N N . ALA B 1 351 ? 14.43 1.767 7.566 1 98.31 351 ALA B N 1
ATOM 5987 C CA . ALA B 1 351 ? 15.383 0.989 8.352 1 98.31 351 ALA B CA 1
ATOM 5988 C C . ALA B 1 351 ? 15.531 1.557 9.758 1 98.31 351 ALA B C 1
ATOM 5990 O O . ALA B 1 351 ? 15.898 2.721 9.93 1 98.31 351 ALA B O 1
ATOM 5991 N N . LYS B 1 352 ? 15.266 0.763 10.734 1 97.12 352 LYS B N 1
ATOM 5992 C CA . LYS B 1 352 ? 15.305 1.189 12.125 1 97.12 352 LYS B CA 1
ATOM 5993 C C . LYS B 1 352 ? 16.641 0.823 12.773 1 97.12 352 LYS B C 1
ATOM 5995 O O . LYS B 1 352 ? 17.094 -0.318 12.672 1 97.12 352 LYS B O 1
ATOM 6000 N N . ASN B 1 353 ? 17.297 1.787 13.344 1 96.31 353 ASN B N 1
ATOM 6001 C CA . ASN B 1 353 ? 18.516 1.578 14.125 1 96.31 353 ASN B CA 1
ATOM 6002 C C . ASN B 1 353 ? 19.578 0.829 13.32 1 96.31 353 ASN B C 1
ATOM 6004 O O . ASN B 1 353 ? 20.109 -0.179 13.781 1 96.31 353 ASN B O 1
ATOM 6008 N N . ARG B 1 354 ? 19.859 1.302 12.195 1 96.56 354 ARG B N 1
ATOM 6009 C CA . ARG B 1 354 ? 20.828 0.68 11.297 1 96.56 354 ARG B CA 1
ATOM 6010 C C . ARG B 1 354 ? 22.203 1.312 11.453 1 96.56 354 ARG B C 1
ATOM 6012 O O . ARG B 1 354 ? 22.328 2.533 11.57 1 96.56 354 ARG B O 1
ATOM 6019 N N . LYS B 1 355 ? 23.234 0.475 11.562 1 95.06 355 LYS B N 1
ATOM 6020 C CA . LYS B 1 355 ? 24.594 0.985 11.531 1 95.06 355 LYS B CA 1
ATOM 6021 C C . LYS B 1 355 ? 25.031 1.326 10.109 1 95.06 355 LYS B C 1
ATOM 6023 O O . LYS B 1 355 ? 25.109 0.444 9.25 1 95.06 355 LYS B O 1
ATOM 6028 N N . LEU B 1 356 ? 25.203 2.6 9.828 1 95.81 356 LEU B N 1
ATOM 6029 C CA . LEU B 1 356 ? 25.578 3.102 8.508 1 95.81 356 LEU B CA 1
ATOM 6030 C C . LEU B 1 356 ? 26.703 4.121 8.617 1 95.81 356 LEU B C 1
ATOM 6032 O O . LEU B 1 356 ? 26.969 4.652 9.703 1 95.81 356 LEU B O 1
ATOM 6036 N N . PRO B 1 357 ? 27.406 4.375 7.477 1 95.19 357 PRO B N 1
ATOM 6037 C CA . PRO B 1 357 ? 28.328 5.508 7.488 1 95.19 357 PRO B CA 1
ATOM 6038 C C . PRO B 1 357 ? 27.656 6.816 7.902 1 95.19 357 PRO B C 1
ATOM 6040 O O . PRO B 1 357 ? 26.438 6.945 7.809 1 95.19 357 PRO B O 1
ATOM 6043 N N . VAL B 1 358 ? 28.469 7.73 8.414 1 95.62 358 VAL B N 1
ATOM 6044 C CA . VAL B 1 358 ? 27.906 9.023 8.797 1 95.62 358 VAL B CA 1
ATOM 6045 C C . VAL B 1 358 ? 27.25 9.688 7.578 1 95.62 358 VAL B C 1
ATOM 6047 O O . VAL B 1 358 ? 27.953 10.039 6.617 1 95.62 358 VAL B O 1
ATOM 6050 N N . ILE B 1 359 ? 25.984 9.836 7.656 1 96.81 359 ILE B N 1
ATOM 6051 C CA . ILE B 1 359 ? 25.188 10.352 6.543 1 96.81 359 ILE B CA 1
ATOM 6052 C C . ILE B 1 359 ? 24.984 11.852 6.715 1 96.81 359 ILE B C 1
ATOM 6054 O O . ILE B 1 359 ? 24.75 12.328 7.824 1 96.81 359 ILE B O 1
ATOM 6058 N N . LYS B 1 360 ? 25.094 12.547 5.66 1 96.5 360 LYS B N 1
ATOM 6059 C CA . LYS B 1 360 ? 24.828 13.984 5.629 1 96.5 360 LYS B CA 1
ATOM 6060 C C . LYS B 1 360 ? 23.719 14.312 4.641 1 96.5 360 LYS B C 1
ATOM 6062 O O . LYS B 1 360 ? 23.406 13.516 3.748 1 96.5 360 LYS B O 1
ATOM 6067 N N . GLU B 1 361 ? 23.016 15.469 4.848 1 97.31 361 GLU B N 1
ATOM 6068 C CA . GLU B 1 361 ? 22.062 15.961 3.859 1 97.31 361 GLU B CA 1
ATOM 6069 C C . GLU B 1 361 ? 22.719 16.094 2.486 1 97.31 361 GLU B C 1
ATOM 6071 O O . GLU B 1 361 ? 23.859 16.531 2.379 1 97.31 361 GLU B O 1
ATOM 6076 N N . GLY B 1 362 ? 22.016 15.625 1.446 1 96.88 362 GLY B N 1
ATOM 6077 C CA . GLY B 1 362 ? 22.562 15.641 0.099 1 96.88 362 GLY B CA 1
ATOM 6078 C C . GLY B 1 362 ? 23.109 14.297 -0.343 1 96.88 362 GLY B C 1
ATOM 6079 O O . GLY B 1 362 ? 23.297 14.055 -1.538 1 96.88 362 GLY B O 1
ATOM 6080 N N . ASP B 1 363 ? 23.438 13.414 0.653 1 98.12 363 ASP B N 1
ATOM 6081 C CA . ASP B 1 363 ? 23.844 12.055 0.294 1 98.12 363 ASP B CA 1
ATOM 6082 C C . ASP B 1 363 ? 22.719 11.32 -0.423 1 98.12 363 ASP B C 1
ATOM 6084 O O . ASP B 1 363 ? 21.547 11.711 -0.319 1 98.12 363 ASP B O 1
ATOM 6088 N N . ILE B 1 364 ? 23.109 10.352 -1.222 1 98.69 364 ILE B N 1
ATOM 6089 C CA . ILE B 1 364 ? 22.172 9.453 -1.885 1 98.69 364 ILE B CA 1
ATOM 6090 C C . ILE B 1 364 ? 22.188 8.086 -1.203 1 98.69 364 ILE B C 1
ATOM 6092 O O . ILE B 1 364 ? 23.266 7.562 -0.887 1 98.69 364 ILE B O 1
ATOM 6096 N N . LEU B 1 365 ? 21.062 7.594 -0.847 1 98.62 365 LEU B N 1
ATOM 6097 C CA . LEU B 1 365 ? 20.969 6.23 -0.332 1 98.62 365 LEU B CA 1
ATOM 6098 C C . LEU B 1 365 ? 20.5 5.27 -1.423 1 98.62 365 LEU B C 1
ATOM 6100 O O . LEU B 1 365 ? 19.656 5.621 -2.248 1 98.62 365 LEU B O 1
ATOM 6104 N N . GLY B 1 366 ? 21.062 4.121 -1.449 1 98.69 366 GLY B N 1
ATOM 6105 C CA . GLY B 1 366 ? 20.609 2.982 -2.23 1 98.69 366 GLY B CA 1
ATOM 6106 C C . GLY B 1 366 ? 20 1.878 -1.38 1 98.69 366 GLY B C 1
ATOM 6107 O O . GLY B 1 366 ? 20.703 1.251 -0.583 1 98.69 366 GLY B O 1
ATOM 6108 N N . ILE B 1 367 ? 18.703 1.678 -1.488 1 98.94 367 ILE B N 1
ATOM 6109 C CA . ILE B 1 367 ? 18.047 0.553 -0.834 1 98.94 367 ILE B CA 1
ATOM 6110 C C . ILE B 1 367 ? 18.125 -0.685 -1.725 1 98.94 367 ILE B C 1
ATOM 6112 O O . ILE B 1 367 ? 17.531 -0.725 -2.799 1 98.94 367 ILE B O 1
ATOM 6116 N N . MET B 1 368 ? 18.75 -1.758 -1.247 1 98.62 368 MET B N 1
ATOM 6117 C CA . MET B 1 368 ? 19.125 -2.895 -2.084 1 98.62 368 MET B CA 1
ATOM 6118 C C . MET B 1 368 ? 18 -3.922 -2.143 1 98.62 368 MET B C 1
ATOM 6120 O O . MET B 1 368 ? 17.094 -3.9 -1.313 1 98.62 368 MET B O 1
ATOM 6124 N N . ASP B 1 369 ? 18.047 -4.754 -3.154 1 98.69 369 ASP B N 1
ATOM 6125 C CA . ASP B 1 369 ? 17.188 -5.922 -3.318 1 98.69 369 ASP B CA 1
ATOM 6126 C C . ASP B 1 369 ? 15.711 -5.52 -3.348 1 98.69 369 ASP B C 1
ATOM 6128 O O . ASP B 1 369 ? 14.875 -6.164 -2.711 1 98.69 369 ASP B O 1
ATOM 6132 N N . ALA B 1 370 ? 15.453 -4.34 -4.004 1 98.75 370 ALA B N 1
ATOM 6133 C CA . ALA B 1 370 ? 14.102 -3.787 -4.043 1 98.75 370 ALA B CA 1
ATOM 6134 C C . ALA B 1 370 ? 13.391 -4.172 -5.336 1 98.75 370 ALA B C 1
ATOM 6136 O O . ALA B 1 370 ? 12.32 -3.639 -5.645 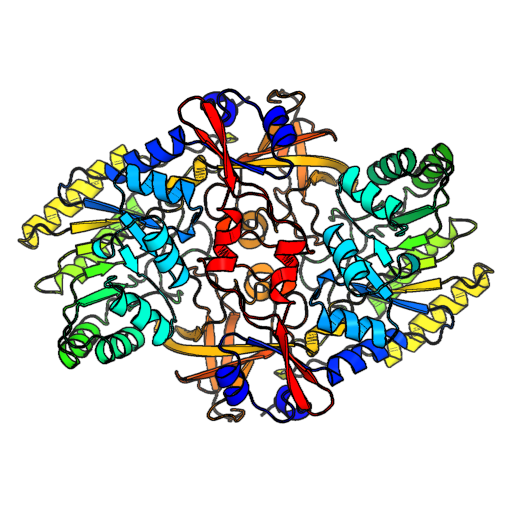1 98.75 370 ALA B O 1
ATOM 6137 N N . GLY B 1 371 ? 13.953 -5.102 -6.074 1 98.88 371 GLY B N 1
ATOM 6138 C CA . GLY B 1 371 ? 13.359 -5.48 -7.344 1 98.88 371 GLY B CA 1
ATOM 6139 C C . GLY B 1 371 ? 12.055 -6.234 -7.191 1 98.88 371 GLY B C 1
ATOM 6140 O O . GLY B 1 371 ? 11.203 -6.203 -8.086 1 98.88 371 GLY B O 1
ATOM 6141 N N . ALA B 1 372 ? 11.938 -6.965 -6.141 1 98.69 372 ALA B N 1
ATOM 6142 C CA . ALA B 1 372 ? 10.727 -7.746 -5.898 1 98.69 372 ALA B CA 1
ATOM 6143 C C . ALA B 1 372 ? 9.836 -7.07 -4.855 1 98.69 372 ALA B C 1
ATOM 6145 O O . ALA B 1 372 ? 10.312 -6.676 -3.789 1 98.69 372 ALA B O 1
ATOM 6146 N N . TYR B 1 373 ? 8.555 -6.938 -5.207 1 98.06 373 TYR B N 1
ATOM 6147 C CA . TYR B 1 373 ? 7.523 -6.422 -4.316 1 98.06 373 TYR B CA 1
ATOM 6148 C C . TYR B 1 373 ? 7.84 -4.996 -3.883 1 98.06 373 TYR B C 1
ATOM 6150 O O . TYR B 1 373 ? 7.5 -4.594 -2.768 1 98.06 373 TYR B O 1
ATOM 6158 N N . GLY B 1 374 ? 8.703 -4.305 -4.633 1 98.56 374 GLY B N 1
ATOM 6159 C CA . GLY B 1 374 ? 8.953 -2.885 -4.449 1 98.56 374 GLY B CA 1
ATOM 6160 C C . GLY B 1 374 ? 7.949 -2.008 -5.176 1 98.56 374 GLY B C 1
ATOM 6161 O O . GLY B 1 374 ? 6.871 -1.727 -4.656 1 98.56 374 GLY B O 1
ATOM 6162 N N . PHE B 1 375 ? 8.305 -1.781 -6.496 1 98.81 375 PHE B N 1
ATOM 6163 C CA . PHE B 1 375 ? 7.43 -0.931 -7.293 1 98.81 375 PHE B CA 1
ATOM 6164 C C . PHE B 1 375 ? 6.035 -1.534 -7.395 1 98.81 375 PHE B C 1
ATOM 6166 O O . PHE B 1 375 ? 5.039 -0.808 -7.418 1 98.81 375 PHE B O 1
ATOM 6173 N N . ALA B 1 376 ? 5.965 -2.855 -7.414 1 98.44 376 ALA B N 1
ATOM 6174 C CA . ALA B 1 376 ? 4.688 -3.541 -7.586 1 98.44 376 ALA B CA 1
ATOM 6175 C C . ALA B 1 376 ? 3.715 -3.172 -6.469 1 98.44 376 ALA B C 1
ATOM 6177 O O . ALA B 1 376 ? 2.498 -3.15 -6.68 1 98.44 376 ALA B O 1
ATOM 6178 N N . MET B 1 377 ? 4.234 -2.844 -5.293 1 98.12 377 MET B N 1
ATOM 6179 C CA . MET B 1 377 ? 3.4 -2.529 -4.133 1 98.12 377 MET B CA 1
ATOM 6180 C C . MET B 1 377 ? 3.361 -1.026 -3.883 1 98.12 377 MET B C 1
ATOM 6182 O O . MET B 1 377 ? 2.781 -0.572 -2.895 1 98.12 377 MET B O 1
ATOM 6186 N N . SER B 1 378 ? 3.986 -0.211 -4.723 1 98.5 378 SER B N 1
ATOM 6187 C CA . SER B 1 378 ? 4.039 1.233 -4.523 1 98.5 378 SER B CA 1
ATOM 6188 C C . SER B 1 378 ? 2.658 1.864 -4.676 1 98.5 378 SER B C 1
ATOM 6190 O O . SER B 1 378 ? 1.738 1.235 -5.203 1 98.5 378 SER B O 1
ATOM 6192 N N . SER B 1 379 ? 2.445 3.023 -4.137 1 98.06 379 SER B N 1
ATOM 6193 C CA . SER B 1 379 ? 1.179 3.746 -4.191 1 98.06 379 SER B CA 1
ATOM 6194 C C . SER B 1 379 ? 1.403 5.246 -4.328 1 98.06 379 SER B C 1
ATOM 6196 O O . SER B 1 379 ? 2.545 5.711 -4.328 1 98.06 379 SER B O 1
ATOM 6198 N N . ASN B 1 380 ? 0.31 5.953 -4.492 1 98.38 380 ASN B N 1
ATOM 6199 C CA . ASN B 1 380 ? 0.344 7.41 -4.566 1 98.38 380 ASN B CA 1
ATOM 6200 C C . ASN B 1 380 ? -0.109 8.047 -3.258 1 98.38 380 ASN B C 1
ATOM 6202 O O . ASN B 1 380 ? -0.637 9.164 -3.254 1 98.38 380 ASN B O 1
ATOM 6206 N N . TYR B 1 381 ? 0.07 7.336 -2.109 1 98.38 381 TYR B N 1
ATOM 6207 C CA . TYR B 1 381 ? -0.317 7.898 -0.821 1 98.38 381 TYR B CA 1
ATOM 6208 C C . TYR B 1 381 ? 0.302 9.273 -0.619 1 98.38 381 TYR B C 1
ATOM 6210 O O . TYR B 1 381 ? 1.459 9.5 -0.984 1 98.38 381 TYR B O 1
ATOM 6218 N N . ASN B 1 382 ? -0.456 10.266 -0.052 1 98.31 382 ASN B N 1
ATOM 6219 C CA . ASN B 1 382 ? -0.137 11.68 0.106 1 98.31 382 ASN B CA 1
ATOM 6220 C C . ASN B 1 382 ? -0.052 12.391 -1.242 1 98.31 382 ASN B C 1
ATOM 6222 O O . ASN B 1 382 ? 0.642 13.398 -1.374 1 98.31 382 ASN B O 1
ATOM 6226 N N . MET B 1 383 ? -0.688 11.781 -2.275 1 98.12 383 MET B N 1
ATOM 6227 C CA . MET B 1 383 ? -0.675 12.328 -3.629 1 98.12 383 MET B CA 1
ATOM 6228 C C . MET B 1 383 ? 0.752 12.469 -4.145 1 98.12 383 MET B C 1
ATOM 6230 O O . MET B 1 383 ? 1.074 13.445 -4.828 1 98.12 383 MET B O 1
ATOM 6234 N N . ARG B 1 384 ? 1.611 11.609 -3.697 1 98.5 384 ARG B N 1
ATOM 6235 C CA . ARG B 1 384 ? 2.982 11.586 -4.195 1 98.5 384 ARG B CA 1
ATOM 6236 C C . ARG B 1 384 ? 3.082 10.789 -5.492 1 98.5 384 ARG B C 1
ATOM 6238 O O . ARG B 1 384 ? 2.324 9.844 -5.703 1 98.5 384 ARG B O 1
ATOM 6245 N N . LEU B 1 385 ? 3.977 11.164 -6.367 1 98.31 385 LEU B N 1
ATOM 6246 C CA . LEU B 1 385 ? 4.16 10.547 -7.672 1 98.31 385 LEU B CA 1
ATOM 6247 C C . LEU B 1 385 ? 4.984 9.266 -7.555 1 98.31 385 LEU B C 1
ATOM 6249 O O . LEU B 1 385 ? 6.016 9.25 -6.883 1 98.31 385 LEU B O 1
ATOM 6253 N N . ARG B 1 386 ? 4.512 8.164 -8.156 1 98.56 386 ARG B N 1
ATOM 6254 C CA . ARG B 1 386 ? 5.348 6.973 -8.195 1 98.56 386 ARG B CA 1
ATOM 6255 C C . ARG B 1 386 ? 6.605 7.211 -9.031 1 98.56 386 ARG B C 1
ATOM 6257 O O . ARG B 1 386 ? 6.555 7.875 -10.062 1 98.56 386 ARG B O 1
ATOM 6264 N N . PRO B 1 387 ? 7.75 6.648 -8.617 1 98.69 387 PRO B N 1
ATOM 6265 C CA . PRO B 1 387 ? 9.047 6.93 -9.242 1 98.69 387 PRO B CA 1
ATOM 6266 C C . PRO B 1 387 ? 9.141 6.406 -10.672 1 98.69 387 PRO B C 1
ATOM 6268 O O . PRO B 1 387 ? 8.375 5.516 -11.062 1 98.69 387 PRO B O 1
ATOM 6271 N N . ALA B 1 388 ? 10.047 7.004 -11.43 1 98.88 388 ALA B N 1
ATOM 6272 C CA . ALA B 1 388 ? 10.453 6.402 -12.695 1 98.88 388 ALA B CA 1
ATOM 6273 C C . ALA B 1 388 ? 11.203 5.094 -12.461 1 98.88 388 ALA B C 1
ATOM 6275 O O . ALA B 1 388 ? 11.688 4.836 -11.359 1 98.88 388 ALA B O 1
ATOM 6276 N N . GLU B 1 389 ? 11.203 4.23 -13.406 1 98.94 389 GLU B N 1
ATOM 6277 C CA . GLU B 1 389 ? 12.008 3.01 -13.438 1 98.94 389 GLU B CA 1
ATOM 6278 C C . GLU B 1 389 ? 13 3.029 -14.594 1 98.94 389 GLU B C 1
ATOM 6280 O O . GLU B 1 389 ? 12.633 3.344 -15.727 1 98.94 389 GLU B O 1
ATOM 6285 N N . VAL B 1 390 ? 14.25 2.723 -14.242 1 98.94 390 VAL B N 1
ATOM 6286 C CA . VAL B 1 390 ? 15.336 2.762 -15.211 1 98.94 390 VAL B CA 1
ATOM 6287 C C . VAL B 1 390 ? 16.031 1.405 -15.266 1 98.94 390 VAL B C 1
ATOM 6289 O O . VAL B 1 390 ? 16.188 0.743 -14.234 1 98.94 390 VAL B O 1
ATOM 6292 N N . LEU B 1 391 ? 16.391 0.964 -16.453 1 98.94 391 LEU B N 1
ATOM 6293 C CA . LEU B 1 391 ? 17.125 -0.273 -16.656 1 98.94 391 LEU B CA 1
ATOM 6294 C C . LEU B 1 391 ? 18.547 0.018 -17.141 1 98.94 391 LEU B C 1
ATOM 6296 O O . LEU B 1 391 ? 18.734 0.731 -18.141 1 98.94 391 LEU B O 1
ATOM 6300 N N . ILE B 1 392 ? 19.5 -0.439 -16.344 1 98.94 392 ILE B N 1
ATOM 6301 C CA . ILE B 1 392 ? 20.859 -0.49 -16.875 1 98.94 392 ILE B CA 1
ATOM 6302 C C . ILE B 1 392 ? 20.984 -1.673 -17.844 1 98.94 392 ILE B C 1
ATOM 6304 O O . ILE B 1 392 ? 21.031 -2.826 -17.406 1 98.94 392 ILE B O 1
ATOM 6308 N N . LYS B 1 393 ? 21.141 -1.399 -19.125 1 98.69 393 LYS B N 1
ATOM 6309 C CA . LYS B 1 393 ? 21.203 -2.438 -20.141 1 98.69 393 LYS B CA 1
ATOM 6310 C C . LYS B 1 393 ? 22.531 -3.191 -20.078 1 98.69 393 LYS B C 1
ATOM 6312 O O . LYS B 1 393 ? 23.438 -2.781 -19.359 1 98.69 393 LYS B O 1
ATOM 6317 N N . GLU B 1 394 ? 22.625 -4.215 -20.781 1 98.12 394 GLU B N 1
ATOM 6318 C CA . GLU B 1 394 ? 23.812 -5.051 -20.781 1 98.12 394 GLU B CA 1
ATOM 6319 C C . GLU B 1 394 ? 25.047 -4.254 -21.219 1 98.12 394 GLU B C 1
ATOM 6321 O O . GLU B 1 394 ? 26.156 -4.527 -20.781 1 98.12 394 GLU B O 1
ATOM 6326 N N . ASP B 1 395 ? 24.875 -3.24 -22.062 1 98.12 395 ASP B N 1
ATOM 6327 C CA . ASP B 1 395 ? 26 -2.42 -22.531 1 98.12 395 ASP B CA 1
ATOM 6328 C C . ASP B 1 395 ? 26.359 -1.353 -21.5 1 98.12 395 ASP B C 1
ATOM 6330 O O . ASP B 1 395 ? 27.297 -0.571 -21.719 1 98.12 395 ASP B O 1
ATOM 6334 N N . GLY B 1 396 ? 25.578 -1.311 -20.453 1 98.31 396 GLY B N 1
ATOM 6335 C CA . GLY B 1 396 ? 25.891 -0.413 -19.344 1 98.31 396 GLY B CA 1
ATOM 6336 C C . GLY B 1 396 ? 25.141 0.903 -19.422 1 98.31 396 GLY B C 1
ATOM 6337 O O . GLY B 1 396 ? 25.234 1.723 -18.5 1 98.31 396 GLY B O 1
ATOM 6338 N N . GLU B 1 397 ? 24.359 1.081 -20.438 1 98.5 397 GLU B N 1
ATOM 6339 C CA . GLU B 1 397 ? 23.656 2.352 -20.609 1 98.5 397 GLU B CA 1
ATOM 6340 C C . GLU B 1 397 ? 22.297 2.34 -19.938 1 98.5 397 GLU B C 1
ATOM 6342 O O . GLU B 1 397 ? 21.562 1.346 -20 1 98.5 397 GLU B O 1
ATOM 6347 N N . PRO B 1 398 ? 21.969 3.473 -19.266 1 98.69 398 PRO B N 1
ATOM 6348 C CA . PRO B 1 398 ? 20.641 3.568 -18.641 1 98.69 398 PRO B CA 1
ATOM 6349 C C . PRO B 1 398 ? 19.531 3.854 -19.656 1 98.69 398 PRO B C 1
ATOM 6351 O O . PRO B 1 398 ? 19.734 4.629 -20.594 1 98.69 398 PRO B O 1
ATOM 6354 N N . THR B 1 399 ? 18.453 3.197 -19.484 1 98.62 399 THR B N 1
ATOM 6355 C CA . THR B 1 399 ? 17.281 3.398 -20.328 1 98.62 399 THR B CA 1
ATOM 6356 C C . THR B 1 399 ? 16.016 3.508 -19.469 1 98.62 399 THR B C 1
ATOM 6358 O O . THR B 1 399 ? 15.789 2.68 -18.594 1 98.62 399 THR B O 1
ATOM 6361 N N . LEU B 1 400 ? 15.227 4.574 -19.734 1 98.81 400 LEU B N 1
ATOM 6362 C CA . LEU B 1 400 ? 13.945 4.719 -19.062 1 98.81 400 LEU B CA 1
ATOM 6363 C C . LEU B 1 400 ? 12.969 3.629 -19.5 1 98.81 400 LEU B C 1
ATOM 6365 O O . LEU B 1 400 ? 12.734 3.447 -20.688 1 98.81 400 LEU B O 1
ATOM 6369 N N . ILE B 1 401 ? 12.406 2.865 -18.5 1 98.88 401 ILE B N 1
ATOM 6370 C CA . ILE B 1 401 ? 11.531 1.769 -18.891 1 98.88 401 ILE B CA 1
ATOM 6371 C C . ILE B 1 401 ? 10.133 2.002 -18.328 1 98.88 401 ILE B C 1
ATOM 6373 O O . ILE B 1 401 ? 9.188 1.293 -18.688 1 98.88 401 ILE B O 1
ATOM 6377 N N . ARG B 1 402 ? 9.938 2.924 -17.484 1 98.75 402 ARG B N 1
ATOM 6378 C CA . ARG B 1 402 ? 8.656 3.461 -17.031 1 98.75 402 ARG B CA 1
ATOM 6379 C C . ARG B 1 402 ? 8.797 4.922 -16.609 1 98.75 402 ARG B C 1
ATOM 6381 O O . ARG B 1 402 ? 9.625 5.25 -15.758 1 98.75 402 ARG B O 1
ATOM 6388 N N . ARG B 1 403 ? 8.062 5.828 -17.125 1 98.56 403 ARG B N 1
ATOM 6389 C CA . ARG B 1 403 ? 8.164 7.23 -16.734 1 98.56 403 ARG B CA 1
ATOM 6390 C C . ARG B 1 403 ? 7.543 7.461 -15.367 1 98.56 403 ARG B C 1
ATOM 6392 O O . ARG B 1 403 ? 6.676 6.695 -14.938 1 98.56 403 ARG B O 1
ATOM 6399 N N . ARG B 1 404 ? 8 8.453 -14.688 1 98.5 404 ARG B N 1
ATOM 6400 C CA . ARG B 1 404 ? 7.43 8.906 -13.43 1 98.5 404 ARG B CA 1
ATOM 6401 C C . ARG B 1 404 ? 5.98 9.352 -13.609 1 98.5 404 ARG B C 1
ATOM 6403 O O . ARG B 1 404 ? 5.602 9.82 -14.68 1 98.5 404 ARG B O 1
ATOM 6410 N N . ASP B 1 405 ? 5.137 9.148 -12.57 1 98.44 405 ASP B N 1
ATOM 6411 C CA . ASP B 1 405 ? 3.795 9.719 -12.586 1 98.44 405 ASP B CA 1
ATOM 6412 C C . ASP B 1 405 ? 3.844 11.234 -12.75 1 98.44 405 ASP B C 1
ATOM 6414 O O . ASP B 1 405 ? 4.855 11.867 -12.438 1 98.44 405 ASP B O 1
ATOM 6418 N N . THR B 1 406 ? 2.803 11.766 -13.281 1 97.88 406 THR B N 1
ATOM 6419 C CA . THR B 1 406 ? 2.533 13.203 -13.273 1 97.88 406 THR B CA 1
ATOM 6420 C C . THR B 1 406 ? 1.261 13.508 -12.492 1 97.88 406 THR B C 1
ATOM 6422 O O . THR B 1 406 ? 0.516 12.594 -12.125 1 97.88 406 THR B O 1
ATOM 6425 N N . PHE B 1 407 ? 1.045 14.758 -12.172 1 97.56 407 PHE B N 1
ATOM 6426 C CA . PHE B 1 407 ? -0.189 15.164 -11.508 1 97.56 407 PHE B CA 1
ATOM 6427 C C . PHE B 1 407 ? -1.404 14.773 -12.336 1 97.56 407 PHE B C 1
ATOM 6429 O O . PHE B 1 407 ? -2.412 14.312 -11.797 1 97.56 407 PHE B O 1
ATOM 6436 N N . GLU B 1 408 ? -1.301 14.883 -13.609 1 97.38 408 GLU B N 1
ATOM 6437 C CA . GLU B 1 408 ? -2.393 14.547 -14.516 1 97.38 408 GLU B CA 1
ATOM 6438 C C . GLU B 1 408 ? -2.732 13.055 -14.43 1 97.38 408 GLU B C 1
ATOM 6440 O O . GLU B 1 408 ? -3.9 12.68 -14.539 1 97.38 408 GLU B O 1
ATOM 6445 N N . ASP B 1 409 ? -1.728 12.227 -14.281 1 97.38 409 ASP B N 1
ATOM 6446 C CA . ASP B 1 409 ? -1.974 10.797 -14.109 1 97.38 409 ASP B CA 1
ATOM 6447 C C . ASP B 1 409 ? -2.832 10.531 -12.875 1 97.38 409 ASP B C 1
ATOM 6449 O O . ASP B 1 409 ? -3.695 9.656 -12.883 1 97.38 409 ASP B O 1
ATOM 6453 N N . LEU B 1 410 ? -2.568 11.312 -11.742 1 97.25 410 LEU B N 1
ATOM 6454 C CA . LEU B 1 410 ? -3.223 11.07 -10.461 1 97.25 410 LEU B CA 1
ATOM 6455 C C . LEU B 1 410 ? -4.695 11.469 -10.516 1 97.25 410 LEU B C 1
ATOM 6457 O O . LEU B 1 410 ? -5.527 10.891 -9.812 1 97.25 410 LEU B O 1
ATOM 6461 N N . ILE B 1 411 ? -5.07 12.484 -11.328 1 97.44 411 ILE B N 1
ATOM 6462 C CA . ILE B 1 411 ? -6.434 12.992 -11.25 1 97.44 411 ILE B CA 1
ATOM 6463 C C . ILE B 1 411 ? -7.23 12.539 -12.469 1 97.44 411 ILE B C 1
ATOM 6465 O O . ILE B 1 411 ? -8.383 12.93 -12.641 1 97.44 411 ILE B O 1
ATOM 6469 N N . ALA B 1 412 ? -6.598 11.648 -13.32 1 97.12 412 ALA B N 1
ATOM 6470 C CA . ALA B 1 412 ? -7.203 11.234 -14.586 1 97.12 412 ALA B CA 1
ATOM 6471 C C . ALA B 1 412 ? -8.57 10.602 -14.352 1 97.12 412 ALA B C 1
ATOM 6473 O O . ALA B 1 412 ? -9.5 10.82 -15.141 1 97.12 412 ALA B O 1
ATOM 6474 N N . ASN B 1 413 ? -8.758 9.867 -13.289 1 97.38 413 ASN B N 1
ATOM 6475 C CA . ASN B 1 413 ? -9.969 9.094 -13.062 1 97.38 413 ASN B CA 1
ATOM 6476 C C . ASN B 1 413 ? -11.102 9.961 -12.523 1 97.38 413 ASN B C 1
ATOM 6478 O O . ASN B 1 413 ? -12.242 9.508 -12.422 1 97.38 413 ASN B O 1
ATOM 6482 N N . PHE B 1 414 ? -10.844 11.234 -12.195 1 97.12 414 PHE B N 1
ATOM 6483 C CA . PHE B 1 414 ? -11.875 12.148 -11.703 1 97.12 414 PHE B CA 1
ATOM 6484 C C . PHE B 1 414 ? -12.562 12.844 -12.867 1 97.12 414 PHE B C 1
ATOM 6486 O O . PHE B 1 414 ? -13.531 13.586 -12.664 1 97.12 414 PHE B O 1
ATOM 6493 N N . ASN B 1 415 ? -12.078 12.664 -14.117 1 89.88 415 ASN B N 1
ATOM 6494 C CA . ASN B 1 415 ? -12.727 13.234 -15.297 1 89.88 415 ASN B CA 1
ATOM 6495 C C . ASN B 1 415 ? -13.938 12.406 -15.719 1 89.88 415 ASN B C 1
ATOM 6497 O O . ASN B 1 415 ? -13.883 11.688 -16.719 1 89.88 415 ASN B O 1
ATOM 6501 N N . ILE B 1 416 ? -15.008 12.477 -14.992 1 85.81 416 ILE B N 1
ATOM 6502 C CA . ILE B 1 416 ? -16.188 11.656 -15.195 1 85.81 416 ILE B CA 1
ATOM 6503 C C . ILE B 1 416 ? -17.266 12.477 -15.914 1 85.81 416 ILE B C 1
ATOM 6505 O O . ILE B 1 416 ? -17.344 13.695 -15.75 1 85.81 416 ILE B O 1
#

pLDDT: mean 95.57, std 5.69, range [55.53, 98.94]

Foldseek 3Di:
DDDDPCVVVVLLFPAFLVRCCVVANPWEKEFELVQLLVLLVLQCPLAPAPQEAAAAECLFPLQLVSLLSSVVSPHAHEYAWLVSVVSNVVSPDQQVSYEYEYAPDDLVGLLSNVVRNHEYEYFDLVVLLSNLVNQQLEEHEFEEALQAADEDFPVFQQHHDPHPGTHYLVCLVVSVVSCVVRNYHHQEYEYARGAADQEQPVLLVQQLSQLVSVLVHLHHQEYESEEHQHADQVVVVPDDHRPSPVNRVSNNVVLVVSCVVSVHSHHYYYHYHLSNFQQRMKIKWFFADWDDDPRAIETEIQCWCLQPVCCLVGVDHWDKWKDDPRHTDPDPDWAFHWYAHDAPDPSRTRDHRDTDHDDDGGIMMMGGRCGTRGLSVHHCVVNNKHGWYWYLYPNSDIDTSGHIDDSCNVCVVVPD/DDDDPCVVVVQLFPAFLVRCCVVANPWEKEFELVQLLVLLVLQCPLAPAPQEAAAAECLFPLQLVSLLSSVVSPHAHEYAWLVSVVSNVVSPDQQDSYEYEYAPDDLVGLLSNVVRNHEYEYWDLVVLLSNLVNAQLEEHEFEAALQAADEDFPVFQQHHDPHPGTDYLVCLVVSVVSCVVRNYHHQEYEYARGAADQEQPVLLVQQVSQLVSVLVHLHHQEYESEEHQHADQVVVVPDDHRPSPVNRVSNNVVLVVSCVVSVHSHHYYYHYHLSNFQQRMKIKWFFADWDDDPRAIETEIQCWCLQPVCCLVGVDHWDKWKDDPRHTDPDDDWAFHWYAHDAPDPSRTRDHRDTDHDDDGGIMMMTGRCGTRGLSVHHCVVPNKHGWYWYLYPNSDIDTSGHIDDSCNVCVVVPD

InterPro domains:
  IPR000183 Ornithine/DAP/Arg decarboxylase [PR01179] (56-74)
  IPR000183 Ornithine/DAP/Arg decarboxylase [PR01179] (76-88)
  IPR000183 Ornithine/DAP/Arg decarboxylase [PR01179] (183-196)
  IPR000183 Ornithine/DAP/Arg decarboxylase [PR01179] (268-287)
  IPR000183 Ornithine/DAP/Arg decarboxylase [PR01179] (371-384)
  IPR002986 Diaminopimelate decarboxylase, LysA [MF_02120] (14-415)
  IPR002986 Diaminopimelate decarboxylase, LysA [PR01181] (74-91)
  IPR002986 Diaminopimelate decarboxylase, LysA [PR01181] (158-167)
  IPR002986 Diaminopimelate decarboxylase, LysA [PR01181] (296-314)
  IPR002986 Diaminopimelate decarboxylase, LysA [PR01181] (381-403)
  IPR002986 Diaminopimelate decarboxylase, LysA [TIGR01048] (15-412)
  IPR002986 Diaminopimelate decarboxylase, LysA [cd06828] (24-392)
  IPR009006 Alanine racemase/group IV decarboxylase, C-terminal [G3DSA:2.40.37.10] (18-412)
  IPR009006 Alanine racemase/group IV decarboxylase, C-terminal [SSF50621] (262-413)
  IPR022644 Orn/DAP/Arg decarboxylase 2, N-terminal [PF02784] (36-278)
  IPR022657 Orn/DAP/Arg decarboxylase 2, conserved site [PS00879] (214-230)
  IPR029066 PLP-binding barrel [G3DSA:3.20.20.10] (33-275)
  IPR029066 PLP-binding barrel [SSF51419] (25-280)

Radius of gyration: 27.37 Å; Cα contacts (8 Å, |Δi|>4): 2112; chains: 2; bounding box: 68×84×55 Å

Nearest PDB structures (foldseek):
  6n2f-assembly1_B  TM=9.083E-01  e=1.755E-37  Arabidopsis thaliana
  4xg1-assembly1_A  TM=8.956E-01  e=5.912E-35  Psychromonas ingrahamii 37
  3n2b-assembly1_A  TM=8.476E-01  e=4.706E-34  Vibrio cholerae O1 biovar El Tor str. N16961
  6kni-assembly2_C-2  TM=8.541E-01  e=8.465E-29  Staphylococcus aureus subsp. aureus Mu50
  6knh-assembly1_B  TM=8.522E-01  e=1.066E-28  Staphylococcus aureus subsp. aureus Mu50

Solvent-accessible surface area (backbone atoms only — not comparable to full-atom values): 41243 Å² total; per-residue (Å²): 120,74,77,52,68,54,68,77,65,49,47,51,47,78,54,36,69,50,60,48,35,70,73,66,38,72,33,26,40,40,30,23,44,57,52,30,53,51,33,46,51,51,53,62,57,44,45,85,54,86,52,53,48,33,18,38,26,36,61,20,43,68,52,62,64,59,49,40,50,44,46,73,72,65,40,40,31,31,26,55,33,61,44,32,46,51,48,41,48,72,58,65,52,52,40,85,46,37,39,36,55,40,46,36,60,50,71,68,49,52,46,51,36,53,76,57,56,28,49,42,29,31,30,37,71,67,50,44,52,53,47,29,72,77,40,59,60,33,70,33,27,40,26,40,21,81,51,56,50,42,54,86,40,79,49,41,21,33,15,23,55,85,26,88,46,31,28,55,66,88,41,54,66,57,51,52,50,51,28,57,75,29,51,35,42,65,36,30,40,31,37,45,37,25,32,56,40,68,58,56,65,65,53,50,52,53,41,52,54,50,50,59,57,51,68,75,46,95,68,55,51,32,40,31,66,18,43,22,48,26,67,47,46,47,49,83,78,63,45,65,62,50,62,56,68,64,38,17,56,54,50,29,50,53,52,53,55,48,30,64,70,72,70,48,89,46,38,38,32,33,33,40,24,46,47,33,34,11,78,20,13,31,35,37,24,43,26,53,34,67,48,68,37,83,85,42,39,34,38,20,14,52,51,15,40,37,52,44,30,43,25,56,59,63,67,43,74,54,40,73,46,40,29,52,96,59,34,80,52,71,59,90,58,62,43,66,30,26,35,25,18,32,47,99,43,46,39,26,42,57,39,76,69,37,79,36,49,79,79,54,64,72,26,34,40,34,39,38,52,35,26,29,47,12,70,36,51,23,30,42,43,50,46,40,65,46,54,23,34,31,34,20,39,80,88,16,49,77,38,81,55,25,54,50,53,50,73,65,68,74,51,53,46,56,74,116,123,76,76,51,67,54,68,78,65,50,46,51,47,79,54,34,69,50,59,49,35,72,74,66,38,72,32,26,38,39,30,24,44,57,53,30,52,50,33,47,50,50,52,61,57,43,43,82,55,85,52,54,48,32,18,39,27,36,62,21,43,68,51,62,62,60,50,40,50,45,45,72,72,66,41,41,30,32,27,54,34,60,45,34,46,52,50,42,47,73,56,65,52,53,39,84,45,36,40,36,55,41,47,35,58,51,70,66,50,53,46,51,36,54,76,58,55,28,50,42,29,31,31,36,70,68,49,44,52,53,46,28,72,76,39,58,60,33,71,32,27,39,26,40,20,81,50,56,51,46,52,86,42,80,49,44,19,33,16,21,55,84,27,88,47,30,29,56,66,89,40,54,66,58,51,52,49,51,28,57,75,28,51,34,42,66,35,30,41,31,37,45,37,25,31,56,39,68,56,56,65,67,54,50,52,51,41,52,54,52,50,58,56,51,66,75,45,95,70,53,51,32,42,30,66,17,42,23,49,26,66,47,48,48,49,86,78,64,45,65,64,51,61,57,68,66,39,18,56,55,51,30,49,54,52,52,54,46,29,62,71,71,71,49,90,46,38,38,33,34,32,42,24,46,47,33,34,11,79,20,13,31,33,38,24,46,27,51,33,66,48,68,36,84,85,43,40,34,38,19,14,53,51,15,40,38,52,44,30,44,26,55,60,64,67,44,73,54,41,74,45,44,30,50,96,60,34,80,53,78,60,86,62,62,42,64,29,27,34,25,17,32,47,99,42,48,41,26,41,57,38,76,68,38,79,36,51,79,78,52,63,72,26,34,40,34,38,39,53,33,26,29,46,12,69,36,52,23,30,42,44,49,48,39,66,47,54,22,32,33,34,20,39,79,89,16,50,77,40,82,54,26,53,50,54,50,73,66,66,74,52,53,46,54,76,115

Sequence (832 aa):
MTEYYSTITGFFGNSNPEKLLKEFGSPLYVYNEKILRQKCRDMKNLVEYKNFVPNYSIKANSNLSLIKIVKEEGLRADAMSAGEIQLLLHAGFEPEELFFVPNNVSESELKYAVDNGVLVSVDSLSQLELLGKINTGGKAAVRFNPGVGAGHHEKVVTAGKKTKFGVNIDCVDQVKEIAGKYNMKICGVNQHIGSLFMEGDSYIEGVKSLLSVAEQFEDIDFVDMGGGFGIPYNKQEGQKPLDLASFKEKLTQVLEQWTDKYGKKILFKTEPGRYIVAESGVILGNVYTTKANYGNKYVGTDIGFNVLARPVMYDSHHDIEVYRNGKPLNEAETEEVTVVGNICESGDIIAKNRKLPVIKEGDILGIMDAGAYGFAMSSNYNMRLRPAEVLIKEDGEPTLIRRRDTFEDLIANFNIMTEYYSTITGFFGNSNPEKLLKEFGSPLYVYNEKILRQKCRDMKNLVEYKNFVPNYSIKANSNLSLIKIVKEEGLRADAMSAGEIQLLLHAGFEPEELFFVPNNVSESELKYAVDNGVLVSVDSLSQLELLGKINTGGKAAVRFNPGVGAGHHEKVVTAGKKTKFGVNIDCVDQVKEIAGKYNMKICGVNQHIGSLFMEGDSYIEGVKSLLSVAEQFEDIDFVDMGGGFGIPYNKQEGQKPLDLASFKEKLTQVLEQWTDKYGKKILFKTEPGRYIVAESGVILGNVYTTKANYGNKYVGTDIGFNVLARPVMYDSHHDIEVYRNGKPLNEAETEEVTVVGNICESGDIIAKNRKLPVIKEGDILGIMDAGAYGFAMSSNYNMRLRPAEVLIKEDGEPTLIRRRDTFEDLIANFNI

Secondary structure (DSSP, 8-state):
-PPPHHHHHTTTTT--HHHHHHHH-SSEEEEEHHHHHHHHHHHHTS-S-SSEEEEEEGGG---HHHHHHHHHTT-EEEESSHHHHHHHHHTT--GGGEEE--SS--HHHHHHHHHTT-EEEESSHHHHHHHHHHSTT-EEEEEEE-S--B-SSGGG--SSTT-S-SEEGGGHHHHHHHHHHTT-EEEEEE---BS-B--HHHHHHHHHHHHHHHTTSSS--EEE----B---S-GGGTPPPP-HHHHHHHHHHHHHHHHHHHTS-PEEEE--SHHHHGGGEEEEEEEEEEEEETTEEEEEES--TTT--HHHHH-----EEEEETTEE---S-EEEEEEE-SSSSTT-EEEEEEEEE---TT-EEEE-S-TTTTGGG---GGGPPPPEEEEE-TTS-EEEEEPPP-HHHHHGGG--/-PPPHHHHHTTTTT--HHHHHHHH-SSEEEEEHHHHHHHHHHHHTS-S-SSEEEEEEGGG---HHHHHHHHHTT-EEEESSHHHHHHHHHTT--GGGEEE--SS--HHHHHHHHHTT-EEEESSHHHHHHHHHHSTT-EEEEEEE-S--B-SSGGG--SSTT-S-SEEGGGHHHHHHHHHHTT-EEEEEE---BS-B--HHHHHHHHHHHHHHHTTSSS--EEE----B---S-GGGTPPPP-HHHHHHHHHHHHHHHHHHHTS-PEEEE--SHHHHGGGEEEEEEEEEEEEETTEEEEEES--TTT--HHHHH-----EEEEETTEE---S-EEEEEEE-SSSSTT-EEEEEEEEE---TT-EEEE-S-TTTTGGG---GGGPPPPEEEEE-TTS-EEEEEPPP-HHHHHGGG--